Protein 1VHC (pdb70)

Foldseek 3Di:
DDAQVVVLVVLLVQQEEAEDEAQDLVLLVLQQVLCVVLPHQEYAYEVVHVSRLVNLLVCCVVPVPGAYEHEQDDDPVSVVSCVVSPHQAYEHQADDPVVVVVCVVVSHHYAYEDAPVSVVVCVCVHQEHEHPPAVVSPHPVCVVVCVVSVQRQYYEHPDDLVCSQVQVVDPSDRHYYDHPLVDHVCSVVVVSVSSSVSSNVSVVSNVD/DDAQVRVLVVLLVVQEEAEDEDQDLVLLVLVCVLCVVLPALEYEYEVVHVNRLVNLLVVCVVPVPRAYEDEQDDDPVSVVSCVVSPHQAYEHQADDPVNVVVCVVVSHHYAYEDQPVSCVVCVCPHQEHEHPAAVVSPHLVVVVVCPVSVRHQYYEHPDDLVPSQVQSVDPSYRHYYDHPLVDDVCSVVVVSPSSSVVSNVSVVSNVD/DDAQVVVLVVLLVQQEEEEDAAADLVLLVLQQVLCVVLPHQEYAYEVVHVSRLVNLLVCCVVPVVGAYEYEQDDDPVSLVSCVVSPHQAYEHQADDPVSVVVCVVVSHHYAYEDQPVSVVVCVCVHQEHEYPPAVVSPHPVCVVVCVVSVRHQYYEHPDDLVCSQVQSVDVSDRHYYDHPLVDHVCSVVVVSVSSSVSSNVSVVSNVD/DDAQVVVLVVLLVVQEEAEDEAADLVLLVLLCVLCVVLRHLEYEYEVVYVSRLVNLLVCCVVPVVGAYEYEQDDDPVSVVSCVVSRHQAYEHQADDPVSVVVCVVVSHHYAYEDLPVSCVVCVVPHQEHEHPPAVVSPHPVVVVVCVVSVRHQYYHHPDDLVCSLVQVVDPSYRHYYDHPLPPHVCSVVVVSVSSSVSSNVSVVSNVD/DDAQVRVLVVLLVLQEEAEDAEADLVLLVVVCVLCVVLPHLEYEYEVVHVCSLVNLLVVCVVDVPRAYEHEQDDDPVSVVSCVVSDHQAYEHQADDPVSVVVCVVVSHHYAYEDAPVSVVVCVCPHQEHEHPPAVVSPHPVCVVVCVVSVQRQYYEHPDDLVCSLVQVVDPSYRHYYDHPLPDHVCSVVVVSVSSSVSSNVSVVSNVD/DADAQVRVLVVLLVQQEEAEDAEADLVLLVLLQVLCVVLPHQEYEYEVVHVSRLVNLQVCCVVPVPGAYEHEQDDDPVSLVSCVVSRHRAYEHQADDPVSVVVCVVVSHHYAYEDAPVSCVVCVCVHQEHEYPPAPVSPHPVCVVVCVVSVRHQYYEHPDDLVCSLVQSVDVSDRHYYDHPLVDHVCSVVVVSVSSSVSSNVSVVSNVD

InterPro domains:
  IPR000887 KDPG/KHG aldolase [PF01081] (8-203)
  IPR000887 KDPG/KHG aldolase [PTHR30246] (4-209)
  IPR000887 KDPG/KHG aldolase [TIGR01182] (9-210)
  IPR000887 KDPG/KHG aldolase [cd00452] (12-203)
  IPR013785 Aldolase-type TIM barrel [G3DSA:3.20.20.70] (1-212)
  IPR031337 KDPG/KHG aldolase, active site 1 [PS00159] (40-49)
  IPR031338 KDPG/KHG aldolase, active site 2 [PS00160] (128-141)

Nearest PDB structures (foldseek):
  1vhc-assembly2_D  TM=1.003E+00  e=2.563E-37  Haemophilus influenzae
  4e38-assembly1_C  TM=9.796E-01  e=2.744E-27  Vibrionales bacterium SWAT-3
  4e38-assembly1_B  TM=9.756E-01  e=7.702E-26  Vibrionales bacterium SWAT-3
  5im5-assembly1_U  TM=9.813E-01  e=3.390E-25  Vibrionales bacterium SWAT-3
  6ovi-assembly1_B  TM=9.715E-01  e=1.164E-17  Legionella pneumophila

Solvent-accessible surface area: 47991 Å² total

B-factor: mean 35.64, std 10.65, range [17.31, 95.93]

Sequence (1249 aa):
SYTTQQIIEKLRELKIVPVIALDNADDILPLADTLAKNGLSVAEITFRSEAAADAIRLLRANRPDFLIAAGTVLTAEQVVLAKSSGADFVVTPGLNPKIVKLCQDLNFPITPGVNNPAIEIALEGISAVKFFPAEASGGVKIKALLGPYAQLQIPTGGIGLHNIRDYLAIPNIVACGGSWFVEKKLIQSNNWDEIGRLVREVIDIIKESYTTQQIIEKLRELKIVPVIALDNADDILPLADTLAKNGLSVAEITFRSEAAADAIRLLRANRPDFLIAAGTVLTAEQVVLAKSSGADFVVTPGLNPKIVKLCQDLNFPITPGVNNPAIEIALEGISAVKFFPAEASGGVKIKALLGPYAQLQIPTGGIGLHNIRDYLAIPNIVACGGSWFVEKKLIQSNNWDEIGRLVREVIDIIKESYTTQQIIEKLRELKIVPVIALDNADDILPLADTLAKNGLSVAEITFRSEAAADAIRLLRANRPDFLIAAGTVLTAEQVVLAKSSGADFVVTPGLNPKIVKLCQDLNFPITPGVNNPAIEIALEGISAVKFFPAEASGGVKIKALLGPYAQLQIPTGGIGLHNIRDYLAIPNIVACGGSWFVEKKLIQSNNWDEIGRLVREVIDIIKESYTTQQIIEKLRELKIVPVIALDNADDILPLADTLAKNGLSVAEITFRSEAAADAIRLLRANRPDFLIAAGTVLTAEQVVLAKSSGADFVVTPGLNPKIVKLCQDLNFPITPGVNNPAIEIALEGISAVKFFPAEASGGVKIKALLGPYAQLQIPTGGIGLHNIRDYLAIPNIVACGGSWFVEKKLIQSNNWDEIGRLVREVIDIIKESYTTQQIIEKLRELKIVPVIALDNADDILPLADTLAKNGLSVAEITFRSEAAADAIRLLRANRPDFLIAAGTVLTAEQVVLAKSSGADFVVTPGLNPKIVKLCQDLNFPITPGVNNPAIEIALEGISAVKFFPAEASGGVKIKALLGPYAQLQIPTGGIGLHNIRDYLAIPNIVACGGSWFVEKKLIQSNNWDEIGRLVREVIDIIKELSYTTQQIIEKLRELKIVPVIALDNADDILPLADTLAKNGLSVAEITFRSEAAADAIRLLRANRPDFLIAAGTVLTAEQVVLAKSSGADFVVTPGLNPKIVKLCQDLNFPITPGVNNPAIEIALEGISAVKFFPAEASGGVKIKALLGPYAQLQIPTGGIGLHNIRDYLAIPNIVACGGSWFVEKKLIQSNNWDEIGRLVREVIDIIKE

Radius of gyration: 34.11 Å; Cα contacts (8 Å, |Δi|>4): 2328; chains: 6; bounding box: 78×72×86 Å

Secondary structure (DSSP, 8-state):
---HHHHHHHHHHH-EEEEE--SSGGGHHHHHHHHHHTT--EEEEETTSTTHHHHHHHHHHH-TT-EEEEES--SHHHHHHHHHHT-SEEE-SS--HHHHHHHHHTT--EE-EE----HHHHH----B-EETTTTTTTTT--HHHHTTTTT-B--BSS--TTTHHHHHTSTT---EEE-GGG-HHHHHTT-HHHHHHHHHHHHHHHT-/---HHHHHHHHHHH-EEEEE--SSGGGHHHHHHHHHHTT--EEEEETTSTTHHHHHHHHHHH-TT-EEEEES--SHHHHHHHHHHT-SEEE-SS--HHHHHHHHHTT--EE-EE----HHHHH----B-EETTTTTTTTT--TTTTTT-TT-B--BSS--TTTHHHHHTSTT---EEE-GGG-HHHHHTT-HHHHHHHHHHHHHHHT-/---HHHHHHHHHHH-EEEEE--S-GGGHHHHHHHHHHTT--EEEEETTSTTHHHHHHHHHHH-TT-EEEEES--SHHHHHHHHHHT-SEEE-SS--HHHHHHHHHTT--EE-EE----HHHHH----B-EE-STTTTTTT--HHHHTT-TT-B--BSS--TTTHHHHHTSTT---EEE-GGG-HHHHHTT-HHHHHHHHHHHHHHHH-/---HHHHHHHHHHH-EEEEE--SSGGGHHHHHHHHHHTT--EEEEETTSTTHHHHHHHHHHH-TTSEEEEES--SHHHHHHHHHHT-SEEEESS--HHHHHHHHHTT--EEEEE----HHHHH----B-EETTTTTTTTT--TTTTTT-TT-B--BSS--TTTHHHHHHSTT---EEE-GGG-HHHHHTT-HHHHHHHHHHHHHHHH-/---HHHHHHHHHHH-EEEEE--S-GGGHHHHHHHHHHTT--EEEEETTSTTHHHHHHHHHHH-TT-EEEEES--SHHHHHHHHHHT-SEEE-SS--HHHHHHHHHTT--EE-EE----HHHHH----B-EE-STTTTTTT--TTTTTT-TT-B--BSS--TTTHHHHHTSTT---EEE-GGG-HHHHHHT-HHHHHHHHHHHHHHHH-/----HHHHHHHHHHH-EEEEE--S-GGGHHHHHHHHHHTT--EEEEETTSTTHHHHHHHHHHH-TT-EEEEES--SHHHHHHHHHHT-SEEE-SS--HHHHHHHHHTT--EE-EE----HHHHH----B-EETTTTTTTTT--TTTTTT-TT-B---SS--TTTHHHHHTSTT---EEE-GGG-HHHHHTT-HHHHHHHHHHHHHHHH-

CATH classification: 3.20.20.70

Structure (mmCIF, N/CA/C/O backbone):
data_1VHC
#
_entry.id   1VHC
#
_cell.length_a   77.271
_cell.length_b   133.227
_cell.length_c   89.733
_cell.angle_alpha   90.00
_cell.angle_beta   105.82
_cell.angle_gamma   90.00
#
_symmetry.space_group_name_H-M   'P 1 21 1'
#
loop_
_entity.id
_entity.type
_entity.pdbx_description
1 polymer 'Putative KHG/KDPG aldolase'
2 water water
#
loop_
_atom_site.group_PDB
_atom_site.id
_atom_site.type_symbol
_atom_site.label_atom_id
_atom_site.label_alt_id
_atom_site.label_comp_id
_atom_site.label_asym_id
_atom_site.label_entity_id
_atom_site.label_seq_id
_atom_site.pdbx_PDB_ins_code
_atom_site.Cartn_x
_atom_site.Cartn_y
_atom_site.Cartn_z
_atom_site.occupancy
_atom_site.B_iso_or_equiv
_atom_site.auth_seq_id
_atom_site.auth_comp_id
_atom_site.auth_asym_id
_atom_site.auth_atom_id
_atom_site.pdbx_PDB_model_num
ATOM 1 N N . SER A 1 4 ? 31.833 52.959 44.841 1.00 55.95 2 SER A N 1
ATOM 2 C CA . SER A 1 4 ? 32.572 51.684 45.103 1.00 55.47 2 SER A CA 1
ATOM 3 C C . SER A 1 4 ? 31.693 50.478 44.778 1.00 53.87 2 SER A C 1
ATOM 4 O O . SER A 1 4 ? 31.039 49.914 45.675 1.00 56.55 2 SER A O 1
ATOM 7 N N . TYR A 1 5 ? 31.721 50.101 43.516 1.00 50.19 3 TYR A N 1
ATOM 8 C CA . TYR A 1 5 ? 30.939 48.994 43.014 1.00 48.13 3 TYR A CA 1
ATOM 9 C C . TYR A 1 5 ? 31.430 47.655 43.526 1.00 45.94 3 TYR A C 1
ATOM 10 O O . TYR A 1 5 ? 32.618 47.525 43.838 1.00 45.43 3 TYR A O 1
ATOM 19 N N . THR A 1 6 ? 30.519 46.703 43.691 1.00 43.04 4 THR A N 1
ATOM 20 C CA . THR A 1 6 ? 30.935 45.360 44.126 1.00 40.75 4 THR A CA 1
ATOM 21 C C . THR A 1 6 ? 31.409 44.665 42.842 1.00 38.73 4 THR A C 1
ATOM 22 O O . THR A 1 6 ? 31.115 45.200 41.757 1.00 36.97 4 THR A O 1
ATOM 26 N N . THR A 1 7 ? 32.075 43.521 42.988 1.00 38.11 5 THR A N 1
ATOM 27 C CA . THR A 1 7 ? 32.508 42.781 41.804 1.00 37.43 5 THR A CA 1
ATOM 28 C C . THR A 1 7 ? 31.370 42.459 40.843 1.00 36.80 5 THR A C 1
ATOM 29 O O . THR A 1 7 ? 31.509 42.652 39.622 1.00 36.25 5 THR A O 1
ATOM 33 N N . GLN A 1 8 ? 30.213 42.013 41.328 1.00 37.02 6 GLN A N 1
ATOM 34 C CA . GLN A 1 8 ? 29.106 41.661 40.433 1.00 36.94 6 GLN A CA 1
ATOM 35 C C . GLN A 1 8 ? 28.494 42.876 39.778 1.00 36.01 6 GLN A C 1
ATOM 36 O O . GLN A 1 8 ? 28.156 42.850 38.571 1.00 38.82 6 GLN A O 1
ATOM 42 N N . GLN A 1 9 ? 28.433 44.015 40.436 1.00 36.21 7 GLN A N 1
ATOM 43 C CA . GLN A 1 9 ? 27.919 45.227 39.729 1.00 35.70 7 GLN A CA 1
ATOM 44 C C . GLN A 1 9 ? 28.846 45.597 38.578 1.00 35.58 7 GLN A C 1
ATOM 45 O O . GLN A 1 9 ? 28.486 46.078 37.488 1.00 36.72 7 GLN A O 1
ATOM 51 N N . ILE A 1 10 ? 30.169 45.440 38.782 1.00 32.91 8 ILE A N 1
ATOM 52 C CA . ILE A 1 10 ? 31.154 45.744 37.731 1.00 31.63 8 ILE A CA 1
ATOM 53 C C . ILE A 1 10 ? 30.897 44.792 36.591 1.00 30.42 8 ILE A C 1
ATOM 54 O O . ILE A 1 10 ? 30.789 45.184 35.417 1.00 31.85 8 ILE A O 1
ATOM 59 N N . ILE A 1 11 ? 30.769 43.498 36.885 1.00 32.09 9 ILE A N 1
ATOM 60 C CA . ILE A 1 11 ? 30.504 42.501 35.861 1.00 32.44 9 ILE A CA 1
ATOM 61 C C . ILE A 1 11 ? 29.265 42.886 35.072 1.00 32.52 9 ILE A C 1
ATOM 62 O O . ILE A 1 11 ? 29.289 42.926 33.823 1.00 33.84 9 ILE A O 1
ATOM 67 N N . GLU A 1 12 ? 28.183 43.309 35.721 1.00 32.81 10 GLU A N 1
ATOM 68 C CA . GLU A 1 12 ? 26.999 43.704 34.931 1.00 36.42 10 GLU A CA 1
ATOM 69 C C . GLU A 1 12 ? 27.226 44.957 34.119 1.00 36.35 10 GLU A C 1
ATOM 70 O O . GLU A 1 12 ? 26.644 45.108 33.026 1.00 36.45 10 GLU A O 1
ATOM 76 N N . LYS A 1 13 ? 27.961 45.928 34.659 1.00 36.43 11 LYS A N 1
ATOM 77 C CA . LYS A 1 13 ? 28.277 47.125 33.845 1.00 35.93 11 LYS A CA 1
ATOM 78 C C . LYS A 1 13 ? 29.093 46.731 32.638 1.00 35.75 11 LYS A C 1
ATOM 79 O O . LYS A 1 13 ? 28.832 47.158 31.503 1.00 35.20 11 LYS A O 1
ATOM 85 N N . LEU A 1 14 ? 30.021 45.769 32.776 1.00 35.84 12 LEU A N 1
ATOM 86 C CA . LEU A 1 14 ? 30.804 45.340 31.612 1.00 34.73 12 LEU A CA 1
ATOM 87 C C . LEU A 1 14 ? 29.919 44.665 30.578 1.00 34.82 12 LEU A C 1
ATOM 88 O O . LEU A 1 14 ? 30.160 44.738 29.357 1.00 33.99 12 LEU A O 1
ATOM 93 N N . ARG A 1 15 ? 28.930 43.922 31.072 1.00 36.62 13 ARG A N 1
ATOM 94 C CA . ARG A 1 15 ? 27.982 43.247 30.162 1.00 38.37 13 ARG A CA 1
ATOM 95 C C . ARG A 1 15 ? 27.241 44.193 29.230 1.00 36.47 13 ARG A C 1
ATOM 96 O O . ARG A 1 15 ? 26.912 43.795 28.107 1.00 37.61 13 ARG A O 1
ATOM 104 N N . GLU A 1 16 ? 26.959 45.424 29.579 1.00 38.28 14 GLU A N 1
ATOM 105 C CA . GLU A 1 16 ? 26.362 46.400 28.691 1.00 38.74 14 GLU A CA 1
ATOM 106 C C . GLU A 1 16 ? 27.373 46.946 27.680 1.00 41.05 14 GLU A C 1
ATOM 107 O O . GLU A 1 16 ? 27.065 47.143 26.505 1.00 40.40 14 GLU A O 1
ATOM 113 N N . LEU A 1 17 ? 28.627 47.093 28.142 1.00 38.74 15 LEU A N 1
ATOM 114 C CA . LEU A 1 17 ? 29.682 47.654 27.303 1.00 36.89 15 LEU A CA 1
ATOM 115 C C . LEU A 1 17 ? 30.204 46.692 26.286 1.00 34.87 15 LEU A C 1
ATOM 116 O O . LEU A 1 17 ? 30.479 47.039 25.130 1.00 35.72 15 LEU A O 1
ATOM 121 N N . LYS A 1 18 ? 30.468 45.433 26.632 1.00 33.10 16 LYS A N 1
ATOM 122 C CA . LYS A 1 18 ? 30.930 44.425 25.715 1.00 33.33 16 LYS A CA 1
ATOM 123 C C . LYS A 1 18 ? 32.325 44.555 25.156 1.00 31.80 16 LYS A C 1
ATOM 124 O O . LYS A 1 18 ? 32.888 43.543 24.704 1.00 32.41 16 LYS A O 1
ATOM 130 N N . ILE A 1 19 ? 32.928 45.727 25.096 1.00 32.32 17 ILE A N 1
ATOM 131 C CA . ILE A 1 19 ? 34.316 45.846 24.575 1.00 32.78 17 ILE A CA 1
ATOM 132 C C . ILE A 1 19 ? 35.094 46.783 25.492 1.00 33.65 17 ILE A C 1
ATOM 133 O O . ILE A 1 19 ? 34.613 47.869 25.882 1.00 34.03 17 ILE A O 1
ATOM 138 N N . VAL A 1 20 ? 36.298 46.340 25.903 1.00 32.43 18 VAL A N 1
ATOM 139 C CA . VAL A 1 20 ? 37.088 47.211 26.815 1.00 31.37 18 VAL A CA 1
ATOM 140 C C . VAL A 1 20 ? 38.398 47.630 26.172 1.00 28.11 18 VAL A C 1
ATOM 141 O O . VAL A 1 20 ? 39.173 46.783 25.737 1.00 27.34 18 VAL A O 1
ATOM 145 N N . PRO A 1 21 ? 38.668 48.927 26.013 1.00 25.54 19 PRO A N 1
ATOM 146 C CA . PRO A 1 21 ? 39.922 49.385 25.488 1.00 25.72 19 PRO A CA 1
ATOM 147 C C . PRO A 1 21 ? 41.066 49.082 26.488 1.00 24.09 19 PRO A C 1
ATOM 148 O O . PRO A 1 21 ? 40.869 49.363 27.695 1.00 25.34 19 PRO A O 1
ATOM 152 N N . VAL A 1 22 ? 42.146 48.549 26.001 1.00 26.54 20 VAL A N 1
ATOM 153 C CA . VAL A 1 22 ? 43.340 48.236 26.835 1.00 26.42 20 VAL A CA 1
ATOM 154 C C . VAL A 1 22 ? 44.408 49.263 26.427 1.00 29.40 20 VAL A C 1
ATOM 155 O O . VAL A 1 22 ? 44.903 49.266 25.289 1.00 28.13 20 VAL A O 1
ATOM 159 N N . ILE A 1 23 ? 44.660 50.210 27.330 1.00 27.34 21 ILE A N 1
ATOM 160 C CA . ILE A 1 23 ? 45.471 51.371 27.038 1.00 26.28 21 ILE A CA 1
ATOM 161 C C . ILE A 1 23 ? 46.865 51.399 27.636 1.00 27.87 21 ILE A C 1
ATOM 162 O O . ILE A 1 23 ? 47.023 51.295 28.874 1.00 27.91 21 ILE A O 1
ATOM 167 N N . ALA A 1 24 ? 47.883 51.516 26.799 1.00 27.42 22 ALA A N 1
ATOM 168 C CA . ALA A 1 24 ? 49.271 51.680 27.237 1.00 29.14 22 ALA A CA 1
ATOM 169 C C . ALA A 1 24 ? 49.663 53.138 26.956 1.00 30.48 22 ALA A C 1
ATOM 170 O O . ALA A 1 24 ? 49.469 53.524 25.762 1.00 32.15 22 ALA A O 1
ATOM 172 N N . LEU A 1 25 ? 50.091 53.880 27.947 1.00 29.86 23 LEU A N 1
ATOM 173 C CA . LEU A 1 25 ? 50.463 55.289 27.751 1.00 32.53 23 LEU A CA 1
ATOM 174 C C . LEU A 1 25 ? 51.922 55.613 28.109 1.00 32.10 23 LEU A C 1
ATOM 175 O O . LEU A 1 25 ? 52.367 55.342 29.210 1.00 32.88 23 LEU A O 1
ATOM 180 N N . ASP A 1 26 ? 52.589 56.433 27.316 1.00 32.73 24 ASP A N 1
ATOM 181 C CA . ASP A 1 26 ? 53.934 56.924 27.644 1.00 34.31 24 ASP A CA 1
ATOM 182 C C . ASP A 1 26 ? 53.816 58.230 28.431 1.00 34.27 24 ASP A C 1
ATOM 183 O O . ASP A 1 26 ? 54.666 58.567 29.238 1.00 33.54 24 ASP A O 1
ATOM 188 N N . ASN A 1 27 ? 52.679 58.925 28.202 1.00 30.61 25 ASN A N 1
ATOM 189 C CA . ASN A 1 27 ? 52.456 60.233 28.802 1.00 27.03 25 ASN A CA 1
ATOM 190 C C . ASN A 1 27 ? 51.082 60.204 29.471 1.00 27.83 25 ASN A C 1
ATOM 191 O O . ASN A 1 27 ? 50.081 60.099 28.771 1.00 25.82 25 ASN A O 1
ATOM 196 N N . ALA A 1 28 ? 51.027 60.228 30.783 1.00 25.94 26 ALA A N 1
ATOM 197 C CA . ALA A 1 28 ? 49.805 60.204 31.549 1.00 27.80 26 ALA A CA 1
ATOM 198 C C . ALA A 1 28 ? 48.790 61.293 31.185 1.00 29.19 26 ALA A C 1
ATOM 199 O O . ALA A 1 28 ? 47.596 60.949 31.162 1.00 26.64 26 ALA A O 1
ATOM 201 N N . ASP A 1 29 ? 49.199 62.523 30.835 1.00 25.22 27 ASP A N 1
ATOM 202 C CA . ASP A 1 29 ? 48.292 63.561 30.441 1.00 26.70 27 ASP A CA 1
ATOM 203 C C . ASP A 1 29 ? 47.448 63.208 29.197 1.00 27.38 27 ASP A C 1
ATOM 204 O O . ASP A 1 29 ? 46.440 63.867 29.006 1.00 28.31 27 ASP A O 1
ATOM 209 N N . ASP A 1 30 ? 47.867 62.300 28.335 1.00 26.56 28 ASP A N 1
ATOM 210 C CA . ASP A 1 30 ? 47.063 61.871 27.200 1.00 25.87 28 ASP A CA 1
ATOM 211 C C . ASP A 1 30 ? 45.756 61.201 27.629 1.00 27.88 28 ASP A C 1
ATOM 212 O O . ASP A 1 30 ? 44.822 61.121 26.790 1.00 28.39 28 ASP A O 1
ATOM 217 N N . ILE A 1 31 ? 45.596 60.760 28.888 1.00 25.66 29 ILE A N 1
ATOM 218 C CA . ILE A 1 31 ? 44.355 60.109 29.298 1.00 27.50 29 ILE A CA 1
ATOM 219 C C . ILE A 1 31 ? 43.140 61.036 29.247 1.00 27.27 29 ILE A C 1
ATOM 220 O O . ILE A 1 31 ? 42.022 60.541 29.054 1.00 25.05 29 ILE A O 1
ATOM 225 N N . LEU A 1 32 ? 43.302 62.368 29.409 1.00 26.45 30 LEU A N 1
ATOM 226 C CA . LEU A 1 32 ? 42.132 63.237 29.377 1.00 27.27 30 LEU A CA 1
ATOM 227 C C . LEU A 1 32 ? 41.498 63.359 28.008 1.00 26.92 30 LEU A C 1
ATOM 228 O O . LEU A 1 32 ? 40.299 63.046 27.884 1.00 30.60 30 LEU A O 1
ATOM 233 N N . PRO A 1 33 ? 42.212 63.707 26.946 1.00 26.21 31 PRO A N 1
ATOM 234 C CA . PRO A 1 33 ? 41.578 63.780 25.625 1.00 25.75 31 PRO A CA 1
ATOM 235 C C . PRO A 1 33 ? 41.205 62.390 25.133 1.00 27.81 31 PRO A C 1
ATOM 236 O O . PRO A 1 33 ? 40.297 62.166 24.319 1.00 27.35 31 PRO A O 1
ATOM 240 N N . LEU A 1 34 ? 42.002 61.366 25.510 1.00 26.92 32 LEU A N 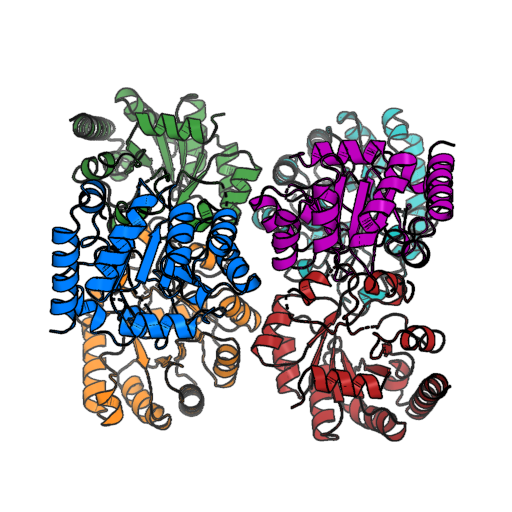1
ATOM 241 C CA . LEU A 1 34 ? 41.619 60.014 25.137 1.00 25.74 32 LEU A CA 1
ATOM 242 C C . LEU A 1 34 ? 40.258 59.656 25.753 1.00 27.23 32 LEU A C 1
ATOM 243 O O . LEU A 1 34 ? 39.380 59.141 25.058 1.00 28.49 32 LEU A O 1
ATOM 248 N N . ALA A 1 35 ? 40.100 59.789 27.072 1.00 27.68 33 ALA A N 1
ATOM 249 C CA . ALA A 1 35 ? 38.812 59.459 27.695 1.00 27.53 33 ALA A CA 1
ATOM 250 C C . ALA A 1 35 ? 37.677 60.348 27.169 1.00 29.33 33 ALA A C 1
ATOM 251 O O . ALA A 1 35 ? 36.517 59.889 27.202 1.00 30.74 33 ALA A O 1
ATOM 253 N N . ASP A 1 36 ? 37.877 61.617 26.868 1.00 28.08 34 ASP A N 1
ATOM 254 C CA . ASP A 1 36 ? 36.814 62.399 26.263 1.00 31.30 34 ASP A CA 1
ATOM 255 C C . ASP A 1 36 ? 36.371 61.785 24.912 1.00 33.77 34 ASP A C 1
ATOM 256 O O . ASP A 1 36 ? 35.135 61.771 24.628 1.00 33.78 34 ASP A O 1
ATOM 261 N N . THR A 1 37 ? 37.296 61.324 24.101 1.00 31.32 35 THR A N 1
ATOM 262 C CA . THR A 1 37 ? 37.010 60.685 22.821 1.00 34.82 35 THR A CA 1
ATOM 263 C C . THR A 1 37 ? 36.256 59.360 22.977 1.00 37.10 35 THR A C 1
ATOM 264 O O . THR A 1 37 ? 35.359 59.026 22.175 1.00 34.74 35 THR A O 1
ATOM 268 N N . LEU A 1 38 ? 36.614 58.560 23.999 1.00 34.26 36 LEU A N 1
ATOM 269 C CA . LEU A 1 38 ? 35.921 57.315 24.261 1.00 35.01 36 LEU A CA 1
ATOM 270 C C . LEU A 1 38 ? 34.466 57.540 24.725 1.00 35.28 36 LEU A C 1
ATOM 271 O O . LEU A 1 38 ? 33.559 56.835 24.230 1.00 34.35 36 LEU A O 1
ATOM 276 N N . ALA A 1 39 ? 34.274 58.465 25.635 1.00 34.36 37 ALA A N 1
ATOM 277 C CA . ALA A 1 39 ? 32.973 58.794 26.195 1.00 37.02 37 ALA A CA 1
ATOM 278 C C . ALA A 1 39 ? 32.070 59.416 25.120 1.00 38.28 37 ALA A C 1
ATOM 279 O O . ALA A 1 39 ? 30.890 59.081 24.997 1.00 39.64 37 ALA A O 1
ATOM 281 N N . LYS A 1 40 ? 32.634 60.296 24.313 1.00 39.38 38 LYS A N 1
ATOM 282 C CA . LYS A 1 40 ? 31.865 60.954 23.256 1.00 41.21 38 LYS A CA 1
ATOM 283 C C . LYS A 1 40 ? 31.283 59.901 22.321 1.00 42.37 38 LYS A C 1
ATOM 284 O O . LYS A 1 40 ? 30.223 60.122 21.720 1.00 41.29 38 LYS A O 1
ATOM 290 N N . ASN A 1 41 ? 32.066 58.869 22.014 1.00 41.06 39 ASN A N 1
ATOM 291 C CA . ASN A 1 41 ? 31.631 57.791 21.169 1.00 39.62 39 ASN A CA 1
ATOM 292 C C . ASN A 1 41 ? 30.991 56.626 21.881 1.00 39.45 39 ASN A C 1
ATOM 293 O O . ASN A 1 41 ? 30.888 55.571 21.237 1.00 41.60 39 ASN A O 1
ATOM 298 N N . GLY A 1 42 ? 30.496 56.743 23.091 1.00 41.20 40 GLY A N 1
ATOM 299 C CA . GLY A 1 42 ? 29.828 55.732 23.835 1.00 42.58 40 GLY A CA 1
ATOM 300 C C . GLY A 1 42 ? 30.524 54.658 24.620 1.00 43.31 40 GLY A C 1
ATOM 301 O O . GLY A 1 42 ? 29.867 53.657 24.986 1.00 41.65 40 GLY A O 1
ATOM 302 N N . LEU A 1 43 ? 31.828 54.764 24.926 1.00 41.36 41 LEU A N 1
ATOM 303 C CA . LEU A 1 43 ? 32.515 53.740 25.706 1.00 39.73 41 LEU A CA 1
ATOM 304 C C . LEU A 1 43 ? 33.135 54.400 26.945 1.00 37.64 41 LEU A C 1
ATOM 305 O O . LEU A 1 43 ? 34.317 54.786 26.790 1.00 38.55 41 LEU A O 1
ATOM 310 N N . SER A 1 44 ? 32.443 54.521 28.057 1.00 34.79 42 SER A N 1
ATOM 311 C CA . SER A 1 44 ? 33.055 55.170 29.213 1.00 33.29 42 SER A CA 1
ATOM 312 C C . SER A 1 44 ? 33.712 54.155 30.149 1.00 33.44 42 SER A C 1
ATOM 313 O O . SER A 1 44 ? 33.369 54.029 31.330 1.00 30.76 42 SER A O 1
ATOM 316 N N . VAL A 1 45 ? 34.714 53.455 29.614 1.00 30.39 43 VAL A N 1
ATOM 317 C CA . VAL A 1 45 ? 35.439 52.445 30.370 1.00 30.36 43 VAL A CA 1
ATOM 318 C C . VAL A 1 45 ? 36.867 52.326 29.828 1.00 29.98 43 VAL A C 1
ATOM 319 O O . VAL A 1 45 ? 37.106 52.678 28.678 1.00 30.18 43 VAL A O 1
ATOM 323 N N . ALA A 1 46 ? 37.831 52.015 30.722 1.00 29.08 44 ALA A N 1
ATOM 324 C CA . ALA A 1 46 ? 39.204 51.839 30.244 1.00 29.60 44 ALA A CA 1
ATOM 325 C C . ALA A 1 46 ? 40.041 50.985 31.195 1.00 27.36 44 ALA A C 1
ATOM 326 O O . ALA A 1 46 ? 39.872 51.139 32.425 1.00 27.06 44 ALA A O 1
ATOM 328 N N . GLU A 1 47 ? 40.804 50.071 30.645 1.00 26.83 45 GLU A N 1
ATOM 329 C CA . GLU A 1 47 ? 41.721 49.227 31.428 1.00 26.01 45 GLU A CA 1
ATOM 330 C C . GLU A 1 47 ? 43.110 49.853 31.169 1.00 25.93 45 GLU A C 1
ATOM 331 O O . GLU A 1 47 ? 43.553 49.892 29.998 1.00 26.19 45 GLU A O 1
ATOM 337 N N . ILE A 1 48 ? 43.693 50.454 32.181 1.00 25.72 46 ILE A N 1
ATOM 338 C CA . ILE A 1 48 ? 45.015 51.087 31.998 1.00 28.19 46 ILE A CA 1
ATOM 339 C C . ILE A 1 48 ? 46.126 50.124 32.444 1.00 24.87 46 ILE A C 1
ATOM 340 O O . ILE A 1 48 ? 46.185 49.787 33.610 1.00 25.50 46 ILE A O 1
ATOM 345 N N . THR A 1 49 ? 46.994 49.771 31.537 1.00 27.12 47 THR A N 1
ATOM 346 C CA . THR A 1 49 ? 48.008 48.735 31.836 1.00 30.17 47 THR A CA 1
ATOM 347 C C . THR A 1 49 ? 49.170 49.234 32.658 1.00 29.77 47 THR A C 1
ATOM 348 O O . THR A 1 49 ? 49.770 50.288 32.355 1.00 28.60 47 THR A O 1
ATOM 352 N N . PHE A 1 50 ? 49.517 48.487 33.709 1.00 30.68 48 PHE A N 1
ATOM 353 C CA . PHE A 1 50 ? 50.739 48.783 34.497 1.00 35.94 48 PHE A CA 1
ATOM 354 C C . PHE A 1 50 ? 51.999 48.415 33.739 1.00 37.37 48 PHE A C 1
ATOM 355 O O . PHE A 1 50 ? 53.126 48.666 34.180 1.00 38.99 48 PHE A O 1
ATOM 363 N N . ARG A 1 51 ? 51.909 47.897 32.508 1.00 39.59 49 ARG A N 1
ATOM 364 C CA . ARG A 1 51 ? 53.101 47.671 31.678 1.00 41.34 49 ARG A CA 1
ATOM 365 C C . ARG A 1 51 ? 53.774 49.022 31.360 1.00 42.01 49 ARG A C 1
ATOM 366 O O . ARG A 1 51 ? 54.977 49.057 31.048 1.00 40.27 49 ARG A O 1
ATOM 374 N N . SER A 1 52 ? 53.036 50.126 31.431 1.00 39.19 50 SER A N 1
ATOM 375 C CA . SER A 1 52 ? 53.599 51.448 31.291 1.00 40.96 50 SER A CA 1
ATOM 376 C C . SER A 1 52 ? 53.768 52.093 32.671 1.00 41.14 50 SER A C 1
ATOM 377 O O . SER A 1 52 ? 52.861 52.026 33.495 1.00 39.74 50 SER A O 1
ATOM 380 N N . GLU A 1 53 ? 54.900 52.796 32.850 1.00 40.45 51 GLU A N 1
ATOM 381 C CA . GLU A 1 53 ? 55.175 53.474 34.126 1.00 39.55 51 GLU A CA 1
ATOM 382 C C . GLU A 1 53 ? 54.199 54.580 34.430 1.00 38.23 51 GLU A C 1
ATOM 383 O O . GLU A 1 53 ? 53.990 54.946 35.602 1.00 39.57 51 GLU A O 1
ATOM 389 N N . ALA A 1 54 ? 53.560 55.162 33.407 1.00 35.82 52 ALA A N 1
ATOM 390 C CA . ALA A 1 54 ? 52.605 56.259 33.645 1.00 33.58 52 ALA A CA 1
ATOM 391 C C . ALA A 1 54 ? 51.231 55.810 34.132 1.00 32.31 52 ALA A C 1
ATOM 392 O O . ALA A 1 54 ? 50.350 56.665 34.387 1.00 31.89 52 ALA A O 1
ATOM 394 N N . ALA A 1 55 ? 50.997 54.526 34.317 1.00 30.71 53 ALA A N 1
ATOM 395 C CA . ALA A 1 55 ? 49.672 54.020 34.683 1.00 30.96 53 ALA A CA 1
ATOM 396 C C . ALA A 1 55 ? 49.030 54.647 35.872 1.00 31.52 53 ALA A C 1
ATOM 397 O O . ALA A 1 55 ? 47.884 55.140 35.840 1.00 30.88 53 ALA A O 1
ATOM 399 N N . ALA A 1 56 ? 49.719 54.647 37.040 1.00 29.76 54 ALA A N 1
ATOM 400 C CA . ALA A 1 56 ? 49.144 55.197 38.248 1.00 28.44 54 ALA A CA 1
ATOM 401 C C . ALA A 1 56 ? 48.770 56.655 38.160 1.00 29.78 54 ALA A C 1
ATOM 402 O O . ALA A 1 56 ? 47.685 57.121 38.609 1.00 29.80 54 ALA A O 1
ATOM 404 N N . ASP A 1 57 ? 49.638 57.501 37.603 1.00 29.02 55 ASP A N 1
ATOM 405 C CA . ASP A 1 57 ? 49.266 58.920 37.461 1.00 27.71 55 ASP A CA 1
ATOM 406 C C . ASP A 1 57 ? 48.047 59.036 36.524 1.00 28.05 55 ASP A C 1
ATOM 407 O O . ASP A 1 57 ? 47.252 59.952 36.703 1.00 28.60 55 ASP A O 1
ATOM 412 N N . ALA A 1 58 ? 47.969 58.235 35.457 1.00 26.73 56 ALA A N 1
ATOM 413 C CA . ALA A 1 58 ? 46.790 58.374 34.558 1.00 30.41 56 ALA A CA 1
ATOM 414 C C . ALA A 1 58 ? 45.485 58.038 35.254 1.00 29.85 56 ALA A C 1
ATOM 415 O O . ALA A 1 58 ? 44.455 58.690 35.062 1.00 30.36 56 ALA A O 1
ATOM 417 N N . ILE A 1 59 ? 45.446 56.951 36.037 1.00 31.20 57 ILE A N 1
ATOM 418 C CA . ILE A 1 59 ? 44.262 56.586 36.797 1.00 32.99 57 ILE A CA 1
ATOM 419 C C . ILE A 1 59 ? 43.785 57.710 37.700 1.00 32.42 57 ILE A C 1
ATOM 420 O O . ILE A 1 59 ? 42.580 58.047 37.759 1.00 30.76 57 ILE A O 1
ATOM 425 N N . ARG A 1 60 ? 44.701 58.334 38.417 1.00 32.82 58 ARG A N 1
ATOM 426 C CA . ARG A 1 60 ? 44.401 59.433 39.318 1.00 35.47 58 ARG A CA 1
ATOM 427 C C . ARG A 1 60 ? 43.846 60.659 38.607 1.00 34.94 58 ARG A C 1
ATOM 428 O O . ARG A 1 60 ? 42.861 61.241 39.067 1.00 33.51 58 ARG A O 1
ATOM 436 N N . LEU A 1 61 ? 44.462 61.090 37.492 1.00 34.70 59 LEU A N 1
ATOM 437 C CA . LEU A 1 61 ? 43.956 62.246 36.748 1.00 33.33 59 LEU A CA 1
ATOM 438 C C . LEU A 1 61 ? 42.581 61.970 36.181 1.00 32.59 59 LEU A C 1
ATOM 439 O O . LEU A 1 61 ? 41.679 62.832 36.111 1.00 33.67 59 LEU A O 1
ATOM 444 N N . LEU A 1 62 ? 42.355 60.724 35.713 1.00 30.76 60 LEU A N 1
ATOM 445 C CA . LEU A 1 62 ? 41.062 60.396 35.094 1.00 32.68 60 LEU A CA 1
ATOM 446 C C . LEU A 1 62 ? 39.946 60.374 36.125 1.00 32.96 60 LEU A C 1
ATOM 447 O O . LEU A 1 62 ? 38.813 60.875 35.902 1.00 35.22 60 LEU A O 1
ATOM 452 N N . ARG A 1 63 ? 40.226 59.800 37.297 1.00 33.66 61 ARG A N 1
ATOM 453 C CA . ARG A 1 63 ? 39.245 59.731 38.403 1.00 35.34 61 ARG A CA 1
ATOM 454 C C . ARG A 1 63 ? 38.825 61.144 38.769 1.00 36.16 61 ARG A C 1
ATOM 455 O O . ARG A 1 63 ? 37.631 61.463 38.921 1.00 35.85 61 ARG A O 1
ATOM 463 N N . ALA A 1 64 ? 39.779 62.058 38.977 1.00 36.32 62 ALA A N 1
ATOM 464 C CA . ALA A 1 64 ? 39.417 63.451 39.241 1.00 38.95 62 ALA A CA 1
ATOM 465 C C . ALA A 1 64 ? 38.592 64.120 38.137 1.00 40.18 62 ALA A C 1
ATOM 466 O O . ALA A 1 64 ? 37.565 64.769 38.462 1.00 40.64 62 ALA A O 1
ATOM 468 N N . ASN A 1 65 ? 38.936 64.039 36.868 1.00 40.71 63 ASN A N 1
ATOM 469 C CA . ASN A 1 65 ? 38.220 64.687 35.763 1.00 41.40 63 ASN A CA 1
ATOM 470 C C . ASN A 1 65 ? 36.889 64.058 35.438 1.00 42.54 63 ASN A C 1
ATOM 471 O O . ASN A 1 65 ? 35.949 64.731 34.965 1.00 42.15 63 ASN A O 1
ATOM 476 N N . ARG A 1 66 ? 36.800 62.728 35.507 1.00 41.23 64 ARG A N 1
ATOM 477 C CA . ARG A 1 66 ? 35.532 62.049 35.240 1.00 41.84 64 ARG A CA 1
ATOM 478 C C . ARG A 1 66 ? 35.224 61.100 36.372 1.00 41.42 64 ARG A C 1
ATOM 479 O O . ARG A 1 66 ? 35.443 59.887 36.257 1.00 43.51 64 ARG A O 1
ATOM 487 N N . PRO A 1 67 ? 34.600 61.582 37.445 1.00 41.22 65 PRO A N 1
ATOM 488 C CA . PRO A 1 67 ? 34.316 60.770 38.613 1.00 39.82 65 PRO A CA 1
ATOM 489 C C . PRO A 1 67 ? 33.497 59.530 38.336 1.00 39.52 65 PRO A C 1
ATOM 490 O O . PRO A 1 67 ? 33.566 58.564 39.086 1.00 39.84 65 PRO A O 1
ATOM 494 N N . ASP A 1 68 ? 32.709 59.470 37.278 1.00 38.45 66 ASP A N 1
ATOM 495 C CA . ASP A 1 68 ? 31.899 58.326 36.978 1.00 39.40 66 ASP A CA 1
ATOM 496 C C . ASP A 1 68 ? 32.504 57.308 36.044 1.00 36.89 66 ASP A C 1
ATOM 497 O O . ASP A 1 68 ? 31.875 56.267 35.823 1.00 37.69 66 ASP A O 1
ATOM 502 N N . PHE A 1 69 ? 33.736 57.512 35.573 1.00 34.86 67 PHE A N 1
ATOM 503 C CA . PHE A 1 69 ? 34.315 56.609 34.578 1.00 32.38 67 PHE A CA 1
ATOM 504 C C . PHE A 1 69 ? 34.640 55.240 35.117 1.00 31.06 67 PHE A C 1
ATOM 505 O O . PHE A 1 69 ? 35.062 55.145 36.274 1.00 30.36 67 PHE A O 1
ATOM 513 N N . LEU A 1 70 ? 34.372 54.161 34.332 1.00 28.98 68 LEU A N 1
ATOM 514 C CA . LEU A 1 70 ? 34.755 52.837 34.883 1.00 30.32 68 LEU A CA 1
ATOM 515 C C . LEU A 1 70 ? 36.236 52.602 34.604 1.00 30.89 68 LEU A C 1
ATOM 516 O O . LEU A 1 70 ? 36.639 52.558 33.447 1.00 30.60 68 LEU A O 1
ATOM 521 N N . ILE A 1 71 ? 37.046 52.420 35.672 1.00 30.07 69 ILE A N 1
ATOM 522 C CA . ILE A 1 71 ? 38.480 52.313 35.439 1.00 30.00 69 ILE A CA 1
ATOM 523 C C . ILE A 1 71 ? 39.053 51.034 36.056 1.00 29.83 69 ILE A C 1
ATOM 524 O O . ILE A 1 71 ? 38.857 50.823 37.256 1.00 30.04 69 ILE A O 1
ATOM 529 N N . ALA A 1 72 ? 39.810 50.328 35.230 1.00 28.72 70 ALA A N 1
ATOM 530 C CA . ALA A 1 72 ? 40.508 49.141 35.632 1.00 28.50 70 ALA A CA 1
ATOM 531 C C . ALA A 1 72 ? 42.039 49.326 35.600 1.00 27.77 70 ALA A C 1
ATOM 532 O O . ALA A 1 72 ? 42.548 49.847 34.566 1.00 30.31 70 ALA A O 1
ATOM 534 N N . ALA A 1 73 ? 42.714 48.795 36.594 1.00 25.94 71 ALA A N 1
ATOM 535 C CA . ALA A 1 73 ? 44.221 48.753 36.518 1.00 26.05 71 ALA A CA 1
ATOM 536 C C . ALA A 1 73 ? 44.580 47.411 35.917 1.00 25.77 71 ALA A C 1
ATOM 537 O O . ALA A 1 73 ? 44.189 46.365 36.511 1.00 27.39 71 ALA A O 1
ATOM 539 N N . GLY A 1 74 ? 45.283 47.323 34.772 1.00 25.51 72 GLY A N 1
ATOM 540 C CA . GLY A 1 74 ? 45.566 45.984 34.238 1.00 25.29 72 GLY A CA 1
ATOM 541 C C . GLY A 1 74 ? 47.013 45.563 34.363 1.00 24.09 72 GLY A C 1
ATOM 542 O O . GLY A 1 74 ? 47.909 46.362 34.651 1.00 23.23 72 GLY A O 1
ATOM 543 N N . THR A 1 75 ? 47.342 44.303 34.130 1.00 26.29 73 THR A N 1
ATOM 544 C CA . THR A 1 75 ? 48.634 43.675 34.202 1.00 25.35 73 THR A CA 1
ATOM 545 C C . THR A 1 75 ? 49.284 43.911 35.589 1.00 26.21 73 THR A C 1
ATOM 546 O O . THR A 1 75 ? 50.453 44.285 35.702 1.00 27.44 73 THR A O 1
ATOM 550 N N . VAL A 1 76 ? 48.512 43.776 36.638 1.00 26.27 74 VAL A N 1
ATOM 551 C CA . VAL A 1 76 ? 48.937 43.916 38.023 1.00 27.17 74 VAL A CA 1
ATOM 552 C C . VAL A 1 76 ? 49.627 42.610 38.438 1.00 28.53 74 VAL A C 1
ATOM 553 O O . VAL A 1 76 ? 49.049 41.507 38.407 1.00 29.24 74 VAL A O 1
ATOM 557 N N . LEU A 1 77 ? 50.934 42.703 38.744 1.00 26.87 75 LEU A N 1
ATOM 558 C CA . LEU A 1 77 ? 51.657 41.488 39.127 1.00 26.70 75 LEU A CA 1
ATOM 559 C C . LEU A 1 77 ? 52.210 41.526 40.567 1.00 25.23 75 LEU A C 1
ATOM 560 O O . LEU A 1 77 ? 52.582 40.454 41.067 1.00 25.39 75 LEU A O 1
ATOM 565 N N . THR A 1 78 ? 52.312 42.672 41.191 1.00 24.57 76 THR A N 1
ATOM 566 C CA . THR A 1 78 ? 52.910 42.795 42.536 1.00 25.61 76 THR A CA 1
ATOM 567 C C . THR A 1 78 ? 52.001 43.420 43.556 1.00 26.22 76 THR A C 1
ATOM 568 O O . THR A 1 78 ? 50.965 44.048 43.256 1.00 26.48 76 THR A O 1
ATOM 572 N N . ALA A 1 79 ? 52.362 43.217 44.861 1.00 27.17 77 ALA A N 1
ATOM 573 C CA . ALA A 1 79 ? 51.581 43.791 45.940 1.00 26.02 77 ALA A CA 1
ATOM 574 C C . ALA A 1 79 ? 51.659 45.340 45.934 1.00 27.65 77 ALA A C 1
ATOM 575 O O . ALA A 1 79 ? 50.652 45.946 46.271 1.00 25.61 77 ALA A O 1
ATOM 577 N N . GLU A 1 80 ? 52.809 45.925 45.613 1.00 26.02 78 GLU A N 1
ATOM 578 C CA . GLU A 1 80 ? 52.919 47.374 45.495 1.00 26.92 78 GLU A CA 1
ATOM 579 C C . GLU A 1 80 ? 51.929 47.933 44.439 1.00 25.05 78 GLU A C 1
ATOM 580 O O . GLU A 1 80 ? 51.372 49.016 44.641 1.00 26.02 78 GLU A O 1
ATOM 586 N N . GLN A 1 81 ? 51.765 47.291 43.308 1.00 26.75 79 GLN A N 1
ATOM 587 C CA . GLN A 1 81 ? 50.855 47.766 42.231 1.00 26.91 79 GLN A CA 1
ATOM 588 C C . GLN A 1 81 ? 49.402 47.704 42.703 1.00 27.46 79 GLN A C 1
ATOM 589 O O . GLN A 1 81 ? 48.587 48.607 42.518 1.00 26.02 79 GLN A O 1
ATOM 595 N N . VAL A 1 82 ? 49.089 46.594 43.406 1.00 26.56 80 VAL A N 1
ATOM 596 C CA . VAL A 1 82 ? 47.709 46.535 43.988 1.00 25.11 80 VAL A CA 1
ATOM 597 C C . VAL A 1 82 ? 47.446 47.758 44.849 1.00 23.62 80 VAL A C 1
ATOM 598 O O . VAL A 1 82 ? 46.397 48.420 44.727 1.00 24.20 80 VAL A O 1
ATOM 602 N N . VAL A 1 83 ? 48.346 48.002 45.820 1.00 25.53 81 VAL A N 1
ATOM 603 C CA . VAL A 1 83 ? 48.205 49.098 46.765 1.00 26.37 81 VAL A CA 1
ATOM 604 C C . VAL A 1 83 ? 48.086 50.444 46.081 1.00 26.94 81 VAL A C 1
ATOM 605 O O . VAL A 1 83 ? 47.208 51.247 46.448 1.00 30.61 81 VAL A O 1
ATOM 609 N N . LEU A 1 84 ? 48.911 50.669 45.078 1.00 29.78 82 LEU A N 1
ATOM 610 C CA . LEU A 1 84 ? 48.909 51.947 44.345 1.00 31.18 82 LEU A CA 1
ATOM 611 C C . LEU A 1 84 ? 47.699 52.040 43.414 1.00 27.61 82 LEU A C 1
ATOM 612 O O . LEU A 1 84 ? 47.118 53.103 43.280 1.00 29.37 82 LEU A O 1
ATOM 617 N N . ALA A 1 85 ? 47.280 50.927 42.822 1.00 28.08 83 ALA A N 1
ATOM 618 C CA . ALA A 1 85 ? 46.051 50.923 42.020 1.00 27.97 83 ALA A CA 1
ATOM 619 C C . ALA A 1 85 ? 44.850 51.364 42.842 1.00 30.43 83 ALA A C 1
ATOM 620 O O . ALA A 1 85 ? 43.967 52.135 42.418 1.00 28.61 83 ALA A O 1
ATOM 622 N N . LYS A 1 86 ? 44.729 50.827 44.079 1.00 30.99 84 LYS A N 1
ATOM 623 C CA . LYS A 1 86 ? 43.636 51.237 44.949 1.00 29.46 84 LYS A CA 1
ATOM 624 C C . LYS A 1 86 ? 43.700 52.713 45.355 1.00 29.36 84 LYS A C 1
ATOM 625 O O . LYS A 1 86 ? 42.650 53.369 45.307 1.00 29.04 84 LYS A O 1
ATOM 631 N N . SER A 1 87 ? 44.851 53.235 45.801 1.00 31.54 85 SER A N 1
ATOM 632 C CA . SER A 1 87 ? 44.912 54.656 46.184 1.00 32.82 85 SER A CA 1
ATOM 633 C C . SER A 1 87 ? 44.792 55.617 45.000 1.00 34.70 85 SER A C 1
ATOM 634 O O . SER A 1 87 ? 44.266 56.741 45.096 1.00 34.84 85 SER A O 1
ATOM 637 N N . SER A 1 88 ? 45.130 55.181 43.778 1.00 35.95 86 SER A N 1
ATOM 638 C CA . SER A 1 88 ? 44.994 56.047 42.611 1.00 34.83 86 SER A CA 1
ATOM 639 C C . SER A 1 88 ? 43.517 56.190 42.231 1.00 35.82 86 SER A C 1
ATOM 640 O O . SER A 1 88 ? 43.184 57.159 41.545 1.00 34.22 86 SER A O 1
ATOM 643 N N . GLY A 1 89 ? 42.663 55.221 42.591 1.00 33.75 87 GLY A N 1
ATOM 644 C CA . GLY A 1 89 ? 41.256 55.347 42.282 1.00 31.10 87 GLY A CA 1
ATOM 645 C C . GLY A 1 89 ? 40.680 54.331 41.337 1.00 30.54 87 GLY A C 1
ATOM 646 O O . GLY A 1 89 ? 39.504 54.491 40.977 1.00 29.14 87 GLY A O 1
ATOM 647 N N . ALA A 1 90 ? 41.376 53.230 41.018 1.00 30.20 88 ALA A N 1
ATOM 648 C CA . ALA A 1 90 ? 40.808 52.265 40.054 1.00 30.24 88 ALA A CA 1
ATOM 649 C C . ALA A 1 90 ? 39.553 51.599 40.634 1.00 30.21 88 ALA A C 1
ATOM 650 O O . ALA A 1 90 ? 39.536 51.455 41.869 1.00 26.39 88 ALA A O 1
ATOM 652 N N . ASP A 1 91 ? 38.647 51.102 39.780 1.00 29.05 89 ASP A N 1
ATOM 653 C CA . ASP A 1 91 ? 37.482 50.375 40.354 1.00 29.49 89 ASP A CA 1
ATOM 654 C C . ASP A 1 91 ? 37.768 48.896 40.591 1.00 27.41 89 ASP A C 1
ATOM 655 O O . ASP A 1 91 ? 37.219 48.287 41.521 1.00 28.09 89 ASP A O 1
ATOM 660 N N . PHE A 1 92 ? 38.628 48.281 39.814 1.00 23.94 90 PHE A N 1
ATOM 661 C CA . PHE A 1 92 ? 38.938 46.852 39.947 1.00 26.25 90 PHE A CA 1
ATOM 662 C C . PHE A 1 92 ? 40.293 46.539 39.328 1.00 26.85 90 PHE A C 1
ATOM 663 O O . PHE A 1 92 ? 40.859 47.339 38.591 1.00 27.06 90 PHE A O 1
ATOM 671 N N . VAL A 1 93 ? 40.745 45.303 39.522 1.00 29.32 91 VAL A N 1
ATOM 672 C CA . VAL A 1 93 ? 42.050 44.881 39.041 1.00 26.13 91 VAL A CA 1
ATOM 673 C C . VAL A 1 93 ? 41.937 43.730 38.065 1.00 27.77 91 VAL A C 1
ATOM 674 O O . VAL A 1 93 ? 41.120 42.817 38.288 1.00 26.75 91 VAL A O 1
ATOM 678 N N . VAL A 1 94 ? 42.765 43.747 37.020 1.00 25.51 92 VAL A N 1
ATOM 679 C CA . VAL A 1 94 ? 42.808 42.665 36.054 1.00 26.65 92 VAL A CA 1
ATOM 680 C C . VAL A 1 94 ? 44.219 42.088 35.991 1.00 26.46 92 VAL A C 1
ATOM 681 O O . VAL A 1 94 ? 45.218 42.829 35.935 1.00 27.15 92 VAL A O 1
ATOM 685 N N . THR A 1 95 ? 44.373 40.763 35.899 1.00 25.52 93 THR A N 1
ATOM 686 C CA . THR A 1 95 ? 45.730 40.159 35.877 1.00 26.48 93 THR A CA 1
ATOM 687 C C . THR A 1 95 ? 45.789 39.106 34.794 1.00 25.28 93 THR A C 1
ATOM 688 O O . THR A 1 95 ? 44.756 38.467 34.478 1.00 27.77 93 THR A O 1
ATOM 692 N N . PRO A 1 96 ? 46.974 38.807 34.226 1.00 25.96 94 PRO A N 1
ATOM 693 C CA . PRO A 1 96 ? 47.027 37.919 33.081 1.00 25.06 94 PRO A CA 1
ATOM 694 C C . PRO A 1 96 ? 46.925 36.465 33.520 1.00 27.61 94 PRO A C 1
ATOM 695 O O . PRO A 1 96 ? 46.442 35.578 32.796 1.00 27.32 94 PRO A O 1
ATOM 699 N N . GLY A 1 97 ? 47.464 36.197 34.722 1.00 25.11 95 GLY A N 1
ATOM 700 C CA . GLY A 1 97 ? 47.415 34.846 35.285 1.00 26.98 95 GLY A CA 1
ATOM 701 C C . GLY A 1 97 ? 46.764 34.975 36.711 1.00 24.88 95 GLY A C 1
ATOM 702 O O . GLY A 1 97 ? 46.130 35.991 36.984 1.00 28.98 95 GLY A O 1
ATOM 703 N N . LEU A 1 98 ? 46.818 33.924 37.487 1.00 23.93 96 LEU A N 1
ATOM 704 C CA . LEU A 1 98 ? 46.244 33.882 38.827 1.00 22.49 96 LEU A CA 1
ATOM 705 C C . LEU A 1 98 ? 47.353 33.575 39.834 1.00 24.00 96 LEU A C 1
ATOM 706 O O . LEU A 1 98 ? 47.906 32.474 39.867 1.00 24.99 96 LEU A O 1
ATOM 711 N N . ASN A 1 99 ? 47.755 34.600 40.580 1.00 24.04 97 ASN A N 1
ATOM 712 C CA . ASN A 1 99 ? 48.751 34.430 41.639 1.00 25.95 97 ASN A CA 1
ATOM 713 C C . ASN A 1 99 ? 47.915 34.566 42.930 1.00 25.27 97 ASN A C 1
ATOM 714 O O . ASN A 1 99 ? 47.354 35.635 43.144 1.00 27.82 97 ASN A O 1
ATOM 719 N N . PRO A 1 100 ? 47.808 33.505 43.704 1.00 26.53 98 PRO A N 1
ATOM 720 C CA . PRO A 1 100 ? 46.901 33.488 44.860 1.00 27.46 98 PRO A CA 1
ATOM 721 C C . PRO A 1 100 ? 47.227 34.533 45.894 1.00 24.93 98 PRO A C 1
ATOM 722 O O . PRO A 1 100 ? 46.279 35.046 46.493 1.00 25.69 98 PRO A O 1
ATOM 726 N N . LYS A 1 101 ? 48.496 34.962 46.094 1.00 26.03 99 LYS A N 1
ATOM 727 C CA . LYS A 1 101 ? 48.735 35.999 47.101 1.00 26.37 99 LYS A CA 1
ATOM 728 C C . LYS A 1 101 ? 48.120 37.326 46.646 1.00 25.68 99 LYS A C 1
ATOM 729 O O . LYS A 1 101 ? 47.674 38.116 47.477 1.00 24.62 99 LYS A O 1
ATOM 735 N N . ILE A 1 102 ? 48.173 37.604 45.302 1.00 26.51 100 ILE A N 1
ATOM 736 C CA . ILE A 1 102 ? 47.604 38.841 44.776 1.00 24.40 100 ILE A CA 1
ATOM 737 C C . ILE A 1 102 ? 46.090 38.818 44.858 1.00 26.05 100 ILE A C 1
ATOM 738 O O . ILE A 1 102 ? 45.415 39.835 45.165 1.00 23.50 100 ILE A O 1
ATOM 743 N N . VAL A 1 103 ? 45.471 37.653 44.547 1.00 24.71 101 VAL A N 1
ATOM 744 C CA . VAL A 1 103 ? 43.991 37.591 44.665 1.00 26.82 101 VAL A CA 1
ATOM 745 C C . VAL A 1 103 ? 43.563 37.752 46.100 1.00 26.21 101 VAL A C 1
ATOM 746 O O . VAL A 1 103 ? 42.641 38.517 46.400 1.00 27.68 101 VAL A O 1
ATOM 750 N N . LYS A 1 104 ? 44.236 37.057 47.025 1.00 28.07 102 LYS A N 1
ATOM 751 C CA . LYS A 1 104 ? 43.876 37.169 48.464 1.00 28.12 102 LYS A CA 1
ATOM 752 C C . LYS A 1 104 ? 44.019 38.583 48.977 1.00 27.93 102 LYS A C 1
ATOM 753 O O . LYS A 1 104 ? 43.177 39.117 49.749 1.00 27.52 102 LYS A O 1
ATOM 759 N N . LEU A 1 105 ? 45.069 39.309 48.592 1.00 26.53 103 LEU A N 1
ATOM 760 C CA . LEU A 1 105 ? 45.256 40.701 48.972 1.00 26.22 103 LEU A CA 1
ATOM 761 C C . LEU A 1 105 ? 44.129 41.594 48.493 1.00 27.74 103 LEU A C 1
ATOM 762 O O . LEU A 1 105 ? 43.636 42.404 49.293 1.00 27.28 103 LEU A O 1
ATOM 767 N N . CYS A 1 106 ? 43.716 41.485 47.198 1.00 27.77 104 CYS A N 1
ATOM 768 C CA . CYS A 1 106 ? 42.565 42.327 46.790 1.00 26.56 104 CYS A CA 1
ATOM 769 C C . CYS A 1 106 ? 41.319 41.982 47.618 1.00 25.64 104 CYS A C 1
ATOM 770 O O . CYS A 1 106 ? 40.498 42.850 47.991 1.00 24.12 104 CYS A O 1
ATOM 773 N N . GLN A 1 107 ? 41.054 40.706 47.871 1.00 25.86 105 GLN A N 1
ATOM 774 C CA . GLN A 1 107 ? 39.915 40.293 48.687 1.00 26.39 105 GLN A CA 1
ATOM 775 C C . GLN A 1 107 ? 40.035 40.863 50.099 1.00 28.63 105 GLN A C 1
ATOM 776 O O . GLN A 1 107 ? 39.046 41.433 50.618 1.00 30.71 105 GLN A O 1
ATOM 782 N N . ASP A 1 108 ? 41.201 40.840 50.723 1.00 29.69 106 ASP A N 1
ATOM 783 C CA . ASP A 1 108 ? 41.388 41.385 52.095 1.00 30.21 106 ASP A CA 1
ATOM 784 C C . ASP A 1 108 ? 41.283 42.905 52.102 1.00 31.52 106 ASP A C 1
ATOM 785 O O . ASP A 1 108 ? 41.047 43.531 53.151 1.00 30.34 106 ASP A O 1
ATOM 790 N N . LEU A 1 109 ? 41.392 43.555 50.926 1.00 30.22 107 LEU A N 1
ATOM 791 C CA . LEU A 1 109 ? 41.250 45.002 50.881 1.00 29.49 107 LEU A CA 1
ATOM 792 C C . LEU A 1 109 ? 39.886 45.372 50.264 1.00 29.94 107 LEU A C 1
ATOM 793 O O . LEU A 1 109 ? 39.657 46.524 49.893 1.00 30.34 107 LEU A O 1
ATOM 798 N N . ASN A 1 110 ? 38.998 44.402 50.144 1.00 31.54 108 ASN A N 1
ATOM 799 C CA . ASN A 1 110 ? 37.673 44.659 49.508 1.00 33.76 108 ASN A CA 1
ATOM 800 C C . ASN A 1 110 ? 37.829 45.387 48.191 1.00 31.84 108 ASN A C 1
ATOM 801 O O . ASN A 1 110 ? 37.120 46.361 47.895 1.00 33.67 108 ASN A O 1
ATOM 806 N N . PHE A 1 111 ? 38.703 44.892 47.326 1.00 32.71 109 PHE A N 1
ATOM 807 C CA . PHE A 1 111 ? 39.052 45.487 46.017 1.00 29.47 109 PHE A CA 1
ATOM 808 C C . PHE A 1 111 ? 38.786 44.440 44.951 1.00 28.74 109 PHE A C 1
ATOM 809 O O . PHE A 1 111 ? 39.481 43.403 44.886 1.00 29.24 109 PHE A O 1
ATOM 817 N N . PRO A 1 112 ? 37.756 44.609 44.131 1.00 28.75 110 PRO A N 1
ATOM 818 C CA . PRO A 1 112 ? 37.331 43.628 43.153 1.00 28.14 110 PRO A CA 1
ATOM 819 C C . PRO A 1 112 ? 38.445 43.236 42.197 1.00 29.18 110 PRO A C 1
ATOM 820 O O . PRO A 1 112 ? 39.201 44.130 41.763 1.00 29.67 110 PRO A O 1
ATOM 824 N N . ILE A 1 113 ? 38.522 41.944 41.853 1.00 27.61 111 ILE A N 1
ATOM 825 C CA . ILE A 1 113 ? 39.599 41.505 40.938 1.00 26.18 111 ILE A CA 1
ATOM 826 C C . ILE A 1 113 ? 39.104 40.449 39.982 1.00 27.60 111 ILE A C 1
ATOM 827 O O . ILE A 1 113 ? 38.178 39.648 40.315 1.00 29.20 111 ILE A O 1
ATOM 832 N N . THR A 1 114 ? 39.452 40.572 38.685 1.00 27.17 112 THR A N 1
ATOM 833 C CA . THR A 1 114 ? 39.137 39.546 37.707 1.00 29.54 112 THR A CA 1
ATOM 834 C C . THR A 1 114 ? 40.457 38.920 37.254 1.00 28.07 112 THR A C 1
ATOM 835 O O . THR A 1 114 ? 41.086 39.427 36.345 1.00 28.77 112 THR A O 1
ATOM 839 N N . PRO A 1 115 ? 40.817 37.747 37.785 1.00 30.04 113 PRO A N 1
ATOM 840 C CA . PRO A 1 115 ? 42.096 37.139 37.451 1.00 26.48 113 PRO A CA 1
ATOM 841 C C . PRO A 1 115 ? 42.088 36.327 36.194 1.00 27.58 113 PRO A C 1
ATOM 842 O O . PRO A 1 115 ? 41.000 35.905 35.744 1.00 25.36 113 PRO A O 1
ATOM 846 N N . GLY A 1 116 ? 43.257 36.172 35.519 1.00 27.38 114 GLY A N 1
ATOM 847 C CA . GLY A 1 116 ? 43.346 35.411 34.295 1.00 26.21 114 GLY A CA 1
ATOM 848 C C . GLY A 1 116 ? 43.584 33.921 34.469 1.00 28.01 114 GLY A C 1
ATOM 849 O O . GLY A 1 116 ? 44.314 33.435 35.347 1.00 28.47 114 GLY A O 1
ATOM 850 N N . VAL A 1 117 ? 42.845 33.095 33.690 1.00 25.89 115 VAL A N 1
ATOM 851 C CA . VAL A 1 117 ? 42.986 31.642 33.667 1.00 25.59 115 VAL A CA 1
ATOM 852 C C . VAL A 1 117 ? 43.048 31.125 32.237 1.00 27.59 115 VAL A C 1
ATOM 853 O O . VAL A 1 117 ? 42.524 31.865 31.354 1.00 29.37 115 VAL A O 1
ATOM 857 N N . ASN A 1 118 ? 43.620 29.934 31.934 1.00 25.39 116 ASN A N 1
ATOM 858 C CA . ASN A 1 118 ? 43.526 29.476 30.549 1.00 24.83 116 ASN A CA 1
ATOM 859 C C . ASN A 1 118 ? 43.409 27.955 30.517 1.00 25.97 116 ASN A C 1
ATOM 860 O O . ASN A 1 118 ? 43.464 27.367 29.414 1.00 28.07 116 ASN A O 1
ATOM 865 N N . ASN A 1 119 ? 43.218 27.313 31.632 1.00 23.54 117 ASN A N 1
ATOM 866 C CA . ASN A 1 119 ? 43.085 25.829 31.662 1.00 24.87 117 ASN A CA 1
ATOM 867 C C . ASN A 1 119 ? 42.247 25.455 32.890 1.00 27.08 117 ASN A C 1
ATOM 868 O O . ASN A 1 119 ? 41.993 26.334 33.698 1.00 26.71 117 ASN A O 1
ATOM 873 N N . PRO A 1 120 ? 41.893 24.185 33.040 1.00 26.54 118 PRO A N 1
ATOM 874 C CA . PRO A 1 120 ? 41.098 23.701 34.143 1.00 26.91 118 PRO A CA 1
ATOM 875 C C . PRO A 1 120 ? 41.718 23.853 35.517 1.00 27.82 118 PRO A C 1
ATOM 876 O O . PRO A 1 120 ? 41.063 24.096 36.538 1.00 24.47 118 PRO A O 1
ATOM 892 N N . ALA A 1 122 ? 43.741 26.186 36.637 1.00 24.74 120 ALA A N 1
ATOM 893 C CA . ALA A 1 122 ? 43.578 27.596 36.998 1.00 24.91 120 ALA A CA 1
ATOM 894 C C . ALA A 1 122 ? 42.118 27.935 37.332 1.00 25.46 120 ALA A C 1
ATOM 895 O O . ALA A 1 122 ? 41.889 28.652 38.312 1.00 24.41 120 ALA A O 1
ATOM 897 N N . ILE A 1 123 ? 41.154 27.469 36.513 1.00 25.00 121 ILE A N 1
ATOM 898 C CA . ILE A 1 123 ? 39.739 27.729 36.869 1.00 26.45 121 ILE A CA 1
ATOM 899 C C . ILE A 1 123 ? 39.388 27.190 38.225 1.00 23.97 121 ILE A C 1
ATOM 900 O O . ILE A 1 123 ? 38.686 27.805 39.033 1.00 27.44 121 ILE A O 1
ATOM 905 N N . GLU A 1 124 ? 39.844 25.966 38.565 1.00 26.93 122 GLU A N 1
ATOM 906 C CA . GLU A 1 124 ? 39.505 25.359 39.851 1.00 27.80 122 GLU A CA 1
ATOM 907 C C . GLU A 1 124 ? 40.122 26.035 41.037 1.00 29.27 122 GLU A C 1
ATOM 908 O O . GLU A 1 124 ? 39.477 26.040 42.096 1.00 27.06 122 GLU A O 1
ATOM 914 N N . ILE A 1 125 ? 41.263 26.698 40.842 1.00 27.10 123 ILE A N 1
ATOM 915 C CA . ILE A 1 125 ? 41.840 27.491 41.946 1.00 26.41 123 ILE A CA 1
ATOM 916 C C . ILE A 1 125 ? 40.956 28.719 42.165 1.00 27.31 123 ILE A C 1
ATOM 917 O O . ILE A 1 125 ? 40.630 29.058 43.322 1.00 25.07 123 ILE A O 1
ATOM 922 N N . ALA A 1 126 ? 40.523 29.376 41.077 1.00 26.62 124 ALA A N 1
ATOM 923 C CA . ALA A 1 126 ? 39.634 30.524 41.159 1.00 26.19 124 ALA A CA 1
ATOM 924 C C . ALA A 1 126 ? 38.293 30.232 41.878 1.00 28.53 124 ALA A C 1
ATOM 925 O O . ALA A 1 126 ? 37.822 31.006 42.754 1.00 28.07 124 ALA A O 1
ATOM 927 N N . LEU A 1 127 ? 37.692 29.112 41.538 1.00 27.21 125 LEU A N 1
ATOM 928 C CA . LEU A 1 127 ? 36.385 28.668 42.084 1.00 28.46 125 LEU A CA 1
ATOM 929 C C . LEU A 1 127 ? 36.597 28.325 43.552 1.00 28.40 125 LEU A C 1
ATOM 930 O O . LEU A 1 127 ? 35.776 28.713 44.399 1.00 30.16 125 LEU A O 1
ATOM 935 N N . GLU A 1 128 ? 37.743 27.781 43.901 1.00 27.82 126 GLU A N 1
ATOM 936 C CA . GLU A 1 128 ? 38.115 27.475 45.265 1.00 28.18 126 GLU A CA 1
ATOM 937 C C . GLU A 1 128 ? 38.273 28.786 46.043 1.00 29.57 126 GLU A C 1
ATOM 938 O O . GLU A 1 128 ? 37.921 28.809 47.220 1.00 31.74 126 GLU A O 1
ATOM 952 N N . GLY A 1 130 ? 36.378 31.495 45.662 1.00 29.58 128 GLY A N 1
ATOM 953 C CA . GLY A 1 130 ? 35.160 32.282 45.568 1.00 29.46 128 GLY A CA 1
ATOM 954 C C . GLY A 1 130 ? 35.025 33.121 44.330 1.00 31.36 128 GLY A C 1
ATOM 955 O O . GLY A 1 130 ? 34.180 34.024 44.223 1.00 31.28 128 GLY A O 1
ATOM 956 N N . ILE A 1 131 ? 35.776 32.815 43.254 1.00 29.91 129 ILE A N 1
ATOM 957 C CA . ILE A 1 131 ? 35.716 33.673 42.076 1.00 31.35 129 ILE A CA 1
ATOM 958 C C . ILE A 1 131 ? 35.047 32.993 40.902 1.00 29.96 129 ILE A C 1
ATOM 959 O O . ILE A 1 131 ? 35.469 31.906 40.508 1.00 33.77 129 ILE A O 1
ATOM 964 N N . SER A 1 132 ? 34.042 33.630 40.329 1.00 31.30 130 SER A N 1
ATOM 965 C CA . SER A 1 132 ? 33.343 33.036 39.168 1.00 32.39 130 SER A CA 1
ATOM 966 C C . SER A 1 132 ? 33.492 33.892 37.921 1.00 31.71 130 SER A C 1
ATOM 967 O O . SER A 1 132 ? 33.137 33.426 36.817 1.00 34.09 130 SER A O 1
ATOM 970 N N . ALA A 1 133 ? 34.065 35.089 38.025 1.00 30.16 131 ALA A N 1
ATOM 971 C CA . ALA A 1 133 ? 34.262 35.945 36.848 1.00 28.87 131 ALA A CA 1
ATOM 972 C C . ALA A 1 133 ? 35.770 36.064 36.525 1.00 28.39 131 ALA A C 1
ATOM 973 O O . ALA A 1 133 ? 36.507 36.595 37.360 1.00 27.34 131 ALA A O 1
ATOM 975 N N . VAL A 1 134 ? 36.197 35.539 35.382 1.00 26.39 132 VAL A N 1
ATOM 976 C CA . VAL A 1 134 ? 37.655 35.566 35.102 1.00 28.13 132 VAL A CA 1
ATOM 977 C C . VAL A 1 134 ? 37.981 36.018 33.699 1.00 29.41 132 VAL A C 1
ATOM 978 O O . VAL A 1 134 ? 37.183 35.900 32.736 1.00 28.83 132 VAL A O 1
ATOM 982 N N . LYS A 1 135 ? 39.248 36.473 33.570 1.00 31.05 133 LYS A N 1
ATOM 983 C CA . LYS A 1 135 ? 39.803 36.794 32.276 1.00 31.11 133 LYS A CA 1
ATOM 984 C C . LYS A 1 135 ? 40.315 35.521 31.602 1.00 30.24 133 LYS A C 1
ATOM 985 O O . LYS A 1 135 ? 40.820 34.640 32.298 1.00 30.18 133 LYS A O 1
ATOM 991 N N . PHE A 1 136 ? 40.088 35.377 30.279 1.00 27.12 134 PHE A N 1
ATOM 992 C CA . PHE A 1 136 ? 40.613 34.235 29.553 1.00 29.11 134 PHE A CA 1
ATOM 993 C C . PHE A 1 136 ? 41.774 34.774 28.678 1.00 30.35 134 PHE A C 1
ATOM 994 O O . PHE A 1 136 ? 41.556 35.568 27.785 1.00 28.67 134 PHE A O 1
ATOM 1002 N N . PHE A 1 137 ? 43.002 34.419 29.006 1.00 30.62 135 PHE A N 1
ATOM 1003 C CA . PHE A 1 137 ? 44.206 34.973 28.332 1.00 29.40 135 PHE A CA 1
ATOM 1004 C C . PHE A 1 137 ? 45.328 33.978 28.332 1.00 28.68 135 PHE A C 1
ATOM 1005 O O . PHE A 1 137 ? 45.478 33.165 29.264 1.00 28.94 135 PHE A O 1
ATOM 1013 N N . PRO A 1 138 ? 46.050 33.823 27.203 1.00 30.66 136 PRO A N 1
ATOM 1014 C CA . PRO A 1 138 ? 45.767 34.537 25.949 1.00 28.77 136 PRO A CA 1
ATOM 1015 C C . PRO A 1 138 ? 44.720 33.797 25.087 1.00 28.11 136 PRO A C 1
ATOM 1016 O O . PRO A 1 138 ? 44.923 32.626 24.728 1.00 26.07 136 PRO A O 1
ATOM 1020 N N . ALA A 1 139 ? 43.625 34.497 24.795 1.00 28.70 137 ALA A N 1
ATOM 1021 C CA . ALA A 1 139 ? 42.468 33.852 24.139 1.00 29.35 137 ALA A CA 1
ATOM 1022 C C . ALA A 1 139 ? 42.725 33.059 22.900 1.00 29.10 137 ALA A C 1
ATOM 1023 O O . ALA A 1 139 ? 42.584 31.796 22.952 1.00 30.01 137 ALA A O 1
ATOM 1025 N N . GLU A 1 140 ? 43.169 33.675 21.807 1.00 30.55 138 GLU A N 1
ATOM 1026 C CA . GLU A 1 140 ? 43.439 32.964 20.553 1.00 32.39 138 GLU A CA 1
ATOM 1027 C C . GLU A 1 140 ? 44.524 31.908 20.663 1.00 30.98 138 GLU A C 1
ATOM 1028 O O . GLU A 1 140 ? 44.346 30.728 20.263 1.00 31.06 138 GLU A O 1
ATOM 1034 N N . ALA A 1 141 ? 45.715 32.226 21.194 1.00 30.90 139 ALA A N 1
ATOM 1035 C CA . ALA A 1 141 ? 46.741 31.175 21.287 1.00 30.06 139 ALA A CA 1
ATOM 1036 C C . ALA A 1 141 ? 46.382 30.023 22.177 1.00 30.86 139 ALA A C 1
ATOM 1037 O O . ALA A 1 141 ? 46.955 28.916 22.059 1.00 34.00 139 ALA A O 1
ATOM 1039 N N . SER A 1 142 ? 45.507 30.141 23.191 1.00 30.66 140 SER A N 1
ATOM 1040 C CA . SER A 1 142 ? 45.101 29.041 24.025 1.00 31.34 140 SER A CA 1
ATOM 1041 C C . SER A 1 142 ? 43.987 28.169 23.419 1.00 32.90 140 SER A C 1
ATOM 1042 O O . SER A 1 142 ? 43.593 27.166 24.030 1.00 32.09 140 SER A O 1
ATOM 1045 N N . GLY A 1 143 ? 43.527 28.439 22.201 1.00 32.52 141 GLY A N 1
ATOM 1046 C CA . GLY A 1 143 ? 42.495 27.641 21.581 1.00 31.76 141 GLY A CA 1
ATOM 1047 C C . GLY A 1 143 ? 41.276 28.423 21.179 1.00 32.28 141 GLY A C 1
ATOM 1048 O O . GLY A 1 143 ? 40.344 27.806 20.605 1.00 35.10 141 GLY A O 1
ATOM 1049 N N . GLY A 1 144 ? 41.164 29.706 21.479 1.00 33.28 142 GLY A N 1
ATOM 1050 C CA . GLY A 1 144 ? 40.058 30.545 21.091 1.00 32.87 142 GLY A CA 1
ATOM 1051 C C . GLY A 1 144 ? 38.672 30.077 21.515 1.00 33.98 142 GLY A C 1
ATOM 1052 O O . GLY A 1 144 ? 38.487 29.466 22.560 1.00 32.23 142 GLY A O 1
ATOM 1053 N N . VAL A 1 145 ? 37.682 30.307 20.640 1.00 31.49 143 VAL A N 1
ATOM 1054 C CA . VAL A 1 145 ? 36.267 29.983 20.911 1.00 32.17 143 VAL A CA 1
ATOM 1055 C C . VAL A 1 145 ? 36.106 28.508 21.152 1.00 30.97 143 VAL A C 1
ATOM 1056 O O . VAL A 1 145 ? 35.360 28.087 22.044 1.00 33.96 143 VAL A O 1
ATOM 1060 N N . LYS A 1 146 ? 36.883 27.672 20.461 1.00 29.43 144 LYS A N 1
ATOM 1061 C CA . LYS A 1 146 ? 36.826 26.216 20.677 1.00 31.74 144 LYS A CA 1
ATOM 1062 C C . LYS A 1 146 ? 37.196 25.812 22.109 1.00 31.22 144 LYS A C 1
ATOM 1063 O O . LYS A 1 146 ? 36.550 24.936 22.686 1.00 31.45 144 LYS A O 1
ATOM 1077 N N . ILE A 1 148 ? 37.055 27.747 24.871 1.00 30.71 146 ILE A N 1
ATOM 1078 C CA . ILE A 1 148 ? 36.046 28.301 25.722 1.00 30.89 146 ILE A CA 1
ATOM 1079 C C . ILE A 1 148 ? 34.790 27.420 25.791 1.00 33.36 146 ILE A C 1
ATOM 1080 O O . ILE A 1 148 ? 34.256 27.178 26.865 1.00 30.98 146 ILE A O 1
ATOM 1085 N N . LYS A 1 149 ? 34.262 27.009 24.622 1.00 33.06 147 LYS A N 1
ATOM 1086 C CA . LYS A 1 149 ? 33.100 26.152 24.581 1.00 34.56 147 LYS A CA 1
ATOM 1087 C C . LYS A 1 149 ? 33.393 24.850 25.292 1.00 34.38 147 LYS A C 1
ATOM 1088 O O . LYS A 1 149 ? 32.534 24.364 26.073 1.00 33.05 147 LYS A O 1
ATOM 1094 N N . ALA A 1 150 ? 34.597 24.312 25.071 1.00 31.75 148 ALA A N 1
ATOM 1095 C CA . ALA A 1 150 ? 34.943 23.062 25.779 1.00 31.51 148 ALA A CA 1
ATOM 1096 C C . ALA A 1 150 ? 34.987 23.243 27.287 1.00 30.61 148 ALA A C 1
ATOM 1097 O O . ALA A 1 150 ? 34.574 22.322 28.013 1.00 30.62 148 ALA A O 1
ATOM 1099 N N . LEU A 1 151 ? 35.553 24.325 27.837 1.00 28.74 149 LEU A N 1
ATOM 1100 C CA . LEU A 1 151 ? 35.592 24.556 29.289 1.00 27.37 149 LEU A CA 1
ATOM 1101 C C . LEU A 1 151 ? 34.196 24.821 29.868 1.00 30.72 149 LEU A C 1
ATOM 1102 O O . LEU A 1 151 ? 33.837 24.525 31.025 1.00 29.46 149 LEU A O 1
ATOM 1107 N N . LEU A 1 152 ? 33.247 25.339 29.049 1.00 30.64 150 LEU A N 1
ATOM 1108 C CA . LEU A 1 152 ? 31.893 25.634 29.463 1.00 31.78 150 LEU A CA 1
ATOM 1109 C C . LEU A 1 152 ? 31.009 24.414 29.656 1.00 32.38 150 LEU A C 1
ATOM 1110 O O . LEU A 1 152 ? 29.905 24.535 30.264 1.00 34.92 150 LEU A O 1
ATOM 1115 N N . GLY A 1 153 ? 31.408 23.223 29.278 1.00 31.06 151 GLY A N 1
ATOM 1116 C CA . GLY A 1 153 ? 30.691 21.978 29.564 1.00 29.32 151 GLY A CA 1
ATOM 1117 C C . GLY A 1 153 ? 30.669 21.723 31.070 1.00 32.88 151 GLY A C 1
ATOM 1118 O O . GLY A 1 153 ? 29.606 21.804 31.714 1.00 30.20 151 GLY A O 1
ATOM 1119 N N . PRO A 1 154 ? 31.845 21.512 31.707 1.00 29.28 152 PRO A N 1
ATOM 1120 C CA . PRO A 1 154 ? 31.870 21.306 33.151 1.00 29.55 152 PRO A CA 1
ATOM 1121 C C . PRO A 1 154 ? 31.768 22.585 33.976 1.00 29.28 152 PRO A C 1
ATOM 1122 O O . PRO A 1 154 ? 31.170 22.548 35.062 1.00 31.08 152 PRO A O 1
ATOM 1126 N N . TYR A 1 155 ? 32.254 23.707 33.471 1.00 28.78 153 TYR A N 1
ATOM 1127 C CA . TYR A 1 155 ? 32.204 24.972 34.206 1.00 31.63 153 TYR A CA 1
ATOM 1128 C C . TYR A 1 155 ? 31.141 25.875 33.583 1.00 32.81 153 TYR A C 1
ATOM 1129 O O . TYR A 1 155 ? 31.379 27.015 33.238 1.00 33.16 153 TYR A O 1
ATOM 1138 N N . ALA A 1 156 ? 29.893 25.422 33.660 1.00 34.05 154 ALA A N 1
ATOM 1139 C CA . ALA A 1 156 ? 28.742 26.024 33.033 1.00 35.15 154 ALA A CA 1
ATOM 1140 C C . ALA A 1 156 ? 28.336 27.389 33.532 1.00 36.72 154 ALA A C 1
ATOM 1141 O O . ALA A 1 156 ? 27.638 28.106 32.786 1.00 38.34 154 ALA A O 1
ATOM 1143 N N . GLN A 1 157 ? 28.685 27.764 34.764 1.00 35.42 155 GLN A N 1
ATOM 1144 C CA . GLN A 1 157 ? 28.312 29.072 35.251 1.00 38.52 155 GLN A CA 1
ATOM 1145 C C . GLN A 1 157 ? 29.492 30.036 35.366 1.00 37.26 155 GLN A C 1
ATOM 1146 O O . GLN A 1 157 ? 29.401 31.094 36.025 1.00 38.65 155 GLN A O 1
ATOM 1152 N N . LEU A 1 158 ? 30.626 29.764 34.701 1.00 36.35 156 LEU A N 1
ATOM 1153 C CA . LEU A 1 158 ? 31.722 30.742 34.705 1.00 31.71 156 LEU A CA 1
ATOM 1154 C C . LEU A 1 158 ? 31.378 31.995 33.907 1.00 29.40 156 LEU A C 1
ATOM 1155 O O . LEU A 1 158 ? 30.735 31.838 32.856 1.00 30.67 156 LEU A O 1
ATOM 1160 N N . GLN A 1 159 ? 31.755 33.198 34.323 1.00 28.19 157 GLN A N 1
ATOM 1161 C CA . GLN A 1 159 ? 31.524 34.432 33.537 1.00 28.53 157 GLN A CA 1
ATOM 1162 C C . GLN A 1 159 ? 32.883 34.796 32.927 1.00 29.76 157 GLN A C 1
ATOM 1163 O O . GLN A 1 159 ? 33.877 34.897 33.695 1.00 32.02 157 GLN A O 1
ATOM 1169 N N . ILE A 1 160 ? 33.023 34.862 31.617 1.00 29.24 158 ILE A N 1
ATOM 1170 C CA . ILE A 1 160 ? 34.365 34.988 30.990 1.00 28.77 158 ILE A CA 1
ATOM 1171 C C . ILE A 1 160 ? 34.629 36.275 30.279 1.00 30.03 158 ILE A C 1
ATOM 1172 O O . ILE A 1 160 ? 33.795 36.791 29.517 1.00 31.97 158 ILE A O 1
ATOM 1189 N N . PRO A 1 162 ? 37.471 37.503 27.665 1.00 29.32 160 PRO A N 1
ATOM 1190 C CA . PRO A 1 162 ? 38.609 37.156 26.853 1.00 29.44 160 PRO A CA 1
ATOM 1191 C C . PRO A 1 162 ? 39.466 38.312 26.387 1.00 29.51 160 PRO A C 1
ATOM 1192 O O . PRO A 1 162 ? 38.961 39.378 26.042 1.00 29.13 160 PRO A O 1
ATOM 1196 N N . THR A 1 163 ? 40.796 38.074 26.429 1.00 30.63 161 THR A N 1
ATOM 1197 C CA . THR A 1 163 ? 41.729 39.039 25.886 1.00 32.53 161 THR A CA 1
ATOM 1198 C C . THR A 1 163 ? 42.847 38.273 25.184 1.00 32.25 161 THR A C 1
ATOM 1199 O O . THR A 1 163 ? 43.279 37.187 25.632 1.00 33.32 161 THR A O 1
ATOM 1203 N N . GLY A 1 164 ? 43.295 38.819 24.065 1.00 33.20 162 GLY A N 1
ATOM 1204 C CA . GLY A 1 164 ? 44.355 38.269 23.270 1.00 32.87 162 GLY A CA 1
ATOM 1205 C C . GLY A 1 164 ? 43.944 37.747 21.897 1.00 36.13 162 GLY A C 1
ATOM 1206 O O . GLY A 1 164 ? 43.359 36.654 21.765 1.00 33.39 162 GLY A O 1
ATOM 1207 N N . GLY A 1 165 ? 44.433 38.432 20.859 1.00 36.36 163 GLY A N 1
ATOM 1208 C CA . GLY A 1 165 ? 44.191 38.067 19.462 1.00 35.82 163 GLY A CA 1
ATOM 1209 C C . GLY A 1 165 ? 42.766 38.384 19.055 1.00 37.86 163 GLY A C 1
ATOM 1210 O O . GLY A 1 165 ? 42.205 37.749 18.152 1.00 41.03 163 GLY A O 1
ATOM 1211 N N . ILE A 1 166 ? 42.101 39.302 19.728 1.00 38.15 164 ILE A N 1
ATOM 1212 C CA . ILE A 1 166 ? 40.707 39.639 19.372 1.00 38.55 164 ILE A CA 1
ATOM 1213 C C . ILE A 1 166 ? 40.692 40.857 18.468 1.00 38.63 164 ILE A C 1
ATOM 1214 O O . ILE A 1 166 ? 41.391 41.828 18.737 1.00 37.59 164 ILE A O 1
ATOM 1219 N N . GLY A 1 167 ? 39.991 40.747 17.341 1.00 38.43 165 GLY A N 1
ATOM 1220 C CA . GLY A 1 167 ? 39.861 41.891 16.435 1.00 38.52 165 GLY A CA 1
ATOM 1221 C C . GLY A 1 167 ? 38.446 41.950 15.856 1.00 39.91 165 GLY A C 1
ATOM 1222 O O . GLY A 1 167 ? 37.558 41.191 16.225 1.00 37.55 165 GLY A O 1
ATOM 1223 N N . LEU A 1 168 ? 38.274 42.804 14.851 1.00 42.31 166 LEU A N 1
ATOM 1224 C CA . LEU A 1 168 ? 36.989 42.981 14.172 1.00 42.61 166 LEU A CA 1
ATOM 1225 C C . LEU A 1 168 ? 36.521 41.692 13.523 1.00 41.92 166 LEU A C 1
ATOM 1226 O O . LEU A 1 168 ? 35.330 41.375 13.581 1.00 43.77 166 LEU A O 1
ATOM 1231 N N . HIS A 1 169 ? 37.423 40.936 12.945 1.00 41.99 167 HIS A N 1
ATOM 1232 C CA . HIS A 1 169 ? 37.142 39.672 12.323 1.00 40.94 167 HIS A CA 1
ATOM 1233 C C . HIS A 1 169 ? 36.617 38.577 13.220 1.00 41.80 167 HIS A C 1
ATOM 1234 O O . HIS A 1 169 ? 36.154 37.564 12.663 1.00 41.99 167 HIS A O 1
ATOM 1241 N N . ASN A 1 170 ? 36.780 38.615 14.562 1.00 40.34 168 ASN A N 1
ATOM 1242 C CA . ASN A 1 170 ? 36.328 37.522 15.397 1.00 38.32 168 ASN A CA 1
ATOM 1243 C C . ASN A 1 170 ? 35.613 37.985 16.645 1.00 38.08 168 ASN A C 1
ATOM 1244 O O . ASN A 1 170 ? 35.175 37.148 17.448 1.00 38.36 168 ASN A O 1
ATOM 1249 N N . ILE A 1 171 ? 35.430 39.293 16.829 1.00 35.48 169 ILE A N 1
ATOM 1250 C CA . ILE A 1 171 ? 34.767 39.678 18.083 1.00 35.74 169 ILE A CA 1
ATOM 1251 C C . ILE A 1 171 ? 33.351 39.141 18.203 1.00 36.84 169 ILE A C 1
ATOM 1252 O O . ILE A 1 171 ? 32.869 38.818 19.291 1.00 34.48 169 ILE A O 1
ATOM 1257 N N . ARG A 1 172 ? 32.590 39.046 17.098 1.00 37.10 170 ARG A N 1
ATOM 1258 C CA . ARG A 1 172 ? 31.225 38.550 17.129 1.00 37.92 170 ARG A CA 1
ATOM 1259 C C . ARG A 1 172 ? 31.161 37.076 17.503 1.00 35.31 170 ARG A C 1
ATOM 1260 O O . ARG A 1 172 ? 30.245 36.619 18.202 1.00 35.48 170 ARG A O 1
ATOM 1268 N N . ASP A 1 173 ? 32.167 36.323 17.085 1.00 35.95 171 ASP A N 1
ATOM 1269 C CA . ASP A 1 173 ? 32.198 34.894 17.426 1.00 36.30 171 ASP A CA 1
ATOM 1270 C C . ASP A 1 173 ? 32.291 34.689 18.921 1.00 37.14 171 ASP A C 1
ATOM 1271 O O . ASP A 1 173 ? 31.759 33.735 19.458 1.00 36.47 171 ASP A O 1
ATOM 1276 N N . TYR A 1 174 ? 33.040 35.575 19.615 1.00 37.20 172 TYR A N 1
ATOM 1277 C CA . TYR A 1 174 ? 33.183 35.468 21.061 1.00 35.99 172 TYR A CA 1
ATOM 1278 C C . TYR A 1 174 ? 31.937 35.964 21.753 1.00 35.39 172 TYR A C 1
ATOM 1279 O O . TYR A 1 174 ? 31.405 35.344 22.678 1.00 34.34 172 TYR A O 1
ATOM 1288 N N . LEU A 1 175 ? 31.405 37.119 21.266 1.00 33.78 173 LEU A N 1
ATOM 1289 C CA . LEU A 1 175 ? 30.216 37.668 21.915 1.00 33.69 173 LEU A CA 1
ATOM 1290 C C . LEU A 1 175 ? 28.975 36.814 21.680 1.00 34.30 173 LEU A C 1
ATOM 1291 O O . LEU A 1 175 ? 27.986 37.006 22.418 1.00 35.18 173 LEU A O 1
ATOM 1296 N N . ALA A 1 176 ? 28.982 35.843 20.787 1.00 34.67 174 ALA A N 1
ATOM 1297 C CA . ALA A 1 176 ? 27.794 34.994 20.577 1.00 37.56 174 ALA A CA 1
ATOM 1298 C C . ALA A 1 176 ? 27.575 34.063 21.759 1.00 39.61 174 ALA A C 1
ATOM 1299 O O . ALA A 1 176 ? 26.428 33.660 22.064 1.00 39.15 174 ALA A O 1
ATOM 1301 N N . ILE A 1 177 ? 28.611 33.807 22.552 1.00 37.61 175 ILE A N 1
ATOM 1302 C CA . ILE A 1 177 ? 28.556 32.938 23.710 1.00 37.05 175 ILE A CA 1
ATOM 1303 C C . ILE A 1 177 ? 28.033 33.668 24.904 1.00 38.33 175 ILE A C 1
ATOM 1304 O O . ILE A 1 177 ? 28.615 34.645 25.398 1.00 38.45 175 ILE A O 1
ATOM 1309 N N . PRO A 1 178 ? 26.906 33.179 25.474 1.00 38.48 176 PRO A N 1
ATOM 1310 C CA . PRO A 1 178 ? 26.227 33.824 26.564 1.00 37.75 176 PRO A CA 1
ATOM 1311 C C . PRO A 1 178 ? 27.036 34.061 27.812 1.00 38.52 176 PRO A C 1
ATOM 1312 O O . PRO A 1 178 ? 26.887 35.098 28.489 1.00 37.86 176 PRO A O 1
ATOM 1316 N N . ASN A 1 179 ? 27.953 33.130 28.150 1.00 36.59 177 ASN A N 1
ATOM 1317 C CA . ASN A 1 179 ? 28.738 33.340 29.378 1.00 35.80 177 ASN A CA 1
ATOM 1318 C C . ASN A 1 179 ? 29.804 34.425 29.126 1.00 35.50 177 ASN A C 1
ATOM 1319 O O . ASN A 1 179 ? 30.370 34.924 30.104 1.00 34.51 177 ASN A O 1
ATOM 1324 N N . ILE A 1 180 ? 30.154 34.716 27.871 1.00 33.25 178 ILE A N 1
ATOM 1325 C CA . ILE A 1 180 ? 31.157 35.769 27.652 1.00 34.63 178 ILE A CA 1
ATOM 1326 C C . ILE A 1 180 ? 30.587 37.131 27.931 1.00 34.79 178 ILE A C 1
ATOM 1327 O O . ILE A 1 180 ? 29.552 37.573 27.401 1.00 35.22 178 ILE A O 1
ATOM 1332 N N . VAL A 1 181 ? 31.130 37.818 28.931 1.00 35.27 179 VAL A N 1
ATOM 1333 C CA . VAL A 1 181 ? 30.687 39.145 29.336 1.00 33.40 179 VAL A CA 1
ATOM 1334 C C . VAL A 1 181 ? 31.144 40.285 28.467 1.00 34.62 179 VAL A C 1
ATOM 1335 O O . VAL A 1 181 ? 30.362 41.152 28.017 1.00 36.32 179 VAL A O 1
ATOM 1339 N N . ALA A 1 182 ? 32.409 40.343 28.099 1.00 31.94 180 ALA A N 1
ATOM 1340 C CA . ALA A 1 182 ? 32.983 41.464 27.375 1.00 30.52 180 ALA A CA 1
ATOM 1341 C C . ALA A 1 182 ? 34.413 41.069 26.979 1.00 30.17 180 ALA A C 1
ATOM 1342 O O . ALA A 1 182 ? 34.989 40.220 27.670 1.00 30.88 180 ALA A O 1
ATOM 1344 N N . CYS A 1 183 ? 34.882 41.606 25.868 1.00 31.82 181 CYS A N 1
ATOM 1345 C CA . CYS A 1 183 ? 36.206 41.262 25.347 1.00 31.01 181 CYS A CA 1
ATOM 1346 C C . CYS A 1 183 ? 37.143 42.478 25.515 1.00 32.24 181 CYS A C 1
ATOM 1347 O O . CYS A 1 183 ? 36.623 43.592 25.630 1.00 31.33 181 CYS A O 1
ATOM 1350 N N . GLY A 1 184 ? 38.456 42.239 25.588 1.00 33.25 182 GLY A N 1
ATOM 1351 C CA . GLY A 1 184 ? 39.367 43.406 25.680 1.00 31.35 182 GLY A CA 1
ATOM 1352 C C . GLY A 1 184 ? 40.192 43.454 24.398 1.00 32.00 182 GLY A C 1
ATOM 1353 O O . GLY A 1 184 ? 40.516 42.434 23.804 1.00 34.05 182 GLY A O 1
ATOM 1354 N N . GLY A 1 185 ? 40.580 44.662 23.976 1.00 33.82 183 GLY A N 1
ATOM 1355 C CA . GLY A 1 185 ? 41.442 44.819 22.805 1.00 32.33 183 GLY A CA 1
ATOM 1356 C C . GLY A 1 185 ? 42.066 46.208 22.749 1.00 29.85 183 GLY A C 1
ATOM 1357 O O . GLY A 1 185 ? 41.624 47.131 23.430 1.00 30.90 183 GLY A O 1
ATOM 1358 N N . SER A 1 186 ? 43.068 46.382 21.884 1.00 31.05 184 SER A N 1
ATOM 1359 C CA . SER A 1 186 ? 43.689 47.713 21.816 1.00 33.22 184 SER A CA 1
ATOM 1360 C C . SER A 1 186 ? 43.847 48.228 20.400 1.00 34.22 184 SER A C 1
ATOM 1361 O O . SER A 1 186 ? 44.316 49.367 20.242 1.00 35.12 184 SER A O 1
ATOM 1364 N N . TRP A 1 187 ? 43.271 47.571 19.387 1.00 32.99 185 TRP A N 1
ATOM 1365 C CA . TRP A 1 187 ? 43.510 48.010 17.999 1.00 34.95 185 TRP A CA 1
ATOM 1366 C C . TRP A 1 187 ? 42.893 49.379 17.739 1.00 33.49 185 TRP A C 1
ATOM 1367 O O . TRP A 1 187 ? 43.464 50.204 17.058 1.00 34.80 185 TRP A O 1
ATOM 1378 N N . PHE A 1 188 ? 41.774 49.677 18.390 1.00 33.35 186 PHE A N 1
ATOM 1379 C CA . PHE A 1 188 ? 41.103 50.956 18.248 1.00 31.40 186 PHE A CA 1
ATOM 1380 C C . PHE A 1 188 ? 41.717 52.020 19.131 1.00 31.87 186 PHE A C 1
ATOM 1381 O O . PHE A 1 188 ? 41.337 53.183 18.977 1.00 32.79 186 PHE A O 1
ATOM 1389 N N . VAL A 1 189 ? 42.636 51.697 20.058 1.00 31.00 187 VAL A N 1
ATOM 1390 C CA . VAL A 1 189 ? 43.257 52.757 20.888 1.00 32.24 187 VAL A CA 1
ATOM 1391 C C . VAL A 1 189 ? 44.765 52.549 20.769 1.00 32.58 187 VAL A C 1
ATOM 1392 O O . VAL A 1 189 ? 45.493 52.507 21.756 1.00 31.16 187 VAL A O 1
ATOM 1396 N N . GLU A 1 190 ? 45.210 52.203 19.563 1.00 34.08 188 GLU A N 1
ATOM 1397 C CA . GLU A 1 190 ? 46.625 51.890 19.346 1.00 37.31 188 GLU A CA 1
ATOM 1398 C C . GLU A 1 190 ? 47.577 52.980 19.830 1.00 38.00 188 GLU A C 1
ATOM 1399 O O . GLU A 1 190 ? 47.392 54.182 19.637 1.00 33.80 188 GLU A O 1
ATOM 1405 N N . LYS A 1 191 ? 48.693 52.532 20.418 1.00 37.64 189 LYS A N 1
ATOM 1406 C CA . LYS A 1 191 ? 49.701 53.420 20.989 1.00 38.69 189 LYS A CA 1
ATOM 1407 C C . LYS A 1 191 ? 50.215 54.516 20.074 1.00 36.63 189 LYS A C 1
ATOM 1408 O O . LYS A 1 191 ? 50.396 55.680 20.492 1.00 35.38 189 LYS A O 1
ATOM 1414 N N . LYS A 1 192 ? 50.487 54.212 18.807 1.00 36.21 190 LYS A N 1
ATOM 1415 C CA . LYS A 1 192 ? 50.954 55.211 17.863 1.00 33.79 190 LYS A CA 1
ATOM 1416 C C . LYS A 1 192 ? 49.905 56.283 17.600 1.00 35.02 190 LYS A C 1
ATOM 1417 O O . LYS A 1 192 ? 50.270 57.450 17.378 1.00 34.08 190 LYS A O 1
ATOM 1419 N N . LEU A 1 193 ? 48.603 55.946 17.584 1.00 32.51 191 LEU A N 1
ATOM 1420 C CA . LEU A 1 193 ? 47.549 56.931 17.413 1.00 33.46 191 LEU A CA 1
ATOM 1421 C C . LEU A 1 193 ? 47.437 57.827 18.662 1.00 32.38 191 LEU A C 1
ATOM 1422 O O . LEU A 1 193 ? 47.219 59.050 18.592 1.00 32.17 191 LEU A O 1
ATOM 1427 N N . ILE A 1 194 ? 47.654 57.239 19.835 1.00 30.05 192 ILE A N 1
ATOM 1428 C CA . ILE A 1 194 ? 47.594 58.064 21.071 1.00 29.71 192 ILE A CA 1
ATOM 1429 C C . ILE A 1 194 ? 48.744 59.055 21.094 1.00 31.09 192 ILE A C 1
ATOM 1430 O O . ILE A 1 194 ? 48.570 60.246 21.407 1.00 29.79 192 ILE A O 1
ATOM 1435 N N . GLN A 1 195 ? 49.929 58.570 20.752 1.00 31.25 193 GLN A N 1
ATOM 1436 C CA . GLN A 1 195 ? 51.159 59.366 20.706 1.00 34.20 193 GLN A CA 1
ATOM 1437 C C . GLN A 1 195 ? 51.106 60.510 19.716 1.00 32.67 193 GLN A C 1
ATOM 1438 O O . GLN A 1 195 ? 51.673 61.592 19.927 1.00 32.05 193 GLN A O 1
ATOM 1444 N N . SER A 1 196 ? 50.447 60.293 18.582 1.00 33.01 194 SER A N 1
ATOM 1445 C CA . SER A 1 196 ? 50.268 61.330 17.567 1.00 33.70 194 SER A CA 1
ATOM 1446 C C . SER A 1 196 ? 49.070 62.209 17.873 1.00 32.26 194 SER A C 1
ATOM 1447 O O . SER A 1 196 ? 48.796 63.207 17.195 1.00 31.45 194 SER A O 1
ATOM 1450 N N . ASN A 1 197 ? 48.323 61.921 18.942 1.00 30.50 195 ASN A N 1
ATOM 1451 C CA . ASN A 1 197 ? 47.150 62.665 19.360 1.00 30.20 195 ASN A CA 1
ATOM 1452 C C . ASN A 1 197 ? 46.121 62.700 18.222 1.00 33.40 195 ASN A C 1
ATOM 1453 O O . ASN A 1 197 ? 45.372 63.674 18.048 1.00 32.56 195 ASN A O 1
ATOM 1458 N N . ASN A 1 198 ? 45.962 61.569 17.528 1.00 32.93 196 ASN A N 1
ATOM 1459 C CA . ASN A 1 198 ? 44.970 61.503 16.426 1.00 33.43 196 ASN A CA 1
ATOM 1460 C C . ASN A 1 198 ? 43.618 61.053 16.974 1.00 31.09 196 ASN A C 1
ATOM 1461 O O . ASN A 1 198 ? 43.210 59.901 16.761 1.00 33.11 196 ASN A O 1
ATOM 1466 N N . TRP A 1 199 ? 42.916 61.920 17.632 1.00 32.48 197 TRP A N 1
ATOM 1467 C CA . TRP A 1 199 ? 41.653 61.658 18.309 1.00 34.53 197 TRP A CA 1
ATOM 1468 C C . TRP A 1 199 ? 40.517 61.320 17.333 1.00 36.52 197 TRP A C 1
ATOM 1469 O O . TRP A 1 199 ? 39.602 60.540 17.665 1.00 36.97 197 TRP A O 1
ATOM 1480 N N . ASP A 1 200 ? 40.571 61.810 16.091 1.00 38.13 198 ASP A N 1
ATOM 1481 C CA . ASP A 1 200 ? 39.537 61.522 15.101 1.00 36.12 198 ASP A CA 1
ATOM 1482 C C . ASP A 1 200 ? 39.645 60.081 14.615 1.00 34.45 198 ASP A C 1
ATOM 1483 O O . ASP A 1 200 ? 38.618 59.390 14.457 1.00 34.50 198 ASP A O 1
ATOM 1488 N N . GLU A 1 201 ? 40.842 59.642 14.274 1.00 33.33 199 GLU A N 1
ATOM 1489 C CA . GLU A 1 201 ? 41.038 58.253 13.880 1.00 34.64 199 GLU A CA 1
ATOM 1490 C C . GLU A 1 201 ? 40.603 57.319 14.999 1.00 34.84 199 GLU A C 1
ATOM 1491 O O . GLU A 1 201 ? 39.775 56.432 14.770 1.00 35.69 199 GLU A O 1
ATOM 1497 N N . ILE A 1 202 ? 40.984 57.621 16.258 1.00 35.13 200 ILE A N 1
ATOM 1498 C CA . ILE A 1 202 ? 40.557 56.796 17.393 1.00 33.42 200 ILE A CA 1
ATOM 1499 C C . ILE A 1 202 ? 39.043 56.736 17.490 1.00 34.96 200 ILE A C 1
ATOM 1500 O O . ILE A 1 202 ? 38.469 55.621 17.587 1.00 33.81 200 ILE A O 1
ATOM 1505 N N . GLY A 1 203 ? 38.365 57.869 17.525 1.00 32.99 201 GLY A N 1
ATOM 1506 C CA . GLY A 1 203 ? 36.910 57.903 17.593 1.00 36.32 201 GLY A CA 1
ATOM 1507 C C . GLY A 1 203 ? 36.279 57.151 16.396 1.00 36.38 201 GLY A C 1
ATOM 1508 O O . GLY A 1 203 ? 35.242 56.491 16.580 1.00 37.75 201 GLY A O 1
ATOM 1509 N N . ARG A 1 204 ? 36.929 57.125 15.248 1.00 37.00 202 ARG A N 1
ATOM 1510 C CA . ARG A 1 204 ? 36.388 56.424 14.099 1.00 38.26 202 ARG A CA 1
ATOM 1511 C C . ARG A 1 204 ? 36.366 54.920 14.365 1.00 38.85 202 ARG A C 1
ATOM 1512 O O . ARG A 1 204 ? 35.288 54.306 14.294 1.00 38.44 202 ARG A O 1
ATOM 1520 N N . LEU A 1 205 ? 37.518 54.385 14.737 1.00 38.36 203 LEU A N 1
ATOM 1521 C CA . LEU A 1 205 ? 37.680 52.969 15.064 1.00 38.25 203 LEU A CA 1
ATOM 1522 C C . LEU A 1 205 ? 36.774 52.520 16.200 1.00 37.70 203 LEU A C 1
ATOM 1523 O O . LEU A 1 205 ? 36.328 51.357 16.199 1.00 38.50 203 LEU A O 1
ATOM 1528 N N . VAL A 1 206 ? 36.488 53.412 17.135 1.00 35.25 204 VAL A N 1
ATOM 1529 C CA . VAL A 1 206 ? 35.615 53.080 18.265 1.00 36.35 204 VAL A CA 1
ATOM 1530 C C . VAL A 1 206 ? 34.212 52.835 17.713 1.00 38.22 204 VAL A C 1
ATOM 1531 O O . VAL A 1 206 ? 33.603 51.785 17.952 1.00 36.80 204 VAL A O 1
ATOM 1535 N N . ARG A 1 207 ? 33.726 53.850 16.974 1.00 38.17 205 ARG A N 1
ATOM 1536 C CA . ARG A 1 207 ? 32.396 53.720 16.362 1.00 40.27 205 ARG A CA 1
ATOM 1537 C C . ARG A 1 207 ? 32.340 52.473 15.480 1.00 38.38 205 ARG A C 1
ATOM 1538 O O . ARG A 1 207 ? 31.329 51.770 15.450 1.00 41.43 205 ARG A O 1
ATOM 1546 N N . GLU A 1 208 ? 33.374 52.142 14.729 1.00 39.21 206 GLU A N 1
ATOM 1547 C CA . GLU A 1 208 ? 33.377 50.977 13.879 1.00 40.40 206 GLU A CA 1
ATOM 1548 C C . GLU A 1 208 ? 33.235 49.670 14.632 1.00 42.94 206 GLU A C 1
ATOM 1549 O O . GLU A 1 208 ? 32.485 48.738 14.223 1.00 41.43 206 GLU A O 1
ATOM 1555 N N . VAL A 1 209 ? 33.804 49.562 15.850 1.00 41.17 207 VAL A N 1
ATOM 1556 C CA . VAL A 1 209 ? 33.739 48.262 16.552 1.00 39.20 207 VAL A CA 1
ATOM 1557 C C . VAL A 1 209 ? 32.387 48.167 17.203 1.00 39.12 207 VAL A C 1
ATOM 1558 O O . VAL A 1 209 ? 31.712 47.123 17.285 1.00 38.32 207 VAL A O 1
ATOM 1562 N N . ILE A 1 210 ? 31.889 49.327 17.642 1.00 38.54 208 ILE A N 1
ATOM 1563 C CA . ILE A 1 210 ? 30.579 49.384 18.269 1.00 40.47 208 ILE A CA 1
ATOM 1564 C C . ILE A 1 210 ? 29.489 48.983 17.254 1.00 43.18 208 ILE A C 1
ATOM 1565 O O . ILE A 1 210 ? 28.598 48.172 17.547 1.00 42.23 208 ILE A O 1
ATOM 1570 N N . ASP A 1 211 ? 29.645 49.428 16.003 1.00 43.19 209 ASP A N 1
ATOM 1571 C CA . ASP A 1 211 ? 28.700 49.097 14.951 1.00 45.81 209 ASP A CA 1
ATOM 1572 C C . ASP A 1 211 ? 28.700 47.614 14.618 1.00 47.36 209 ASP A C 1
ATOM 1573 O O . ASP A 1 211 ? 27.620 47.006 14.528 1.00 48.24 209 ASP A O 1
ATOM 1578 N N . ILE A 1 212 ? 29.885 47.030 14.457 1.00 48.21 210 ILE A N 1
ATOM 1579 C CA . ILE A 1 212 ? 29.982 45.620 14.100 1.00 49.06 210 ILE A CA 1
ATOM 1580 C C . ILE A 1 212 ? 29.400 44.731 15.186 1.00 49.87 210 ILE A C 1
ATOM 1581 O O . ILE A 1 212 ? 28.723 43.733 14.893 1.00 49.28 210 ILE A O 1
ATOM 1583 N N . ILE A 1 213 ? 29.545 45.108 16.451 1.00 50.94 211 ILE A N 1
ATOM 1584 C CA . ILE A 1 213 ? 28.981 44.322 17.549 1.00 51.82 211 ILE A CA 1
ATOM 1585 C C . ILE A 1 213 ? 27.465 44.386 17.547 1.00 54.38 211 ILE A C 1
ATOM 1586 O O . ILE A 1 213 ? 26.805 43.355 17.734 1.00 54.99 211 ILE A O 1
ATOM 1591 N N . LYS A 1 214 ? 26.886 45.559 17.332 1.00 55.01 212 LYS A N 1
ATOM 1592 C CA . LYS A 1 214 ? 25.427 45.680 17.287 1.00 57.15 212 LYS A CA 1
ATOM 1593 C C . LYS A 1 214 ? 24.843 45.290 15.936 1.00 59.42 212 LYS A C 1
ATOM 1594 O O . LYS A 1 214 ? 23.699 45.646 15.624 1.00 60.60 212 LYS A O 1
ATOM 1596 N N . GLU A 1 215 ? 25.562 44.554 15.091 1.00 60.23 213 GLU A N 1
ATOM 1597 C CA . GLU A 1 215 ? 25.103 44.146 13.786 1.00 60.17 213 GLU A CA 1
ATOM 1598 C C . GLU A 1 215 ? 24.057 43.045 13.859 1.00 60.99 213 GLU A C 1
ATOM 1599 O O . GLU A 1 215 ? 24.274 41.951 14.428 1.00 60.17 213 GLU A O 1
ATOM 1601 N N . SER B 1 4 ? 34.768 -4.035 46.395 1.00 59.72 2 SER B N 1
ATOM 1602 C CA . SER B 1 4 ? 35.322 -2.732 45.928 1.00 58.57 2 SER B CA 1
ATOM 1603 C C . SER B 1 4 ? 36.662 -2.876 45.212 1.00 56.82 2 SER B C 1
ATOM 1604 O O . SER B 1 4 ? 37.634 -3.396 45.765 1.00 57.11 2 SER B O 1
ATOM 1607 N N . TYR B 1 5 ? 36.735 -2.318 44.003 1.00 54.45 3 TYR B N 1
ATOM 1608 C CA . TYR B 1 5 ? 37.962 -2.368 43.211 1.00 52.26 3 TYR B CA 1
ATOM 1609 C C . TYR B 1 5 ? 38.959 -1.277 43.571 1.00 50.32 3 TYR B C 1
ATOM 1610 O O . TYR B 1 5 ? 38.548 -0.167 43.921 1.00 49.28 3 TYR B O 1
ATOM 1619 N N . THR B 1 6 ? 40.251 -1.580 43.460 1.00 47.48 4 THR B N 1
ATOM 1620 C CA . THR B 1 6 ? 41.277 -0.556 43.739 1.00 44.84 4 THR B CA 1
ATOM 1621 C C . THR B 1 6 ? 41.446 0.320 42.508 1.00 42.37 4 THR B C 1
ATOM 1622 O O . THR B 1 6 ? 41.002 -0.050 41.410 1.00 41.49 4 THR B O 1
ATOM 1626 N N . THR B 1 7 ? 42.211 1.417 42.646 1.00 40.95 5 THR B N 1
ATOM 1627 C CA . THR B 1 7 ? 42.372 2.286 41.472 1.00 37.99 5 THR B CA 1
ATOM 1628 C C . THR B 1 7 ? 43.017 1.525 40.312 1.00 36.98 5 THR B C 1
ATOM 1629 O O . THR B 1 7 ? 42.561 1.597 39.187 1.00 37.79 5 THR B O 1
ATOM 1633 N N . GLN B 1 8 ? 44.093 0.777 40.572 1.00 37.58 6 GLN B N 1
ATOM 1634 C CA . GLN B 1 8 ? 44.743 0.036 39.503 1.00 41.46 6 GLN B CA 1
ATOM 1635 C C . GLN B 1 8 ? 43.832 -0.998 38.839 1.00 41.80 6 GLN B C 1
ATOM 1636 O O . GLN B 1 8 ? 43.833 -1.100 37.602 1.00 43.48 6 GLN B O 1
ATOM 1642 N N . GLN B 1 9 ? 42.998 -1.686 39.602 1.00 42.08 7 GLN B N 1
ATOM 1643 C CA . GLN B 1 9 ? 42.063 -2.675 39.075 1.00 40.54 7 GLN B CA 1
ATOM 1644 C C . GLN B 1 9 ? 41.047 -2.011 38.158 1.00 38.94 7 GLN B C 1
ATOM 1645 O O . GLN B 1 9 ? 40.808 -2.504 37.063 1.00 40.75 7 GLN B O 1
ATOM 1651 N N . ILE B 1 10 ? 40.614 -0.779 38.519 1.00 36.59 8 ILE B N 1
ATOM 1652 C CA . ILE B 1 10 ? 39.700 -0.051 37.640 1.00 35.01 8 ILE B CA 1
ATOM 1653 C C . ILE B 1 10 ? 40.358 0.314 36.323 1.00 35.09 8 ILE B C 1
ATOM 1654 O O . ILE B 1 10 ? 39.744 0.260 35.240 1.00 35.35 8 ILE B O 1
ATOM 1659 N N . ILE B 1 11 ? 41.666 0.635 36.402 1.00 34.74 9 ILE B N 1
ATOM 1660 C CA . ILE B 1 11 ? 42.356 1.065 35.176 1.00 34.67 9 ILE B CA 1
ATOM 1661 C C . ILE B 1 11 ? 42.430 -0.108 34.204 1.00 33.90 9 ILE B C 1
ATOM 1662 O O . ILE B 1 11 ? 42.183 0.001 33.000 1.00 35.02 9 ILE B O 1
ATOM 1667 N N . GLU B 1 12 ? 42.789 -1.283 34.722 1.00 36.20 10 GLU B N 1
ATOM 1668 C CA . GLU B 1 12 ? 42.821 -2.484 33.854 1.00 37.49 10 GLU B CA 1
ATOM 1669 C C . GLU B 1 12 ? 41.430 -2.809 33.349 1.00 38.61 10 GLU B C 1
ATOM 1670 O O . GLU B 1 12 ? 41.242 -3.168 32.187 1.00 39.97 10 GLU B O 1
ATOM 1676 N N . LYS B 1 13 ? 40.392 -2.556 34.171 1.00 39.67 11 LYS B N 1
ATOM 1677 C CA . LYS B 1 13 ? 39.028 -2.775 33.694 1.00 38.40 11 LYS B CA 1
ATOM 1678 C C . LYS B 1 13 ? 38.704 -1.813 32.571 1.00 37.15 11 LYS B C 1
ATOM 1679 O O . LYS B 1 13 ? 38.112 -2.264 31.597 1.00 38.77 11 LYS B O 1
ATOM 1685 N N . LEU B 1 14 ? 39.179 -0.552 32.590 1.00 36.49 12 LEU B N 1
ATOM 1686 C CA . LEU B 1 14 ? 38.910 0.374 31.506 1.00 33.70 12 LEU B CA 1
ATOM 1687 C C . LEU B 1 14 ? 39.774 0.090 30.264 1.00 35.37 12 LEU B C 1
ATOM 1688 O O . LEU B 1 14 ? 39.397 0.405 29.123 1.00 31.99 12 LEU B O 1
ATOM 1693 N N . ARG B 1 15 ? 40.928 -0.517 30.508 1.00 35.33 13 ARG B N 1
ATOM 1694 C CA . ARG B 1 15 ? 41.826 -0.861 29.406 1.00 38.99 13 ARG B CA 1
ATOM 1695 C C . ARG B 1 15 ? 41.158 -1.901 28.505 1.00 40.73 13 ARG B C 1
ATOM 1696 O O . ARG B 1 15 ? 41.346 -1.855 27.277 1.00 40.45 13 ARG B O 1
ATOM 1704 N N . GLU B 1 16 ? 40.268 -2.741 29.020 1.00 42.60 14 GLU B N 1
ATOM 1705 C CA . GLU B 1 16 ? 39.485 -3.669 28.220 1.00 44.54 14 GLU B CA 1
ATOM 1706 C C . GLU B 1 16 ? 38.314 -2.986 27.501 1.00 44.29 14 GLU B C 1
ATOM 1707 O O . GLU B 1 16 ? 38.086 -3.349 26.357 1.00 46.11 14 GLU B O 1
ATOM 1713 N N . LEU B 1 17 ? 37.560 -2.080 28.114 1.00 43.69 15 LEU B N 1
ATOM 1714 C CA . LEU B 1 17 ? 36.435 -1.431 27.446 1.00 42.65 15 LEU B CA 1
ATOM 1715 C C . LEU B 1 17 ? 36.811 -0.470 26.356 1.00 41.86 15 LEU B C 1
ATOM 1716 O O . LEU B 1 17 ? 36.080 -0.261 25.370 1.00 41.72 15 LEU B O 1
ATOM 1721 N N . LYS B 1 18 ? 37.843 0.358 26.592 1.00 41.25 16 LYS B N 1
ATOM 1722 C CA . LYS B 1 18 ? 38.359 1.297 25.640 1.00 39.22 16 LYS B CA 1
ATOM 1723 C C . LYS B 1 18 ? 37.552 2.529 25.387 1.00 38.36 16 LYS B C 1
ATOM 1724 O O . LYS B 1 18 ? 38.133 3.528 24.925 1.00 35.75 16 LYS B O 1
ATOM 1730 N N . ILE B 1 19 ? 36.228 2.512 25.622 1.00 37.09 17 ILE B N 1
ATOM 1731 C CA . ILE B 1 19 ? 35.370 3.654 25.371 1.00 36.73 17 ILE B CA 1
ATOM 1732 C C . ILE B 1 19 ? 34.374 3.826 26.514 1.00 37.35 17 ILE B C 1
ATOM 1733 O O . ILE B 1 19 ? 33.776 2.847 26.983 1.00 36.95 17 ILE B O 1
ATOM 1738 N N . VAL B 1 20 ? 34.237 5.062 27.037 1.00 34.99 18 VAL B N 1
ATOM 1739 C CA . VAL B 1 20 ? 33.351 5.319 28.177 1.00 34.08 18 VAL B CA 1
ATOM 1740 C C . VAL B 1 20 ? 32.287 6.336 27.881 1.00 32.41 18 VAL B C 1
ATOM 1741 O O . VAL B 1 20 ? 32.478 7.498 27.500 1.00 32.57 18 VAL B O 1
ATOM 1745 N N . PRO B 1 21 ? 31.020 5.916 28.050 1.00 33.23 19 PRO B N 1
ATOM 1746 C CA . PRO B 1 21 ? 29.882 6.789 27.820 1.00 32.48 19 PRO B CA 1
ATOM 1747 C C . PRO B 1 21 ? 29.798 7.852 28.904 1.00 31.68 19 PRO B C 1
ATOM 1748 O O . PRO B 1 21 ? 29.861 7.524 30.073 1.00 31.96 19 PRO B O 1
ATOM 1752 N N . VAL B 1 22 ? 29.730 9.101 28.522 1.00 34.62 20 VAL B N 1
ATOM 1753 C CA . VAL B 1 22 ? 29.630 10.226 29.448 1.00 37.02 20 VAL B CA 1
ATOM 1754 C C . VAL B 1 22 ? 28.155 10.682 29.346 1.00 38.72 20 VAL B C 1
ATOM 1755 O O . VAL B 1 22 ? 27.795 11.281 28.333 1.00 39.02 20 VAL B O 1
ATOM 1759 N N . ILE B 1 23 ? 27.411 10.373 30.392 1.00 39.22 21 ILE B N 1
ATOM 1760 C CA . ILE B 1 23 ? 25.994 10.624 30.464 1.00 41.82 21 ILE B CA 1
ATOM 1761 C C . ILE B 1 23 ? 25.530 11.770 31.335 1.00 42.91 21 ILE B C 1
ATOM 1762 O O . ILE B 1 23 ? 25.810 11.836 32.538 1.00 42.58 21 ILE B O 1
ATOM 1767 N N . ALA B 1 24 ? 24.661 12.598 30.776 1.00 44.16 22 ALA B N 1
ATOM 1768 C CA . ALA B 1 24 ? 24.021 13.696 31.493 1.00 48.48 22 ALA B CA 1
ATOM 1769 C C . ALA B 1 24 ? 22.503 13.433 31.494 1.00 51.48 22 ALA B C 1
ATOM 1770 O O . ALA B 1 24 ? 21.892 13.601 30.424 1.00 53.33 22 ALA B O 1
ATOM 1772 N N . LEU B 1 25 ? 21.927 13.020 32.617 1.00 53.18 23 LEU B N 1
ATOM 1773 C CA . LEU B 1 25 ? 20.499 12.697 32.669 1.00 54.40 23 LEU B CA 1
ATOM 1774 C C . LEU B 1 25 ? 19.626 13.786 33.279 1.00 55.16 23 LEU B C 1
ATOM 1775 O O . LEU B 1 25 ? 19.982 14.396 34.280 1.00 55.35 23 LEU B O 1
ATOM 1780 N N . ASP B 1 26 ? 18.435 14.010 32.750 1.00 57.03 24 ASP B N 1
ATOM 1781 C CA . ASP B 1 26 ? 17.494 14.989 33.303 1.00 58.81 24 ASP B CA 1
ATOM 1782 C C . ASP B 1 26 ? 16.491 14.242 34.197 1.00 57.90 24 ASP B C 1
ATOM 1783 O O . ASP B 1 26 ? 16.002 14.765 35.186 1.00 58.68 24 ASP B O 1
ATOM 1788 N N . ASN B 1 27 ? 16.256 12.988 33.823 1.00 56.54 25 ASN B N 1
ATOM 1789 C CA . ASN B 1 27 ? 15.328 12.150 34.571 1.00 55.30 25 ASN B CA 1
ATOM 1790 C C . ASN B 1 27 ? 16.030 10.883 35.027 1.00 53.64 25 ASN B C 1
ATOM 1791 O O . ASN B 1 27 ? 16.348 10.002 34.224 1.00 53.60 25 ASN B O 1
ATOM 1796 N N . ALA B 1 28 ? 16.191 10.732 36.337 1.00 50.87 26 ALA B N 1
ATOM 1797 C CA . ALA B 1 28 ? 16.895 9.629 36.937 1.00 49.46 26 ALA B CA 1
ATOM 1798 C C . ALA B 1 28 ? 16.459 8.256 36.511 1.00 49.60 26 ALA B C 1
ATOM 1799 O O . ALA B 1 28 ? 17.296 7.359 36.302 1.00 48.96 26 ALA B O 1
ATOM 1801 N N . ASP B 1 29 ? 15.162 7.996 36.367 1.00 49.70 27 ASP B N 1
ATOM 1802 C CA . ASP B 1 29 ? 14.644 6.704 35.958 1.00 49.63 27 ASP B CA 1
ATOM 1803 C C . ASP B 1 29 ? 15.152 6.223 34.599 1.00 48.32 27 ASP B C 1
ATOM 1804 O O . ASP B 1 29 ? 15.204 5.001 34.380 1.00 48.40 27 ASP B O 1
ATOM 1809 N N . ASP B 1 30 ? 15.546 7.098 33.692 1.00 47.13 28 ASP B N 1
ATOM 1810 C CA . ASP B 1 30 ? 16.063 6.711 32.390 1.00 46.64 28 ASP B CA 1
ATOM 1811 C C . ASP B 1 30 ? 17.335 5.875 32.436 1.00 46.38 28 ASP B C 1
ATOM 1812 O O . ASP B 1 30 ? 17.690 5.310 31.381 1.00 46.50 28 ASP B O 1
ATOM 1817 N N . ILE B 1 31 ? 18.036 5.769 33.541 1.00 43.41 29 ILE B N 1
ATOM 1818 C CA . ILE B 1 31 ? 19.278 5.033 33.658 1.00 45.41 29 ILE B CA 1
ATOM 1819 C C . ILE B 1 31 ? 19.075 3.537 33.483 1.00 43.97 29 ILE B C 1
ATOM 1820 O O . ILE B 1 31 ? 19.995 2.838 33.072 1.00 43.48 29 ILE B O 1
ATOM 1825 N N . LEU B 1 32 ? 17.867 3.032 33.782 1.00 45.85 30 LEU B N 1
ATOM 1826 C CA . LEU B 1 32 ? 17.710 1.555 33.671 1.00 47.37 30 LEU B CA 1
ATOM 1827 C C . LEU B 1 32 ? 17.629 1.083 32.241 1.00 48.28 30 LEU B C 1
ATOM 1828 O O . LEU B 1 32 ? 18.422 0.236 31.771 1.00 49.53 30 LEU B O 1
ATOM 1831 N N . PRO B 1 33 ? 16.861 1.796 31.408 1.00 48.91 31 PRO B N 1
ATOM 1832 C CA . PRO B 1 33 ? 16.716 1.379 30.001 1.00 49.01 31 PRO B CA 1
ATOM 1833 C C . PRO B 1 33 ? 18.016 1.652 29.261 1.00 48.30 31 PRO B C 1
ATOM 1834 O O . PRO B 1 33 ? 18.386 0.941 28.334 1.00 48.47 31 PRO B O 1
ATOM 1838 N N . LEU B 1 34 ? 18.682 2.726 29.675 1.00 48.37 32 LEU B N 1
ATOM 1839 C CA . LEU B 1 34 ? 20.007 3.084 29.123 1.00 46.08 32 LEU B CA 1
ATOM 1840 C C . LEU B 1 34 ? 21.039 2.058 29.501 1.00 44.64 32 LEU B C 1
ATOM 1841 O O . LEU B 1 34 ? 21.626 1.361 28.648 1.00 46.01 32 LEU B O 1
ATOM 1846 N N . ALA B 1 35 ? 21.202 1.709 30.753 1.00 44.46 33 ALA B N 1
ATOM 1847 C CA . ALA B 1 35 ? 22.172 0.709 31.196 1.00 45.14 33 ALA B CA 1
ATOM 1848 C C . ALA B 1 35 ? 21.924 -0.625 30.502 1.00 45.62 33 ALA B C 1
ATOM 1849 O O . ALA B 1 35 ? 22.838 -1.450 30.351 1.00 44.59 33 ALA B O 1
ATOM 1851 N N . ASP B 1 36 ? 20.640 -0.911 30.266 1.00 46.91 34 ASP B N 1
ATOM 1852 C CA . ASP B 1 36 ? 20.212 -2.091 29.527 1.00 46.05 34 ASP B CA 1
ATOM 1853 C C . ASP B 1 36 ? 20.752 -2.085 28.105 1.00 43.07 34 ASP B C 1
ATOM 1854 O O . ASP B 1 36 ? 21.436 -3.036 27.726 1.00 42.96 34 ASP B O 1
ATOM 1859 N N . THR B 1 37 ? 20.456 -1.061 27.332 1.00 43.35 35 THR B N 1
ATOM 1860 C CA . THR B 1 37 ? 20.945 -0.943 25.961 1.00 45.33 35 THR B CA 1
ATOM 1861 C C . THR B 1 37 ? 22.468 -1.056 25.913 1.00 47.53 35 THR B C 1
ATOM 1862 O O . THR B 1 37 ? 23.034 -1.888 25.185 1.00 48.16 35 THR B O 1
ATOM 1866 N N . LEU B 1 38 ? 23.166 -0.282 26.776 1.00 46.02 36 LEU B N 1
ATOM 1867 C CA . LEU B 1 38 ? 24.622 -0.348 26.809 1.00 45.72 36 LEU B CA 1
ATOM 1868 C C . LEU B 1 38 ? 25.113 -1.732 27.190 1.00 45.52 36 LEU B C 1
ATOM 1869 O O . LEU B 1 38 ? 26.064 -2.247 26.580 1.00 47.76 36 LEU B O 1
ATOM 1874 N N . ALA B 1 39 ? 24.536 -2.367 28.194 1.00 46.49 37 ALA B N 1
ATOM 1875 C CA . ALA B 1 39 ? 25.005 -3.680 28.617 1.00 48.72 37 ALA B CA 1
ATOM 1876 C C . ALA B 1 39 ? 24.717 -4.753 27.573 1.00 51.54 37 ALA B C 1
ATOM 1877 O O . ALA B 1 39 ? 25.512 -5.707 27.501 1.00 53.84 37 ALA B O 1
ATOM 1879 N N . LYS B 1 40 ? 23.697 -4.630 26.736 1.00 51.70 38 LYS B N 1
ATOM 1880 C CA . LYS B 1 40 ? 23.412 -5.641 25.730 1.00 52.43 38 LYS B CA 1
ATOM 1881 C C . LYS B 1 40 ? 24.411 -5.548 24.587 1.00 53.71 38 LYS B C 1
ATOM 1882 O O . LYS B 1 40 ? 24.749 -6.581 23.991 1.00 55.11 38 LYS B O 1
ATOM 1884 N N . ASN B 1 41 ? 24.892 -4.340 24.300 1.00 52.47 39 ASN B N 1
ATOM 1885 C CA . ASN B 1 41 ? 25.795 -4.077 23.209 1.00 50.43 39 ASN B CA 1
ATOM 1886 C C . ASN B 1 41 ? 27.266 -4.098 23.562 1.00 50.33 39 ASN B C 1
ATOM 1887 O O . ASN B 1 41 ? 28.085 -3.612 22.748 1.00 49.41 39 ASN B O 1
ATOM 1892 N N . GLY B 1 42 ? 27.648 -4.586 24.740 1.00 48.53 40 GLY B N 1
ATOM 1893 C CA . GLY B 1 42 ? 29.036 -4.714 25.088 1.00 50.13 40 GLY B CA 1
ATOM 1894 C C . GLY B 1 42 ? 29.733 -3.747 26.008 1.00 48.02 40 GLY B C 1
ATOM 1895 O O . GLY B 1 42 ? 30.900 -4.024 26.389 1.00 48.01 40 GLY B O 1
ATOM 1896 N N . LEU B 1 43 ? 29.087 -2.681 26.449 1.00 46.30 41 LEU B N 1
ATOM 1897 C CA . LEU B 1 43 ? 29.748 -1.729 27.350 1.00 43.13 41 LEU B CA 1
ATOM 1898 C C . LEU B 1 43 ? 29.105 -1.639 28.723 1.00 40.68 41 LEU B C 1
ATOM 1899 O O . LEU B 1 43 ? 28.211 -0.784 28.919 1.00 43.25 41 LEU B O 1
ATOM 1904 N N . SER B 1 44 ? 29.482 -2.453 29.702 1.00 39.01 42 SER B N 1
ATOM 1905 C CA . SER B 1 44 ? 28.911 -2.310 31.050 1.00 38.16 42 SER B CA 1
ATOM 1906 C C . SER B 1 44 ? 29.695 -1.286 31.896 1.00 35.73 42 SER B C 1
ATOM 1907 O O . SER B 1 44 ? 30.183 -1.611 32.981 1.00 35.02 42 SER B O 1
ATOM 1910 N N . VAL B 1 45 ? 29.526 -0.008 31.540 1.00 34.17 43 VAL B N 1
ATOM 1911 C CA . VAL B 1 45 ? 30.273 1.044 32.263 1.00 35.28 43 VAL B CA 1
ATOM 1912 C C . VAL B 1 45 ? 29.665 2.384 31.890 1.00 34.75 43 VAL B C 1
ATOM 1913 O O . VAL B 1 45 ? 29.062 2.501 30.819 1.00 35.28 43 VAL B O 1
ATOM 1917 N N . ALA B 1 46 ? 29.622 3.297 32.879 1.00 35.52 44 ALA B N 1
ATOM 1918 C CA . ALA B 1 46 ? 29.139 4.649 32.524 1.00 33.59 44 ALA B CA 1
ATOM 1919 C C . ALA B 1 46 ? 29.769 5.710 33.434 1.00 33.20 44 ALA B C 1
ATOM 1920 O O . ALA B 1 46 ? 30.161 5.391 34.549 1.00 34.91 44 ALA B O 1
ATOM 1922 N N . GLU B 1 47 ? 29.850 6.925 32.971 1.00 33.30 45 GLU B N 1
ATOM 1923 C CA . GLU B 1 47 ? 30.289 8.066 33.758 1.00 33.37 45 GLU B CA 1
ATOM 1924 C C . GLU B 1 47 ? 29.092 9.034 33.862 1.00 33.42 45 GLU B C 1
ATOM 1925 O O . GLU B 1 47 ? 28.690 9.615 32.857 1.00 35.30 45 GLU B O 1
ATOM 1931 N N . ILE B 1 48 ? 28.481 9.064 35.030 1.00 34.22 46 ILE B N 1
ATOM 1932 C CA . ILE B 1 48 ? 27.295 9.893 35.251 1.00 34.83 46 ILE B CA 1
ATOM 1933 C C . ILE B 1 48 ? 27.670 11.267 35.778 1.00 34.55 46 ILE B C 1
ATOM 1934 O O . ILE B 1 48 ? 28.221 11.389 36.888 1.00 33.55 46 ILE B O 1
ATOM 1939 N N . THR B 1 49 ? 27.335 12.297 35.012 1.00 34.55 47 THR B N 1
ATOM 1940 C CA . THR B 1 49 ? 27.721 13.643 35.417 1.00 41.17 47 THR B CA 1
ATOM 1941 C C . THR B 1 49 ? 26.888 14.241 36.528 1.00 42.94 47 THR B C 1
ATOM 1942 O O . THR B 1 49 ? 25.657 14.150 36.586 1.00 41.27 47 THR B O 1
ATOM 1946 N N . PHE B 1 50 ? 27.596 14.896 37.498 1.00 44.19 48 PHE B N 1
ATOM 1947 C CA . PHE B 1 50 ? 26.876 15.629 38.547 1.00 49.70 48 PHE B CA 1
ATOM 1948 C C . PHE B 1 50 ? 26.421 16.993 38.017 1.00 53.30 48 PHE B C 1
ATOM 1949 O O . PHE B 1 50 ? 25.894 17.820 38.757 1.00 54.16 48 PHE B O 1
ATOM 1957 N N . ARG B 1 51 ? 26.561 17.218 36.724 1.00 56.75 49 ARG B N 1
ATOM 1958 C CA . ARG B 1 51 ? 26.136 18.398 36.002 1.00 60.44 49 ARG B CA 1
ATOM 1959 C C . ARG B 1 51 ? 24.599 18.419 35.956 1.00 61.78 49 ARG B C 1
ATOM 1960 O O . ARG B 1 51 ? 23.969 19.454 35.806 1.00 61.07 49 ARG B O 1
ATOM 1968 N N . SER B 1 52 ? 24.032 17.231 36.094 1.00 63.20 50 SER B N 1
ATOM 1969 C CA . SER B 1 52 ? 22.595 16.998 36.141 1.00 64.50 50 SER B CA 1
ATOM 1970 C C . SER B 1 52 ? 22.189 16.732 37.594 1.00 64.89 50 SER B C 1
ATOM 1971 O O . SER B 1 52 ? 22.868 15.931 38.254 1.00 65.51 50 SER B O 1
ATOM 1973 N N . GLU B 1 53 ? 21.116 17.341 38.061 1.00 64.12 51 GLU B N 1
ATOM 1974 C CA . GLU B 1 53 ? 20.636 17.205 39.421 1.00 63.60 51 GLU B CA 1
ATOM 1975 C C . GLU B 1 53 ? 20.290 15.795 39.847 1.00 61.77 51 GLU B C 1
ATOM 1976 O O . GLU B 1 53 ? 20.501 15.472 41.037 1.00 63.44 51 GLU B O 1
ATOM 1982 N N . ALA B 1 54 ? 19.861 14.905 38.956 1.00 58.79 52 ALA B N 1
ATOM 1983 C CA . ALA B 1 54 ? 19.449 13.554 39.323 1.00 54.86 52 ALA B CA 1
ATOM 1984 C C . ALA B 1 54 ? 20.550 12.509 39.201 1.00 51.93 52 ALA B C 1
ATOM 1985 O O . ALA B 1 54 ? 20.261 11.305 39.158 1.00 51.18 52 ALA B O 1
ATOM 1987 N N . ALA B 1 55 ? 21.802 12.955 39.248 1.00 50.52 53 ALA B N 1
ATOM 1988 C CA . ALA B 1 55 ? 22.944 12.047 39.131 1.00 46.40 53 ALA B CA 1
ATOM 1989 C C . ALA B 1 55 ? 23.049 11.083 40.287 1.00 44.67 53 ALA B C 1
ATOM 1990 O O . ALA B 1 55 ? 23.187 9.859 40.023 1.00 44.19 53 ALA B O 1
ATOM 1992 N N . ALA B 1 56 ? 22.863 11.574 41.527 1.00 40.61 54 ALA B N 1
ATOM 1993 C CA . ALA B 1 56 ? 23.000 10.642 42.652 1.00 40.02 54 ALA B CA 1
ATOM 1994 C C . ALA B 1 56 ? 21.970 9.530 42.660 1.00 40.61 54 ALA B C 1
ATOM 1995 O O . ALA B 1 56 ? 22.281 8.357 42.915 1.00 40.48 54 ALA B O 1
ATOM 1997 N N . ASP B 1 57 ? 20.697 9.859 42.466 1.00 39.91 55 ASP B N 1
ATOM 1998 C CA . ASP B 1 57 ? 19.626 8.854 42.416 1.00 42.25 55 ASP B CA 1
ATOM 1999 C C . ASP B 1 57 ? 19.886 7.869 41.267 1.00 41.08 55 ASP B C 1
ATOM 2000 O O . ASP B 1 57 ? 19.755 6.653 41.470 1.00 41.78 55 ASP B O 1
ATOM 2005 N N . ALA B 1 58 ? 20.364 8.405 40.125 1.00 40.60 56 ALA B N 1
ATOM 2006 C CA . ALA B 1 58 ? 20.652 7.479 38.997 1.00 40.70 56 ALA B CA 1
ATOM 2007 C C . ALA B 1 58 ? 21.683 6.431 39.345 1.00 40.86 56 ALA B C 1
ATOM 2008 O O . ALA B 1 58 ? 21.501 5.234 39.049 1.00 41.01 56 ALA B O 1
ATOM 2010 N N . ILE B 1 59 ? 22.742 6.823 40.085 1.00 40.67 57 ILE B N 1
ATOM 2011 C CA . ILE B 1 59 ? 23.807 5.878 40.441 1.00 39.39 57 ILE B CA 1
ATOM 2012 C C . ILE B 1 59 ? 23.270 4.856 41.421 1.00 39.63 57 ILE B C 1
ATOM 2013 O O . ILE B 1 59 ? 23.544 3.657 41.350 1.00 41.16 57 ILE B O 1
ATOM 2018 N N . ARG B 1 60 ? 22.558 5.346 42.437 1.00 41.18 58 ARG B N 1
ATOM 2019 C CA . ARG B 1 60 ? 21.951 4.480 43.451 1.00 39.91 58 ARG B CA 1
ATOM 2020 C C . ARG B 1 60 ? 20.983 3.473 42.807 1.00 40.52 58 ARG B C 1
ATOM 2021 O O . ARG B 1 60 ? 21.053 2.263 43.079 1.00 39.70 58 ARG B O 1
ATOM 2029 N N . LEU B 1 61 ? 20.086 3.946 41.960 1.00 40.92 59 LEU B N 1
ATOM 2030 C CA . LEU B 1 61 ? 19.163 3.046 41.241 1.00 43.84 59 LEU B CA 1
ATOM 2031 C C . LEU B 1 61 ? 19.925 2.005 40.424 1.00 45.15 59 LEU B C 1
ATOM 2032 O O . LEU B 1 61 ? 19.663 0.800 40.509 1.00 45.78 59 LEU B O 1
ATOM 2034 N N . LEU B 1 62 ? 20.898 2.506 39.630 1.00 44.57 60 LEU B N 1
ATOM 2035 C CA . LEU B 1 62 ? 21.714 1.617 38.793 1.00 43.59 60 LEU B CA 1
ATOM 2036 C C . LEU B 1 62 ? 22.515 0.637 39.611 1.00 44.24 60 LEU B C 1
ATOM 2037 O O . LEU B 1 62 ? 22.538 -0.557 39.246 1.00 44.56 60 LEU B O 1
ATOM 2042 N N . ARG B 1 63 ? 23.094 1.029 40.761 1.00 43.00 61 ARG B N 1
ATOM 2043 C CA . ARG B 1 63 ? 23.853 0.074 41.560 1.00 44.40 61 ARG B CA 1
ATOM 2044 C C . ARG B 1 63 ? 23.016 -1.096 42.061 1.00 46.84 61 ARG B C 1
ATOM 2045 O O . ARG B 1 63 ? 23.464 -2.246 42.175 1.00 47.85 61 ARG B O 1
ATOM 2053 N N . ALA B 1 64 ? 21.801 -0.801 42.492 1.00 49.16 62 ALA B N 1
ATOM 2054 C CA . ALA B 1 64 ? 20.845 -1.781 42.992 1.00 51.79 62 ALA B CA 1
ATOM 2055 C C . ALA B 1 64 ? 20.456 -2.793 41.919 1.00 52.94 62 ALA B C 1
ATOM 2056 O O . ALA B 1 64 ? 20.546 -4.002 42.149 1.00 55.19 62 ALA B O 1
ATOM 2058 N N . ASN B 1 65 ? 20.087 -2.320 40.737 1.00 53.98 63 ASN B N 1
ATOM 2059 C CA . ASN B 1 65 ? 19.668 -3.160 39.639 1.00 55.22 63 ASN B CA 1
ATOM 2060 C C . ASN B 1 65 ? 20.777 -4.008 39.024 1.00 55.55 63 ASN B C 1
ATOM 2061 O O . ASN B 1 65 ? 20.488 -5.130 38.573 1.00 54.88 63 ASN B O 1
ATOM 2066 N N . ARG B 1 66 ? 21.962 -3.414 38.824 1.00 53.52 64 ARG B N 1
ATOM 2067 C CA . ARG B 1 66 ? 23.082 -4.168 38.259 1.00 52.72 64 ARG B CA 1
ATOM 2068 C C . ARG B 1 66 ? 24.332 -3.910 39.098 1.00 52.57 64 ARG B C 1
ATOM 2069 O O . ARG B 1 66 ? 25.176 -3.077 38.749 1.00 52.02 64 ARG B O 1
ATOM 2077 N N . PRO B 1 67 ? 24.509 -4.693 40.161 1.00 52.11 65 PRO B N 1
ATOM 2078 C CA . PRO B 1 67 ? 25.593 -4.568 41.104 1.00 51.77 65 PRO B CA 1
ATOM 2079 C C . PRO B 1 67 ? 27.011 -4.731 40.582 1.00 51.26 65 PRO B C 1
ATOM 2080 O O . PRO B 1 67 ? 27.988 -4.460 41.302 1.00 53.07 65 PRO B O 1
ATOM 2084 N N . ASP B 1 68 ? 27.170 -5.195 39.369 1.00 50.50 66 ASP B N 1
ATOM 2085 C CA . ASP B 1 68 ? 28.470 -5.438 38.762 1.00 49.89 66 ASP B CA 1
ATOM 2086 C C . ASP B 1 68 ? 28.813 -4.400 37.707 1.00 46.35 66 ASP B C 1
ATOM 2087 O O . ASP B 1 68 ? 29.860 -4.486 37.073 1.00 47.16 66 ASP B O 1
ATOM 2092 N N . PHE B 1 69 ? 27.931 -3.451 37.479 1.00 44.10 67 PHE B N 1
ATOM 2093 C CA . PHE B 1 69 ? 28.203 -2.395 36.495 1.00 43.43 67 PHE B CA 1
ATOM 2094 C C . PHE B 1 69 ? 29.363 -1.523 36.993 1.00 41.51 67 PHE B C 1
ATOM 2095 O O . PHE B 1 69 ? 29.539 -1.404 38.222 1.00 41.86 67 PHE B O 1
ATOM 2103 N N . LEU B 1 70 ? 30.147 -0.987 36.058 1.00 39.68 68 LEU B N 1
ATOM 2104 C CA . LEU B 1 70 ? 31.275 -0.099 36.489 1.00 34.74 68 LEU B CA 1
ATOM 2105 C C . LEU B 1 70 ? 30.746 1.325 36.425 1.00 33.08 68 LEU B C 1
ATOM 2106 O O . LEU B 1 70 ? 30.346 1.773 35.348 1.00 35.44 68 LEU B O 1
ATOM 2111 N N . ILE B 1 71 ? 30.665 2.023 37.568 1.00 32.04 69 ILE B N 1
ATOM 2112 C CA . ILE B 1 71 ? 30.117 3.361 37.577 1.00 32.11 69 ILE B CA 1
ATOM 2113 C C . ILE B 1 71 ? 31.095 4.451 38.051 1.00 33.52 69 ILE B C 1
ATOM 2114 O O . ILE B 1 71 ? 31.602 4.373 39.176 1.00 34.92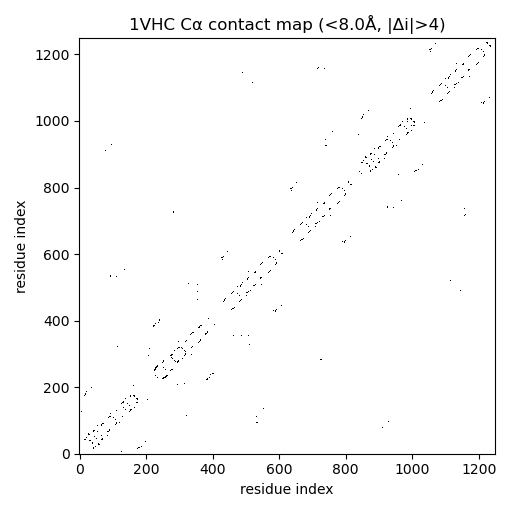 69 ILE B O 1
ATOM 2119 N N . ALA B 1 72 ? 31.182 5.551 37.312 1.00 34.17 70 ALA B N 1
ATOM 2120 C CA . ALA B 1 72 ? 31.984 6.691 37.703 1.00 34.18 70 ALA B CA 1
ATOM 2121 C C . ALA B 1 72 ? 31.119 7.927 37.992 1.00 33.59 70 ALA B C 1
ATOM 2122 O O . ALA B 1 72 ? 30.140 8.208 37.294 1.00 35.14 70 ALA B O 1
ATOM 2124 N N . ALA B 1 73 ? 31.435 8.637 39.066 1.00 30.41 71 ALA B N 1
ATOM 2125 C CA . ALA B 1 73 ? 30.709 9.926 39.294 1.00 29.82 71 ALA B CA 1
ATOM 2126 C C . ALA B 1 73 ? 31.572 10.957 38.592 1.00 28.97 71 ALA B C 1
ATOM 2127 O O . ALA B 1 73 ? 32.757 11.111 39.004 1.00 30.74 71 ALA B O 1
ATOM 2129 N N . GLY B 1 74 ? 31.070 11.707 37.622 1.00 29.37 72 GLY B N 1
ATOM 2130 C CA . GLY B 1 74 ? 31.956 12.645 36.922 1.00 29.80 72 GLY B CA 1
ATOM 2131 C C . GLY B 1 74 ? 31.571 14.094 37.204 1.00 29.44 72 GLY B C 1
ATOM 2132 O O . GLY B 1 74 ? 30.514 14.372 37.784 1.00 29.49 72 GLY B O 1
ATOM 2133 N N . THR B 1 75 ? 32.410 15.018 36.786 1.00 27.91 73 THR B N 1
ATOM 2134 C CA . THR B 1 75 ? 32.294 16.457 37.019 1.00 27.22 73 THR B CA 1
ATOM 2135 C C . THR B 1 75 ? 32.111 16.773 38.510 1.00 28.22 73 THR B C 1
ATOM 2136 O O . THR B 1 75 ? 31.339 17.618 38.948 1.00 28.46 73 THR B O 1
ATOM 2140 N N . VAL B 1 76 ? 32.873 16.101 39.378 1.00 30.01 74 VAL B N 1
ATOM 2141 C CA . VAL B 1 76 ? 32.774 16.310 40.838 1.00 29.80 74 VAL B CA 1
ATOM 2142 C C . VAL B 1 76 ? 33.735 17.451 41.217 1.00 29.72 74 VAL B C 1
ATOM 2143 O O . VAL B 1 76 ? 34.942 17.346 40.941 1.00 27.19 74 VAL B O 1
ATOM 2147 N N . LEU B 1 77 ? 33.154 18.535 41.717 1.00 28.20 75 LEU B N 1
ATOM 2148 C CA . LEU B 1 77 ? 33.894 19.712 42.127 1.00 28.73 75 LEU B CA 1
ATOM 2149 C C . LEU B 1 77 ? 33.914 20.030 43.628 1.00 30.42 75 LEU B C 1
ATOM 2150 O O . LEU B 1 77 ? 34.741 20.859 44.054 1.00 31.46 75 LEU B O 1
ATOM 2155 N N . THR B 1 78 ? 33.012 19.515 44.445 1.00 30.21 76 THR B N 1
ATOM 2156 C CA . THR B 1 78 ? 32.949 19.873 45.887 1.00 28.64 76 THR B CA 1
ATOM 2157 C C . THR B 1 78 ? 33.045 18.684 46.800 1.00 27.16 76 THR B C 1
ATOM 2158 O O . THR B 1 78 ? 32.795 17.558 46.380 1.00 26.21 76 THR B O 1
ATOM 2162 N N . ALA B 1 79 ? 33.398 18.898 48.102 1.00 25.96 77 ALA B N 1
ATOM 2163 C CA . ALA B 1 79 ? 33.457 17.818 49.042 1.00 24.82 77 ALA B CA 1
ATOM 2164 C C . ALA B 1 79 ? 32.086 17.142 49.232 1.00 24.46 77 ALA B C 1
ATOM 2165 O O . ALA B 1 79 ? 32.057 15.932 49.447 1.00 24.32 77 ALA B O 1
ATOM 2167 N N . GLU B 1 80 ? 31.011 17.888 49.361 1.00 24.85 78 GLU B N 1
ATOM 2168 C CA . GLU B 1 80 ? 29.661 17.291 49.433 1.00 25.51 78 GLU B CA 1
ATOM 2169 C C . GLU B 1 80 ? 29.407 16.294 48.323 1.00 25.30 78 GLU B C 1
ATOM 2170 O O . GLU B 1 80 ? 28.883 15.206 48.597 1.00 25.52 78 GLU B O 1
ATOM 2176 N N . GLN B 1 81 ? 29.801 16.625 47.074 1.00 27.76 79 GLN B N 1
ATOM 2177 C CA . GLN B 1 81 ? 29.672 15.705 45.964 1.00 27.64 79 GLN B CA 1
ATOM 2178 C C . GLN B 1 81 ? 30.480 14.435 46.143 1.00 27.66 79 GLN B C 1
ATOM 2179 O O . GLN B 1 81 ? 30.001 13.364 45.721 1.00 26.62 79 GLN B O 1
ATOM 2185 N N . VAL B 1 82 ? 31.722 14.546 46.651 1.00 26.63 80 VAL B N 1
ATOM 2186 C CA . VAL B 1 82 ? 32.552 13.374 46.912 1.00 25.32 80 VAL B CA 1
ATOM 2187 C C . VAL B 1 82 ? 31.848 12.454 47.901 1.00 28.77 80 VAL B C 1
ATOM 2188 O O . VAL B 1 82 ? 31.791 11.239 47.721 1.00 29.67 80 VAL B O 1
ATOM 2192 N N . VAL B 1 83 ? 31.359 12.999 49.039 1.00 28.44 81 VAL B N 1
ATOM 2193 C CA . VAL B 1 83 ? 30.699 12.197 50.066 1.00 27.01 81 VAL B CA 1
ATOM 2194 C C . VAL B 1 83 ? 29.427 11.535 49.537 1.00 28.78 81 VAL B C 1
ATOM 2195 O O . VAL B 1 83 ? 29.272 10.315 49.713 1.00 29.33 81 VAL B O 1
ATOM 2199 N N . LEU B 1 84 ? 28.633 12.264 48.778 1.00 27.30 82 LEU B N 1
ATOM 2200 C CA . LEU B 1 84 ? 27.394 11.707 48.198 1.00 30.29 82 LEU B CA 1
ATOM 2201 C C . LEU B 1 84 ? 27.625 10.682 47.099 1.00 32.45 82 LEU B C 1
ATOM 2202 O O . LEU B 1 84 ? 26.993 9.601 47.040 1.00 31.32 82 LEU B O 1
ATOM 2207 N N . ALA B 1 85 ? 28.652 10.906 46.236 1.00 31.57 83 ALA B N 1
ATOM 2208 C CA . ALA B 1 85 ? 29.023 9.956 45.211 1.00 30.36 83 ALA B CA 1
ATOM 2209 C C . ALA B 1 85 ? 29.447 8.652 45.859 1.00 31.01 83 ALA B C 1
ATOM 2210 O O . ALA B 1 85 ? 29.011 7.615 45.369 1.00 32.42 83 ALA B O 1
ATOM 2212 N N . LYS B 1 86 ? 30.175 8.697 47.002 1.00 29.71 84 LYS B N 1
ATOM 2213 C CA . LYS B 1 86 ? 30.519 7.429 47.618 1.00 31.66 84 LYS B CA 1
ATOM 2214 C C . LYS B 1 86 ? 29.344 6.687 48.264 1.00 33.36 84 LYS B C 1
ATOM 2215 O O . LYS B 1 86 ? 29.248 5.463 48.192 1.00 34.24 84 LYS B O 1
ATOM 2221 N N . SER B 1 87 ? 28.493 7.379 49.004 1.00 33.43 85 SER B N 1
ATOM 2222 C CA . SER B 1 87 ? 27.360 6.705 49.678 1.00 32.95 85 SER B CA 1
ATOM 2223 C C . SER B 1 87 ? 26.343 6.239 48.657 1.00 34.78 85 SER B C 1
ATOM 2224 O O . SER B 1 87 ? 25.711 5.197 48.827 1.00 34.86 85 SER B O 1
ATOM 2227 N N . SER B 1 88 ? 26.257 6.839 47.458 1.00 35.20 86 SER B N 1
ATOM 2228 C CA . SER B 1 88 ? 25.360 6.389 46.407 1.00 35.85 86 SER B CA 1
ATOM 2229 C C . SER B 1 88 ? 25.822 5.090 45.759 1.00 37.19 86 SER B C 1
ATOM 2230 O O . SER B 1 88 ? 25.004 4.435 45.069 1.00 39.42 86 SER B O 1
ATOM 2233 N N . GLY B 1 89 ? 27.087 4.711 45.790 1.00 36.89 87 GLY B N 1
ATOM 2234 C CA . GLY B 1 89 ? 27.566 3.487 45.219 1.00 36.46 87 GLY B CA 1
ATOM 2235 C C . GLY B 1 89 ? 28.505 3.629 44.021 1.00 37.83 87 GLY B C 1
ATOM 2236 O O . GLY B 1 89 ? 28.746 2.611 43.356 1.00 38.79 87 GLY B O 1
ATOM 2237 N N . ALA B 1 90 ? 29.071 4.818 43.731 1.00 35.93 88 ALA B N 1
ATOM 2238 C CA . ALA B 1 90 ? 29.970 4.911 42.571 1.00 33.20 88 ALA B CA 1
ATOM 2239 C C . ALA B 1 90 ? 31.283 4.167 42.840 1.00 31.58 88 ALA B C 1
ATOM 2240 O O . ALA B 1 90 ? 31.697 4.067 43.990 1.00 31.90 88 ALA B O 1
ATOM 2242 N N . ASP B 1 91 ? 31.947 3.705 41.771 1.00 32.03 89 ASP B N 1
ATOM 2243 C CA . ASP B 1 91 ? 33.194 2.951 41.944 1.00 32.12 89 ASP B CA 1
ATOM 2244 C C . ASP B 1 91 ? 34.386 3.926 41.989 1.00 30.33 89 ASP B C 1
ATOM 2245 O O . ASP B 1 91 ? 35.379 3.573 42.622 1.00 32.46 89 ASP B O 1
ATOM 2250 N N . PHE B 1 92 ? 34.272 5.020 41.260 1.00 29.68 90 PHE B N 1
ATOM 2251 C CA . PHE B 1 92 ? 35.343 6.002 41.210 1.00 29.13 90 PHE B CA 1
ATOM 2252 C C . PHE B 1 92 ? 34.858 7.369 40.774 1.00 27.75 90 PHE B C 1
ATOM 2253 O O . PHE B 1 92 ? 33.649 7.548 40.488 1.00 28.54 90 PHE B O 1
ATOM 2261 N N . VAL B 1 93 ? 35.700 8.358 41.000 1.00 26.09 91 VAL B N 1
ATOM 2262 C CA . VAL B 1 93 ? 35.467 9.780 40.717 1.00 26.23 91 VAL B CA 1
ATOM 2263 C C . VAL B 1 93 ? 36.301 10.278 39.545 1.00 26.75 91 VAL B C 1
ATOM 2264 O O . VAL B 1 93 ? 37.514 9.983 39.461 1.00 28.94 91 VAL B O 1
ATOM 2268 N N . VAL B 1 94 ? 35.704 11.094 38.684 1.00 25.84 92 VAL B N 1
ATOM 2269 C CA . VAL B 1 94 ? 36.422 11.676 37.549 1.00 26.55 92 VAL B CA 1
ATOM 2270 C C . VAL B 1 94 ? 36.199 13.203 37.694 1.00 27.40 92 VAL B C 1
ATOM 2271 O O . VAL B 1 94 ? 35.071 13.579 38.087 1.00 24.33 92 VAL B O 1
ATOM 2275 N N . THR B 1 95 ? 37.243 14.000 37.574 1.00 24.63 93 THR B N 1
ATOM 2276 C CA . THR B 1 95 ? 37.148 15.470 37.679 1.00 26.50 93 THR B CA 1
ATOM 2277 C C . THR B 1 95 ? 37.705 16.088 36.434 1.00 25.76 93 THR B C 1
ATOM 2278 O O . THR B 1 95 ? 38.592 15.553 35.756 1.00 30.29 93 THR B O 1
ATOM 2282 N N . PRO B 1 96 ? 37.240 17.272 36.005 1.00 27.00 94 PRO B N 1
ATOM 2283 C CA . PRO B 1 96 ? 37.719 17.913 34.802 1.00 24.33 94 PRO B CA 1
ATOM 2284 C C . PRO B 1 96 ? 39.103 18.557 35.004 1.00 26.49 94 PRO B C 1
ATOM 2285 O O . PRO B 1 96 ? 39.802 18.649 34.027 1.00 25.55 94 PRO B O 1
ATOM 2289 N N . GLY B 1 97 ? 39.442 19.001 36.180 1.00 25.22 95 GLY B N 1
ATOM 2290 C CA . GLY B 1 97 ? 40.733 19.645 36.485 1.00 26.51 95 GLY B CA 1
ATOM 2291 C C . GLY B 1 97 ? 41.228 18.959 37.765 1.00 26.57 95 GLY B C 1
ATOM 2292 O O . GLY B 1 97 ? 40.718 17.870 38.082 1.00 30.76 95 GLY B O 1
ATOM 2293 N N . LEU B 1 98 ? 42.266 19.491 38.388 1.00 27.04 96 LEU B N 1
ATOM 2294 C CA . LEU B 1 98 ? 42.832 18.887 39.563 1.00 23.36 96 LEU B CA 1
ATOM 2295 C C . LEU B 1 98 ? 42.811 19.859 40.728 1.00 26.61 96 LEU B C 1
ATOM 2296 O O . LEU B 1 98 ? 43.468 20.913 40.639 1.00 25.39 96 LEU B O 1
ATOM 2301 N N . ASN B 1 99 ? 41.881 19.601 41.667 1.00 26.97 97 ASN B N 1
ATOM 2302 C CA . ASN B 1 99 ? 41.786 20.385 42.924 1.00 26.24 97 ASN B CA 1
ATOM 2303 C C . ASN B 1 99 ? 42.364 19.548 44.027 1.00 25.04 97 ASN B C 1
ATOM 2304 O O . ASN B 1 99 ? 41.821 18.518 44.419 1.00 26.58 97 ASN B O 1
ATOM 2309 N N . PRO B 1 100 ? 43.596 19.857 44.513 1.00 26.51 98 PRO B N 1
ATOM 2310 C CA . PRO B 1 100 ? 44.295 19.085 45.514 1.00 26.29 98 PRO B CA 1
ATOM 2311 C C . PRO B 1 100 ? 43.467 18.700 46.713 1.00 25.15 98 PRO B C 1
ATOM 2312 O O . PRO B 1 100 ? 43.596 17.563 47.209 1.00 25.54 98 PRO B O 1
ATOM 2316 N N . LYS B 1 101 ? 42.551 19.551 47.160 1.00 24.73 99 LYS B N 1
ATOM 2317 C CA . LYS B 1 101 ? 41.686 19.271 48.324 1.00 24.92 99 LYS B CA 1
ATOM 2318 C C . LYS B 1 101 ? 40.715 18.138 48.020 1.00 26.42 99 LYS B C 1
ATOM 2319 O O . LYS B 1 101 ? 40.545 17.238 48.846 1.00 25.44 99 LYS B O 1
ATOM 2325 N N . ILE B 1 102 ? 40.269 18.055 46.737 1.00 24.34 100 ILE B N 1
ATOM 2326 C CA . ILE B 1 102 ? 39.332 17.010 46.353 1.00 23.95 100 ILE B CA 1
ATOM 2327 C C . ILE B 1 102 ? 40.027 15.702 46.233 1.00 24.48 100 ILE B C 1
ATOM 2328 O O . ILE B 1 102 ? 39.543 14.652 46.720 1.00 23.85 100 ILE B O 1
ATOM 2333 N N . VAL B 1 103 ? 41.221 15.682 45.580 1.00 25.45 101 VAL B N 1
ATOM 2334 C CA . VAL B 1 103 ? 41.986 14.454 45.453 1.00 23.86 101 VAL B CA 1
ATOM 2335 C C . VAL B 1 103 ? 42.382 13.938 46.810 1.00 25.36 101 VAL B C 1
ATOM 2336 O O . VAL B 1 103 ? 42.340 12.704 47.035 1.00 27.36 101 VAL B O 1
ATOM 2340 N N . LYS B 1 104 ? 42.965 14.805 47.653 1.00 22.56 102 LYS B N 1
ATOM 2341 C CA . LYS B 1 104 ? 43.332 14.317 49.024 1.00 25.38 102 LYS B CA 1
ATOM 2342 C C . LYS B 1 104 ? 42.143 13.747 49.756 1.00 24.15 102 LYS B C 1
ATOM 2343 O O . LYS B 1 104 ? 42.236 12.703 50.460 1.00 27.37 102 LYS B O 1
ATOM 2349 N N . LEU B 1 105 ? 40.964 14.329 49.670 1.00 26.11 103 LEU B N 1
ATOM 2350 C CA . LEU B 1 105 ? 39.772 13.743 50.364 1.00 27.82 103 LEU B CA 1
ATOM 2351 C C . LEU B 1 105 ? 39.418 12.380 49.798 1.00 29.00 103 LEU B C 1
ATOM 2352 O O . LEU B 1 105 ? 39.148 11.434 50.569 1.00 29.09 103 LEU B O 1
ATOM 2357 N N . CYS B 1 106 ? 39.462 12.205 48.449 1.00 27.83 104 CYS B N 1
ATOM 2358 C CA . CYS B 1 106 ? 39.220 10.870 47.923 1.00 27.32 104 CYS B CA 1
ATOM 2359 C C . CYS B 1 106 ? 40.233 9.870 48.436 1.00 27.71 104 CYS B C 1
ATOM 2360 O O . CYS B 1 106 ? 39.859 8.734 48.851 1.00 26.91 104 CYS B O 1
ATOM 2363 N N . GLN B 1 107 ? 41.550 10.225 48.479 1.00 27.56 105 GLN B N 1
ATOM 2364 C CA . GLN B 1 107 ? 42.571 9.317 48.995 1.00 26.39 105 GLN B CA 1
ATOM 2365 C C . GLN B 1 107 ? 42.347 8.981 50.454 1.00 25.72 105 GLN B C 1
ATOM 2366 O O . GLN B 1 107 ? 42.500 7.830 50.922 1.00 24.36 105 GLN B O 1
ATOM 2372 N N . ASP B 1 108 ? 41.914 9.993 51.230 1.00 26.15 106 ASP B N 1
ATOM 2373 C CA . ASP B 1 108 ? 41.630 9.767 52.668 1.00 26.61 106 ASP B CA 1
ATOM 2374 C C . ASP B 1 108 ? 40.407 8.911 52.920 1.00 29.86 106 ASP B C 1
ATOM 2375 O O . ASP B 1 108 ? 40.236 8.400 54.054 1.00 30.60 106 ASP B O 1
ATOM 2380 N N . LEU B 1 109 ? 39.502 8.767 51.957 1.00 29.49 107 LEU B N 1
ATOM 2381 C CA . LEU B 1 109 ? 38.345 7.859 52.126 1.00 29.14 107 LEU B CA 1
ATOM 2382 C C . LEU B 1 109 ? 38.530 6.552 51.364 1.00 29.51 107 LEU B C 1
ATOM 2383 O O . LEU B 1 109 ? 37.557 5.796 51.127 1.00 30.09 107 LEU B O 1
ATOM 2388 N N . ASN B 1 110 ? 39.771 6.267 50.932 1.00 28.70 108 ASN B N 1
ATOM 2389 C CA . ASN B 1 110 ? 40.035 5.090 50.122 1.00 30.48 108 ASN B CA 1
ATOM 2390 C C . ASN B 1 110 ? 39.084 4.994 48.919 1.00 30.27 108 ASN B C 1
ATOM 2391 O O . ASN B 1 110 ? 38.702 3.890 48.525 1.00 31.37 108 ASN B O 1
ATOM 2396 N N . PHE B 1 111 ? 38.881 6.061 48.201 1.00 29.14 109 PHE B N 1
ATOM 2397 C CA . PHE B 1 111 ? 37.974 6.193 47.067 1.00 30.20 109 PHE B CA 1
ATOM 2398 C C . PHE B 1 111 ? 38.733 6.589 45.806 1.00 29.33 109 PHE B C 1
ATOM 2399 O O . PHE B 1 111 ? 39.142 7.753 45.665 1.00 30.39 109 PHE B O 1
ATOM 2407 N N . PRO B 1 112 ? 38.842 5.679 44.843 1.00 29.66 110 PRO B N 1
ATOM 2408 C CA . PRO B 1 112 ? 39.582 5.893 43.611 1.00 29.68 110 PRO B CA 1
ATOM 2409 C C . PRO B 1 112 ? 39.180 7.130 42.864 1.00 28.55 110 PRO B C 1
ATOM 2410 O O . PRO B 1 112 ? 37.993 7.469 42.745 1.00 28.13 110 PRO B O 1
ATOM 2414 N N . ILE B 1 113 ? 40.222 7.852 42.379 1.00 26.32 111 ILE B N 1
ATOM 2415 C CA . ILE B 1 113 ? 39.931 9.069 41.617 1.00 26.11 111 ILE B CA 1
ATOM 2416 C C . ILE B 1 113 ? 40.822 9.199 40.392 1.00 24.85 111 ILE B C 1
ATOM 2417 O O . ILE B 1 113 ? 41.982 8.804 40.487 1.00 25.51 111 ILE B O 1
ATOM 2422 N N . THR B 1 114 ? 40.277 9.582 39.230 1.00 24.21 112 THR B N 1
ATOM 2423 C CA . THR B 1 114 ? 41.156 9.897 38.083 1.00 25.31 112 THR B CA 1
ATOM 2424 C C . THR B 1 114 ? 41.020 11.400 37.767 1.00 23.04 112 THR B C 1
ATOM 2425 O O . THR B 1 114 ? 40.020 11.814 37.201 1.00 25.05 112 THR B O 1
ATOM 2429 N N . PRO B 1 115 ? 41.878 12.275 38.270 1.00 22.80 113 PRO B N 1
ATOM 2430 C CA . PRO B 1 115 ? 41.767 13.721 38.029 1.00 24.31 113 PRO B CA 1
ATOM 2431 C C . PRO B 1 115 ? 42.176 14.174 36.657 1.00 25.86 113 PRO B C 1
ATOM 2432 O O . PRO B 1 115 ? 43.020 13.532 36.017 1.00 26.45 113 PRO B O 1
ATOM 2436 N N . GLY B 1 116 ? 41.653 15.280 36.130 1.00 26.48 114 GLY B N 1
ATOM 2437 C CA . GLY B 1 116 ? 41.980 15.818 34.830 1.00 26.02 114 GLY B CA 1
ATOM 2438 C C . GLY B 1 116 ? 43.189 16.791 34.839 1.00 25.88 114 GLY B C 1
ATOM 2439 O O . GLY B 1 116 ? 43.303 17.619 35.744 1.00 24.16 114 GLY B O 1
ATOM 2440 N N . VAL B 1 117 ? 44.057 16.679 33.824 1.00 24.61 115 VAL B N 1
ATOM 2441 C CA . VAL B 1 117 ? 45.214 17.514 33.560 1.00 24.14 115 VAL B CA 1
ATOM 2442 C C . VAL B 1 117 ? 45.334 17.853 32.075 1.00 26.89 115 VAL B C 1
ATOM 2443 O O . VAL B 1 117 ? 44.632 17.232 31.237 1.00 24.56 115 VAL B O 1
ATOM 2447 N N . ASN B 1 118 ? 46.003 18.979 31.727 1.00 25.14 116 ASN B N 1
ATOM 2448 C CA . ASN B 1 118 ? 46.267 19.283 30.322 1.00 25.12 116 ASN B CA 1
ATOM 2449 C C . ASN B 1 118 ? 47.609 19.991 30.067 1.00 26.16 116 ASN B C 1
ATOM 2450 O O . ASN B 1 118 ? 47.840 20.451 28.912 1.00 25.34 116 ASN B O 1
ATOM 2455 N N . ASN B 1 119 ? 48.537 19.988 31.010 1.00 25.86 117 ASN B N 1
ATOM 2456 C CA . ASN B 1 119 ? 49.835 20.712 30.861 1.00 26.24 117 ASN B CA 1
ATOM 2457 C C . ASN B 1 119 ? 50.794 20.128 31.877 1.00 26.80 117 ASN B C 1
ATOM 2458 O O . ASN B 1 119 ? 50.342 19.468 32.830 1.00 26.17 117 ASN B O 1
ATOM 2463 N N . PRO B 1 120 ? 52.115 20.308 31.742 1.00 24.60 118 PRO B N 1
ATOM 2464 C CA . PRO B 1 120 ? 53.062 19.687 32.630 1.00 24.05 118 PRO B CA 1
ATOM 2465 C C . PRO B 1 120 ? 52.869 20.053 34.117 1.00 22.66 118 PRO B C 1
ATOM 2466 O O . PRO B 1 120 ? 53.175 19.221 34.973 1.00 24.09 118 PRO B O 1
ATOM 2482 N N . ALA B 1 122 ? 50.202 20.569 35.910 1.00 24.02 120 ALA B N 1
ATOM 2483 C CA . ALA B 1 122 ? 49.152 19.757 36.530 1.00 23.77 120 ALA B CA 1
ATOM 2484 C C . ALA B 1 122 ? 49.572 18.302 36.618 1.00 23.94 120 ALA B C 1
ATOM 2485 O O . ALA B 1 122 ? 49.373 17.551 37.598 1.00 23.53 120 ALA B O 1
ATOM 2487 N N . ILE B 1 123 ? 50.330 17.841 35.622 1.00 23.72 121 ILE B N 1
ATOM 2488 C CA . ILE B 1 123 ? 50.815 16.446 35.675 1.00 22.99 121 ILE B CA 1
ATOM 2489 C C . ILE B 1 123 ? 51.715 16.270 36.899 1.00 23.24 121 ILE B C 1
ATOM 2490 O O . ILE B 1 123 ? 51.746 15.217 37.516 1.00 23.44 121 ILE B O 1
ATOM 2495 N N . GLU B 1 124 ? 52.690 17.178 37.094 1.00 25.38 122 GLU B N 1
ATOM 2496 C CA . GLU B 1 124 ? 53.630 17.076 38.231 1.00 23.73 122 GLU B CA 1
ATOM 2497 C C . GLU B 1 124 ? 52.927 17.152 39.573 1.00 22.93 122 GLU B C 1
ATOM 2498 O O . GLU B 1 124 ? 53.399 16.550 40.510 1.00 23.43 122 GLU B O 1
ATOM 2504 N N . ILE B 1 125 ? 51.885 17.965 39.733 1.00 22.14 123 ILE B N 1
ATOM 2505 C CA . ILE B 1 125 ? 51.094 17.908 41.009 1.00 22.38 123 ILE B CA 1
ATOM 2506 C C . ILE B 1 125 ? 50.523 16.508 41.122 1.00 23.78 123 ILE B C 1
ATOM 2507 O O . ILE B 1 125 ? 50.627 15.844 42.159 1.00 25.69 123 ILE B O 1
ATOM 2512 N N . ALA B 1 126 ? 49.868 15.983 40.085 1.00 22.82 124 ALA B N 1
ATOM 2513 C CA . ALA B 1 126 ? 49.386 14.584 40.198 1.00 24.47 124 ALA B CA 1
ATOM 2514 C C . ALA B 1 126 ? 50.409 13.610 40.673 1.00 23.50 124 ALA B C 1
ATOM 2515 O O . ALA B 1 126 ? 50.147 12.785 41.558 1.00 24.31 124 ALA B O 1
ATOM 2517 N N . LEU B 1 127 ? 51.608 13.533 40.035 1.00 25.55 125 LEU B N 1
ATOM 2518 C CA . LEU B 1 127 ? 52.680 12.635 40.340 1.00 26.76 125 LEU B CA 1
ATOM 2519 C C . LEU B 1 127 ? 53.170 12.808 41.774 1.00 26.24 125 LEU B C 1
ATOM 2520 O O . LEU B 1 127 ? 53.420 11.848 42.483 1.00 25.90 125 LEU B O 1
ATOM 2525 N N . GLU B 1 128 ? 53.229 14.071 42.215 1.00 26.18 126 GLU B N 1
ATOM 2526 C CA . GLU B 1 128 ? 53.652 14.351 43.600 1.00 27.92 126 GLU B CA 1
ATOM 2527 C C . GLU B 1 128 ? 52.644 13.774 44.592 1.00 28.88 126 GLU B C 1
ATOM 2528 O O . GLU B 1 128 ? 53.066 13.369 45.680 1.00 28.11 126 GLU B O 1
ATOM 2542 N N . GLY B 1 130 ? 51.098 10.965 44.096 1.00 28.06 128 GLY B N 1
ATOM 2543 C CA . GLY B 1 130 ? 51.085 9.494 43.962 1.00 28.65 128 GLY B CA 1
ATOM 2544 C C . GLY B 1 130 ? 50.092 9.028 42.910 1.00 31.00 128 GLY B C 1
ATOM 2545 O O . GLY B 1 130 ? 49.647 7.866 42.840 1.00 30.35 128 GLY B O 1
ATOM 2546 N N . ILE B 1 131 ? 49.700 9.929 42.012 1.00 31.98 129 ILE B N 1
ATOM 2547 C CA . ILE B 1 131 ? 48.767 9.562 40.945 1.00 30.87 129 ILE B CA 1
ATOM 2548 C C . ILE B 1 131 ? 49.472 9.443 39.594 1.00 32.72 129 ILE B C 1
ATOM 2549 O O . ILE B 1 131 ? 50.207 10.358 39.197 1.00 34.29 129 ILE B O 1
ATOM 2554 N N . SER B 1 132 ? 49.220 8.351 38.864 1.00 32.22 130 SER B N 1
ATOM 2555 C CA . SER B 1 132 ? 49.791 8.148 37.536 1.00 33.47 130 SER B CA 1
ATOM 2556 C C . SER B 1 132 ? 48.732 7.921 36.466 1.00 33.52 130 SER B C 1
ATOM 2557 O O . SER B 1 132 ? 49.061 7.850 35.268 1.00 35.61 130 SER B O 1
ATOM 2560 N N . ALA B 1 133 ? 47.450 7.768 36.850 1.00 31.40 131 ALA B N 1
ATOM 2561 C CA . ALA B 1 133 ? 46.399 7.609 35.843 1.00 27.13 131 ALA B CA 1
ATOM 2562 C C . ALA B 1 133 ? 45.486 8.825 35.931 1.00 26.42 131 ALA B C 1
ATOM 2563 O O . ALA B 1 133 ? 44.867 9.151 36.942 1.00 26.27 131 ALA B O 1
ATOM 2565 N N . VAL B 1 134 ? 45.483 9.612 34.868 1.00 26.60 132 VAL B N 1
ATOM 2566 C CA . VAL B 1 134 ? 44.779 10.857 34.769 1.00 27.47 132 VAL B CA 1
ATOM 2567 C C . VAL B 1 134 ? 43.904 10.994 33.560 1.00 28.72 132 VAL B C 1
ATOM 2568 O O . VAL B 1 134 ? 44.159 10.446 32.488 1.00 29.10 132 VAL B O 1
ATOM 2572 N N . LYS B 1 135 ? 42.863 11.848 33.764 1.00 31.08 133 LYS B N 1
ATOM 2573 C CA . LYS B 1 135 ? 42.017 12.231 32.617 1.00 28.16 133 LYS B CA 1
ATOM 2574 C C . LYS B 1 135 ? 42.724 13.342 31.848 1.00 30.61 133 LYS B C 1
ATOM 2575 O O . LYS B 1 135 ? 43.439 14.156 32.499 1.00 31.21 133 LYS B O 1
ATOM 2581 N N . PHE B 1 136 ? 42.771 13.311 30.523 1.00 27.93 134 PHE B N 1
ATOM 2582 C CA . PHE B 1 136 ? 43.338 14.407 29.733 1.00 28.11 134 PHE B CA 1
ATOM 2583 C C . PHE B 1 136 ? 42.193 15.195 29.160 1.00 30.42 134 PHE B C 1
ATOM 2584 O O . PHE B 1 136 ? 41.509 14.725 28.238 1.00 31.19 134 PHE B O 1
ATOM 2592 N N . PHE B 1 137 ? 41.943 16.433 29.591 1.00 32.08 135 PHE B N 1
ATOM 2593 C CA . PHE B 1 137 ? 40.782 17.211 29.184 1.00 28.94 135 PHE B CA 1
ATOM 2594 C C . PHE B 1 137 ? 41.117 18.694 29.211 1.00 29.92 135 PHE B C 1
ATOM 2595 O O . PHE B 1 137 ? 41.772 19.121 30.195 1.00 28.71 135 PHE B O 1
ATOM 2603 N N . PRO B 1 138 ? 40.627 19.448 28.252 1.00 29.80 136 PRO B N 1
ATOM 2604 C CA . PRO B 1 138 ? 39.806 18.907 27.140 1.00 30.77 136 PRO B CA 1
ATOM 2605 C C . PRO B 1 138 ? 40.762 18.480 26.013 1.00 31.53 136 PRO B C 1
ATOM 2606 O O . PRO B 1 138 ? 41.524 19.301 25.521 1.00 30.08 136 PRO B O 1
ATOM 2610 N N . ALA B 1 139 ? 40.706 17.210 25.603 1.00 31.18 137 ALA B N 1
ATOM 2611 C CA . ALA B 1 139 ? 41.685 16.657 24.674 1.00 30.35 137 ALA B CA 1
ATOM 2612 C C . ALA B 1 139 ? 41.906 17.360 23.374 1.00 31.58 137 ALA B C 1
ATOM 2613 O O . ALA B 1 139 ? 43.043 17.834 23.098 1.00 32.16 137 ALA B O 1
ATOM 2615 N N . GLU B 1 140 ? 40.927 17.514 22.483 1.00 30.54 138 GLU B N 1
ATOM 2616 C CA . GLU B 1 140 ? 41.169 18.171 21.212 1.00 31.43 138 GLU B CA 1
ATOM 2617 C C . GLU B 1 140 ? 41.597 19.605 21.369 1.00 32.09 138 GLU B C 1
ATOM 2618 O O . GLU B 1 140 ? 42.616 20.051 20.806 1.00 33.15 138 GLU B O 1
ATOM 2624 N N . ALA B 1 141 ? 40.844 20.417 22.115 1.00 31.22 139 ALA B N 1
ATOM 2625 C CA . ALA B 1 141 ? 41.180 21.818 22.276 1.00 30.10 139 ALA B CA 1
ATOM 2626 C C . ALA B 1 141 ? 42.527 22.025 22.964 1.00 33.27 139 ALA B C 1
ATOM 2627 O O . ALA B 1 141 ? 43.102 23.098 22.745 1.00 33.44 139 ALA B O 1
ATOM 2629 N N . SER B 1 142 ? 43.142 21.013 23.617 1.00 33.06 140 SER B N 1
ATOM 2630 C CA . SER B 1 142 ? 44.429 21.232 24.237 1.00 31.67 140 SER B CA 1
ATOM 2631 C C . SER B 1 142 ? 45.570 20.828 23.304 1.00 32.77 140 SER B C 1
ATOM 2632 O O . SER B 1 142 ? 46.741 20.942 23.701 1.00 32.09 140 SER B O 1
ATOM 2635 N N . GLY B 1 143 ? 45.246 20.415 22.060 1.00 32.61 141 GLY B N 1
ATOM 2636 C CA . GLY B 1 143 ? 46.335 20.071 21.122 1.00 31.14 141 GLY B CA 1
ATOM 2637 C C . GLY B 1 143 ? 46.240 18.606 20.707 1.00 32.60 141 GLY B C 1
ATOM 2638 O O . GLY B 1 143 ? 47.123 18.102 20.008 1.00 34.26 141 GLY B O 1
ATOM 2639 N N . GLY B 1 144 ? 45.248 17.895 21.225 1.00 33.30 142 GLY B N 1
ATOM 2640 C CA . GLY B 1 144 ? 45.002 16.510 20.825 1.00 32.81 142 GLY B CA 1
ATOM 2641 C C . GLY B 1 144 ? 46.136 15.557 20.914 1.00 33.93 142 GLY B C 1
ATOM 2642 O O . GLY B 1 144 ? 46.983 15.593 21.836 1.00 33.67 142 GLY B O 1
ATOM 2643 N N . VAL B 1 145 ? 46.220 14.654 19.930 1.00 33.46 143 VAL B N 1
ATOM 2644 C CA . VAL B 1 145 ? 47.231 13.624 19.801 1.00 32.38 143 VAL B CA 1
ATOM 2645 C C . VAL B 1 145 ? 48.652 14.151 19.816 1.00 30.41 143 VAL B C 1
ATOM 2646 O O . VAL B 1 145 ? 49.532 13.526 20.418 1.00 32.16 143 VAL B O 1
ATOM 2650 N N . LYS B 1 146 ? 48.903 15.297 19.232 1.00 29.98 144 LYS B N 1
ATOM 2651 C CA . LYS B 1 146 ? 50.231 15.904 19.202 1.00 32.67 144 LYS B CA 1
ATOM 2652 C C . LYS B 1 146 ? 50.675 16.333 20.615 1.00 28.44 144 LYS B C 1
ATOM 2653 O O . LYS B 1 146 ? 51.810 16.055 21.011 1.00 27.73 144 LYS B O 1
ATOM 2663 N N . ILE B 1 148 ? 49.575 14.968 23.427 1.00 31.29 146 ILE B N 1
ATOM 2664 C CA . ILE B 1 148 ? 49.760 13.743 24.218 1.00 33.12 146 ILE B CA 1
ATOM 2665 C C . ILE B 1 148 ? 51.109 13.128 23.962 1.00 31.19 146 ILE B C 1
ATOM 2666 O O . ILE B 1 148 ? 51.878 12.769 24.882 1.00 31.26 146 ILE B O 1
ATOM 2671 N N . LYS B 1 149 ? 51.470 12.970 22.681 1.00 31.38 147 LYS B N 1
ATOM 2672 C CA . LYS B 1 149 ? 52.774 12.378 22.355 1.00 28.83 147 LYS B CA 1
ATOM 2673 C C . LYS B 1 149 ? 53.908 13.266 22.838 1.00 26.17 147 LYS B C 1
ATOM 2674 O O . LYS B 1 149 ? 54.952 12.771 23.260 1.00 27.16 147 LYS B O 1
ATOM 2680 N N . ALA B 1 150 ? 53.780 14.591 22.761 1.00 25.86 148 ALA B N 1
ATOM 2681 C CA . ALA B 1 150 ? 54.929 15.387 23.304 1.00 27.06 148 ALA B CA 1
ATOM 2682 C C . ALA B 1 150 ? 55.020 15.211 24.822 1.00 28.44 148 ALA B C 1
ATOM 2683 O O . ALA B 1 150 ? 56.128 15.064 25.347 1.00 26.32 148 ALA B O 1
ATOM 2685 N N . LEU B 1 151 ? 53.863 15.114 25.532 1.00 28.43 149 LEU B N 1
ATOM 2686 C CA . LEU B 1 151 ? 53.967 14.931 27.000 1.00 25.63 149 LEU B CA 1
ATOM 2687 C C . LEU B 1 151 ? 54.512 13.578 27.394 1.00 26.79 149 LEU B C 1
ATOM 2688 O O . LEU B 1 151 ? 55.085 13.451 28.473 1.00 25.38 149 LEU B O 1
ATOM 2693 N N . LEU B 1 152 ? 54.249 12.505 26.661 1.00 24.75 150 LEU B N 1
ATOM 2694 C CA . LEU B 1 152 ? 54.753 11.163 26.937 1.00 27.40 150 LEU B CA 1
ATOM 2695 C C . LEU B 1 152 ? 56.256 11.014 26.770 1.00 28.65 150 LEU B C 1
ATOM 2696 O O . LEU B 1 152 ? 56.859 9.981 27.160 1.00 30.97 150 LEU B O 1
ATOM 2701 N N . GLY B 1 153 ? 56.948 11.996 26.212 1.00 28.37 151 GLY B N 1
ATOM 2702 C CA . GLY B 1 153 ? 58.425 11.958 26.211 1.00 29.46 151 GLY B CA 1
ATOM 2703 C C . GLY B 1 153 ? 58.974 11.955 27.630 1.00 28.30 151 GLY B C 1
ATOM 2704 O O . GLY B 1 153 ? 59.563 10.959 28.104 1.00 29.80 151 GLY B O 1
ATOM 2705 N N . PRO B 1 154 ? 58.816 13.015 28.420 1.00 28.62 152 PRO B N 1
ATOM 2706 C CA . PRO B 1 154 ? 59.330 13.015 29.789 1.00 29.44 152 PRO B CA 1
ATOM 2707 C C . PRO B 1 154 ? 58.484 12.218 30.769 1.00 30.76 152 PRO B C 1
ATOM 2708 O O . PRO B 1 154 ? 59.020 11.659 31.751 1.00 32.89 152 PRO B O 1
ATOM 2712 N N . TYR B 1 155 ? 57.175 12.096 30.570 1.00 30.64 153 TYR B N 1
ATOM 2713 C CA . TYR B 1 155 ? 56.285 11.399 31.493 1.00 29.37 153 TYR B CA 1
ATOM 2714 C C . TYR B 1 155 ? 55.810 10.103 30.832 1.00 32.60 153 TYR B C 1
ATOM 2715 O O . TYR B 1 155 ? 54.616 9.876 30.606 1.00 31.29 153 TYR B O 1
ATOM 2724 N N . ALA B 1 156 ? 56.763 9.227 30.563 1.00 34.88 154 ALA B N 1
ATOM 2725 C CA . ALA B 1 156 ? 56.558 8.004 29.829 1.00 36.71 154 ALA B CA 1
ATOM 2726 C C . ALA B 1 156 ? 55.787 6.931 30.553 1.00 39.63 154 ALA B C 1
ATOM 2727 O O . ALA B 1 156 ? 55.449 5.906 29.941 1.00 41.51 154 ALA B O 1
ATOM 2729 N N . GLN B 1 157 ? 55.554 7.038 31.851 1.00 40.04 155 GLN B N 1
ATOM 2730 C CA . GLN B 1 157 ? 54.755 6.044 32.541 1.00 41.36 155 GLN B CA 1
ATOM 2731 C C . GLN B 1 157 ? 53.313 6.515 32.737 1.00 41.37 155 GLN B C 1
ATOM 2732 O O . GLN B 1 157 ? 52.547 5.683 33.264 1.00 44.56 155 GLN B O 1
ATOM 2738 N N . LEU B 1 158 ? 52.909 7.732 32.402 1.00 36.33 156 LEU B N 1
ATOM 2739 C CA . LEU B 1 158 ? 51.556 8.166 32.595 1.00 35.79 156 LEU B CA 1
ATOM 2740 C C . LEU B 1 158 ? 50.530 7.231 31.917 1.00 35.85 156 LEU B C 1
ATOM 2741 O O . LEU B 1 158 ? 50.822 6.856 30.782 1.00 38.11 156 LEU B O 1
ATOM 2746 N N . GLN B 1 159 ? 49.396 6.989 32.524 1.00 33.10 157 GLN B N 1
ATOM 2747 C CA . GLN B 1 159 ? 48.296 6.202 31.981 1.00 32.32 157 GLN B CA 1
ATOM 2748 C C . GLN B 1 159 ? 47.172 7.211 31.685 1.00 33.13 157 GLN B C 1
ATOM 2749 O O . GLN B 1 159 ? 46.755 7.966 32.569 1.00 34.52 157 GLN B O 1
ATOM 2755 N N . ILE B 1 160 ? 46.772 7.397 30.442 1.00 31.76 158 ILE B N 1
ATOM 2756 C CA . ILE B 1 160 ? 45.870 8.508 30.104 1.00 32.90 158 ILE B CA 1
ATOM 2757 C C . ILE B 1 160 ? 44.517 8.103 29.542 1.00 34.53 158 ILE B C 1
ATOM 2758 O O . ILE B 1 160 ? 44.386 7.127 28.828 1.00 33.22 158 ILE B O 1
ATOM 2775 N N . PRO B 1 162 ? 41.693 10.286 27.618 1.00 31.40 160 PRO B N 1
ATOM 2776 C CA . PRO B 1 162 ? 41.270 11.507 26.974 1.00 29.54 160 PRO B CA 1
ATOM 2777 C C . PRO B 1 162 ? 39.788 11.742 26.887 1.00 30.01 160 PRO B C 1
ATOM 2778 O O . PRO B 1 162 ? 39.031 10.777 26.661 1.00 32.81 160 PRO B O 1
ATOM 2782 N N . THR B 1 163 ? 39.302 12.971 26.988 1.00 28.43 161 THR B N 1
ATOM 2783 C CA . THR B 1 163 ? 37.877 13.243 26.809 1.00 31.00 161 THR B CA 1
ATOM 2784 C C . THR B 1 163 ? 37.856 14.649 26.228 1.00 31.65 161 THR B C 1
ATOM 2785 O O . THR B 1 163 ? 38.682 15.422 26.683 1.00 30.10 161 THR B O 1
ATOM 2789 N N . GLY B 1 164 ? 36.970 14.948 25.300 1.00 32.46 162 GLY B N 1
ATOM 2790 C CA . GLY B 1 164 ? 36.881 16.294 24.738 1.00 30.32 162 GLY B CA 1
ATOM 2791 C C . GLY B 1 164 ? 37.107 16.247 23.238 1.00 33.24 162 GLY B C 1
ATOM 2792 O O . GLY B 1 164 ? 38.261 16.099 22.795 1.00 34.22 162 GLY B O 1
ATOM 2793 N N . GLY B 1 165 ? 36.038 16.385 22.442 1.00 32.88 163 GLY B N 1
ATOM 2794 C CA . GLY B 1 165 ? 36.154 16.336 21.001 1.00 31.77 163 GLY B CA 1
ATOM 2795 C C . GLY B 1 165 ? 36.486 14.967 20.438 1.00 32.26 163 GLY B C 1
ATOM 2796 O O . GLY B 1 165 ? 36.983 14.882 19.302 1.00 34.02 163 GLY B O 1
ATOM 2797 N N . ILE B 1 166 ? 36.331 13.881 21.140 1.00 34.09 164 ILE B N 1
ATOM 2798 C CA . ILE B 1 166 ? 36.624 12.524 20.681 1.00 35.30 164 ILE B CA 1
ATOM 2799 C C . ILE B 1 166 ? 35.393 11.988 19.904 1.00 37.98 164 ILE B C 1
ATOM 2800 O O . ILE B 1 166 ? 34.273 12.016 20.420 1.00 37.48 164 ILE B O 1
ATOM 2805 N N . GLY B 1 167 ? 35.596 11.672 18.635 1.00 38.99 165 GLY B N 1
ATOM 2806 C CA . GLY B 1 167 ? 34.500 11.164 17.798 1.00 40.56 165 GLY B CA 1
ATOM 2807 C C . GLY B 1 167 ? 34.960 9.915 17.037 1.00 42.93 165 GLY B C 1
ATOM 2808 O O . GLY B 1 167 ? 36.088 9.373 17.181 1.00 40.03 165 GLY B O 1
ATOM 2809 N N . LEU B 1 168 ? 34.060 9.499 16.125 1.00 43.27 166 LEU B N 1
ATOM 2810 C CA . LEU B 1 168 ? 34.329 8.317 15.295 1.00 44.04 166 LEU B CA 1
ATOM 2811 C C . LEU B 1 168 ? 35.523 8.541 14.376 1.00 41.58 166 LEU B C 1
ATOM 2812 O O . LEU B 1 168 ? 36.387 7.681 14.165 1.00 40.75 166 LEU B O 1
ATOM 2817 N N . HIS B 1 169 ? 35.594 9.734 13.819 1.00 40.88 167 HIS B N 1
ATOM 2818 C CA . HIS B 1 169 ? 36.710 10.140 12.984 1.00 42.37 167 HIS B CA 1
ATOM 2819 C C . HIS B 1 169 ? 38.062 10.159 13.671 1.00 44.02 167 HIS B C 1
ATOM 2820 O O . HIS B 1 169 ? 39.084 10.161 12.933 1.00 43.91 167 HIS B O 1
ATOM 2827 N N . ASN B 1 170 ? 38.194 10.194 15.024 1.00 42.98 168 ASN B N 1
ATOM 2828 C CA . ASN B 1 170 ? 39.546 10.203 15.594 1.00 41.58 168 ASN B CA 1
ATOM 2829 C C . ASN B 1 170 ? 39.803 9.268 16.734 1.00 42.95 168 ASN B C 1
ATOM 2830 O O . ASN B 1 170 ? 40.969 9.135 17.196 1.00 42.85 168 ASN B O 1
ATOM 2835 N N . ILE B 1 171 ? 38.833 8.468 17.189 1.00 42.12 169 ILE B N 1
ATOM 2836 C CA . ILE B 1 171 ? 39.104 7.568 18.312 1.00 40.50 169 ILE B CA 1
ATOM 2837 C C . ILE B 1 171 ? 40.250 6.638 18.005 1.00 41.20 169 ILE B C 1
ATOM 2838 O O . ILE B 1 171 ? 41.108 6.331 18.879 1.00 41.39 169 ILE B O 1
ATOM 2843 N N . ARG B 1 172 ? 40.422 6.218 16.744 1.00 37.98 170 ARG B N 1
ATOM 2844 C CA . ARG B 1 172 ? 41.553 5.298 16.490 1.00 38.29 170 ARG B CA 1
ATOM 2845 C C . ARG B 1 172 ? 42.908 5.988 16.635 1.00 34.94 170 ARG B C 1
ATOM 2846 O O . ARG B 1 172 ? 43.869 5.322 17.049 1.00 35.13 170 ARG B O 1
ATOM 2848 N N . ASP B 1 173 ? 43.035 7.256 16.310 1.00 34.97 171 ASP B N 1
ATOM 2849 C CA . ASP B 1 173 ? 44.317 7.975 16.506 1.00 34.80 171 ASP B CA 1
ATOM 2850 C C . ASP B 1 173 ? 44.719 8.003 17.973 1.00 34.71 171 ASP B C 1
ATOM 2851 O O . ASP B 1 173 ? 45.914 8.000 18.292 1.00 32.77 171 ASP B O 1
ATOM 2856 N N . TYR B 1 174 ? 43.744 8.100 18.919 1.00 33.47 172 TYR B N 1
ATOM 2857 C CA . TYR B 1 174 ? 44.180 8.106 20.339 1.00 31.41 172 TYR B CA 1
ATOM 2858 C C . TYR B 1 174 ? 44.489 6.733 20.840 1.00 32.77 172 TYR B C 1
ATOM 2859 O O . TYR B 1 174 ? 45.471 6.497 21.578 1.00 33.05 172 TYR B O 1
ATOM 2868 N N . LEU B 1 175 ? 43.732 5.706 20.385 1.00 34.41 173 LEU B N 1
ATOM 2869 C CA . LEU B 1 175 ? 43.912 4.351 20.923 1.00 34.22 173 LEU B CA 1
ATOM 2870 C C . LEU B 1 175 ? 45.164 3.694 20.383 1.00 34.58 173 LEU B C 1
ATOM 2871 O O . LEU B 1 175 ? 45.687 2.723 20.957 1.00 36.06 173 LEU B O 1
ATOM 2876 N N . ALA B 1 176 ? 45.697 4.223 19.293 1.00 36.87 174 ALA B N 1
ATOM 2877 C CA . ALA B 1 176 ? 46.994 3.673 18.802 1.00 37.96 174 ALA B CA 1
ATOM 2878 C C . ALA B 1 176 ? 48.143 3.974 19.755 1.00 40.03 174 ALA B C 1
ATOM 2879 O O . ALA B 1 176 ? 49.246 3.371 19.614 1.00 41.03 174 ALA B O 1
ATOM 2881 N N . ILE B 1 177 ? 48.020 4.919 20.682 1.00 38.75 175 ILE B N 1
ATOM 2882 C CA . ILE B 1 177 ? 49.062 5.207 21.686 1.00 37.60 175 ILE B CA 1
ATOM 2883 C C . ILE B 1 177 ? 48.893 4.267 22.854 1.00 36.90 175 ILE B C 1
ATOM 2884 O O . ILE B 1 177 ? 47.903 4.325 23.597 1.00 39.52 175 ILE B O 1
ATOM 2889 N N . PRO B 1 178 ? 49.902 3.470 23.144 1.00 38.62 176 PRO B N 1
ATOM 2890 C CA . PRO B 1 178 ? 49.897 2.477 24.188 1.00 36.72 176 PRO B CA 1
ATOM 2891 C C . PRO B 1 178 ? 49.561 2.987 25.561 1.00 37.64 176 PRO B C 1
ATOM 2892 O O . PRO B 1 178 ? 48.824 2.262 26.243 1.00 38.23 176 PRO B O 1
ATOM 2896 N N . ASN B 1 179 ? 50.032 4.157 25.977 1.00 36.89 177 ASN B N 1
ATOM 2897 C CA . ASN B 1 179 ? 49.713 4.694 27.307 1.00 34.14 177 ASN B CA 1
ATOM 2898 C C . ASN B 1 179 ? 48.251 5.105 27.451 1.00 34.22 177 ASN B C 1
ATOM 2899 O O . ASN B 1 179 ? 47.795 5.335 28.587 1.00 33.69 177 ASN B O 1
ATOM 2904 N N . ILE B 1 180 ? 47.519 5.282 26.357 1.00 35.12 178 ILE B N 1
ATOM 2905 C CA . ILE B 1 180 ? 46.093 5.602 26.385 1.00 35.61 178 ILE B CA 1
ATOM 2906 C C . ILE B 1 180 ? 45.264 4.379 26.765 1.00 35.63 178 ILE B C 1
ATOM 2907 O O . ILE B 1 180 ? 45.356 3.296 26.174 1.00 34.59 178 ILE B O 1
ATOM 2912 N N . VAL B 1 181 ? 44.539 4.509 27.889 1.00 33.59 179 VAL B N 1
ATOM 2913 C CA . VAL B 1 181 ? 43.737 3.416 28.435 1.00 32.61 179 VAL B CA 1
ATOM 2914 C C . VAL B 1 181 ? 42.369 3.315 27.779 1.00 33.48 179 VAL B C 1
ATOM 2915 O O . VAL B 1 181 ? 41.919 2.232 27.373 1.00 34.11 179 VAL B O 1
ATOM 2919 N N . ALA B 1 182 ? 41.672 4.436 27.664 1.00 32.72 180 ALA B N 1
ATOM 2920 C CA . ALA B 1 182 ? 40.295 4.430 27.141 1.00 32.26 180 ALA B CA 1
ATOM 2921 C C . ALA B 1 182 ? 39.849 5.865 26.961 1.00 32.33 180 ALA B C 1
ATOM 2922 O O . ALA B 1 182 ? 40.415 6.720 27.683 1.00 33.57 180 ALA B O 1
ATOM 2924 N N . CYS B 1 183 ? 38.944 6.181 26.054 1.00 29.17 181 CYS B N 1
ATOM 2925 C CA . CYS B 1 183 ? 38.491 7.517 25.809 1.00 30.13 181 CYS B CA 1
ATOM 2926 C C . CYS B 1 183 ? 37.056 7.729 26.280 1.00 32.20 181 CYS B C 1
ATOM 2927 O O . CYS B 1 183 ? 36.242 6.780 26.312 1.00 36.62 181 CYS B O 1
ATOM 2930 N N . GLY B 1 184 ? 36.663 8.961 26.543 1.00 31.92 182 GLY B N 1
ATOM 2931 C CA . GLY B 1 184 ? 35.326 9.299 26.964 1.00 32.25 182 GLY B CA 1
ATOM 2932 C C . GLY B 1 184 ? 34.626 10.068 25.849 1.00 36.30 182 GLY B C 1
ATOM 2933 O O . GLY B 1 184 ? 35.194 10.899 25.137 1.00 36.34 182 GLY B O 1
ATOM 2934 N N . GLY B 1 185 ? 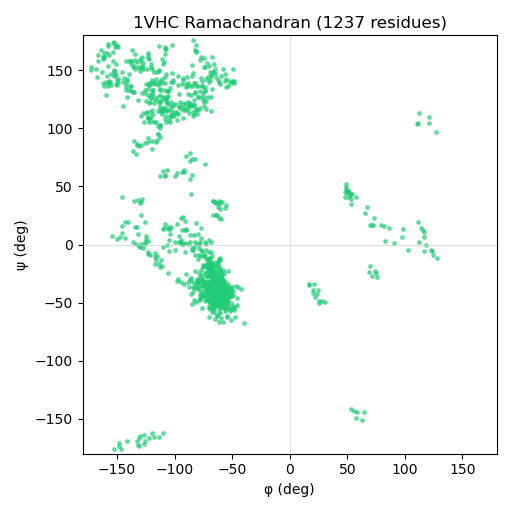33.312 9.793 25.683 1.00 37.29 183 GLY B N 1
ATOM 2935 C CA . GLY B 1 185 ? 32.540 10.447 24.633 1.00 37.76 183 GLY B CA 1
ATOM 2936 C C . GLY B 1 185 ? 31.037 10.317 24.943 1.00 39.05 183 GLY B C 1
ATOM 2937 O O . GLY B 1 185 ? 30.619 9.488 25.762 1.00 39.34 183 GLY B O 1
ATOM 2938 N N . SER B 1 186 ? 30.267 11.199 24.324 1.00 39.09 184 SER B N 1
ATOM 2939 C CA . SER B 1 186 ? 28.822 11.162 24.534 1.00 39.71 184 SER B CA 1
ATOM 2940 C C . SER B 1 186 ? 28.025 11.164 23.228 1.00 40.85 184 SER B C 1
ATOM 2941 O O . SER B 1 186 ? 26.795 11.016 23.254 1.00 40.97 184 SER B O 1
ATOM 2944 N N . TRP B 1 187 ? 28.675 11.191 22.057 1.00 40.18 185 TRP B N 1
ATOM 2945 C CA . TRP B 1 187 ? 27.886 11.196 20.806 1.00 41.35 185 TRP B CA 1
ATOM 2946 C C . TRP B 1 187 ? 26.976 9.997 20.704 1.00 41.56 185 TRP B C 1
ATOM 2947 O O . TRP B 1 187 ? 25.854 10.121 20.188 1.00 44.50 185 TRP B O 1
ATOM 2958 N N . PHE B 1 188 ? 27.340 8.802 21.125 1.00 41.30 186 PHE B N 1
ATOM 2959 C CA . PHE B 1 188 ? 26.476 7.641 21.054 1.00 43.21 186 PHE B CA 1
ATOM 2960 C C . PHE B 1 188 ? 25.476 7.502 22.186 1.00 46.18 186 PHE B C 1
ATOM 2961 O O . PHE B 1 188 ? 24.891 6.403 22.329 1.00 47.22 186 PHE B O 1
ATOM 2969 N N . VAL B 1 189 ? 25.295 8.460 23.065 1.00 47.61 187 VAL B N 1
ATOM 2970 C CA . VAL B 1 189 ? 24.318 8.412 24.157 1.00 48.92 187 VAL B CA 1
ATOM 2971 C C . VAL B 1 189 ? 23.848 9.874 24.324 1.00 51.08 187 VAL B C 1
ATOM 2972 O O . VAL B 1 189 ? 23.709 10.374 25.436 1.00 51.03 187 VAL B O 1
ATOM 2976 N N . GLU B 1 190 ? 23.656 10.528 23.181 1.00 53.24 188 GLU B N 1
ATOM 2977 C CA . GLU B 1 190 ? 23.305 11.948 23.172 1.00 56.57 188 GLU B CA 1
ATOM 2978 C C . GLU B 1 190 ? 21.959 12.306 23.774 1.00 58.14 188 GLU B C 1
ATOM 2979 O O . GLU B 1 190 ? 21.017 11.507 23.792 1.00 58.16 188 GLU B O 1
ATOM 2985 N N . LYS B 1 191 ? 21.862 13.525 24.323 1.00 57.42 189 LYS B N 1
ATOM 2986 C CA . LYS B 1 191 ? 20.683 14.042 24.979 1.00 58.70 189 LYS B CA 1
ATOM 2987 C C . LYS B 1 191 ? 19.352 13.696 24.306 1.00 58.08 189 LYS B C 1
ATOM 2988 O O . LYS B 1 191 ? 18.519 12.951 24.819 1.00 58.02 189 LYS B O 1
ATOM 2990 N N . LYS B 1 192 ? 19.134 14.248 23.114 1.00 57.54 190 LYS B N 1
ATOM 2991 C CA . LYS B 1 192 ? 17.940 14.032 22.334 1.00 56.73 190 LYS B CA 1
ATOM 2992 C C . LYS B 1 192 ? 17.526 12.572 22.250 1.00 56.12 190 LYS B C 1
ATOM 2993 O O . LYS B 1 192 ? 16.346 12.241 22.408 1.00 55.39 190 LYS B O 1
ATOM 2996 N N . LEU B 1 193 ? 18.475 11.679 21.989 1.00 55.26 191 LEU B N 1
ATOM 2997 C CA . LEU B 1 193 ? 18.207 10.257 21.876 1.00 53.67 191 LEU B CA 1
ATOM 2998 C C . LEU B 1 193 ? 17.702 9.662 23.190 1.00 53.84 191 LEU B C 1
ATOM 2999 O O . LEU B 1 193 ? 16.932 8.687 23.151 1.00 53.71 191 LEU B O 1
ATOM 3004 N N . ILE B 1 194 ? 18.198 10.155 24.326 1.00 51.92 192 ILE B N 1
ATOM 3005 C CA . ILE B 1 194 ? 17.777 9.656 25.630 1.00 52.02 192 ILE B CA 1
ATOM 3006 C C . ILE B 1 194 ? 16.332 10.076 25.921 1.00 53.13 192 ILE B C 1
ATOM 3007 O O . ILE B 1 194 ? 15.460 9.266 26.244 1.00 53.65 192 ILE B O 1
ATOM 3012 N N . GLN B 1 195 ? 16.074 11.377 25.845 1.00 52.95 193 GLN B N 1
ATOM 3013 C CA . GLN B 1 195 ? 14.754 11.930 26.103 1.00 55.44 193 GLN B CA 1
ATOM 3014 C C . GLN B 1 195 ? 13.674 11.334 25.219 1.00 55.87 193 GLN B C 1
ATOM 3015 O O . GLN B 1 195 ? 12.537 11.116 25.657 1.00 56.18 193 GLN B O 1
ATOM 3021 N N . SER B 1 196 ? 13.990 11.035 23.949 1.00 55.09 194 SER B N 1
ATOM 3022 C CA . SER B 1 196 ? 12.960 10.410 23.100 1.00 55.18 194 SER B CA 1
ATOM 3023 C C . SER B 1 196 ? 13.047 8.898 23.221 1.00 55.48 194 SER B C 1
ATOM 3024 O O . SER B 1 196 ? 12.505 8.139 22.410 1.00 55.91 194 SER B O 1
ATOM 3026 N N . ASN B 1 197 ? 13.784 8.412 24.211 1.00 55.01 195 ASN B N 1
ATOM 3027 C CA . ASN B 1 197 ? 13.912 6.996 24.504 1.00 55.37 195 ASN B CA 1
ATOM 3028 C C . ASN B 1 197 ? 14.247 6.186 23.271 1.00 54.50 195 ASN B C 1
ATOM 3029 O O . ASN B 1 197 ? 13.758 5.065 23.059 1.00 55.95 195 ASN B O 1
ATOM 3034 N N . ASN B 1 198 ? 15.184 6.685 22.471 1.00 53.81 196 ASN B N 1
ATOM 3035 C CA . ASN B 1 198 ? 15.585 5.982 21.248 1.00 52.26 196 ASN B CA 1
ATOM 3036 C C . ASN B 1 198 ? 16.645 4.944 21.587 1.00 52.53 196 ASN B C 1
ATOM 3037 O O . ASN B 1 198 ? 17.824 5.036 21.222 1.00 51.82 196 ASN B O 1
ATOM 3042 N N . TRP B 1 199 ? 16.207 3.852 22.229 1.00 52.22 197 TRP B N 1
ATOM 3043 C CA . TRP B 1 199 ? 17.127 2.796 22.638 1.00 53.28 197 TRP B CA 1
ATOM 3044 C C . TRP B 1 199 ? 17.762 2.054 21.483 1.00 53.90 197 TRP B C 1
ATOM 3045 O O . TRP B 1 199 ? 18.848 1.449 21.613 1.00 54.50 197 TRP B O 1
ATOM 3056 N N . ASP B 1 200 ? 17.154 2.089 20.296 1.00 53.71 198 ASP B N 1
ATOM 3057 C CA . ASP B 1 200 ? 17.706 1.410 19.141 1.00 52.08 198 ASP B CA 1
ATOM 3058 C C . ASP B 1 200 ? 18.747 2.262 18.444 1.00 51.77 198 ASP B C 1
ATOM 3059 O O . ASP B 1 200 ? 19.775 1.741 18.004 1.00 51.30 198 ASP B O 1
ATOM 3064 N N . GLU B 1 201 ? 18.498 3.571 18.307 1.00 50.87 199 GLU B N 1
ATOM 3065 C CA . GLU B 1 201 ? 19.481 4.425 17.649 1.00 49.88 199 GLU B CA 1
ATOM 3066 C C . GLU B 1 201 ? 20.777 4.448 18.471 1.00 51.13 199 GLU B C 1
ATOM 3067 O O . GLU B 1 201 ? 21.877 4.482 17.936 1.00 51.78 199 GLU B O 1
ATOM 3073 N N . ILE B 1 202 ? 20.628 4.406 19.795 1.00 50.44 200 ILE B N 1
ATOM 3074 C CA . ILE B 1 202 ? 21.753 4.406 20.719 1.00 50.16 200 ILE B CA 1
ATOM 3075 C C . ILE B 1 202 ? 22.507 3.108 20.561 1.00 51.28 200 ILE B C 1
ATOM 3076 O O . ILE B 1 202 ? 23.724 3.154 20.314 1.00 52.31 200 ILE B O 1
ATOM 3081 N N . GLY B 1 203 ? 21.799 1.980 20.564 1.00 50.49 201 GLY B N 1
ATOM 3082 C CA . GLY B 1 203 ? 22.424 0.667 20.422 1.00 49.16 201 GLY B CA 1
ATOM 3083 C C . GLY B 1 203 ? 23.175 0.523 19.094 1.00 48.70 201 GLY B C 1
ATOM 3084 O O . GLY B 1 203 ? 24.157 -0.227 19.036 1.00 47.03 201 GLY B O 1
ATOM 3085 N N . ARG B 1 204 ? 22.717 1.229 18.059 1.00 47.70 202 ARG B N 1
ATOM 3086 C CA . ARG B 1 204 ? 23.385 1.171 16.750 1.00 48.80 202 ARG B CA 1
ATOM 3087 C C . ARG B 1 204 ? 24.734 1.898 16.815 1.00 48.51 202 ARG B C 1
ATOM 3088 O O . ARG B 1 204 ? 25.756 1.366 16.357 1.00 48.72 202 ARG B O 1
ATOM 3096 N N . LEU B 1 205 ? 24.729 3.089 17.400 1.00 47.97 203 LEU B N 1
ATOM 3097 C CA . LEU B 1 205 ? 25.954 3.885 17.590 1.00 46.91 203 LEU B CA 1
ATOM 3098 C C . LEU B 1 205 ? 26.974 3.216 18.492 1.00 44.82 203 LEU B C 1
ATOM 3099 O O . LEU B 1 205 ? 28.204 3.289 18.267 1.00 45.21 203 LEU B O 1
ATOM 3104 N N . VAL B 1 206 ? 26.528 2.460 19.478 1.00 44.94 204 VAL B N 1
ATOM 3105 C CA . VAL B 1 206 ? 27.469 1.755 20.374 1.00 44.58 204 VAL B CA 1
ATOM 3106 C C . VAL B 1 206 ? 28.193 0.674 19.587 1.00 46.25 204 VAL B C 1
ATOM 3107 O O . VAL B 1 206 ? 29.390 0.461 19.703 1.00 44.51 204 VAL B O 1
ATOM 3111 N N . ARG B 1 207 ? 27.429 -0.071 18.756 1.00 46.87 205 ARG B N 1
ATOM 3112 C CA . ARG B 1 207 ? 28.079 -1.152 17.980 1.00 45.25 205 ARG B CA 1
ATOM 3113 C C . ARG B 1 207 ? 29.011 -0.557 16.950 1.00 42.68 205 ARG B C 1
ATOM 3114 O O . ARG B 1 207 ? 30.105 -1.071 16.741 1.00 43.89 205 ARG B O 1
ATOM 3122 N N . GLU B 1 208 ? 28.657 0.536 16.308 1.00 42.79 206 GLU B N 1
ATOM 3123 C CA . GLU B 1 208 ? 29.382 1.291 15.346 1.00 42.37 206 GLU B CA 1
ATOM 3124 C C . GLU B 1 208 ? 30.747 1.747 15.890 1.00 45.90 206 GLU B C 1
ATOM 3125 O O . GLU B 1 208 ? 31.746 1.672 15.159 1.00 44.59 206 GLU B O 1
ATOM 3131 N N . VAL B 1 209 ? 30.818 2.157 17.181 1.00 44.64 207 VAL B N 1
ATOM 3132 C CA . VAL B 1 209 ? 32.109 2.631 17.700 1.00 45.38 207 VAL B CA 1
ATOM 3133 C C . VAL B 1 209 ? 32.954 1.461 18.151 1.00 45.83 207 VAL B C 1
ATOM 3134 O O . VAL B 1 209 ? 34.172 1.352 17.908 1.00 45.05 207 VAL B O 1
ATOM 3138 N N . ILE B 1 210 ? 32.301 0.437 18.729 1.00 46.91 208 ILE B N 1
ATOM 3139 C CA . ILE B 1 210 ? 33.074 -0.737 19.168 1.00 47.69 208 ILE B CA 1
ATOM 3140 C C . ILE B 1 210 ? 33.710 -1.433 17.967 1.00 50.36 208 ILE B C 1
ATOM 3141 O O . ILE B 1 210 ? 34.810 -2.011 18.037 1.00 49.47 208 ILE B O 1
ATOM 3146 N N . ASP B 1 211 ? 32.974 -1.452 16.845 1.00 52.18 209 ASP B N 1
ATOM 3147 C CA . ASP B 1 211 ? 33.513 -2.069 15.624 1.00 53.58 209 ASP B CA 1
ATOM 3148 C C . ASP B 1 211 ? 34.658 -1.258 15.031 1.00 53.07 209 ASP B C 1
ATOM 3149 O O . ASP B 1 211 ? 35.702 -1.867 14.754 1.00 53.89 209 ASP B O 1
ATOM 3154 N N . ILE B 1 212 ? 34.508 0.069 14.881 1.00 51.43 210 ILE B N 1
ATOM 3155 C CA . ILE B 1 212 ? 35.601 0.879 14.353 1.00 50.56 210 ILE B CA 1
ATOM 3156 C C . ILE B 1 212 ? 36.865 0.748 15.193 1.00 50.36 210 ILE B C 1
ATOM 3157 O O . ILE B 1 212 ? 37.966 0.825 14.632 1.00 49.93 210 ILE B O 1
ATOM 3159 N N . ILE B 1 213 ? 36.748 0.613 16.504 1.00 50.05 211 ILE B N 1
ATOM 3160 C CA . ILE B 1 213 ? 37.889 0.420 17.388 1.00 49.85 211 ILE B CA 1
ATOM 3161 C C . ILE B 1 213 ? 38.562 -0.910 17.093 1.00 52.65 211 ILE B C 1
ATOM 3162 O O . ILE B 1 213 ? 39.785 -0.971 16.886 1.00 52.48 211 ILE B O 1
ATOM 3167 N N . LYS B 1 214 ? 37.774 -1.988 17.022 1.00 54.05 212 LYS B N 1
ATOM 3168 C CA . LYS B 1 214 ? 38.354 -3.302 16.760 1.00 57.65 212 LYS B CA 1
ATOM 3169 C C . LYS B 1 214 ? 38.527 -3.609 15.283 1.00 59.33 212 LYS B C 1
ATOM 3170 O O . LYS B 1 214 ? 38.268 -4.738 14.849 1.00 61.99 212 LYS B O 1
ATOM 3172 N N . GLU B 1 215 ? 39.013 -2.678 14.475 1.00 60.24 213 GLU B N 1
ATOM 3173 C CA . GLU B 1 215 ? 39.257 -2.766 13.075 1.00 61.06 213 GLU B CA 1
ATOM 3174 C C . GLU B 1 215 ? 40.655 -2.269 12.682 1.00 62.88 213 GLU B C 1
ATOM 3175 O O . GLU B 1 215 ? 41.551 -2.261 13.574 1.00 63.35 213 GLU B O 1
ATOM 3177 N N . SER C 1 4 ? 82.083 27.351 40.319 1.00 54.21 2 SER C N 1
ATOM 3178 C CA . SER C 1 4 ? 80.727 27.017 39.777 1.00 53.08 2 SER C CA 1
ATOM 3179 C C . SER C 1 4 ? 79.951 28.238 39.326 1.00 51.46 2 SER C C 1
ATOM 3180 O O . SER C 1 4 ? 79.710 29.198 40.078 1.00 52.18 2 SER C O 1
ATOM 3183 N N . TYR C 1 5 ? 79.440 28.154 38.088 1.00 48.36 3 TYR C N 1
ATOM 3184 C CA . TYR C 1 5 ? 78.703 29.240 37.470 1.00 44.17 3 TYR C CA 1
ATOM 3185 C C . TYR C 1 5 ? 77.413 29.574 38.178 1.00 41.49 3 TYR C C 1
ATOM 3186 O O . TYR C 1 5 ? 76.761 28.688 38.748 1.00 43.82 3 TYR C O 1
ATOM 3195 N N . THR C 1 6 ? 77.048 30.863 38.233 1.00 38.31 4 THR C N 1
ATOM 3196 C CA . THR C 1 6 ? 75.748 31.190 38.815 1.00 35.48 4 THR C CA 1
ATOM 3197 C C . THR C 1 6 ? 74.691 31.023 37.685 1.00 33.92 4 THR C C 1
ATOM 3198 O O . THR C 1 6 ? 75.044 30.937 36.490 1.00 32.07 4 THR C O 1
ATOM 3202 N N . THR C 1 7 ? 73.426 31.188 38.036 1.00 32.72 5 THR C N 1
ATOM 3203 C CA . THR C 1 7 ? 72.367 30.975 37.030 1.00 31.96 5 THR C CA 1
ATOM 3204 C C . THR C 1 7 ? 72.498 31.950 35.872 1.00 31.35 5 THR C C 1
ATOM 3205 O O . THR C 1 7 ? 72.433 31.549 34.726 1.00 32.60 5 THR C O 1
ATOM 3209 N N . GLN C 1 8 ? 72.752 33.224 36.193 1.00 31.93 6 GLN C N 1
ATOM 3210 C CA . GLN C 1 8 ? 72.795 34.279 35.186 1.00 34.03 6 GLN C CA 1
ATOM 3211 C C . GLN C 1 8 ? 73.980 34.118 34.274 1.00 32.45 6 GLN C C 1
ATOM 3212 O O . GLN C 1 8 ? 73.818 34.250 33.054 1.00 36.75 6 GLN C O 1
ATOM 3218 N N . GLN C 1 9 ? 75.135 33.681 34.777 1.00 32.82 7 GLN C N 1
ATOM 3219 C CA . GLN C 1 9 ? 76.273 33.412 33.910 1.00 33.80 7 GLN C CA 1
ATOM 3220 C C . GLN C 1 9 ? 75.934 32.267 32.952 1.00 31.07 7 GLN C C 1
ATOM 3221 O O . GLN C 1 9 ? 76.446 32.246 31.821 1.00 31.21 7 GLN C O 1
ATOM 3227 N N . ILE C 1 10 ? 75.294 31.217 33.434 1.00 30.12 8 ILE C N 1
ATOM 3228 C CA . ILE C 1 10 ? 74.893 30.114 32.540 1.00 29.40 8 ILE C CA 1
ATOM 3229 C C . ILE C 1 10 ? 73.924 30.615 31.450 1.00 28.13 8 ILE C C 1
ATOM 3230 O O . ILE C 1 10 ? 74.066 30.255 30.268 1.00 27.69 8 ILE C O 1
ATOM 3235 N N . ILE C 1 11 ? 72.953 31.452 31.804 1.00 29.54 9 ILE C N 1
ATOM 3236 C CA . ILE C 1 11 ? 72.037 31.978 30.791 1.00 30.55 9 ILE C CA 1
ATOM 3237 C C . ILE C 1 11 ? 72.842 32.726 29.721 1.00 31.82 9 ILE C C 1
ATOM 3238 O O . ILE C 1 11 ? 72.511 32.681 28.538 1.00 32.11 9 ILE C O 1
ATOM 3243 N N . GLU C 1 12 ? 73.815 33.554 30.127 1.00 33.63 10 GLU C N 1
ATOM 3244 C CA . GLU C 1 12 ? 74.643 34.281 29.137 1.00 34.13 10 GLU C CA 1
ATOM 3245 C C . GLU C 1 12 ? 75.465 33.379 28.248 1.00 33.66 10 GLU C C 1
ATOM 3246 O O . GLU C 1 12 ? 75.625 33.657 27.035 1.00 31.88 10 GLU C O 1
ATOM 3252 N N . LYS C 1 13 ? 76.011 32.268 28.772 1.00 32.51 11 LYS C N 1
ATOM 3253 C CA . LYS C 1 13 ? 76.691 31.313 27.886 1.00 31.06 11 LYS C CA 1
ATOM 3254 C C . LYS C 1 13 ? 75.734 30.660 26.891 1.00 30.91 11 LYS C C 1
ATOM 3255 O O . LYS C 1 13 ? 76.040 30.418 25.691 1.00 30.25 11 LYS C O 1
ATOM 3261 N N . LEU C 1 14 ? 74.528 30.315 27.371 1.00 30.47 12 LEU C N 1
ATOM 3262 C CA . LEU C 1 14 ? 73.556 29.671 26.451 1.00 30.63 12 LEU C CA 1
ATOM 3263 C C . LEU C 1 14 ? 73.142 30.644 25.365 1.00 31.14 12 LEU C C 1
ATOM 3264 O O . LEU C 1 14 ? 72.886 30.301 24.208 1.00 30.88 12 LEU C O 1
ATOM 3269 N N . ARG C 1 15 ? 73.136 31.942 25.719 1.00 30.60 13 ARG C N 1
ATOM 3270 C CA . ARG C 1 15 ? 72.788 32.953 24.720 1.00 33.79 13 ARG C CA 1
ATOM 3271 C C . ARG C 1 15 ? 73.809 33.046 23.592 1.00 34.87 13 ARG C C 1
ATOM 3272 O O . ARG C 1 15 ? 73.400 33.356 22.424 1.00 34.25 13 ARG C O 1
ATOM 3280 N N . GLU C 1 16 ? 75.068 32.702 23.814 1.00 34.83 14 GLU C N 1
ATOM 3281 C CA . GLU C 1 16 ? 76.080 32.657 22.770 1.00 34.19 14 GLU C CA 1
ATOM 3282 C C . GLU C 1 16 ? 75.928 31.352 21.967 1.00 34.54 14 GLU C C 1
ATOM 3283 O O . GLU C 1 16 ? 76.243 31.316 20.769 1.00 33.15 14 GLU C O 1
ATOM 3289 N N . LEU C 1 17 ? 75.505 30.272 22.647 1.00 32.53 15 LEU C N 1
ATOM 3290 C CA . LEU C 1 17 ? 75.396 28.974 21.966 1.00 31.19 15 LEU C CA 1
ATOM 3291 C C . LEU C 1 17 ? 74.154 28.893 21.113 1.00 32.26 15 LEU C C 1
ATOM 3292 O O . LEU C 1 17 ? 74.179 28.399 19.953 1.00 32.96 15 LEU C O 1
ATOM 3297 N N . LYS C 1 18 ? 72.994 29.296 21.642 1.00 31.68 16 LYS C N 1
ATOM 3298 C CA . LYS C 1 18 ? 71.757 29.329 20.879 1.00 30.52 16 LYS C CA 1
ATOM 3299 C C . LYS C 1 18 ? 71.110 28.002 20.590 1.00 28.95 16 LYS C C 1
ATOM 3300 O O . LYS C 1 18 ? 69.896 27.968 20.304 1.00 29.76 16 LYS C O 1
ATOM 3306 N N . ILE C 1 19 ? 71.851 26.922 20.607 1.00 27.93 17 ILE C N 1
ATOM 3307 C CA . ILE C 1 19 ? 71.235 25.620 20.306 1.00 29.89 17 ILE C CA 1
ATOM 3308 C C . ILE C 1 19 ? 71.848 24.607 21.234 1.00 30.65 17 ILE C C 1
ATOM 3309 O O . ILE C 1 19 ? 73.093 24.572 21.398 1.00 32.50 17 ILE C O 1
ATOM 3314 N N . VAL C 1 20 ? 71.035 23.863 21.961 1.00 28.84 18 VAL C N 1
ATOM 3315 C CA . VAL C 1 20 ? 71.516 22.886 22.925 1.00 27.54 18 VAL C CA 1
ATOM 3316 C C . VAL C 1 20 ? 71.109 21.481 22.520 1.00 28.62 18 VAL C C 1
ATOM 3317 O O . VAL C 1 20 ? 69.924 21.192 22.367 1.00 28.57 18 VAL C O 1
ATOM 3321 N N . PRO C 1 21 ? 72.046 20.555 22.390 1.00 28.73 19 PRO C N 1
ATOM 3322 C CA . PRO C 1 21 ? 71.711 19.170 22.105 1.00 27.91 19 PRO C CA 1
ATOM 3323 C C . PRO C 1 21 ? 71.147 18.431 23.322 1.00 30.25 19 PRO C C 1
ATOM 3324 O O . PRO C 1 21 ? 71.710 18.548 24.430 1.00 26.20 19 PRO C O 1
ATOM 3328 N N . VAL C 1 22 ? 69.975 17.812 23.173 1.00 29.86 20 VAL C N 1
ATOM 3329 C CA . VAL C 1 22 ? 69.304 17.002 24.193 1.00 28.01 20 VAL C CA 1
ATOM 3330 C C . VAL C 1 22 ? 69.585 15.550 23.830 1.00 27.32 20 VAL C C 1
ATOM 3331 O O . VAL C 1 22 ? 69.144 15.090 22.738 1.00 30.39 20 VAL C O 1
ATOM 3335 N N . ILE C 1 23 ? 70.375 14.898 24.622 1.00 27.44 21 ILE C N 1
ATOM 3336 C CA . ILE C 1 23 ? 70.965 13.612 24.397 1.00 29.10 21 ILE C CA 1
ATOM 3337 C C . ILE C 1 23 ? 70.454 12.523 25.309 1.00 31.05 21 ILE C C 1
ATOM 3338 O O . ILE C 1 23 ? 70.605 12.558 26.557 1.00 31.30 21 ILE C O 1
ATOM 3343 N N . ALA C 1 24 ? 69.951 11.490 24.650 1.00 31.97 22 ALA C N 1
ATOM 3344 C CA . ALA C 1 24 ? 69.570 10.268 25.377 1.00 36.47 22 ALA C CA 1
ATOM 3345 C C . ALA C 1 24 ? 70.502 9.151 24.870 1.00 37.05 22 ALA C C 1
ATOM 3346 O O . ALA C 1 24 ? 70.676 8.973 23.659 1.00 38.21 22 ALA C O 1
ATOM 3348 N N . LEU C 1 25 ? 71.180 8.447 25.771 1.00 36.50 23 LEU C N 1
ATOM 3349 C CA . LEU C 1 25 ? 72.051 7.393 25.253 1.00 39.82 23 LEU C CA 1
ATOM 3350 C C . LEU C 1 25 ? 71.919 6.119 26.064 1.00 37.93 23 LEU C C 1
ATOM 3351 O O . LEU C 1 25 ? 71.595 6.153 27.228 1.00 39.02 23 LEU C O 1
ATOM 3356 N N . ASP C 1 26 ? 72.184 5.018 25.389 1.00 39.69 24 ASP C N 1
ATOM 3357 C CA . ASP C 1 26 ? 72.183 3.688 26.001 1.00 39.97 24 ASP C CA 1
ATOM 3358 C C . ASP C 1 26 ? 73.513 3.346 26.647 1.00 37.96 24 ASP C C 1
ATOM 3359 O O . ASP C 1 26 ? 73.529 2.822 27.751 1.00 41.14 24 ASP C O 1
ATOM 3364 N N . ASN C 1 27 ? 74.608 3.658 26.000 1.00 39.28 25 ASN C N 1
ATOM 3365 C CA . ASN C 1 27 ? 75.948 3.384 26.497 1.00 39.46 25 ASN C CA 1
ATOM 3366 C C . ASN C 1 27 ? 76.614 4.709 26.913 1.00 39.14 25 ASN C C 1
ATOM 3367 O O . ASN C 1 27 ? 76.886 5.577 26.091 1.00 37.51 25 ASN C O 1
ATOM 3372 N N . ALA C 1 28 ? 76.898 4.821 28.211 1.00 38.13 26 ALA C N 1
ATOM 3373 C CA . ALA C 1 28 ? 77.477 6.027 28.762 1.00 37.95 26 ALA C CA 1
ATOM 3374 C C . ALA C 1 28 ? 78.817 6.348 28.145 1.00 38.01 26 ALA C C 1
ATOM 3375 O O . ALA C 1 28 ? 79.120 7.525 27.975 1.00 39.14 26 ALA C O 1
ATOM 3377 N N . ASP C 1 29 ? 79.662 5.351 27.864 1.00 37.89 27 ASP C N 1
ATOM 3378 C CA . ASP C 1 29 ? 80.938 5.578 27.211 1.00 39.44 27 ASP C CA 1
ATOM 3379 C C . ASP C 1 29 ? 80.858 6.344 25.918 1.00 36.62 27 ASP C C 1
ATOM 3380 O O . ASP C 1 29 ? 81.860 6.947 25.527 1.00 36.10 27 ASP C O 1
ATOM 3385 N N . ASP C 1 30 ? 79.754 6.391 25.194 1.00 37.17 28 ASP C N 1
ATOM 3386 C CA . ASP C 1 30 ? 79.615 7.151 23.965 1.00 36.58 28 ASP C CA 1
ATOM 3387 C C . ASP C 1 30 ? 79.656 8.656 24.176 1.00 34.82 28 ASP C C 1
ATOM 3388 O O . ASP C 1 30 ? 79.776 9.415 23.217 1.00 33.88 28 ASP C O 1
ATOM 3393 N N . ILE C 1 31 ? 79.455 9.145 25.408 1.00 34.52 29 ILE C N 1
ATOM 3394 C CA . ILE C 1 31 ? 79.500 10.594 25.627 1.00 33.00 29 ILE C CA 1
ATOM 3395 C C . ILE C 1 31 ? 80.833 11.197 25.233 1.00 33.01 29 ILE C C 1
ATOM 3396 O O . ILE C 1 31 ? 80.880 12.371 24.798 1.00 33.97 29 ILE C O 1
ATOM 3401 N N . LEU C 1 32 ? 81.942 10.471 25.248 1.00 34.16 30 LEU C N 1
ATOM 3402 C CA . LEU C 1 32 ? 83.279 10.969 24.888 1.00 34.44 30 LEU C CA 1
ATOM 3403 C C . LEU C 1 32 ? 83.480 11.293 23.435 1.00 32.84 30 LEU C C 1
ATOM 3404 O O . LEU C 1 32 ? 83.695 12.463 23.015 1.00 33.87 30 LEU C O 1
ATOM 3409 N N . PRO C 1 33 ? 83.230 10.345 22.536 1.00 32.64 31 PRO C N 1
ATOM 3410 C CA . PRO C 1 33 ? 83.309 10.615 21.105 1.00 32.84 31 PRO C CA 1
ATOM 3411 C C . PRO C 1 33 ? 82.220 11.583 20.674 1.00 32.70 31 PRO C C 1
ATOM 3412 O O . PRO C 1 33 ? 82.406 12.417 19.775 1.00 32.77 31 PRO C O 1
ATOM 3416 N N . LEU C 1 34 ? 81.044 11.505 21.347 1.00 31.94 32 LEU C N 1
ATOM 3417 C CA . LEU C 1 34 ? 79.970 12.436 21.021 1.00 29.20 32 LEU C CA 1
ATOM 3418 C C . LEU C 1 34 ? 80.371 13.856 21.422 1.00 29.09 32 LEU C C 1
ATOM 3419 O O . LEU C 1 34 ? 80.177 14.752 20.615 1.00 30.08 32 LEU C O 1
ATOM 3424 N N . ALA C 1 35 ? 80.833 14.114 22.637 1.00 28.72 33 ALA C N 1
ATOM 3425 C CA . ALA C 1 35 ? 81.289 15.460 23.013 1.00 30.93 33 ALA C CA 1
ATOM 3426 C C . ALA C 1 35 ? 82.489 15.920 22.162 1.00 32.85 33 ALA C C 1
ATOM 3427 O O . ALA C 1 35 ? 82.583 17.109 21.826 1.00 31.62 33 ALA C O 1
ATOM 3429 N N . ASP C 1 36 ? 83.422 15.025 21.839 1.00 33.32 34 ASP C N 1
ATOM 3430 C CA . ASP C 1 36 ? 84.513 15.408 20.914 1.00 35.02 34 ASP C CA 1
ATOM 3431 C C . ASP C 1 36 ? 83.947 15.913 19.594 1.00 34.10 34 ASP C C 1
ATOM 3432 O O . ASP C 1 36 ? 84.374 16.963 19.056 1.00 32.93 34 ASP C O 1
ATOM 3437 N N . THR C 1 37 ? 83.006 15.148 19.025 1.00 33.79 35 THR C N 1
ATOM 3438 C CA . THR C 1 37 ? 82.358 15.617 17.786 1.00 33.15 35 THR C CA 1
ATOM 3439 C C . THR C 1 37 ? 81.659 16.944 17.960 1.00 34.15 35 THR C C 1
ATOM 3440 O O . THR C 1 37 ? 81.631 17.738 16.998 1.00 31.68 35 THR C O 1
ATOM 3444 N N . LEU C 1 38 ? 80.935 17.200 19.083 1.00 34.58 36 LEU C N 1
ATOM 3445 C CA . LEU C 1 38 ? 80.293 18.502 19.301 1.00 32.69 36 LEU C CA 1
ATOM 3446 C C . LEU C 1 38 ? 81.315 19.633 19.474 1.00 34.19 36 LEU C C 1
ATOM 3447 O O . LEU C 1 38 ? 81.119 20.752 18.989 1.00 35.82 36 LEU C O 1
ATOM 3452 N N . ALA C 1 39 ? 82.321 19.476 20.307 1.00 32.63 37 ALA C N 1
ATOM 3453 C CA . ALA C 1 39 ? 83.358 20.446 20.575 1.00 38.69 37 ALA C CA 1
ATOM 3454 C C . ALA C 1 39 ? 84.140 20.840 19.297 1.00 40.04 37 ALA C C 1
ATOM 3455 O O . ALA C 1 39 ? 84.281 22.029 18.988 1.00 39.50 37 ALA C O 1
ATOM 3457 N N . LYS C 1 40 ? 84.525 19.836 18.525 1.00 42.02 38 LYS C N 1
ATOM 3458 C CA . LYS C 1 40 ? 85.241 20.030 17.260 1.00 43.81 38 LYS C CA 1
ATOM 3459 C C . LYS C 1 40 ? 84.433 20.932 16.330 1.00 45.30 38 LYS C C 1
ATOM 3460 O O . LYS C 1 40 ? 84.974 21.796 15.636 1.00 43.66 38 LYS C O 1
ATOM 3466 N N . ASN C 1 41 ? 83.104 20.705 16.288 1.00 42.77 39 ASN C N 1
ATOM 3467 C CA . ASN C 1 41 ? 82.294 21.514 15.378 1.00 43.27 39 ASN C CA 1
ATOM 3468 C C . ASN C 1 41 ? 81.736 22.780 15.968 1.00 42.91 39 ASN C C 1
ATOM 3469 O O . ASN C 1 41 ? 80.772 23.322 15.397 1.00 44.64 39 ASN C O 1
ATOM 3474 N N . GLY C 1 42 ? 82.178 23.224 17.146 1.00 42.48 40 GLY C N 1
ATOM 3475 C CA . GLY C 1 42 ? 81.717 24.480 17.697 1.00 42.14 40 GLY C CA 1
ATOM 3476 C C . GLY C 1 42 ? 80.623 24.478 18.740 1.00 41.62 40 GLY C C 1
ATOM 3477 O O . GLY C 1 42 ? 80.138 25.592 19.105 1.00 40.21 40 GLY C O 1
ATOM 3478 N N . LEU C 1 43 ? 80.302 23.321 19.326 1.00 39.02 41 LEU C N 1
ATOM 3479 C CA . LEU C 1 43 ? 79.185 23.308 20.308 1.00 37.60 41 LEU C CA 1
ATOM 3480 C C . LEU C 1 43 ? 79.570 22.553 21.575 1.00 33.96 41 LEU C C 1
ATOM 3481 O O . LEU C 1 43 ? 79.237 21.361 21.700 1.00 34.82 41 LEU C O 1
ATOM 3486 N N . SER C 1 44 ? 80.206 23.209 22.515 1.00 32.38 42 SER C N 1
ATOM 3487 C CA . SER C 1 44 ? 80.627 22.590 23.763 1.00 30.82 42 SER C CA 1
ATOM 3488 C C . SER C 1 44 ? 79.584 22.725 24.876 1.00 31.44 42 SER C C 1
ATOM 3489 O O . SER C 1 44 ? 79.835 23.278 25.941 1.00 28.96 42 SER C O 1
ATOM 3492 N N . VAL C 1 45 ? 78.413 22.117 24.616 1.00 29.07 43 VAL C N 1
ATOM 3493 C CA . VAL C 1 45 ? 77.321 22.085 25.593 1.00 27.07 43 VAL C CA 1
ATOM 3494 C C . VAL C 1 45 ? 76.474 20.819 25.401 1.00 28.39 43 VAL C C 1
ATOM 3495 O O . VAL C 1 45 ? 76.421 20.257 24.288 1.00 29.37 43 VAL C O 1
ATOM 3499 N N . ALA C 1 46 ? 75.930 20.224 26.476 1.00 26.87 44 ALA C N 1
ATOM 3500 C CA . ALA C 1 46 ? 75.013 19.111 26.330 1.00 26.50 44 ALA C CA 1
ATOM 3501 C C . ALA C 1 46 ? 74.014 19.013 27.503 1.00 27.39 44 ALA C C 1
ATOM 3502 O O . ALA C 1 46 ? 74.414 19.162 28.658 1.00 28.44 44 ALA C O 1
ATOM 3504 N N . GLU C 1 47 ? 72.818 18.599 27.172 1.00 26.49 45 GLU C N 1
ATOM 3505 C CA . GLU C 1 47 ? 71.746 18.365 28.152 1.00 27.76 45 GLU C CA 1
ATOM 3506 C C . GLU C 1 47 ? 71.512 16.856 28.140 1.00 25.86 45 GLU C C 1
ATOM 3507 O O . GLU C 1 47 ? 71.189 16.265 27.086 1.00 27.79 45 GLU C O 1
ATOM 3513 N N . ILE C 1 48 ? 72.003 16.159 29.137 1.00 26.28 46 ILE C N 1
ATOM 3514 C CA . ILE C 1 48 ? 71.897 14.692 29.201 1.00 26.50 46 ILE C CA 1
ATOM 3515 C C . ILE C 1 48 ? 70.614 14.348 29.965 1.00 27.19 46 ILE C C 1
ATOM 3516 O O . ILE C 1 48 ? 70.495 14.613 31.188 1.00 25.94 46 ILE C O 1
ATOM 3521 N N . THR C 1 49 ? 69.684 13.706 29.259 1.00 27.76 47 THR C N 1
ATOM 3522 C CA . THR C 1 49 ? 68.386 13.398 29.934 1.00 30.66 47 THR C CA 1
ATOM 3523 C C . THR C 1 49 ? 68.419 12.218 30.830 1.00 32.65 47 THR C C 1
ATOM 3524 O O . THR C 1 49 ? 68.971 11.131 30.566 1.00 32.30 47 THR C O 1
ATOM 3528 N N . PHE C 1 50 ? 67.802 12.349 32.043 1.00 32.54 48 PHE C N 1
ATOM 3529 C CA . PHE C 1 50 ? 67.622 11.231 32.941 1.00 36.12 48 PHE C CA 1
ATOM 3530 C C . PHE C 1 50 ? 66.593 10.219 32.421 1.00 39.83 48 PHE C C 1
ATOM 3531 O O . PHE C 1 50 ? 66.273 9.228 33.081 1.00 39.96 48 PHE C O 1
ATOM 3539 N N . ARG C 1 51 ? 66.048 10.404 31.214 1.00 42.35 49 ARG C N 1
ATOM 3540 C CA . ARG C 1 51 ? 65.209 9.415 30.563 1.00 45.02 49 ARG C CA 1
ATOM 3541 C C . ARG C 1 51 ? 66.094 8.182 30.258 1.00 44.54 49 ARG C C 1
ATOM 3542 O O . ARG C 1 51 ? 65.542 7.105 30.084 1.00 44.30 49 ARG C O 1
ATOM 3550 N N . SER C 1 52 ? 67.404 8.388 30.132 1.00 44.56 50 SER C N 1
ATOM 3551 C CA . SER C 1 52 ? 68.350 7.302 29.951 1.00 45.54 50 SER C CA 1
ATOM 3552 C C . SER C 1 52 ? 68.882 6.914 31.337 1.00 46.86 50 SER C C 1
ATOM 3553 O O . SER C 1 52 ? 69.224 7.826 32.081 1.00 47.09 50 SER C O 1
ATOM 3556 N N . GLU C 1 53 ? 69.025 5.634 31.635 1.00 47.39 51 GLU C N 1
ATOM 3557 C CA . GLU C 1 53 ? 69.580 5.145 32.893 1.00 46.97 51 GLU C CA 1
ATOM 3558 C C . GLU C 1 53 ? 71.083 5.389 32.926 1.00 45.58 51 GLU C C 1
ATOM 3559 O O . GLU C 1 53 ? 71.718 5.349 33.986 1.00 47.69 51 GLU C O 1
ATOM 3565 N N . ALA C 1 54 ? 71.694 5.635 31.777 1.00 43.88 52 ALA C N 1
ATOM 3566 C CA . ALA C 1 54 ? 73.119 5.884 31.655 1.00 42.36 52 ALA C CA 1
ATOM 3567 C C . ALA C 1 54 ? 73.523 7.332 31.937 1.00 42.23 52 ALA C C 1
ATOM 3568 O O . ALA C 1 54 ? 74.714 7.632 32.054 1.00 40.36 52 ALA C O 1
ATOM 3570 N N . ALA C 1 55 ? 72.549 8.179 32.217 1.00 42.38 53 ALA C N 1
ATOM 3571 C CA . ALA C 1 55 ? 72.689 9.580 32.473 1.00 40.27 53 ALA C CA 1
ATOM 3572 C C . ALA C 1 55 ? 73.752 10.019 33.461 1.00 37.90 53 ALA C C 1
ATOM 3573 O O . ALA C 1 55 ? 74.607 10.837 33.118 1.00 35.95 53 ALA C O 1
ATOM 3575 N N . ALA C 1 56 ? 73.707 9.507 34.685 1.00 37.72 54 ALA C N 1
ATOM 3576 C CA . ALA C 1 56 ? 74.638 9.948 35.720 1.00 35.55 54 ALA C CA 1
ATOM 3577 C C . ALA C 1 56 ? 76.067 9.522 35.436 1.00 36.28 54 ALA C C 1
ATOM 3578 O O . ALA C 1 56 ? 77.014 10.250 35.720 1.00 31.57 54 ALA C O 1
ATOM 3580 N N . ASP C 1 57 ? 76.292 8.279 34.976 1.00 36.59 55 ASP C N 1
ATOM 3581 C CA . ASP C 1 57 ? 77.636 7.844 34.624 1.00 36.80 55 ASP C CA 1
ATOM 3582 C C . ASP C 1 57 ? 78.154 8.710 33.460 1.00 34.53 55 ASP C C 1
ATOM 3583 O O . ASP C 1 57 ? 79.314 9.072 33.465 1.00 34.22 55 ASP C O 1
ATOM 3588 N N . ALA C 1 58 ? 77.322 9.000 32.476 1.00 34.75 56 ALA C N 1
ATOM 3589 C CA . ALA C 1 58 ? 77.733 9.826 31.342 1.00 34.48 56 ALA C CA 1
ATOM 3590 C C . ALA C 1 58 ? 78.135 11.246 31.761 1.00 35.60 56 ALA C C 1
ATOM 3591 O O . ALA C 1 58 ? 79.082 11.797 31.153 1.00 35.83 56 ALA C O 1
ATOM 3593 N N . ILE C 1 59 ? 77.447 11.839 32.721 1.00 34.19 57 ILE C N 1
ATOM 3594 C CA . ILE C 1 59 ? 77.764 13.215 33.173 1.00 32.99 57 ILE C CA 1
ATOM 3595 C C . ILE C 1 59 ? 79.105 13.156 33.900 1.00 34.42 57 ILE C C 1
ATOM 3596 O O . ILE C 1 59 ? 79.975 13.994 33.738 1.00 31.48 57 ILE C O 1
ATOM 3601 N N . ARG C 1 60 ? 79.297 12.124 34.718 1.00 34.78 58 ARG C N 1
ATOM 3602 C CA . ARG C 1 60 ? 80.547 11.975 35.466 1.00 37.39 58 ARG C CA 1
ATOM 3603 C C . ARG C 1 60 ? 81.733 11.791 34.536 1.00 38.21 58 ARG C C 1
ATOM 3604 O O . ARG C 1 60 ? 82.784 12.442 34.697 1.00 38.13 58 ARG C O 1
ATOM 3612 N N . LEU C 1 61 ? 81.609 10.863 33.597 1.00 37.52 59 LEU C N 1
ATOM 3613 C CA . LEU C 1 61 ? 82.656 10.601 32.621 1.00 36.61 59 LEU C CA 1
ATOM 3614 C C . LEU C 1 61 ? 83.005 11.863 31.853 1.00 36.94 59 LEU C C 1
ATOM 3615 O O . LEU C 1 61 ? 84.198 12.155 31.670 1.00 34.85 59 LEU C O 1
ATOM 3620 N N . LEU C 1 62 ? 82.012 12.569 31.304 1.00 34.41 60 LEU C N 1
ATOM 3621 C CA . LEU C 1 62 ? 82.242 13.810 30.579 1.00 34.89 60 LEU C CA 1
ATOM 3622 C C . LEU C 1 62 ? 82.898 14.884 31.420 1.00 35.83 60 LEU C C 1
ATOM 3623 O O . LEU C 1 62 ? 83.802 15.572 30.909 1.00 38.14 60 LEU C O 1
ATOM 3628 N N . ARG C 1 63 ? 82.503 15.085 32.666 1.00 35.48 61 ARG C N 1
ATOM 3629 C CA . ARG C 1 63 ? 83.136 16.105 33.504 1.00 35.94 61 ARG C CA 1
ATOM 3630 C C . ARG C 1 63 ? 84.624 15.770 33.721 1.00 37.32 61 ARG C C 1
ATOM 3631 O O . ARG C 1 63 ? 85.435 16.685 33.819 1.00 36.72 61 ARG C O 1
ATOM 3639 N N . ALA C 1 64 ? 84.977 14.503 33.874 1.00 37.88 62 ALA C N 1
ATOM 3640 C CA . ALA C 1 64 ? 86.373 14.114 34.019 1.00 40.92 62 ALA C CA 1
ATOM 3641 C C . ALA C 1 64 ? 87.166 14.324 32.727 1.00 41.88 62 ALA C C 1
ATOM 3642 O O . ALA C 1 64 ? 88.280 14.888 32.791 1.00 44.10 62 ALA C O 1
ATOM 3644 N N . ASN C 1 65 ? 86.696 13.867 31.590 1.00 41.62 63 ASN C N 1
ATOM 3645 C CA . ASN C 1 65 ? 87.450 14.033 30.326 1.00 40.33 63 ASN C CA 1
ATOM 3646 C C . ASN C 1 65 ? 87.518 15.451 29.834 1.00 40.83 63 ASN C C 1
ATOM 3647 O O . ASN C 1 65 ? 88.484 15.829 29.114 1.00 40.58 63 ASN C O 1
ATOM 3652 N N . ARG C 1 66 ? 86.483 16.278 30.000 1.00 40.23 64 ARG C N 1
ATOM 3653 C CA . ARG C 1 66 ? 86.437 17.674 29.532 1.00 38.92 64 ARG C CA 1
ATOM 3654 C C . ARG C 1 66 ? 85.868 18.548 30.633 1.00 37.90 64 ARG C C 1
ATOM 3655 O O . ARG C 1 66 ? 84.687 18.899 30.737 1.00 36.30 64 ARG C O 1
ATOM 3663 N N . PRO C 1 67 ? 86.777 19.036 31.492 1.00 39.25 65 PRO C N 1
ATOM 3664 C CA . PRO C 1 67 ? 86.424 19.802 32.663 1.00 36.92 65 PRO C CA 1
ATOM 3665 C C . PRO C 1 67 ? 85.782 21.126 32.407 1.00 36.45 65 PRO C C 1
ATOM 3666 O O . PRO C 1 67 ? 85.074 21.575 33.322 1.00 36.03 65 PRO C O 1
ATOM 3670 N N . ASP C 1 68 ? 85.824 21.694 31.205 1.00 34.88 66 ASP C N 1
ATOM 3671 C CA . ASP C 1 68 ? 85.210 22.989 30.975 1.00 34.26 66 ASP C CA 1
ATOM 3672 C C . ASP C 1 68 ? 83.888 22.865 30.204 1.00 32.78 66 ASP C C 1
ATOM 3673 O O . ASP C 1 68 ? 83.433 23.942 29.784 1.00 30.64 66 ASP C O 1
ATOM 3678 N N . PHE C 1 69 ? 83.448 21.631 29.931 1.00 29.43 67 PHE C N 1
ATOM 3679 C CA . PHE C 1 69 ? 82.221 21.511 29.092 1.00 28.51 67 PHE C CA 1
ATOM 3680 C C . PHE C 1 69 ? 80.997 21.959 29.857 1.00 27.50 67 PHE C C 1
ATOM 3681 O O . PHE C 1 69 ? 80.970 21.690 31.078 1.00 27.67 67 PHE C O 1
ATOM 3689 N N . LEU C 1 70 ? 80.019 22.604 29.239 1.00 28.15 68 LEU C N 1
ATOM 3690 C CA . LEU C 1 70 ? 78.803 22.999 29.979 1.00 27.94 68 LEU C CA 1
ATOM 3691 C C . LEU C 1 70 ? 77.814 21.813 29.943 1.00 28.33 68 LEU C C 1
ATOM 3692 O O . LEU C 1 70 ? 77.324 21.460 28.865 1.00 27.23 68 LEU C O 1
ATOM 3697 N N . ILE C 1 71 ? 77.464 21.311 31.139 1.00 28.14 69 ILE C N 1
ATOM 3698 C CA . ILE C 1 71 ? 76.592 20.141 31.257 1.00 25.47 69 ILE C CA 1
ATOM 3699 C C . ILE C 1 71 ? 75.306 20.390 32.053 1.00 26.87 69 ILE C C 1
ATOM 3700 O O . ILE C 1 71 ? 75.348 20.861 33.203 1.00 25.38 69 ILE C O 1
ATOM 3705 N N . ALA C 1 72 ? 74.171 20.048 31.431 1.00 25.09 70 ALA C N 1
ATOM 3706 C CA . ALA C 1 72 ? 72.865 20.179 32.099 1.00 25.91 70 ALA C CA 1
ATOM 3707 C C . ALA C 1 72 ? 72.289 18.772 32.326 1.00 25.39 70 ALA C C 1
ATOM 3708 O O . ALA C 1 72 ? 72.543 17.887 31.503 1.00 27.77 70 ALA C O 1
ATOM 3710 N N . ALA C 1 73 ? 71.653 18.583 33.491 1.00 27.30 71 ALA C N 1
ATOM 3711 C CA . ALA C 1 73 ? 70.944 17.322 33.744 1.00 27.95 71 ALA C CA 1
ATOM 3712 C C . ALA C 1 73 ? 69.453 17.575 33.382 1.00 26.23 71 ALA C C 1
ATOM 3713 O O . ALA C 1 73 ? 68.828 18.480 33.943 1.00 28.07 71 ALA C O 1
ATOM 3715 N N . GLY C 1 74 ? 68.908 16.851 32.410 1.00 26.58 72 GLY C N 1
ATOM 3716 C CA . GLY C 1 74 ? 67.524 17.114 31.990 1.00 24.69 72 GLY C CA 1
ATOM 3717 C C . GLY C 1 74 ? 66.510 16.105 32.525 1.00 24.55 72 GLY C C 1
ATOM 3718 O O . GLY C 1 74 ? 66.870 15.033 32.995 1.00 22.68 72 GLY C O 1
ATOM 3719 N N . THR C 1 75 ? 65.210 16.417 32.307 1.00 23.19 73 THR C N 1
ATOM 3720 C CA . THR C 1 75 ? 64.121 15.592 32.811 1.00 23.55 73 THR C CA 1
ATOM 3721 C C . THR C 1 75 ? 64.261 15.195 34.286 1.00 24.63 73 THR C C 1
ATOM 3722 O O . THR C 1 75 ? 64.050 14.043 34.680 1.00 26.00 73 THR C O 1
ATOM 3726 N N . VAL C 1 76 ? 64.680 16.066 35.169 1.00 23.22 74 VAL C N 1
ATOM 3727 C CA . VAL C 1 76 ? 64.903 15.816 36.599 1.00 23.87 74 VAL C CA 1
ATOM 3728 C C . VAL C 1 76 ? 63.542 15.982 37.294 1.00 24.75 74 VAL C C 1
ATOM 3729 O O . VAL C 1 76 ? 62.897 17.030 37.261 1.00 24.72 74 VAL C O 1
ATOM 3733 N N . LEU C 1 77 ? 62.992 14.849 37.765 1.00 25.22 75 LEU C N 1
ATOM 3734 C CA . LEU C 1 77 ? 61.680 14.864 38.425 1.00 25.40 75 LEU C CA 1
ATOM 3735 C C . LEU C 1 77 ? 61.729 14.567 39.920 1.00 25.12 75 LEU C C 1
ATOM 3736 O O . LEU C 1 77 ? 60.735 14.884 40.622 1.00 27.39 75 LEU C O 1
ATOM 3741 N N . THR C 1 78 ? 62.776 13.970 40.490 1.00 23.92 76 THR C N 1
ATOM 3742 C CA . THR C 1 78 ? 62.827 13.622 41.903 1.00 24.60 76 THR C CA 1
ATOM 3743 C C . THR C 1 78 ? 63.985 14.215 42.690 1.00 22.80 76 THR C C 1
ATOM 3744 O O . THR C 1 78 ? 65.015 14.638 42.121 1.00 24.06 76 THR C O 1
ATOM 3748 N N . ALA C 1 79 ? 63.841 14.271 44.030 1.00 20.68 77 ALA C N 1
ATOM 3749 C CA . ALA C 1 79 ? 64.936 14.747 44.896 1.00 21.07 77 ALA C CA 1
ATOM 3750 C C . ALA C 1 79 ? 66.140 13.894 44.769 1.00 22.78 77 ALA C C 1
ATOM 3751 O O . ALA C 1 79 ? 67.306 14.378 44.793 1.00 25.68 77 ALA C O 1
ATOM 3753 N N . GLU C 1 80 ? 65.998 12.563 44.658 1.00 23.28 78 GLU C N 1
ATOM 3754 C CA . GLU C 1 80 ? 67.155 11.708 44.456 1.00 25.75 78 GLU C CA 1
ATOM 3755 C C . GLU C 1 80 ? 67.908 12.085 43.165 1.00 25.49 78 GLU C C 1
ATOM 3756 O O . GLU C 1 80 ? 69.145 12.003 43.124 1.00 26.24 78 GLU C O 1
ATOM 3762 N N . GLN C 1 81 ? 67.200 12.428 42.101 1.00 24.58 79 GLN C N 1
ATOM 3763 C CA . GLN C 1 81 ? 67.912 12.794 40.859 1.00 24.32 79 GLN C CA 1
ATOM 3764 C C . GLN C 1 81 ? 68.626 14.128 41.029 1.00 23.76 79 GLN C C 1
ATOM 3765 O O . GLN C 1 81 ? 69.704 14.288 40.457 1.00 26.48 79 GLN C O 1
ATOM 3771 N N . VAL C 1 82 ? 68.039 15.080 41.733 1.00 23.55 80 VAL C N 1
ATOM 3772 C CA . VAL C 1 82 ? 68.677 16.368 42.002 1.00 24.22 80 VAL C CA 1
ATOM 3773 C C . VAL C 1 82 ? 70.020 16.086 42.682 1.00 24.66 80 VAL C C 1
ATOM 3774 O O . VAL C 1 82 ? 71.049 16.572 42.178 1.00 24.34 80 VAL C O 1
ATOM 3778 N N . VAL C 1 83 ? 70.007 15.365 43.831 1.00 26.02 81 VAL C N 1
ATOM 3779 C CA . VAL C 1 83 ? 71.228 15.063 44.577 1.00 26.70 81 VAL C CA 1
ATOM 3780 C C . VAL C 1 83 ? 72.269 14.355 43.725 1.00 29.09 81 VAL C C 1
ATOM 3781 O O . VAL C 1 83 ? 73.479 14.679 43.767 1.00 29.50 81 VAL C O 1
ATOM 3785 N N . LEU C 1 84 ? 71.844 13.345 42.925 1.00 27.39 82 LEU C N 1
ATOM 3786 C CA . LEU C 1 84 ? 72.792 12.617 42.088 1.00 29.90 82 LEU C CA 1
ATOM 3787 C C . LEU C 1 84 ? 73.365 13.464 40.950 1.00 30.03 82 LEU C C 1
ATOM 3788 O O . LEU C 1 84 ? 74.537 13.348 40.560 1.00 29.82 82 LEU C O 1
ATOM 3793 N N . ALA C 1 85 ? 72.554 14.371 40.386 1.00 28.64 83 ALA C N 1
ATOM 3794 C CA . ALA C 1 85 ? 72.985 15.229 39.295 1.00 29.14 83 ALA C CA 1
ATOM 3795 C C . ALA C 1 85 ? 74.075 16.183 39.807 1.00 29.22 83 ALA C C 1
ATOM 3796 O O . ALA C 1 85 ? 75.049 16.445 39.083 1.00 28.08 83 ALA C O 1
ATOM 3798 N N . LYS C 1 86 ? 73.921 16.642 41.042 1.00 28.42 84 LYS C N 1
ATOM 3799 C CA . LYS C 1 86 ? 74.863 17.527 41.668 1.00 29.88 84 LYS C CA 1
ATOM 3800 C C . LYS C 1 86 ? 76.206 16.852 41.920 1.00 32.59 84 LYS C C 1
ATOM 3801 O O . LYS C 1 86 ? 77.236 17.368 41.453 1.00 32.01 84 LYS C O 1
ATOM 3807 N N . SER C 1 87 ? 76.189 15.679 42.558 1.00 32.46 85 SER C N 1
ATOM 3808 C CA . SER C 1 87 ? 77.460 14.963 42.817 1.00 32.23 85 SER C CA 1
ATOM 3809 C C . SER C 1 87 ? 78.089 14.411 41.563 1.00 33.91 85 SER C C 1
ATOM 3810 O O . SER C 1 87 ? 79.321 14.205 41.502 1.00 32.92 85 SER C O 1
ATOM 3813 N N . SER C 1 88 ? 77.349 14.206 40.476 1.00 32.15 86 SER C N 1
ATOM 3814 C CA . SER C 1 88 ? 77.856 13.703 39.219 1.00 32.72 86 SER C CA 1
ATOM 3815 C C . SER C 1 88 ? 78.674 14.774 38.508 1.00 32.56 86 SER C C 1
ATOM 3816 O O . SER C 1 88 ? 79.505 14.448 37.650 1.00 32.51 86 SER C O 1
ATOM 3819 N N . GLY C 1 89 ? 78.359 16.048 38.777 1.00 30.58 87 GLY C N 1
ATOM 3820 C CA . GLY C 1 89 ? 79.081 17.152 38.226 1.00 28.71 87 GLY C CA 1
ATOM 3821 C C . GLY C 1 89 ? 78.357 18.011 37.226 1.00 30.13 87 GLY C C 1
ATOM 3822 O O . GLY C 1 89 ? 79.063 18.718 36.480 1.00 29.54 87 GLY C O 1
ATOM 3823 N N . ALA C 1 90 ? 77.026 17.998 37.154 1.00 26.72 88 ALA C N 1
ATOM 3824 C CA . ALA C 1 90 ? 76.324 18.799 36.147 1.00 24.80 88 ALA C CA 1
ATOM 3825 C C . ALA C 1 90 ? 76.391 20.277 36.574 1.00 24.01 88 ALA C C 1
ATOM 3826 O O . ALA C 1 90 ? 76.413 20.548 37.812 1.00 25.99 88 ALA C O 1
ATOM 3828 N N . ASP C 1 91 ? 76.342 21.201 35.650 1.00 23.98 89 ASP C N 1
ATOM 3829 C CA . ASP C 1 91 ? 76.331 22.627 35.979 1.00 24.17 89 ASP C CA 1
ATOM 3830 C C . ASP C 1 91 ? 74.942 23.132 36.325 1.00 26.86 89 ASP C C 1
ATOM 3831 O O . ASP C 1 91 ? 74.821 24.166 37.028 1.00 28.47 89 ASP C O 1
ATOM 3836 N N . PHE C 1 92 ? 73.860 22.603 35.712 1.00 23.54 90 PHE C N 1
ATOM 3837 C CA . PHE C 1 92 ? 72.521 23.100 36.105 1.00 24.28 90 PHE C CA 1
ATOM 3838 C C . PHE C 1 92 ? 71.463 22.009 35.871 1.00 20.89 90 PHE C C 1
ATOM 3839 O O . PHE C 1 92 ? 71.780 20.979 35.267 1.00 25.14 90 PHE C O 1
ATOM 3847 N N . VAL C 1 93 ? 70.238 22.224 36.271 1.00 23.53 91 VAL C N 1
ATOM 3848 C CA . VAL C 1 93 ? 69.154 21.256 36.111 1.00 23.38 91 VAL C CA 1
ATOM 3849 C C . VAL C 1 93 ? 68.098 21.830 35.185 1.00 24.13 91 VAL C C 1
ATOM 3850 O O . VAL C 1 93 ? 67.783 23.035 35.204 1.00 23.36 91 VAL C O 1
ATOM 3854 N N . VAL C 1 94 ? 67.527 20.973 34.353 1.00 22.91 92 VAL C N 1
ATOM 3855 C CA . VAL C 1 94 ? 66.443 21.336 33.464 1.00 23.75 92 VAL C CA 1
ATOM 3856 C C . VAL C 1 94 ? 65.234 20.453 33.741 1.00 22.25 92 VAL C C 1
ATOM 3857 O O . VAL C 1 94 ? 65.485 19.250 33.946 1.00 22.86 92 VAL C O 1
ATOM 3861 N N . THR C 1 95 ? 64.015 20.984 33.786 1.00 22.82 93 THR C N 1
ATOM 3862 C CA . THR C 1 95 ? 62.827 20.194 34.107 1.00 24.08 93 THR C CA 1
ATOM 3863 C C . THR C 1 95 ? 61.745 20.445 33.073 1.00 23.36 93 THR C C 1
ATOM 3864 O O . THR C 1 95 ? 61.599 21.594 32.623 1.00 27.42 93 THR C O 1
ATOM 3868 N N . PRO C 1 96 ? 60.834 19.482 32.815 1.00 22.86 94 PRO C N 1
ATOM 3869 C CA . PRO C 1 96 ? 59.803 19.690 31.807 1.00 23.42 94 PRO C CA 1
ATOM 3870 C C . PRO C 1 96 ? 58.702 20.595 32.313 1.00 23.47 94 PRO C C 1
ATOM 3871 O O . PRO C 1 96 ? 58.026 21.298 31.570 1.00 24.82 94 PRO C O 1
ATOM 3875 N N . GLY C 1 97 ? 58.393 20.489 33.619 1.00 21.96 95 GLY C N 1
ATOM 3876 C CA . GLY C 1 97 ? 57.385 21.338 34.227 1.00 24.57 95 GLY C CA 1
ATOM 3877 C C . GLY C 1 97 ? 58.028 21.941 35.506 1.00 24.84 95 GLY C C 1
ATOM 3878 O O . GLY C 1 97 ? 59.262 21.914 35.608 1.00 25.55 95 GLY C O 1
ATOM 3879 N N . LEU C 1 98 ? 57.166 22.492 36.374 1.00 23.53 96 LEU C N 1
ATOM 3880 C CA . LEU C 1 98 ? 57.662 23.165 37.548 1.00 25.63 96 LEU C CA 1
ATOM 3881 C C . LEU C 1 98 ? 57.060 22.548 38.796 1.00 26.61 96 LEU C C 1
ATOM 3882 O O . LEU C 1 98 ? 55.875 22.745 39.044 1.00 24.87 96 LEU C O 1
ATOM 3887 N N . ASN C 1 99 ? 57.928 21.841 39.553 1.00 26.58 97 ASN C N 1
ATOM 3888 C CA . ASN C 1 99 ? 57.465 21.263 40.839 1.00 25.60 97 ASN C CA 1
ATOM 3889 C C . ASN C 1 99 ? 58.133 22.161 41.882 1.00 26.25 97 ASN C C 1
ATOM 3890 O O . ASN C 1 99 ? 59.362 22.117 41.973 1.00 21.37 97 ASN C O 1
ATOM 3895 N N . PRO C 1 100 ? 57.368 22.827 42.739 1.00 25.31 98 PRO C N 1
ATOM 3896 C CA . PRO C 1 100 ? 57.919 23.828 43.666 1.00 24.49 98 PRO C CA 1
ATOM 3897 C C . PRO C 1 100 ? 58.873 23.200 44.636 1.00 24.92 98 PRO C C 1
ATOM 3898 O O . PRO C 1 100 ? 59.892 23.801 44.927 1.00 25.43 98 PRO C O 1
ATOM 3902 N N . LYS C 1 101 ? 58.697 21.911 44.953 1.00 24.26 99 LYS C N 1
ATOM 3903 C CA . LYS C 1 101 ? 59.605 21.240 45.879 1.00 25.70 99 LYS C CA 1
ATOM 3904 C C . LYS C 1 101 ? 60.961 20.984 45.237 1.00 25.67 99 LYS C C 1
ATOM 3905 O O . LYS C 1 101 ? 62.006 20.981 45.890 1.00 25.23 99 LYS C O 1
ATOM 3911 N N . ILE C 1 102 ? 60.972 20.750 43.931 1.00 24.08 100 ILE C N 1
ATOM 3912 C CA . ILE C 1 102 ? 62.273 20.484 43.243 1.00 23.31 100 ILE C CA 1
ATOM 3913 C C . ILE C 1 102 ? 63.016 21.781 43.036 1.00 23.76 100 ILE C C 1
ATOM 3914 O O . ILE C 1 102 ? 64.266 21.833 43.154 1.00 23.25 100 ILE C O 1
ATOM 3919 N N . VAL C 1 103 ? 62.296 22.836 42.671 1.00 22.20 101 VAL C N 1
ATOM 3920 C CA . VAL C 1 103 ? 62.946 24.134 42.486 1.00 23.79 101 VAL C CA 1
ATOM 3921 C C . VAL C 1 103 ? 63.551 24.603 43.815 1.00 24.13 101 VAL C C 1
ATOM 3922 O O . VAL C 1 103 ? 64.704 25.079 43.853 1.00 21.09 101 VAL C O 1
ATOM 3926 N N . LYS C 1 104 ? 62.740 24.545 44.904 1.00 22.42 102 LYS C N 1
ATOM 3927 C CA . LYS C 1 104 ? 63.304 24.959 46.207 1.00 22.94 102 LYS C CA 1
ATOM 3928 C C . LYS C 1 104 ? 64.504 24.175 46.579 1.00 24.30 102 LYS C C 1
ATOM 3929 O O . LYS C 1 104 ? 65.472 24.662 47.263 1.00 26.02 102 LYS C O 1
ATOM 3935 N N . LEU C 1 105 ? 64.529 22.830 46.466 1.00 22.76 103 LEU C N 1
ATOM 3936 C CA . LEU C 1 105 ? 65.737 22.103 46.772 1.00 21.75 103 LEU C CA 1
ATOM 3937 C C . LEU C 1 105 ? 66.963 22.544 46.000 1.00 23.21 103 LEU C C 1
ATOM 3938 O O . LEU C 1 105 ? 68.088 22.766 46.531 1.00 21.03 103 LEU C O 1
ATOM 3943 N N . CYS C 1 106 ? 66.799 22.790 44.649 1.00 22.33 104 CYS C N 1
ATOM 3944 C CA . CYS C 1 106 ? 67.943 23.269 43.862 1.00 22.44 104 CYS C CA 1
ATOM 3945 C C . CYS C 1 106 ? 68.437 24.606 44.396 1.00 23.87 104 CYS C C 1
ATOM 3946 O O . CYS C 1 106 ? 69.632 24.788 44.636 1.00 22.61 104 CYS C O 1
ATOM 3949 N N . GLN C 1 107 ? 67.544 25.555 44.724 1.00 24.57 105 GLN C N 1
ATOM 3950 C CA . GLN C 1 107 ? 67.935 26.839 45.267 1.00 26.10 105 GLN C CA 1
ATOM 3951 C C . GLN C 1 107 ? 68.580 26.688 46.663 1.00 26.80 105 GLN C C 1
ATOM 3952 O O . GLN C 1 107 ? 69.601 27.312 46.934 1.00 27.08 105 GLN C O 1
ATOM 3958 N N . ASP C 1 108 ? 68.177 25.672 47.456 1.00 24.58 106 ASP C N 1
ATOM 3959 C CA . ASP C 1 108 ? 68.751 25.490 48.806 1.00 26.32 106 ASP C CA 1
ATOM 3960 C C . ASP C 1 108 ? 70.107 24.821 48.738 1.00 26.42 106 ASP C C 1
ATOM 3961 O O . ASP C 1 108 ? 70.902 24.839 49.694 1.00 25.83 106 ASP C O 1
ATOM 3966 N N . LEU C 1 109 ? 70.444 24.278 47.548 1.00 24.78 107 LEU C N 1
ATOM 3967 C CA . LEU C 1 109 ? 71.712 23.609 47.315 1.00 24.72 107 LEU C CA 1
ATOM 3968 C C . LEU C 1 109 ? 72.583 24.470 46.390 1.00 26.30 107 LEU C C 1
ATOM 3969 O O . LEU C 1 109 ? 73.584 23.997 45.870 1.00 28.98 107 LEU C O 1
ATOM 3974 N N . ASN C 1 110 ? 72.216 25.761 46.201 1.00 27.08 108 ASN C N 1
ATOM 3975 C CA . ASN C 1 110 ? 73.011 26.636 45.311 1.00 29.06 108 ASN C CA 1
ATOM 3976 C C . ASN C 1 110 ? 73.274 25.952 43.973 1.00 29.41 108 ASN C C 1
ATOM 3977 O O . ASN C 1 110 ? 74.424 25.981 43.453 1.00 29.04 108 ASN C O 1
ATOM 3982 N N . PHE C 1 111 ? 72.203 25.400 43.388 1.00 27.17 109 PHE C N 1
ATOM 3983 C CA . PHE C 1 111 ? 72.343 24.650 42.127 1.00 25.25 109 PHE C CA 1
ATOM 3984 C C . PHE C 1 111 ? 71.395 25.247 41.107 1.00 25.32 109 PHE C C 1
ATOM 3985 O O . PHE C 1 111 ? 70.145 25.114 41.297 1.00 26.55 109 PHE C O 1
ATOM 3993 N N . PRO C 1 112 ? 71.909 25.873 40.056 1.00 24.32 110 PRO C N 1
ATOM 3994 C CA . PRO C 1 112 ? 71.106 26.520 39.045 1.00 22.39 110 PRO C CA 1
ATOM 3995 C C . PRO C 1 112 ? 70.066 25.620 38.404 1.00 22.00 110 PRO C C 1
ATOM 3996 O O . PRO C 1 112 ? 70.332 24.395 38.200 1.00 23.85 110 PRO C O 1
ATOM 4000 N N . ILE C 1 113 ? 68.854 26.123 38.237 1.00 21.15 111 ILE C N 1
ATOM 4001 C CA . ILE C 1 113 ? 67.761 25.333 37.610 1.00 22.16 111 ILE C CA 1
ATOM 4002 C C . ILE C 1 113 ? 66.916 26.156 36.667 1.00 20.94 111 ILE C C 1
ATOM 4003 O O . ILE C 1 113 ? 66.767 27.374 36.929 1.00 22.09 111 ILE C O 1
ATOM 4008 N N . THR C 1 114 ? 66.604 25.679 35.418 1.00 22.12 112 THR C N 1
ATOM 4009 C CA . THR C 1 114 ? 65.723 26.371 34.513 1.00 22.69 112 THR C CA 1
ATOM 4010 C C . THR C 1 114 ? 64.451 25.473 34.382 1.00 23.13 112 THR C C 1
ATOM 4011 O O . THR C 1 114 ? 64.493 24.449 33.708 1.00 26.71 112 THR C O 1
ATOM 4015 N N . PRO C 1 115 ? 63.413 25.690 35.187 1.00 26.16 113 PRO C N 1
ATOM 4016 C CA . PRO C 1 115 ? 62.225 24.850 35.131 1.00 26.31 113 PRO C CA 1
ATOM 4017 C C . PRO C 1 115 ? 61.344 25.176 33.947 1.00 25.72 113 PRO C C 1
ATOM 4018 O O . PRO C 1 115 ? 61.325 26.296 33.440 1.00 26.58 113 PRO C O 1
ATOM 4022 N N . GLY C 1 116 ? 60.448 24.258 33.569 1.00 25.30 114 GLY C N 1
ATOM 4023 C CA . GLY C 1 116 ? 59.565 24.488 32.462 1.00 25.12 114 GLY C CA 1
ATOM 4024 C C . GLY C 1 116 ? 58.181 24.976 32.769 1.00 25.41 114 GLY C C 1
ATOM 4025 O O . GLY C 1 116 ? 57.570 24.656 33.820 1.00 26.34 114 GLY C O 1
ATOM 4026 N N . VAL C 1 117 ? 57.647 25.832 31.887 1.00 25.38 115 VAL C N 1
ATOM 4027 C CA . VAL C 1 117 ? 56.290 26.354 31.981 1.00 24.34 115 VAL C CA 1
ATOM 4028 C C . VAL C 1 117 ? 55.652 26.334 30.555 1.00 27.43 115 VAL C C 1
ATOM 4029 O O . VAL C 1 117 ? 56.386 26.330 29.546 1.00 24.84 115 VAL C O 1
ATOM 4033 N N . ASN C 1 118 ? 54.337 26.521 30.466 1.00 23.70 116 ASN C N 1
ATOM 4034 C CA . ASN C 1 118 ? 53.638 26.681 29.188 1.00 25.13 116 ASN C CA 1
ATOM 4035 C C . ASN C 1 118 ? 52.403 27.540 29.300 1.00 27.12 116 ASN C C 1
ATOM 4036 O O . ASN C 1 118 ? 51.662 27.734 28.291 1.00 28.98 116 ASN C O 1
ATOM 4041 N N . ASN C 1 119 ? 52.096 28.143 30.446 1.00 25.05 117 ASN C N 1
ATOM 4042 C CA . ASN C 1 119 ? 50.885 28.987 30.576 1.00 26.88 117 ASN C CA 1
ATOM 4043 C C . ASN C 1 119 ? 51.111 30.085 31.586 1.00 27.23 117 ASN C C 1
ATOM 4044 O O . ASN C 1 119 ? 52.110 30.048 32.341 1.00 26.87 117 ASN C O 1
ATOM 4049 N N . PRO C 1 120 ? 50.244 31.084 31.727 1.00 26.25 118 PRO C N 1
ATOM 4050 C CA . PRO C 1 120 ? 50.445 32.137 32.682 1.00 25.35 118 PRO C CA 1
ATOM 4051 C C . PRO C 1 120 ? 50.498 31.694 34.151 1.00 26.26 118 PRO C C 1
ATOM 4052 O O . PRO C 1 120 ? 51.308 32.263 34.916 1.00 24.84 118 PRO C O 1
ATOM 4068 N N . ALA C 1 122 ? 51.793 28.992 35.491 1.00 27.43 120 ALA C N 1
ATOM 4069 C CA . ALA C 1 122 ? 53.147 28.461 35.746 1.00 26.35 120 ALA C CA 1
ATOM 4070 C C . ALA C 1 122 ? 54.205 29.562 35.733 1.00 26.68 120 ALA C C 1
ATOM 4071 O O . ALA C 1 122 ? 55.148 29.569 36.541 1.00 24.64 120 ALA C O 1
ATOM 4073 N N . ILE C 1 123 ? 54.080 30.516 34.836 1.00 27.09 121 ILE C N 1
ATOM 4074 C CA . ILE C 1 123 ? 55.014 31.665 34.865 1.00 26.82 121 ILE C CA 1
ATOM 4075 C C . ILE C 1 123 ? 54.891 32.437 36.176 1.00 28.45 121 ILE C C 1
ATOM 4076 O O . ILE C 1 123 ? 55.914 32.848 36.768 1.00 26.33 121 ILE C O 1
ATOM 4081 N N . GLU C 1 124 ? 53.672 32.701 36.675 1.00 27.47 122 GLU C N 1
ATOM 4082 C CA . GLU C 1 124 ? 53.506 33.408 37.937 1.00 28.57 122 GLU C CA 1
ATOM 4083 C C . GLU C 1 124 ? 54.175 32.737 39.114 1.00 25.25 122 GLU C C 1
ATOM 4084 O O . GLU C 1 124 ? 54.632 33.439 40.023 1.00 24.16 122 GLU C O 1
ATOM 4090 N N . ILE C 1 125 ? 54.052 31.400 39.213 1.00 21.28 123 ILE C N 1
ATOM 4091 C CA . ILE C 1 125 ? 54.770 30.690 40.268 1.00 23.21 123 ILE C CA 1
ATOM 4092 C C . ILE C 1 125 ? 56.289 30.817 40.134 1.00 23.99 123 ILE C C 1
ATOM 4093 O O . ILE C 1 125 ? 56.991 31.012 41.145 1.00 22.38 123 ILE C O 1
ATOM 4098 N N . ALA C 1 126 ? 56.819 30.688 38.931 1.00 21.81 124 ALA C N 1
ATOM 4099 C CA . ALA C 1 126 ? 58.269 30.853 38.708 1.00 24.67 124 ALA C CA 1
ATOM 4100 C C . ALA C 1 126 ? 58.713 32.240 39.160 1.00 22.14 124 ALA C C 1
ATOM 4101 O O . ALA C 1 126 ? 59.701 32.354 39.908 1.00 21.02 124 ALA C O 1
ATOM 4103 N N . LEU C 1 127 ? 57.956 33.293 38.807 1.00 21.90 125 LEU C N 1
ATOM 4104 C CA . LEU C 1 127 ? 58.342 34.645 39.206 1.00 23.49 125 LEU C CA 1
ATOM 4105 C C . LEU C 1 127 ? 58.221 34.830 40.720 1.00 27.67 125 LEU C C 1
ATOM 4106 O O . LEU C 1 127 ? 59.003 35.552 41.343 1.00 24.81 125 LEU C O 1
ATOM 4111 N N . GLU C 1 128 ? 57.238 34.158 41.349 1.00 27.25 126 GLU C N 1
ATOM 4112 C CA . GLU C 1 128 ? 57.072 34.248 42.787 1.00 28.55 126 GLU C CA 1
ATOM 4113 C C . GLU C 1 128 ? 58.258 33.608 43.494 1.00 28.35 126 GLU C C 1
ATOM 4114 O O . GLU C 1 128 ? 58.662 33.996 44.590 1.00 30.73 126 GLU C O 1
ATOM 4128 N N . GLY C 1 130 ? 61.394 33.777 42.465 1.00 27.38 128 GLY C N 1
ATOM 4129 C CA . GLY C 1 130 ? 62.597 34.459 42.028 1.00 27.98 128 GLY C CA 1
ATOM 4130 C C . GLY C 1 130 ? 63.215 33.933 40.762 1.00 28.86 128 GLY C C 1
ATOM 4131 O O . GLY C 1 130 ? 64.417 34.100 40.514 1.00 28.58 128 GLY C O 1
ATOM 4132 N N . ILE C 1 131 ? 62.455 33.293 39.874 1.00 30.65 129 ILE C N 1
ATOM 4133 C CA . ILE C 1 131 ? 62.970 32.741 38.622 1.00 31.34 129 ILE C CA 1
ATOM 4134 C C . ILE C 1 131 ? 62.504 33.537 37.423 1.00 33.92 129 ILE C C 1
ATOM 4135 O O . ILE C 1 131 ? 61.281 33.784 37.229 1.00 33.32 129 ILE C O 1
ATOM 4140 N N . SER C 1 132 ? 63.474 33.959 36.581 1.00 32.91 130 SER C N 1
ATOM 4141 C CA . SER C 1 132 ? 63.080 34.700 35.371 1.00 33.31 130 SER C CA 1
ATOM 4142 C C . SER C 1 132 ? 63.590 34.040 34.100 1.00 30.39 130 SER C C 1
ATOM 4143 O O . SER C 1 132 ? 63.275 34.550 32.994 1.00 31.96 130 SER C O 1
ATOM 4146 N N . ALA C 1 133 ? 64.247 32.907 34.170 1.00 26.03 131 ALA C N 1
ATOM 4147 C CA . ALA C 1 133 ? 64.743 32.189 33.022 1.00 26.98 131 ALA C CA 1
ATOM 4148 C C . ALA C 1 133 ? 64.132 30.769 33.071 1.00 27.70 131 ALA C C 1
ATOM 4149 O O . ALA C 1 133 ? 64.378 29.992 33.990 1.00 25.42 131 ALA C O 1
ATOM 4151 N N . VAL C 1 134 ? 63.203 30.526 32.143 1.00 24.57 132 VAL C N 1
ATOM 4152 C CA . VAL C 1 134 ? 62.485 29.277 32.103 1.00 25.24 132 VAL C CA 1
ATOM 4153 C C . VAL C 1 134 ? 62.511 28.567 30.762 1.00 25.68 132 VAL C C 1
ATOM 4154 O O . VAL C 1 134 ? 62.612 29.153 29.679 1.00 26.83 132 VAL C O 1
ATOM 4158 N N . LYS C 1 135 ? 62.410 27.232 30.799 1.00 23.88 133 LYS C N 1
ATOM 4159 C CA . LYS C 1 135 ? 62.246 26.406 29.640 1.00 26.02 133 LYS C CA 1
ATOM 4160 C C . LYS C 1 135 ? 60.775 26.531 29.179 1.00 23.18 133 LYS C C 1
ATOM 4161 O O . LYS C 1 135 ? 59.872 26.643 30.033 1.00 26.35 133 LYS C O 1
ATOM 4167 N N . PHE C 1 136 ? 60.512 26.661 27.897 1.00 23.45 134 PHE C N 1
ATOM 4168 C CA . PHE C 1 136 ? 59.089 26.676 27.416 1.00 24.92 134 PHE C CA 1
ATOM 4169 C C . PHE C 1 136 ? 58.888 25.294 26.763 1.00 25.25 134 PHE C C 1
ATOM 4170 O O . PHE C 1 136 ? 59.487 24.957 25.739 1.00 24.69 134 PHE C O 1
ATOM 4178 N N . PHE C 1 137 ? 58.007 24.466 27.327 1.00 26.24 135 PHE C N 1
ATOM 4179 C CA . PHE C 1 137 ? 57.770 23.093 26.888 1.00 25.12 135 PHE C CA 1
ATOM 4180 C C . PHE C 1 137 ? 56.321 22.653 27.143 1.00 25.96 135 PHE C C 1
ATOM 4181 O O . PHE C 1 137 ? 55.783 22.877 28.275 1.00 25.47 135 PHE C O 1
ATOM 4189 N N . PRO C 1 138 ? 55.722 21.920 26.199 1.00 27.10 136 PRO C N 1
ATOM 4190 C CA . PRO C 1 138 ? 56.324 21.529 24.911 1.00 26.69 136 PRO C CA 1
ATOM 4191 C C . PRO C 1 138 ? 56.070 22.680 23.956 1.00 25.82 136 PRO C C 1
ATOM 4192 O O . PRO C 1 138 ? 54.917 23.117 23.842 1.00 27.49 136 PRO C O 1
ATOM 4196 N N . ALA C 1 139 ? 57.126 23.202 23.259 1.00 25.69 137 ALA C N 1
ATOM 4197 C CA . ALA C 1 139 ? 56.926 24.462 22.550 1.00 23.73 137 ALA C CA 1
ATOM 4198 C C . ALA C 1 139 ? 55.936 24.407 21.384 1.00 25.60 137 ALA C C 1
ATOM 4199 O O . ALA C 1 139 ? 54.964 25.218 21.402 1.00 28.21 137 ALA C O 1
ATOM 4201 N N . GLU C 1 140 ? 56.136 23.579 20.386 1.00 25.06 138 GLU C N 1
ATOM 4202 C CA . GLU C 1 140 ? 55.207 23.535 19.226 1.00 28.79 138 GLU C CA 1
ATOM 4203 C C . GLU C 1 140 ? 53.793 23.083 19.649 1.00 27.13 138 GLU C C 1
ATOM 4204 O O . GLU C 1 140 ? 52.877 23.795 19.290 1.00 30.33 138 GLU C O 1
ATOM 4210 N N . ALA C 1 141 ? 53.643 21.999 20.377 1.00 29.91 139 ALA C N 1
ATOM 4211 C CA . ALA C 1 141 ? 52.285 21.586 20.815 1.00 32.11 139 ALA C CA 1
ATOM 4212 C C . ALA C 1 141 ? 51.585 22.569 21.709 1.00 32.48 139 ALA C C 1
ATOM 4213 O O . ALA C 1 141 ? 50.340 22.539 21.793 1.00 34.62 139 ALA C O 1
ATOM 4215 N N . SER C 1 142 ? 52.235 23.503 22.411 1.00 33.11 140 SER C N 1
ATOM 4216 C CA . SER C 1 142 ? 51.552 24.478 23.243 1.00 31.44 140 SER C CA 1
ATOM 4217 C C . SER C 1 142 ? 51.178 25.703 22.457 1.00 30.85 140 SER C C 1
ATOM 4218 O O . SER C 1 142 ? 50.553 26.631 22.991 1.00 28.98 140 SER C O 1
ATOM 4221 N N . GLY C 1 143 ? 51.499 25.746 21.123 1.00 32.97 141 GLY C N 1
ATOM 4222 C CA . GLY C 1 143 ? 51.074 26.983 20.405 1.00 28.05 141 GLY C CA 1
ATOM 4223 C C . GLY C 1 143 ? 52.269 27.660 19.743 1.00 31.38 141 GLY C C 1
ATOM 4224 O O . GLY C 1 143 ? 52.111 28.724 19.154 1.00 30.14 141 GLY C O 1
ATOM 4225 N N . GLY C 1 144 ? 53.492 27.159 19.970 1.00 32.08 142 GLY C N 1
ATOM 4226 C CA . GLY C 1 144 ? 54.680 27.714 19.311 1.00 33.23 142 GLY C CA 1
ATOM 4227 C C . GLY C 1 144 ? 55.001 29.157 19.476 1.00 31.41 142 GLY C C 1
ATOM 4228 O O . GLY C 1 144 ? 54.793 29.812 20.505 1.00 30.17 142 GLY C O 1
ATOM 4229 N N . VAL C 1 145 ? 55.622 29.759 18.458 1.00 30.20 143 VAL C N 1
ATOM 4230 C CA . VAL C 1 145 ? 55.985 31.184 18.417 1.00 29.75 143 VAL C CA 1
ATOM 4231 C C . VAL C 1 145 ? 54.828 32.078 18.721 1.00 30.27 143 VAL C C 1
ATOM 4232 O O . VAL C 1 145 ? 54.974 33.135 19.361 1.00 32.49 143 VAL C O 1
ATOM 4236 N N . LYS C 1 146 ? 53.623 31.812 18.109 1.00 29.58 144 LYS C N 1
ATOM 4237 C CA . LYS C 1 146 ? 52.493 32.682 18.468 1.00 30.62 144 LYS C CA 1
ATOM 4238 C C . LYS C 1 146 ? 52.155 32.617 19.985 1.00 27.86 144 LYS C C 1
ATOM 4239 O O . LYS C 1 146 ? 51.852 33.656 20.552 1.00 28.40 144 LYS C O 1
ATOM 4253 N N . ILE C 1 148 ? 54.241 32.029 22.558 1.00 27.29 146 ILE C N 1
ATOM 4254 C CA . ILE C 1 148 ? 55.356 32.790 23.130 1.00 30.77 146 ILE C CA 1
ATOM 4255 C C . ILE C 1 148 ? 55.241 34.282 22.936 1.00 31.25 146 ILE C C 1
ATOM 4256 O O . ILE C 1 148 ? 55.462 35.064 23.890 1.00 32.75 146 ILE C O 1
ATOM 4261 N N . LYS C 1 149 ? 54.958 34.756 21.735 1.00 32.99 147 LYS C N 1
ATOM 4262 C CA . LYS C 1 149 ? 54.736 36.206 21.574 1.00 31.83 147 LYS C CA 1
ATOM 4263 C C . LYS C 1 149 ? 53.553 36.670 22.411 1.00 30.62 147 LYS C C 1
ATOM 4264 O O . LYS C 1 149 ? 53.518 37.831 22.853 1.00 30.63 147 LYS C O 1
ATOM 4270 N N . ALA C 1 150 ? 52.508 35.849 22.540 1.00 30.01 148 ALA C N 1
ATOM 4271 C CA . ALA C 1 150 ? 51.358 36.356 23.345 1.00 30.42 148 ALA C CA 1
ATOM 4272 C C . ALA C 1 150 ? 51.782 36.455 24.817 1.00 28.09 148 ALA C C 1
ATOM 4273 O O . ALA C 1 150 ? 51.513 37.495 25.438 1.00 29.54 148 ALA C O 1
ATOM 4275 N N . LEU C 1 151 ? 52.585 35.504 25.287 1.00 28.83 149 LEU C N 1
ATOM 4276 C CA . LEU C 1 151 ? 53.037 35.538 26.694 1.00 28.57 149 LEU C CA 1
ATOM 4277 C C . LEU C 1 151 ? 53.969 36.688 27.016 1.00 31.11 149 LEU C C 1
ATOM 4278 O O . LEU C 1 151 ? 53.909 37.204 28.145 1.00 29.17 149 LEU C O 1
ATOM 4283 N N . LEU C 1 152 ? 54.792 37.138 26.075 1.00 29.15 150 LEU C N 1
ATOM 4284 C CA . LEU C 1 152 ? 55.740 38.194 26.204 1.00 30.23 150 LEU C CA 1
ATOM 4285 C C . LEU C 1 152 ? 55.124 39.575 26.232 1.00 30.93 150 LEU C C 1
ATOM 4286 O O . LEU C 1 152 ? 55.797 40.515 26.673 1.00 33.97 150 LEU C O 1
ATOM 4291 N N . GLY C 1 153 ? 53.819 39.714 25.982 1.00 30.90 151 GLY C N 1
ATOM 4292 C CA . GLY C 1 153 ? 53.139 41.012 26.159 1.00 29.91 151 GLY C CA 1
ATOM 4293 C C . GLY C 1 153 ? 53.191 41.441 27.630 1.00 32.43 151 GLY C C 1
ATOM 4294 O O . GLY C 1 153 ? 53.825 42.445 27.987 1.00 33.07 151 GLY C O 1
ATOM 4295 N N . PRO C 1 154 ? 52.614 40.667 28.558 1.00 32.04 152 PRO C N 1
ATOM 4296 C CA . PRO C 1 154 ? 52.641 40.988 29.969 1.00 31.24 152 PRO C CA 1
ATOM 4297 C C . PRO C 1 154 ? 53.916 40.663 30.719 1.00 31.53 152 PRO C C 1
ATOM 4298 O O . PRO C 1 154 ? 54.304 41.304 31.700 1.00 32.42 152 PRO C O 1
ATOM 4302 N N . TYR C 1 155 ? 54.533 39.545 30.399 1.00 31.03 153 TYR C N 1
ATOM 4303 C CA . TYR C 1 155 ? 55.778 39.081 31.079 1.00 30.29 153 TYR C CA 1
ATOM 4304 C C . TYR C 1 155 ? 56.971 39.442 30.207 1.00 30.22 153 TYR C C 1
ATOM 4305 O O . TYR C 1 155 ? 57.741 38.631 29.739 1.00 29.56 153 TYR C O 1
ATOM 4314 N N . ALA C 1 156 ? 57.131 40.737 29.941 1.00 32.21 154 ALA C N 1
ATOM 4315 C CA . ALA C 1 156 ? 58.132 41.202 28.977 1.00 36.53 154 ALA C CA 1
ATOM 4316 C C . ALA C 1 156 ? 59.570 41.011 29.414 1.00 38.77 154 ALA C C 1
ATOM 4317 O O . ALA C 1 156 ? 60.465 41.343 28.627 1.00 39.69 154 ALA C O 1
ATOM 4319 N N . GLN C 1 157 ? 59.843 40.573 30.640 1.00 37.57 155 GLN C N 1
ATOM 4320 C CA . GLN C 1 157 ? 61.220 40.374 31.026 1.00 39.52 155 GLN C CA 1
ATOM 4321 C C . GLN C 1 157 ? 61.620 38.910 31.068 1.00 38.12 155 GLN C C 1
ATOM 4322 O O . GLN C 1 157 ? 62.843 38.631 31.173 1.00 36.73 155 GLN C O 1
ATOM 4328 N N . LEU C 1 158 ? 60.690 37.975 30.871 1.00 32.92 156 LEU C N 1
ATOM 4329 C CA . LEU C 1 158 ? 61.124 36.580 30.895 1.00 34.28 156 LEU C CA 1
ATOM 4330 C C . LEU C 1 158 ? 62.226 36.279 29.889 1.00 33.62 156 LEU C C 1
ATOM 4331 O O . LEU C 1 158 ? 62.193 36.808 28.775 1.00 36.64 156 LEU C O 1
ATOM 4336 N N . GLN C 1 159 ? 63.126 35.369 30.201 1.00 30.28 157 GLN C N 1
ATOM 4337 C CA . GLN C 1 159 ? 64.158 34.868 29.306 1.00 31.74 157 GLN C CA 1
ATOM 4338 C C . GLN C 1 159 ? 63.747 33.413 29.006 1.00 32.28 157 GLN C C 1
ATOM 4339 O O . GLN C 1 159 ? 63.554 32.649 29.959 1.00 34.26 157 GLN C O 1
ATOM 4345 N N . ILE C 1 160 ? 63.457 33.069 27.766 1.00 30.52 158 ILE C N 1
ATOM 4346 C CA . ILE C 1 160 ? 62.897 31.752 27.421 1.00 28.54 158 ILE C CA 1
ATOM 4347 C C . ILE C 1 160 ? 63.787 30.815 26.678 1.00 29.92 158 ILE C C 1
ATOM 4348 O O . ILE C 1 160 ? 64.605 31.218 25.815 1.00 30.18 158 ILE C O 1
ATOM 4365 N N . PRO C 1 162 ? 63.005 27.529 24.537 1.00 28.41 160 PRO C N 1
ATOM 4366 C CA . PRO C 1 162 ? 62.072 26.574 23.973 1.00 29.66 160 PRO C CA 1
ATOM 4367 C C . PRO C 1 162 ? 62.595 25.182 23.657 1.00 30.67 160 PRO C C 1
ATOM 4368 O O . PRO C 1 162 ? 63.752 24.978 23.201 1.00 29.59 160 PRO C O 1
ATOM 4372 N N . THR C 1 163 ? 61.814 24.145 23.930 1.00 28.45 161 THR C N 1
ATOM 4373 C CA . THR C 1 163 ? 62.182 22.744 23.613 1.00 30.59 161 THR C CA 1
ATOM 4374 C C . THR C 1 163 ? 60.875 22.027 23.207 1.00 31.86 161 THR C C 1
ATOM 4375 O O . THR C 1 163 ? 59.863 22.301 23.866 1.00 31.96 161 THR C O 1
ATOM 4379 N N . GLY C 1 164 ? 60.870 21.117 22.244 1.00 32.04 162 GLY C N 1
ATOM 4380 C CA . GLY C 1 164 ? 59.668 20.426 21.809 1.00 30.23 162 GLY C CA 1
ATOM 4381 C C . GLY C 1 164 ? 59.210 20.835 20.419 1.00 29.22 162 GLY C C 1
ATOM 4382 O O . GLY C 1 164 ? 58.716 21.952 20.150 1.00 28.81 162 GLY C O 1
ATOM 4383 N N . GLY C 1 165 ? 59.484 19.954 19.451 1.00 31.03 163 GLY C N 1
ATOM 4384 C CA . GLY C 1 165 ? 59.065 20.223 18.047 1.00 32.35 163 GLY C CA 1
ATOM 4385 C C . GLY C 1 165 ? 60.035 21.125 17.304 1.00 32.22 163 GLY C C 1
ATOM 4386 O O . GLY C 1 165 ? 59.732 21.673 16.240 1.00 33.17 163 GLY C O 1
ATOM 4387 N N . ILE C 1 166 ? 61.148 21.524 17.913 1.00 31.13 164 ILE C N 1
ATOM 4388 C CA . ILE C 1 166 ? 62.117 22.402 17.271 1.00 31.66 164 ILE C CA 1
ATOM 4389 C C . ILE C 1 166 ? 62.939 21.652 16.191 1.00 31.06 164 ILE C C 1
ATOM 4390 O O . ILE C 1 166 ? 63.423 20.531 16.410 1.00 30.56 164 ILE C O 1
ATOM 4395 N N . GLY C 1 167 ? 63.042 22.278 15.024 1.00 30.50 165 GLY C N 1
ATOM 4396 C CA . GLY C 1 167 ? 63.886 21.598 13.978 1.00 31.87 165 GLY C CA 1
ATOM 4397 C C . GLY C 1 167 ? 64.545 22.655 13.110 1.00 29.60 165 GLY C C 1
ATOM 4398 O O . GLY C 1 167 ? 64.377 23.881 13.249 1.00 28.91 165 GLY C O 1
ATOM 4399 N N . LEU C 1 168 ? 65.226 22.162 12.040 1.00 32.75 166 LEU C N 1
ATOM 4400 C CA . LEU C 1 168 ? 65.853 23.114 11.102 1.00 31.48 166 LEU C CA 1
ATOM 4401 C C . LEU C 1 168 ? 64.888 24.106 10.529 1.00 31.59 166 LEU C C 1
ATOM 4402 O O . LEU C 1 168 ? 65.173 25.316 10.361 1.00 32.17 166 LEU C O 1
ATOM 4407 N N . HIS C 1 169 ? 63.646 23.657 10.258 1.00 31.90 167 HIS C N 1
ATOM 4408 C CA . HIS C 1 169 ? 62.635 24.495 9.662 1.00 32.99 167 HIS C CA 1
ATOM 4409 C C . HIS C 1 169 ? 62.043 25.578 10.526 1.00 34.36 167 HIS C C 1
ATOM 4410 O O . HIS C 1 169 ? 61.402 26.472 9.985 1.00 35.31 167 HIS C O 1
ATOM 4417 N N . ASN C 1 170 ? 62.178 25.555 11.845 1.00 33.42 168 ASN C N 1
ATOM 4418 C CA . ASN C 1 170 ? 61.619 26.603 12.681 1.00 33.56 168 ASN C CA 1
ATOM 4419 C C . ASN C 1 170 ? 62.656 27.163 13.681 1.00 31.97 168 ASN C C 1
ATOM 4420 O O . ASN C 1 170 ? 62.351 28.202 14.261 1.00 31.05 168 ASN C O 1
ATOM 4425 N N . ILE C 1 171 ? 63.887 26.631 13.706 1.00 32.06 169 ILE C N 1
ATOM 4426 C CA . ILE C 1 171 ? 64.805 27.238 14.701 1.00 33.60 169 ILE C CA 1
ATOM 4427 C C . ILE C 1 171 ? 65.000 28.738 14.512 1.00 34.06 169 ILE C C 1
ATOM 4428 O O . ILE C 1 171 ? 65.173 29.467 15.498 1.00 32.07 169 ILE C O 1
ATOM 4433 N N . ARG C 1 172 ? 65.023 29.245 13.265 1.00 33.23 170 ARG C N 1
ATOM 4434 C CA . ARG C 1 172 ? 65.205 30.679 13.060 1.00 34.27 170 ARG C CA 1
ATOM 4435 C C . ARG C 1 172 ? 63.996 31.494 13.450 1.00 33.69 170 ARG C C 1
ATOM 4436 O O . ARG C 1 172 ? 64.063 32.686 13.771 1.00 33.96 170 ARG C O 1
ATOM 4444 N N . ASP C 1 173 ? 62.785 30.940 13.384 1.00 33.63 171 ASP C N 1
ATOM 4445 C CA . ASP C 1 173 ? 61.607 31.723 13.788 1.00 33.63 171 ASP C CA 1
ATOM 4446 C C . ASP C 1 173 ? 61.629 31.932 15.323 1.00 31.90 171 ASP C C 1
ATOM 4447 O O . ASP C 1 173 ? 61.311 33.038 15.784 1.00 31.22 171 ASP C O 1
ATOM 4452 N N . TYR C 1 174 ? 62.131 30.959 16.054 1.00 29.47 172 TYR C N 1
ATOM 4453 C CA . TYR C 1 174 ? 62.236 31.128 17.535 1.00 31.63 172 TYR C CA 1
ATOM 4454 C C . TYR C 1 174 ? 63.360 32.087 17.929 1.00 31.44 172 TYR C C 1
ATOM 4455 O O . TYR C 1 174 ? 63.121 33.053 18.676 1.00 29.36 172 TYR C O 1
ATOM 4464 N N . LEU C 1 175 ? 64.537 31.969 17.288 1.00 29.28 173 LEU C N 1
ATOM 4465 C CA . LEU C 1 175 ? 65.709 32.788 17.596 1.00 32.01 173 LEU C CA 1
ATOM 4466 C C . LEU C 1 175 ? 65.548 34.233 17.184 1.00 33.12 173 LEU C C 1
ATOM 4467 O O . LEU C 1 175 ? 66.254 35.140 17.641 1.00 35.18 173 LEU C O 1
ATOM 4472 N N . ALA C 1 176 ? 64.529 34.555 16.359 1.00 33.20 174 ALA C N 1
ATOM 4473 C CA . ALA C 1 176 ? 64.284 35.935 15.992 1.00 33.52 174 ALA C CA 1
ATOM 4474 C C . ALA C 1 176 ? 63.666 36.735 17.129 1.00 35.46 174 ALA C C 1
ATOM 4475 O O . ALA C 1 176 ? 63.626 37.978 17.023 1.00 34.67 174 ALA C O 1
ATOM 4477 N N . ILE C 1 177 ? 63.090 36.052 18.133 1.00 34.13 175 ILE C N 1
ATOM 4478 C CA . ILE C 1 177 ? 62.501 36.777 19.270 1.00 32.63 175 ILE C CA 1
ATOM 4479 C C . ILE C 1 177 ? 63.581 37.026 20.306 1.00 31.74 175 ILE C C 1
ATOM 4480 O O . ILE C 1 177 ? 64.193 36.072 20.828 1.00 30.30 175 ILE C O 1
ATOM 4485 N N . PRO C 1 178 ? 63.852 38.276 20.629 1.00 31.73 176 PRO C N 1
ATOM 4486 C CA . PRO C 1 178 ? 64.902 38.680 21.532 1.00 33.91 176 PRO C CA 1
ATOM 4487 C C . PRO C 1 178 ? 64.980 38.031 22.882 1.00 34.09 176 PRO C C 1
ATOM 4488 O O . PRO C 1 178 ? 66.091 37.707 23.372 1.00 34.72 176 PRO C O 1
ATOM 4492 N N . ASN C 1 179 ? 63.845 37.781 23.539 1.00 32.98 177 ASN C N 1
ATOM 4493 C CA . ASN C 1 179 ? 63.821 37.179 24.857 1.00 31.26 177 ASN C CA 1
ATOM 4494 C C . ASN C 1 179 ? 64.173 35.695 24.777 1.00 30.80 177 ASN C C 1
ATOM 4495 O O . ASN C 1 179 ? 64.319 35.085 25.823 1.00 31.97 177 ASN C O 1
ATOM 4500 N N . ILE C 1 180 ? 64.204 35.106 23.593 1.00 28.97 178 ILE C N 1
ATOM 4501 C CA . ILE C 1 180 ? 64.553 33.709 23.461 1.00 30.56 178 ILE C CA 1
ATOM 4502 C C . ILE C 1 180 ? 66.079 33.568 23.490 1.00 31.02 178 ILE C C 1
ATOM 4503 O O . ILE C 1 180 ? 66.774 34.119 22.668 1.00 30.77 178 ILE C O 1
ATOM 4508 N N . VAL C 1 181 ? 66.563 32.871 24.516 1.00 29.58 179 VAL C N 1
ATOM 4509 C CA . VAL C 1 181 ? 67.983 32.656 24.732 1.00 30.21 179 VAL C CA 1
ATOM 4510 C C . VAL C 1 181 ? 68.591 31.625 23.838 1.00 29.36 179 VAL C C 1
ATOM 4511 O O . VAL C 1 181 ? 69.595 31.866 23.135 1.00 31.08 179 VAL C O 1
ATOM 4515 N N . ALA C 1 182 ? 68.030 30.424 23.834 1.00 27.84 180 ALA C N 1
ATOM 4516 C CA . ALA C 1 182 ? 68.541 29.303 23.058 1.00 27.31 180 ALA C CA 1
ATOM 4517 C C . ALA C 1 182 ? 67.428 28.245 22.901 1.00 28.49 180 ALA C C 1
ATOM 4518 O O . ALA C 1 182 ? 66.564 28.280 23.789 1.00 30.98 180 ALA C O 1
ATOM 4520 N N . CYS C 1 183 ? 67.583 27.309 21.991 1.00 28.49 181 CYS C N 1
ATOM 4521 C CA . CYS C 1 183 ? 66.512 26.274 21.891 1.00 28.76 181 CYS C CA 1
ATOM 4522 C C . CYS C 1 183 ? 67.081 24.914 22.139 1.00 27.59 181 CYS C C 1
ATOM 4523 O O . CYS C 1 183 ? 68.313 24.787 21.936 1.00 32.28 181 CYS C O 1
ATOM 4526 N N . GLY C 1 184 ? 66.324 23.922 22.578 1.00 26.97 182 GLY C N 1
ATOM 4527 C CA . GLY C 1 184 ? 66.905 22.574 22.719 1.00 28.24 182 GLY C CA 1
ATOM 4528 C C . GLY C 1 184 ? 66.447 21.712 21.514 1.00 31.74 182 GLY C C 1
ATOM 4529 O O . GLY C 1 184 ? 65.266 21.893 21.131 1.00 30.32 182 GLY C O 1
ATOM 4530 N N . GLY C 1 185 ? 67.289 20.778 21.069 1.00 29.02 183 GLY C N 1
ATOM 4531 C CA . GLY C 1 185 ? 66.897 19.925 19.936 1.00 32.02 183 GLY C CA 1
ATOM 4532 C C . GLY C 1 185 ? 67.695 18.622 19.930 1.00 32.16 183 GLY C C 1
ATOM 4533 O O . GLY C 1 185 ? 68.691 18.515 20.645 1.00 29.24 183 GLY C O 1
ATOM 4534 N N . SER C 1 186 ? 67.096 17.565 19.344 1.00 29.67 184 SER C N 1
ATOM 4535 C CA . SER C 1 186 ? 67.780 16.286 19.281 1.00 31.66 184 SER C CA 1
ATOM 4536 C C . SER C 1 186 ? 68.006 15.710 17.879 1.00 29.77 184 SER C C 1
ATOM 4537 O O . SER C 1 186 ? 68.735 14.703 17.775 1.00 30.04 184 SER C O 1
ATOM 4540 N N . TRP C 1 187 ? 67.464 16.246 16.831 1.00 28.75 185 TRP C N 1
ATOM 4541 C CA . TRP C 1 187 ? 67.644 15.697 15.451 1.00 32.48 185 TRP C CA 1
ATOM 4542 C C . TRP C 1 187 ? 69.114 15.575 15.018 1.00 32.62 185 TRP C C 1
ATOM 4543 O O . TRP C 1 187 ? 69.455 14.577 14.345 1.00 33.11 185 TRP C O 1
ATOM 4554 N N . PHE C 1 188 ? 69.996 16.508 15.330 1.00 32.22 186 PHE C N 1
ATOM 4555 C CA . PHE C 1 188 ? 71.419 16.415 15.002 1.00 35.50 186 PHE C CA 1
ATOM 4556 C C . PHE C 1 188 ? 72.197 15.461 15.903 1.00 35.96 186 PHE C C 1
ATOM 4557 O O . PHE C 1 188 ? 73.379 15.225 15.636 1.00 35.02 186 PHE C O 1
ATOM 4565 N N . VAL C 1 189 ? 71.596 14.888 16.942 1.00 34.11 187 VAL C N 1
ATOM 4566 C CA . VAL C 1 189 ? 72.233 13.911 17.808 1.00 35.91 187 VAL C CA 1
ATOM 4567 C C . VAL C 1 189 ? 71.298 12.699 17.924 1.00 37.45 187 VAL C C 1
ATOM 4568 O O . VAL C 1 189 ? 71.114 12.134 18.986 1.00 36.57 187 VAL C O 1
ATOM 4572 N N . GLU C 1 190 ? 70.611 12.358 16.852 1.00 40.17 188 GLU C N 1
ATOM 4573 C CA . GLU C 1 190 ? 69.629 11.271 16.860 1.00 42.52 188 GLU C CA 1
ATOM 4574 C C . GLU C 1 190 ? 70.122 9.985 17.474 1.00 44.47 188 GLU C C 1
ATOM 4575 O O . GLU C 1 190 ? 71.234 9.505 17.192 1.00 45.22 188 GLU C O 1
ATOM 4581 N N . LYS C 1 191 ? 69.264 9.305 18.256 1.00 44.97 189 LYS C N 1
ATOM 4582 C CA . LYS C 1 191 ? 69.700 8.084 18.923 1.00 46.69 189 LYS C CA 1
ATOM 4583 C C . LYS C 1 191 ? 70.251 7.022 17.990 1.00 46.82 189 LYS C C 1
ATOM 4584 O O . LYS C 1 191 ? 71.212 6.307 18.357 1.00 45.89 189 LYS C O 1
ATOM 4590 N N . LYS C 1 192 ? 69.641 6.804 16.835 1.00 45.94 190 LYS C N 1
ATOM 4591 C CA . LYS C 1 192 ? 70.094 5.791 15.900 1.00 46.67 190 LYS C CA 1
ATOM 4592 C C . LYS C 1 192 ? 71.531 6.034 15.441 1.00 45.50 190 LYS C C 1
ATOM 4593 O O . LYS C 1 192 ? 72.239 5.057 15.178 1.00 45.95 190 LYS C O 1
ATOM 4595 N N . LEU C 1 193 ? 71.912 7.293 15.248 1.00 44.58 191 LEU C N 1
ATOM 4596 C CA . LEU C 1 193 ? 73.306 7.587 14.887 1.00 43.30 191 LEU C CA 1
ATOM 4597 C C . LEU C 1 193 ? 74.233 7.251 16.039 1.00 43.88 191 LEU C C 1
ATOM 4598 O O . LEU C 1 193 ? 75.360 6.749 15.837 1.00 45.62 191 LEU C O 1
ATOM 4603 N N . ILE C 1 194 ? 73.829 7.509 17.282 1.00 43.30 192 ILE C N 1
ATOM 4604 C CA . ILE C 1 194 ? 74.709 7.213 18.425 1.00 43.75 192 ILE C CA 1
ATOM 4605 C C . ILE C 1 194 ? 74.862 5.698 18.595 1.00 46.63 192 ILE C C 1
ATOM 4606 O O . ILE C 1 194 ? 75.984 5.196 18.751 1.00 45.19 192 ILE C O 1
ATOM 4611 N N . GLN C 1 195 ? 73.767 4.942 18.401 1.00 46.43 193 GLN C N 1
ATOM 4612 C CA . GLN C 1 195 ? 73.788 3.490 18.486 1.00 48.18 193 GLN C CA 1
ATOM 4613 C C . GLN C 1 195 ? 74.715 2.847 17.451 1.00 48.31 193 GLN C C 1
ATOM 4614 O O . GLN C 1 195 ? 75.244 1.729 17.644 1.00 49.47 193 GLN C O 1
ATOM 4620 N N . SER C 1 196 ? 74.914 3.505 16.330 1.00 47.13 194 SER C N 1
ATOM 4621 C CA . SER C 1 196 ? 75.802 2.971 15.306 1.00 48.55 194 SER C CA 1
ATOM 4622 C C . SER C 1 196 ? 77.134 3.711 15.307 1.00 48.74 194 SER C C 1
ATOM 4623 O O . SER C 1 196 ? 77.918 3.524 14.369 1.00 49.08 194 SER C O 1
ATOM 4626 N N . ASN C 1 197 ? 77.359 4.566 16.319 1.00 46.99 195 ASN C N 1
ATOM 4627 C CA . ASN C 1 197 ? 78.613 5.326 16.352 1.00 45.92 195 ASN C CA 1
ATOM 4628 C C . ASN C 1 197 ? 78.908 6.034 15.042 1.00 43.99 195 ASN C C 1
ATOM 4629 O O . ASN C 1 197 ? 80.066 6.078 14.608 1.00 44.38 195 ASN C O 1
ATOM 4634 N N . ASN C 1 198 ? 77.938 6.706 14.444 1.00 43.12 196 ASN C N 1
ATOM 4635 C CA . ASN C 1 198 ? 78.073 7.446 13.198 1.00 40.43 196 ASN C CA 1
ATOM 4636 C C . ASN C 1 198 ? 78.425 8.890 13.486 1.00 41.77 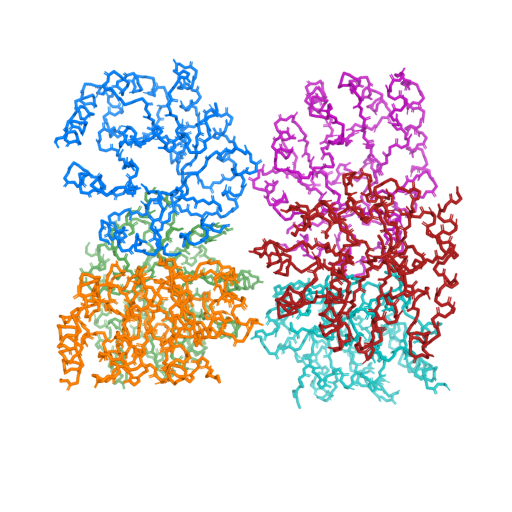196 ASN C C 1
ATOM 4637 O O . ASN C 1 198 ? 77.784 9.883 13.113 1.00 41.69 196 ASN C O 1
ATOM 4642 N N . TRP C 1 199 ? 79.620 9.086 14.089 1.00 41.92 197 TRP C N 1
ATOM 4643 C CA . TRP C 1 199 ? 80.072 10.421 14.464 1.00 40.74 197 TRP C CA 1
ATOM 4644 C C . TRP C 1 199 ? 80.204 11.368 13.303 1.00 41.68 197 TRP C C 1
ATOM 4645 O O . TRP C 1 199 ? 80.048 12.604 13.497 1.00 42.60 197 TRP C O 1
ATOM 4656 N N . ASP C 1 200 ? 80.548 10.941 12.102 1.00 42.09 198 ASP C N 1
ATOM 4657 C CA . ASP C 1 200 ? 80.627 11.838 10.939 1.00 42.11 198 ASP C CA 1
ATOM 4658 C C . ASP C 1 200 ? 79.291 12.467 10.562 1.00 41.32 198 ASP C C 1
ATOM 4659 O O . ASP C 1 200 ? 79.177 13.605 10.091 1.00 39.75 198 ASP C O 1
ATOM 4664 N N . GLU C 1 201 ? 78.219 11.689 10.537 1.00 41.44 199 GLU C N 1
ATOM 4665 C CA . GLU C 1 201 ? 76.889 12.257 10.215 1.00 42.95 199 GLU C CA 1
ATOM 4666 C C . GLU C 1 201 ? 76.461 13.265 11.295 1.00 41.21 199 GLU C C 1
ATOM 4667 O O . GLU C 1 201 ? 75.941 14.316 10.971 1.00 42.29 199 GLU C O 1
ATOM 4673 N N . ILE C 1 202 ? 76.774 13.010 12.560 1.00 39.93 200 ILE C N 1
ATOM 4674 C CA . ILE C 1 202 ? 76.480 13.940 13.661 1.00 36.89 200 ILE C CA 1
ATOM 4675 C C . ILE C 1 202 ? 77.220 15.230 13.491 1.00 35.45 200 ILE C C 1
ATOM 4676 O O . ILE C 1 202 ? 76.629 16.315 13.516 1.00 35.48 200 ILE C O 1
ATOM 4681 N N . GLY C 1 203 ? 78.508 15.150 13.074 1.00 36.03 201 GLY C N 1
ATOM 4682 C CA . GLY C 1 203 ? 79.302 16.362 12.863 1.00 34.58 201 GLY C CA 1
ATOM 4683 C C . GLY C 1 203 ? 78.715 17.236 11.766 1.00 34.92 201 GLY C C 1
ATOM 4684 O O . GLY C 1 203 ? 78.774 18.475 11.785 1.00 33.53 201 GLY C O 1
ATOM 4685 N N . ARG C 1 204 ? 78.263 16.603 10.698 1.00 35.51 202 ARG C N 1
ATOM 4686 C CA . ARG C 1 204 ? 77.650 17.338 9.570 1.00 37.27 202 ARG C CA 1
ATOM 4687 C C . ARG C 1 204 ? 76.343 17.995 10.017 1.00 36.44 202 ARG C C 1
ATOM 4688 O O . ARG C 1 204 ? 76.119 19.209 9.846 1.00 36.59 202 ARG C O 1
ATOM 4696 N N . LEU C 1 205 ? 75.495 17.196 10.688 1.00 35.46 203 LEU C N 1
ATOM 4697 C CA . LEU C 1 205 ? 74.191 17.824 11.131 1.00 34.85 203 LEU C CA 1
ATOM 4698 C C . LEU C 1 205 ? 74.418 19.006 12.030 1.00 33.05 203 LEU C C 1
ATOM 4699 O O . LEU C 1 205 ? 73.742 20.031 11.949 1.00 32.48 203 LEU C O 1
ATOM 4704 N N . VAL C 1 206 ? 75.453 18.919 12.916 1.00 34.55 204 VAL C N 1
ATOM 4705 C CA . VAL C 1 206 ? 75.745 20.071 13.786 1.00 32.54 204 VAL C CA 1
ATOM 4706 C C . VAL C 1 206 ? 76.187 21.262 12.991 1.00 33.52 204 VAL C C 1
ATOM 4707 O O . VAL C 1 206 ? 75.804 22.420 13.266 1.00 33.20 204 VAL C O 1
ATOM 4711 N N . ARG C 1 207 ? 77.087 21.046 11.992 1.00 34.85 205 ARG C N 1
ATOM 4712 C CA . ARG C 1 207 ? 77.529 22.167 11.149 1.00 35.38 205 ARG C CA 1
ATOM 4713 C C . ARG C 1 207 ? 76.379 22.790 10.360 1.00 34.46 205 ARG C C 1
ATOM 4714 O O . ARG C 1 207 ? 76.269 24.026 10.243 1.00 31.56 205 ARG C O 1
ATOM 4722 N N . GLU C 1 208 ? 75.482 21.963 9.846 1.00 34.12 206 GLU C N 1
ATOM 4723 C CA . GLU C 1 208 ? 74.288 22.468 9.145 1.00 35.60 206 GLU C CA 1
ATOM 4724 C C . GLU C 1 208 ? 73.417 23.377 9.989 1.00 38.28 206 GLU C C 1
ATOM 4725 O O . GLU C 1 208 ? 73.148 24.524 9.610 1.00 38.73 206 GLU C O 1
ATOM 4731 N N . VAL C 1 209 ? 73.101 23.006 11.267 1.00 38.32 207 VAL C N 1
ATOM 4732 C CA . VAL C 1 209 ? 72.260 23.884 12.070 1.00 38.16 207 VAL C CA 1
ATOM 4733 C C . VAL C 1 209 ? 72.996 25.149 12.437 1.00 37.39 207 VAL C C 1
ATOM 4734 O O . VAL C 1 209 ? 72.477 26.269 12.484 1.00 36.00 207 VAL C O 1
ATOM 4738 N N . ILE C 1 210 ? 74.294 25.003 12.734 1.00 39.94 208 ILE C N 1
ATOM 4739 C CA . ILE C 1 210 ? 75.091 26.183 13.090 1.00 39.53 208 ILE C CA 1
ATOM 4740 C C . ILE C 1 210 ? 75.078 27.185 11.938 1.00 40.74 208 ILE C C 1
ATOM 4741 O O . ILE C 1 210 ? 74.858 28.387 12.129 1.00 41.29 208 ILE C O 1
ATOM 4746 N N . ASP C 1 211 ? 75.306 26.704 10.714 1.00 40.76 209 ASP C N 1
ATOM 4747 C CA . ASP C 1 211 ? 75.251 27.616 9.564 1.00 42.16 209 ASP C CA 1
ATOM 4748 C C . ASP C 1 211 ? 73.865 28.207 9.365 1.00 42.08 209 ASP C C 1
ATOM 4749 O O . ASP C 1 211 ? 73.762 29.398 9.056 1.00 43.89 209 ASP C O 1
ATOM 4754 N N . ILE C 1 212 ? 72.804 27.391 9.518 1.00 40.23 210 ILE C N 1
ATOM 4755 C CA . ILE C 1 212 ? 71.459 27.945 9.304 1.00 39.23 210 ILE C CA 1
ATOM 4756 C C . ILE C 1 212 ? 71.177 29.136 10.210 1.00 39.38 210 ILE C C 1
ATOM 4757 O O . ILE C 1 212 ? 70.431 30.017 9.829 1.00 36.53 210 ILE C O 1
ATOM 4759 N N . ILE C 1 213 ? 71.598 29.008 11.481 1.00 39.51 211 ILE C N 1
ATOM 4760 C CA . ILE C 1 213 ? 71.426 29.992 12.507 1.00 41.54 211 ILE C CA 1
ATOM 4761 C C . ILE C 1 213 ? 72.221 31.265 12.212 1.00 45.17 211 ILE C C 1
ATOM 4762 O O . ILE C 1 213 ? 71.733 32.364 12.447 1.00 44.46 211 ILE C O 1
ATOM 4767 N N . LYS C 1 214 ? 73.432 31.121 11.698 1.00 48.99 212 LYS C N 1
ATOM 4768 C CA . LYS C 1 214 ? 74.283 32.261 11.367 1.00 53.10 212 LYS C CA 1
ATOM 4769 C C . LYS C 1 214 ? 73.693 33.066 10.213 1.00 55.03 212 LYS C C 1
ATOM 4770 O O . LYS C 1 214 ? 73.694 34.305 10.242 1.00 56.19 212 LYS C O 1
ATOM 4772 N N . GLU C 1 215 ? 72.990 32.403 9.305 1.00 56.59 213 GLU C N 1
ATOM 4773 C CA . GLU C 1 215 ? 72.376 33.040 8.157 1.00 59.19 213 GLU C CA 1
ATOM 4774 C C . GLU C 1 215 ? 71.526 34.226 8.395 1.00 60.13 213 GLU C C 1
ATOM 4775 O O . GLU C 1 215 ? 71.811 35.282 8.960 1.00 62.95 213 GLU C O 1
ATOM 4777 N N . SER D 1 4 ? 18.979 21.427 62.397 1.00 44.34 2 SER D N 1
ATOM 4778 C CA . SER D 1 4 ? 20.444 21.405 62.775 1.00 44.35 2 SER D CA 1
ATOM 4779 C C . SER D 1 4 ? 20.955 22.758 63.273 1.00 43.01 2 SER D C 1
ATOM 4780 O O . SER D 1 4 ? 20.928 23.717 62.466 1.00 44.45 2 SER D O 1
ATOM 4783 N N . TYR D 1 5 ? 21.652 22.767 64.410 1.00 39.02 3 TYR D N 1
ATOM 4784 C CA . TYR D 1 5 ? 22.190 24.006 64.973 1.00 37.62 3 TYR D CA 1
ATOM 4785 C C . TYR D 1 5 ? 23.452 24.519 64.275 1.00 33.06 3 TYR D C 1
ATOM 4786 O O . TYR D 1 5 ? 24.289 23.722 63.865 1.00 34.09 3 TYR D O 1
ATOM 4795 N N . THR D 1 6 ? 23.590 25.829 64.139 1.00 30.70 4 THR D N 1
ATOM 4796 C CA . THR D 1 6 ? 24.776 26.443 63.557 1.00 30.02 4 THR D CA 1
ATOM 4797 C C . THR D 1 6 ? 25.867 26.536 64.638 1.00 29.61 4 THR D C 1
ATOM 4798 O O . THR D 1 6 ? 25.604 26.389 65.853 1.00 28.30 4 THR D O 1
ATOM 4802 N N . THR D 1 7 ? 27.091 26.805 64.236 1.00 30.85 5 THR D N 1
ATOM 4803 C CA . THR D 1 7 ? 28.193 26.866 65.216 1.00 30.47 5 THR D CA 1
ATOM 4804 C C . THR D 1 7 ? 27.863 27.820 66.342 1.00 30.59 5 THR D C 1
ATOM 4805 O O . THR D 1 7 ? 27.999 27.508 67.513 1.00 32.25 5 THR D O 1
ATOM 4809 N N . GLN D 1 8 ? 27.485 29.060 66.000 1.00 32.07 6 GLN D N 1
ATOM 4810 C CA . GLN D 1 8 ? 27.160 30.033 67.034 1.00 33.24 6 GLN D CA 1
ATOM 4811 C C . GLN D 1 8 ? 26.006 29.659 67.904 1.00 33.24 6 GLN D C 1
ATOM 4812 O O . GLN D 1 8 ? 26.113 29.862 69.145 1.00 34.26 6 GLN D O 1
ATOM 4818 N N . GLN D 1 9 ? 24.906 29.025 67.418 1.00 32.69 7 GLN D N 1
ATOM 4819 C CA . GLN D 1 9 ? 23.847 28.620 68.376 1.00 30.93 7 GLN D CA 1
ATOM 4820 C C . GLN D 1 9 ? 24.460 27.599 69.333 1.00 29.23 7 GLN D C 1
ATOM 4821 O O . GLN D 1 9 ? 24.094 27.504 70.508 1.00 28.70 7 GLN D O 1
ATOM 4827 N N . ILE D 1 10 ? 25.343 26.733 68.851 1.00 26.81 8 ILE D N 1
ATOM 4828 C CA . ILE D 1 10 ? 25.959 25.725 69.712 1.00 27.31 8 ILE D CA 1
ATOM 4829 C C . ILE D 1 10 ? 26.878 26.406 70.757 1.00 26.26 8 ILE D C 1
ATOM 4830 O O . ILE D 1 10 ? 26.776 26.027 71.921 1.00 30.45 8 ILE D O 1
ATOM 4835 N N . ILE D 1 11 ? 27.522 27.502 70.416 1.00 29.18 9 ILE D N 1
ATOM 4836 C CA . ILE D 1 11 ? 28.330 28.256 71.390 1.00 30.33 9 ILE D CA 1
ATOM 4837 C C . ILE D 1 11 ? 27.407 28.798 72.496 1.00 31.21 9 ILE D C 1
ATOM 4838 O O . ILE D 1 11 ? 27.765 28.759 73.683 1.00 30.14 9 ILE D O 1
ATOM 4843 N N . GLU D 1 12 ? 26.252 29.389 72.121 1.00 31.33 10 GLU D N 1
ATOM 4844 C CA . GLU D 1 12 ? 25.339 29.925 73.117 1.00 31.46 10 GLU D CA 1
ATOM 4845 C C . GLU D 1 12 ? 24.732 28.860 74.007 1.00 31.93 10 GLU D C 1
ATOM 4846 O O . GLU D 1 12 ? 24.441 29.111 75.190 1.00 34.15 10 GLU D O 1
ATOM 4852 N N . LYS D 1 13 ? 24.562 27.640 73.483 1.00 32.74 11 LYS D N 1
ATOM 4853 C CA . LYS D 1 13 ? 24.029 26.559 74.316 1.00 30.65 11 LYS D CA 1
ATOM 4854 C C . LYS D 1 13 ? 25.067 26.116 75.321 1.00 31.22 11 LYS D C 1
ATOM 4855 O O . LYS D 1 13 ? 24.719 25.862 76.492 1.00 32.07 11 LYS D O 1
ATOM 4861 N N . LEU D 1 14 ? 26.345 26.073 74.937 1.00 29.17 12 LEU D N 1
ATOM 4862 C CA . LEU D 1 14 ? 27.395 25.640 75.894 1.00 29.61 12 LEU D CA 1
ATOM 4863 C C . LEU D 1 14 ? 27.587 26.742 76.945 1.00 27.66 12 LEU D C 1
ATOM 4864 O O . LEU D 1 14 ? 27.843 26.481 78.096 1.00 27.22 12 LEU D O 1
ATOM 4869 N N . ARG D 1 15 ? 27.516 28.000 76.569 1.00 30.34 13 ARG D N 1
ATOM 4870 C CA . ARG D 1 15 ? 27.618 29.141 77.485 1.00 33.62 13 ARG D CA 1
ATOM 4871 C C . ARG D 1 15 ? 26.605 29.022 78.626 1.00 37.63 13 ARG D C 1
ATOM 4872 O O . ARG D 1 15 ? 26.833 29.390 79.791 1.00 36.57 13 ARG D O 1
ATOM 4880 N N . GLU D 1 16 ? 25.432 28.464 78.340 1.00 35.64 14 GLU D N 1
ATOM 4881 C CA . GLU D 1 16 ? 24.413 28.200 79.356 1.00 38.40 14 GLU D CA 1
ATOM 4882 C C . GLU D 1 16 ? 24.765 26.925 80.096 1.00 35.11 14 GLU D C 1
ATOM 4883 O O . GLU D 1 16 ? 24.565 26.868 81.301 1.00 35.96 14 GLU D O 1
ATOM 4889 N N . LEU D 1 17 ? 25.433 25.937 79.497 1.00 32.98 15 LEU D N 1
ATOM 4890 C CA . LEU D 1 17 ? 25.726 24.714 80.278 1.00 31.59 15 LEU D CA 1
ATOM 4891 C C . LEU D 1 17 ? 26.950 24.882 81.184 1.00 33.28 15 LEU D C 1
ATOM 4892 O O . LEU D 1 17 ? 27.045 24.242 82.247 1.00 30.73 15 LEU D O 1
ATOM 4897 N N . LYS D 1 18 ? 27.965 25.598 80.687 1.00 32.99 16 LYS D N 1
ATOM 4898 C CA . LYS D 1 18 ? 29.200 25.921 81.390 1.00 32.24 16 LYS D CA 1
ATOM 4899 C C . LYS D 1 18 ? 30.141 24.784 81.638 1.00 31.76 16 LYS D C 1
ATOM 4900 O O . LYS D 1 18 ? 31.378 24.971 81.870 1.00 31.67 16 LYS D O 1
ATOM 4906 N N . ILE D 1 19 ? 29.691 23.540 81.571 1.00 30.98 17 ILE D N 1
ATOM 4907 C CA . ILE D 1 19 ? 30.473 22.380 81.857 1.00 31.65 17 ILE D CA 1
ATOM 4908 C C . ILE D 1 19 ? 30.154 21.193 80.998 1.00 36.58 17 ILE D C 1
ATOM 4909 O O . ILE D 1 19 ? 28.992 20.737 80.966 1.00 39.00 17 ILE D O 1
ATOM 4914 N N . VAL D 1 20 ? 31.162 20.722 80.230 1.00 33.69 18 VAL D N 1
ATOM 4915 C CA . VAL D 1 20 ? 30.955 19.604 79.336 1.00 32.37 18 VAL D CA 1
ATOM 4916 C C . VAL D 1 20 ? 31.641 18.333 79.742 1.00 33.35 18 VAL D C 1
ATOM 4917 O O . VAL D 1 20 ? 32.897 18.246 79.732 1.00 34.18 18 VAL D O 1
ATOM 4921 N N . PRO D 1 21 ? 30.898 17.232 79.866 1.00 30.84 19 PRO D N 1
ATOM 4922 C CA . PRO D 1 21 ? 31.464 15.940 80.159 1.00 28.73 19 PRO D CA 1
ATOM 4923 C C . PRO D 1 21 ? 32.218 15.348 78.970 1.00 32.16 19 PRO D C 1
ATOM 4924 O O . PRO D 1 21 ? 31.673 15.279 77.837 1.00 30.62 19 PRO D O 1
ATOM 4928 N N . VAL D 1 22 ? 33.495 15.020 79.169 1.00 31.68 20 VAL D N 1
ATOM 4929 C CA . VAL D 1 22 ? 34.276 14.352 78.101 1.00 32.99 20 VAL D CA 1
ATOM 4930 C C . VAL D 1 22 ? 34.270 12.860 78.386 1.00 33.35 20 VAL D C 1
ATOM 4931 O O . VAL D 1 22 ? 34.944 12.408 79.337 1.00 35.12 20 VAL D O 1
ATOM 4935 N N . ILE D 1 23 ? 33.648 12.033 77.577 1.00 34.29 21 ILE D N 1
ATOM 4936 C CA . ILE D 1 23 ? 33.462 10.614 77.855 1.00 35.47 21 ILE D CA 1
ATOM 4937 C C . ILE D 1 23 ? 34.209 9.650 76.962 1.00 39.57 21 ILE D C 1
ATOM 4938 O O . ILE D 1 23 ? 34.172 9.690 75.722 1.00 39.47 21 ILE D O 1
ATOM 4943 N N . ALA D 1 24 ? 34.844 8.662 77.600 1.00 40.59 22 ALA D N 1
ATOM 4944 C CA . ALA D 1 24 ? 35.522 7.573 76.896 1.00 43.05 22 ALA D CA 1
ATOM 4945 C C . ALA D 1 24 ? 34.843 6.268 77.324 1.00 43.44 22 ALA D C 1
ATOM 4946 O O . ALA D 1 24 ? 34.577 6.135 78.524 1.00 46.17 22 ALA D O 1
ATOM 4948 N N . LEU D 1 25 ? 34.435 5.407 76.420 1.00 44.66 23 LEU D N 1
ATOM 4949 C CA . LEU D 1 25 ? 33.716 4.194 76.724 1.00 46.41 23 LEU D CA 1
ATOM 4950 C C . LEU D 1 25 ? 34.303 2.970 76.019 1.00 47.89 23 LEU D C 1
ATOM 4951 O O . LEU D 1 25 ? 34.687 3.101 74.857 1.00 49.28 23 LEU D O 1
ATOM 4956 N N . ASP D 1 26 ? 34.103 1.816 76.641 1.00 48.85 24 ASP D N 1
ATOM 4957 C CA . ASP D 1 26 ? 34.538 0.560 76.020 1.00 49.50 24 ASP D CA 1
ATOM 4958 C C . ASP D 1 26 ? 33.307 -0.178 75.510 1.00 47.66 24 ASP D C 1
ATOM 4959 O O . ASP D 1 26 ? 33.361 -0.994 74.594 1.00 48.21 24 ASP D O 1
ATOM 4964 N N . ASN D 1 27 ? 32.147 0.110 76.110 1.00 46.41 25 ASN D N 1
ATOM 4965 C CA . ASN D 1 27 ? 30.899 -0.539 75.669 1.00 46.51 25 ASN D CA 1
ATOM 4966 C C . ASN D 1 27 ? 29.842 0.538 75.386 1.00 44.21 25 ASN D C 1
ATOM 4967 O O . ASN D 1 27 ? 29.395 1.237 76.285 1.00 43.34 25 ASN D O 1
ATOM 4972 N N . ALA D 1 28 ? 29.489 0.665 74.121 1.00 43.28 26 ALA D N 1
ATOM 4973 C CA . ALA D 1 28 ? 28.567 1.650 73.593 1.00 41.49 26 ALA D CA 1
ATOM 4974 C C . ALA D 1 28 ? 27.257 1.739 74.344 1.00 42.21 26 ALA D C 1
ATOM 4975 O O . ALA D 1 28 ? 26.768 2.837 74.668 1.00 43.37 26 ALA D O 1
ATOM 4977 N N . ASP D 1 29 ? 26.698 0.598 74.767 1.00 41.61 27 ASP D N 1
ATOM 4978 C CA . ASP D 1 29 ? 25.420 0.523 75.446 1.00 40.92 27 ASP D CA 1
ATOM 4979 C C . ASP D 1 29 ? 25.375 1.291 76.738 1.00 39.14 27 ASP D C 1
ATOM 4980 O O . ASP D 1 29 ? 24.335 1.803 77.181 1.00 40.56 27 ASP D O 1
ATOM 4985 N N . ASP D 1 30 ? 26.553 1.485 77.359 1.00 40.17 28 ASP D N 1
ATOM 4986 C CA . ASP D 1 30 ? 26.638 2.220 78.619 1.00 36.97 28 ASP D CA 1
ATOM 4987 C C . ASP D 1 30 ? 26.237 3.672 78.460 1.00 35.66 28 ASP D C 1
ATOM 4988 O O . ASP D 1 30 ? 25.909 4.339 79.434 1.00 36.61 28 ASP D O 1
ATOM 4993 N N . ILE D 1 31 ? 26.206 4.202 77.233 1.00 36.38 29 ILE D N 1
ATOM 4994 C CA . ILE D 1 31 ? 25.864 5.614 77.019 1.00 34.50 29 ILE D CA 1
ATOM 4995 C C . ILE D 1 31 ? 24.445 5.897 77.464 1.00 33.47 29 ILE D C 1
ATOM 4996 O O . ILE D 1 31 ? 24.143 6.997 77.968 1.00 34.50 29 ILE D O 1
ATOM 5001 N N . LEU D 1 32 ? 23.528 4.929 77.367 1.00 33.43 30 LEU D N 1
ATOM 5002 C CA . LEU D 1 32 ? 22.123 5.199 77.758 1.00 33.77 30 LEU D CA 1
ATOM 5003 C C . LEU D 1 32 ? 21.889 5.433 79.227 1.00 33.67 30 LEU D C 1
ATOM 5004 O O . LEU D 1 32 ? 21.386 6.505 79.636 1.00 30.58 30 LEU D O 1
ATOM 5009 N N . PRO D 1 33 ? 22.300 4.532 80.123 1.00 34.66 31 PRO D N 1
ATOM 5010 C CA . PRO D 1 33 ? 22.197 4.782 81.566 1.00 35.43 31 PRO D CA 1
ATOM 5011 C C . PRO D 1 33 ? 23.008 6.020 81.942 1.00 34.57 31 PRO D C 1
ATOM 5012 O O . PRO D 1 33 ? 22.564 6.868 82.736 1.00 34.36 31 PRO D O 1
ATOM 5016 N N . LEU D 1 34 ? 24.224 6.142 81.323 1.00 35.09 32 LEU D N 1
ATOM 5017 C CA . LEU D 1 34 ? 25.083 7.286 81.587 1.00 34.19 32 LEU D CA 1
ATOM 5018 C C . LEU D 1 34 ? 24.412 8.595 81.202 1.00 33.01 32 LEU D C 1
ATOM 5019 O O . LEU D 1 34 ? 24.403 9.572 81.970 1.00 33.58 32 LEU D O 1
ATOM 5024 N N . ALA D 1 35 ? 23.796 8.596 80.012 1.00 30.19 33 ALA D N 1
ATOM 5025 C CA . ALA D 1 35 ? 23.085 9.840 79.605 1.00 31.47 33 ALA D CA 1
ATOM 5026 C C . ALA D 1 35 ? 21.905 10.083 80.516 1.00 30.35 33 ALA D C 1
ATOM 5027 O O . ALA D 1 35 ? 21.583 11.231 80.842 1.00 30.15 33 ALA D O 1
ATOM 5029 N N . ASP D 1 36 ? 21.244 8.999 80.963 1.00 32.35 34 ASP D N 1
ATOM 5030 C CA . ASP D 1 36 ? 20.114 9.133 81.901 1.00 32.80 34 ASP D CA 1
ATOM 5031 C C . ASP D 1 36 ? 20.531 9.891 83.150 1.00 32.92 34 ASP D C 1
ATOM 5032 O O . ASP D 1 36 ? 19.827 10.832 83.571 1.00 33.33 34 ASP D O 1
ATOM 5037 N N . THR D 1 37 ? 21.705 9.497 83.682 1.00 33.25 35 THR D N 1
ATOM 5038 C CA . THR D 1 37 ? 22.258 10.116 84.890 1.00 32.91 35 THR D CA 1
ATOM 5039 C C . THR D 1 37 ? 22.628 11.573 84.676 1.00 34.15 35 THR D C 1
ATOM 5040 O O . THR D 1 37 ? 22.329 12.426 85.509 1.00 32.39 35 THR D O 1
ATOM 5044 N N . LEU D 1 38 ? 23.224 11.860 83.484 1.00 32.78 36 LEU D N 1
ATOM 5045 C CA . LEU D 1 38 ? 23.578 13.282 83.261 1.00 32.68 36 LEU D CA 1
ATOM 5046 C C . LEU D 1 38 ? 22.319 14.130 83.168 1.00 31.66 36 LEU D C 1
ATOM 5047 O O . LEU D 1 38 ? 22.311 15.298 83.568 1.00 32.92 36 LEU D O 1
ATOM 5052 N N . ALA D 1 39 ? 21.345 13.681 82.360 1.00 33.09 37 ALA D N 1
ATOM 5053 C CA . ALA D 1 39 ? 20.086 14.426 82.186 1.00 34.50 37 ALA D CA 1
ATOM 5054 C C . ALA D 1 39 ? 19.316 14.659 83.475 1.00 35.75 37 ALA D C 1
ATOM 5055 O O . ALA D 1 39 ? 18.992 15.806 83.842 1.00 36.56 37 ALA D O 1
ATOM 5057 N N . LYS D 1 40 ? 19.123 13.617 84.247 1.00 36.24 38 LYS D N 1
ATOM 5058 C CA . LYS D 1 40 ? 18.386 13.751 85.542 1.00 39.07 38 LYS D CA 1
ATOM 5059 C C . LYS D 1 40 ? 19.053 14.760 86.437 1.00 40.27 38 LYS D C 1
ATOM 5060 O O . LYS D 1 40 ? 18.439 15.484 87.230 1.00 39.23 38 LYS D O 1
ATOM 5066 N N . ASN D 1 41 ? 20.415 14.835 86.381 1.00 38.98 39 ASN D N 1
ATOM 5067 C CA . ASN D 1 41 ? 21.122 15.796 87.207 1.00 37.56 39 ASN D CA 1
ATOM 5068 C C . ASN D 1 41 ? 21.402 17.115 86.546 1.00 39.53 39 ASN D C 1
ATOM 5069 O O . ASN D 1 41 ? 22.340 17.776 87.035 1.00 41.32 39 ASN D O 1
ATOM 5074 N N . GLY D 1 42 ? 20.688 17.597 85.526 1.00 37.33 40 GLY D N 1
ATOM 5075 C CA . GLY D 1 42 ? 20.965 18.895 84.947 1.00 37.39 40 GLY D CA 1
ATOM 5076 C C . GLY D 1 42 ? 21.940 18.998 83.788 1.00 37.25 40 GLY D C 1
ATOM 5077 O O . GLY D 1 42 ? 22.107 20.153 83.294 1.00 39.56 40 GLY D O 1
ATOM 5078 N N . LEU D 1 43 ? 22.546 17.950 83.246 1.00 34.63 41 LEU D N 1
ATOM 5079 C CA . LEU D 1 43 ? 23.514 18.116 82.158 1.00 32.84 41 LEU D CA 1
ATOM 5080 C C . LEU D 1 43 ? 23.153 17.342 80.904 1.00 30.97 41 LEU D C 1
ATOM 5081 O O . LEU D 1 43 ? 23.652 16.189 80.809 1.00 34.25 41 LEU D O 1
ATOM 5086 N N . SER D 1 44 ? 22.430 17.933 79.965 1.00 29.44 42 SER D N 1
ATOM 5087 C CA . SER D 1 44 ? 22.063 17.169 78.757 1.00 29.29 42 SER D CA 1
ATOM 5088 C C . SER D 1 44 ? 23.005 17.480 77.585 1.00 28.42 42 SER D C 1
ATOM 5089 O O . SER D 1 44 ? 22.627 17.860 76.493 1.00 27.28 42 SER D O 1
ATOM 5092 N N . VAL D 1 45 ? 24.285 17.155 77.824 1.00 28.31 43 VAL D N 1
ATOM 5093 C CA . VAL D 1 45 ? 25.330 17.427 76.796 1.00 26.41 43 VAL D CA 1
ATOM 5094 C C . VAL D 1 45 ? 26.432 16.406 76.999 1.00 26.83 43 VAL D C 1
ATOM 5095 O O . VAL D 1 45 ? 26.608 15.918 78.125 1.00 27.69 43 VAL D O 1
ATOM 5099 N N . ALA D 1 46 ? 27.132 16.012 75.943 1.00 26.15 44 ALA D N 1
ATOM 5100 C CA . ALA D 1 46 ? 28.243 15.099 76.071 1.00 26.84 44 ALA D CA 1
ATOM 5101 C C . ALA D 1 46 ? 29.189 15.114 74.853 1.00 28.47 44 ALA D C 1
ATOM 5102 O O . ALA D 1 46 ? 28.725 15.167 73.714 1.00 26.41 44 ALA D O 1
ATOM 5104 N N . GLU D 1 47 ? 30.481 15.115 75.169 1.00 26.67 45 GLU D N 1
ATOM 5105 C CA . GLU D 1 47 ? 31.572 15.008 74.230 1.00 24.29 45 GLU D CA 1
ATOM 5106 C C . GLU D 1 47 ? 32.043 13.560 74.201 1.00 22.72 45 GLU D C 1
ATOM 5107 O O . GLU D 1 47 ? 32.607 13.097 75.191 1.00 22.45 45 GLU D O 1
ATOM 5113 N N . ILE D 1 48 ? 31.779 12.802 73.162 1.00 21.42 46 ILE D N 1
ATOM 5114 C CA . ILE D 1 48 ? 32.162 11.391 73.087 1.00 23.71 46 ILE D CA 1
ATOM 5115 C C . ILE D 1 48 ? 33.466 11.239 72.305 1.00 27.47 46 ILE D C 1
ATOM 5116 O O . ILE D 1 48 ? 33.499 11.361 71.075 1.00 26.75 46 ILE D O 1
ATOM 5121 N N . THR D 1 49 ? 34.535 10.825 73.032 1.00 28.83 47 THR D N 1
ATOM 5122 C CA . THR D 1 49 ? 35.853 10.735 72.314 1.00 28.70 47 THR D CA 1
ATOM 5123 C C . THR D 1 49 ? 35.998 9.602 71.383 1.00 30.07 47 THR D C 1
ATOM 5124 O O . THR D 1 49 ? 35.722 8.420 71.660 1.00 30.64 47 THR D O 1
ATOM 5128 N N . PHE D 1 50 ? 36.545 9.854 70.155 1.00 31.60 48 PHE D N 1
ATOM 5129 C CA . PHE D 1 50 ? 36.797 8.762 69.233 1.00 39.42 48 PHE D CA 1
ATOM 5130 C C . PHE D 1 50 ? 38.049 7.964 69.616 1.00 44.61 48 PHE D C 1
ATOM 5131 O O . PHE D 1 50 ? 38.491 7.084 68.862 1.00 47.38 48 PHE D O 1
ATOM 5139 N N . ARG D 1 51 ? 38.563 8.142 70.806 1.00 47.89 49 ARG D N 1
ATOM 5140 C CA . ARG D 1 51 ? 39.677 7.393 71.383 1.00 52.30 49 ARG D CA 1
ATOM 5141 C C . ARG D 1 51 ? 39.221 5.983 71.771 1.00 52.69 49 ARG D C 1
ATOM 5142 O O . ARG D 1 51 ? 39.936 5.187 72.380 1.00 53.40 49 ARG D O 1
ATOM 5150 N N . SER D 1 52 ? 37.968 5.669 71.503 1.00 52.90 50 SER D N 1
ATOM 5151 C CA . SER D 1 52 ? 37.299 4.419 71.726 1.00 52.18 50 SER D CA 1
ATOM 5152 C C . SER D 1 52 ? 36.708 3.951 70.389 1.00 51.69 50 SER D C 1
ATOM 5153 O O . SER D 1 52 ? 36.048 4.766 69.732 1.00 50.89 50 SER D O 1
ATOM 5156 N N . GLU D 1 53 ? 36.825 2.660 70.102 1.00 47.84 51 GLU D N 1
ATOM 5157 C CA . GLU D 1 53 ? 36.202 2.130 68.896 1.00 45.92 51 GLU D CA 1
ATOM 5158 C C . GLU D 1 53 ? 34.670 2.282 68.919 1.00 44.69 51 GLU D C 1
ATOM 5159 O O . GLU D 1 53 ? 33.996 2.404 67.884 1.00 42.76 51 GLU D O 1
ATOM 5161 N N . ALA D 1 54 ? 34.108 2.281 70.110 1.00 42.29 52 ALA D N 1
ATOM 5162 C CA . ALA D 1 54 ? 32.688 2.326 70.361 1.00 42.20 52 ALA D CA 1
ATOM 5163 C C . ALA D 1 54 ? 32.025 3.686 70.198 1.00 40.57 52 ALA D C 1
ATOM 5164 O O . ALA D 1 54 ? 30.807 3.763 70.342 1.00 39.58 52 ALA D O 1
ATOM 5166 N N . ALA D 1 55 ? 32.816 4.715 69.935 1.00 40.06 53 ALA D N 1
ATOM 5167 C CA . ALA D 1 55 ? 32.355 6.084 69.815 1.00 37.09 53 ALA D CA 1
ATOM 5168 C C . ALA D 1 55 ? 31.194 6.259 68.838 1.00 34.93 53 ALA D C 1
ATOM 5169 O O . ALA D 1 55 ? 30.150 6.783 69.237 1.00 35.14 53 ALA D O 1
ATOM 5171 N N . ALA D 1 56 ? 31.359 5.866 67.582 1.00 30.85 54 ALA D N 1
ATOM 5172 C CA . ALA D 1 56 ? 30.319 6.004 66.588 1.00 31.88 54 ALA D CA 1
ATOM 5173 C C . ALA D 1 56 ? 29.006 5.319 66.968 1.00 33.05 54 ALA D C 1
ATOM 5174 O O . ALA D 1 56 ? 27.914 5.962 66.903 1.00 31.91 54 ALA D O 1
ATOM 5176 N N . ASP D 1 57 ? 29.038 4.059 67.395 1.00 33.45 55 ASP D N 1
ATOM 5177 C CA . ASP D 1 57 ? 27.795 3.414 67.831 1.00 35.30 55 ASP D CA 1
ATOM 5178 C C . ASP D 1 57 ? 27.138 4.116 69.006 1.00 34.38 55 ASP D C 1
ATOM 5179 O O . ASP D 1 57 ? 25.884 4.147 69.127 1.00 31.77 55 ASP D O 1
ATOM 5184 N N . ALA D 1 58 ? 27.943 4.628 69.927 1.00 33.14 56 ALA D N 1
ATOM 5185 C CA . ALA D 1 58 ? 27.424 5.320 71.096 1.00 33.65 56 ALA D CA 1
ATOM 5186 C C . ALA D 1 58 ? 26.715 6.608 70.668 1.00 33.31 56 ALA D C 1
ATOM 5187 O O . ALA D 1 58 ? 25.653 6.946 71.209 1.00 31.78 56 ALA D O 1
ATOM 5189 N N . ILE D 1 59 ? 27.305 7.336 69.724 1.00 30.03 57 ILE D N 1
ATOM 5190 C CA . ILE D 1 59 ? 26.601 8.582 69.320 1.00 30.48 57 ILE D CA 1
ATOM 5191 C C . ILE D 1 59 ? 25.244 8.226 68.706 1.00 30.87 57 ILE D C 1
ATOM 5192 O O . ILE D 1 59 ? 24.259 8.931 68.921 1.00 29.55 57 ILE D O 1
ATOM 5197 N N . ARG D 1 60 ? 25.201 7.231 67.841 1.00 30.65 58 ARG D N 1
ATOM 5198 C CA . ARG D 1 60 ? 23.970 6.800 67.187 1.00 31.32 58 ARG D CA 1
ATOM 5199 C C . ARG D 1 60 ? 22.924 6.324 68.192 1.00 33.08 58 ARG D C 1
ATOM 5200 O O . ARG D 1 60 ? 21.741 6.643 67.997 1.00 31.65 58 ARG D O 1
ATOM 5208 N N . LEU D 1 61 ? 23.300 5.542 69.197 1.00 31.39 59 LEU D N 1
ATOM 5209 C CA . LEU D 1 61 ? 22.326 5.057 70.165 1.00 34.09 59 LEU D CA 1
ATOM 5210 C C . LEU D 1 61 ? 21.771 6.247 70.953 1.00 32.38 59 LEU D C 1
ATOM 5211 O O . LEU D 1 61 ? 20.593 6.295 71.255 1.00 33.10 59 LEU D O 1
ATOM 5216 N N . LEU D 1 62 ? 22.666 7.126 71.401 1.00 30.18 60 LEU D N 1
ATOM 5217 C CA . LEU D 1 62 ? 22.227 8.285 72.172 1.00 29.91 60 LEU D CA 1
ATOM 5218 C C . LEU D 1 62 ? 21.320 9.191 71.330 1.00 28.29 60 LEU D C 1
ATOM 5219 O O . LEU D 1 62 ? 20.283 9.660 71.834 1.00 30.56 60 LEU D O 1
ATOM 5224 N N . ARG D 1 63 ? 21.625 9.477 70.084 1.00 26.31 61 ARG D N 1
ATOM 5225 C CA . ARG D 1 63 ? 20.772 10.324 69.255 1.00 27.02 61 ARG D CA 1
ATOM 5226 C C . ARG D 1 63 ? 19.347 9.722 69.092 1.00 25.91 61 ARG D C 1
ATOM 5227 O O . ARG D 1 63 ? 18.403 10.487 68.976 1.00 23.79 61 ARG D O 1
ATOM 5235 N N . ALA D 1 64 ? 19.272 8.411 69.009 1.00 25.60 62 ALA D N 1
ATOM 5236 C CA . ALA D 1 64 ? 18.025 7.682 68.817 1.00 28.86 62 ALA D CA 1
ATOM 5237 C C . ALA D 1 64 ? 17.189 7.633 70.074 1.00 27.60 62 ALA D C 1
ATOM 5238 O O . ALA D 1 64 ? 15.981 7.846 69.984 1.00 31.01 62 ALA D O 1
ATOM 5240 N N . ASN D 1 65 ? 17.772 7.636 71.273 1.00 28.14 63 ASN D N 1
ATOM 5241 C CA . ASN D 1 65 ? 17.096 7.540 72.531 1.00 26.96 63 ASN D CA 1
ATOM 5242 C C . ASN D 1 65 ? 16.761 8.903 73.095 1.00 29.38 63 ASN D C 1
ATOM 5243 O O . ASN D 1 65 ? 15.700 9.116 73.753 1.00 28.95 63 ASN D O 1
ATOM 5248 N N . ARG D 1 66 ? 17.649 9.865 72.836 1.00 26.52 64 ARG D N 1
ATOM 5249 C CA . ARG D 1 66 ? 17.451 11.235 73.307 1.00 25.87 64 ARG D CA 1
ATOM 5250 C C . ARG D 1 66 ? 17.731 12.216 72.185 1.00 27.21 64 ARG D C 1
ATOM 5251 O O . ARG D 1 66 ? 18.796 12.865 72.121 1.00 27.02 64 ARG D O 1
ATOM 5259 N N . PRO D 1 67 ? 16.778 12.382 71.246 1.00 26.33 65 PRO D N 1
ATOM 5260 C CA . PRO D 1 67 ? 16.956 13.203 70.098 1.00 25.20 65 PRO D CA 1
ATOM 5261 C C . PRO D 1 67 ? 17.295 14.663 70.363 1.00 23.99 65 PRO D C 1
ATOM 5262 O O . PRO D 1 67 ? 17.920 15.226 69.462 1.00 23.65 65 PRO D O 1
ATOM 5266 N N . ASP D 1 68 ? 17.019 15.252 71.503 1.00 23.44 66 ASP D N 1
ATOM 5267 C CA . ASP D 1 68 ? 17.325 16.659 71.738 1.00 24.03 66 ASP D CA 1
ATOM 5268 C C . ASP D 1 68 ? 18.626 16.843 72.554 1.00 22.81 66 ASP D C 1
ATOM 5269 O O . ASP D 1 68 ? 18.933 17.937 73.025 1.00 23.28 66 ASP D O 1
ATOM 5274 N N . PHE D 1 69 ? 19.320 15.788 72.902 1.00 23.12 67 PHE D N 1
ATOM 5275 C CA . PHE D 1 69 ? 20.612 15.914 73.645 1.00 23.25 67 PHE D CA 1
ATOM 5276 C C . PHE D 1 69 ? 21.688 16.626 72.791 1.00 24.52 67 PHE D C 1
ATOM 5277 O O . PHE D 1 69 ? 21.689 16.589 71.530 1.00 25.19 67 PHE D O 1
ATOM 5285 N N . LEU D 1 70 ? 22.573 17.380 73.428 1.00 23.61 68 LEU D N 1
ATOM 5286 C CA . LEU D 1 70 ? 23.679 18.055 72.633 1.00 24.13 68 LEU D CA 1
ATOM 5287 C C . LEU D 1 70 ? 24.861 17.116 72.544 1.00 22.73 68 LEU D C 1
ATOM 5288 O O . LEU D 1 70 ? 25.408 16.740 73.567 1.00 24.49 68 LEU D O 1
ATOM 5293 N N . ILE D 1 71 ? 25.302 16.689 71.337 1.00 21.94 69 ILE D N 1
ATOM 5294 C CA . ILE D 1 71 ? 26.344 15.704 71.256 1.00 22.98 69 ILE D CA 1
ATOM 5295 C C . ILE D 1 71 ? 27.566 16.145 70.415 1.00 24.31 69 ILE D C 1
ATOM 5296 O O . ILE D 1 71 ? 27.382 16.585 69.294 1.00 23.78 69 ILE D O 1
ATOM 5301 N N . ALA D 1 72 ? 28.758 16.117 71.032 1.00 24.43 70 ALA D N 1
ATOM 5302 C CA . ALA D 1 72 ? 29.980 16.426 70.233 1.00 25.62 70 ALA D CA 1
ATOM 5303 C C . ALA D 1 72 ? 30.770 15.143 69.998 1.00 22.27 70 ALA D C 1
ATOM 5304 O O . ALA D 1 72 ? 30.731 14.233 70.813 1.00 25.70 70 ALA D O 1
ATOM 5306 N N . ALA D 1 73 ? 31.420 15.051 68.836 1.00 24.47 71 ALA D N 1
ATOM 5307 C CA . ALA D 1 73 ? 32.302 13.910 68.566 1.00 23.49 71 ALA D CA 1
ATOM 5308 C C . ALA D 1 73 ? 33.740 14.511 68.808 1.00 25.55 71 ALA D C 1
ATOM 5309 O O . ALA D 1 73 ? 34.081 15.539 68.211 1.00 25.91 71 ALA D O 1
ATOM 5311 N N . GLY D 1 74 ? 34.463 13.931 69.755 1.00 23.87 72 GLY D N 1
ATOM 5312 C CA . GLY D 1 74 ? 35.759 14.486 70.139 1.00 24.76 72 GLY D CA 1
ATOM 5313 C C . GLY D 1 74 ? 36.958 13.677 69.695 1.00 24.67 72 GLY D C 1
ATOM 5314 O O . GLY D 1 74 ? 36.883 12.486 69.333 1.00 24.66 72 GLY D O 1
ATOM 5315 N N . THR D 1 75 ? 38.152 14.286 69.856 1.00 26.10 73 THR D N 1
ATOM 5316 C CA . THR D 1 75 ? 39.415 13.645 69.419 1.00 24.75 73 THR D CA 1
ATOM 5317 C C . THR D 1 75 ? 39.352 13.166 67.976 1.00 25.46 73 THR D C 1
ATOM 5318 O O . THR D 1 75 ? 39.773 12.036 67.631 1.00 28.74 73 THR D O 1
ATOM 5322 N N . VAL D 1 76 ? 38.766 13.926 67.098 1.00 24.10 74 VAL D N 1
ATOM 5323 C CA . VAL D 1 76 ? 38.609 13.633 65.686 1.00 25.64 74 VAL D CA 1
ATOM 5324 C C . VAL D 1 76 ? 39.896 14.053 64.930 1.00 24.61 74 VAL D C 1
ATOM 5325 O O . VAL D 1 76 ? 40.203 15.252 64.882 1.00 25.37 74 VAL D O 1
ATOM 5329 N N . LEU D 1 77 ? 40.589 13.068 64.395 1.00 26.11 75 LEU D N 1
ATOM 5330 C CA . LEU D 1 77 ? 41.875 13.323 63.713 1.00 27.40 75 LEU D CA 1
ATOM 5331 C C . LEU D 1 77 ? 41.900 12.996 62.223 1.00 27.62 75 LEU D C 1
ATOM 5332 O O . LEU D 1 77 ? 42.889 13.438 61.562 1.00 29.58 75 LEU D O 1
ATOM 5337 N N . THR D 1 78 ? 40.929 12.274 61.667 1.00 27.34 76 THR D N 1
ATOM 5338 C CA . THR D 1 78 ? 40.978 11.897 60.242 1.00 25.41 76 THR D CA 1
ATOM 5339 C C . THR D 1 78 ? 39.684 12.206 59.503 1.00 24.66 76 THR D C 1
ATOM 5340 O O . THR D 1 78 ? 38.651 12.482 60.145 1.00 22.27 76 THR D O 1
ATOM 5344 N N . ALA D 1 79 ? 39.829 12.290 58.179 1.00 25.23 77 ALA D N 1
ATOM 5345 C CA . ALA D 1 79 ? 38.642 12.512 57.316 1.00 25.24 77 ALA D CA 1
ATOM 5346 C C . ALA D 1 79 ? 37.561 11.477 57.505 1.00 24.88 77 ALA D C 1
ATOM 5347 O O . ALA D 1 79 ? 36.328 11.791 57.519 1.00 24.52 77 ALA D O 1
ATOM 5349 N N . GLU D 1 80 ? 37.900 10.211 57.563 1.00 24.19 78 GLU D N 1
ATOM 5350 C CA . GLU D 1 80 ? 36.940 9.158 57.799 1.00 25.99 78 GLU D CA 1
ATOM 5351 C C . GLU D 1 80 ? 36.167 9.397 59.093 1.00 29.20 78 GLU D C 1
ATOM 5352 O O . GLU D 1 80 ? 34.941 9.129 59.122 1.00 26.63 78 GLU D O 1
ATOM 5358 N N . GLN D 1 81 ? 36.889 9.852 60.152 1.00 24.43 79 GLN D N 1
ATOM 5359 C CA . GLN D 1 81 ? 36.202 10.134 61.399 1.00 23.21 79 GLN D CA 1
ATOM 5360 C C . GLN D 1 81 ? 35.243 11.306 61.246 1.00 25.97 79 GLN D C 1
ATOM 5361 O O . GLN D 1 81 ? 34.161 11.298 61.896 1.00 26.68 79 GLN D O 1
ATOM 5367 N N . VAL D 1 82 ? 35.571 12.301 60.424 1.00 24.23 80 VAL D N 1
ATOM 5368 C CA . VAL D 1 82 ? 34.638 13.423 60.258 1.00 27.19 80 VAL D CA 1
ATOM 5369 C C . VAL D 1 82 ? 33.326 12.893 59.625 1.00 26.45 80 VAL D C 1
ATOM 5370 O O . VAL D 1 82 ? 32.218 13.234 60.090 1.00 24.22 80 VAL D O 1
ATOM 5374 N N . VAL D 1 83 ? 33.455 12.188 58.504 1.00 29.12 81 VAL D N 1
ATOM 5375 C CA . VAL D 1 83 ? 32.288 11.652 57.772 1.00 28.69 81 VAL D CA 1
ATOM 5376 C C . VAL D 1 83 ? 31.384 10.781 58.644 1.00 31.53 81 VAL D C 1
ATOM 5377 O O . VAL D 1 83 ? 30.149 10.919 58.636 1.00 28.90 81 VAL D O 1
ATOM 5381 N N . LEU D 1 84 ? 31.973 9.880 59.421 1.00 31.15 82 LEU D N 1
ATOM 5382 C CA . LEU D 1 84 ? 31.333 8.990 60.327 1.00 31.56 82 LEU D CA 1
ATOM 5383 C C . LEU D 1 84 ? 30.669 9.696 61.508 1.00 32.31 82 LEU D C 1
ATOM 5384 O O . LEU D 1 84 ? 29.534 9.339 61.841 1.00 30.70 82 LEU D O 1
ATOM 5389 N N . ALA D 1 85 ? 31.291 10.742 62.080 1.00 31.00 83 ALA D N 1
ATOM 5390 C CA . ALA D 1 85 ? 30.713 11.516 63.171 1.00 28.13 83 ALA D CA 1
ATOM 5391 C C . ALA D 1 85 ? 29.455 12.242 62.686 1.00 26.32 83 ALA D C 1
ATOM 5392 O O . ALA D 1 85 ? 28.442 12.326 63.435 1.00 24.66 83 ALA D O 1
ATOM 5394 N N . LYS D 1 86 ? 29.472 12.702 61.441 1.00 23.08 84 LYS D N 1
ATOM 5395 C CA . LYS D 1 86 ? 28.312 13.380 60.864 1.00 25.85 84 LYS D CA 1
ATOM 5396 C C . LYS D 1 86 ? 27.169 12.377 60.570 1.00 28.14 84 LYS D C 1
ATOM 5397 O O . LYS D 1 86 ? 26.058 12.604 61.099 1.00 29.01 84 LYS D O 1
ATOM 5403 N N . SER D 1 87 ? 27.447 11.237 59.959 1.00 27.37 85 SER D N 1
ATOM 5404 C CA . SER D 1 87 ? 26.378 10.261 59.663 1.00 30.01 85 SER D CA 1
ATOM 5405 C C . SER D 1 87 ? 25.886 9.583 60.936 1.00 31.47 85 SER D C 1
ATOM 5406 O O . SER D 1 87 ? 24.718 9.138 60.989 1.00 29.48 85 SER D O 1
ATOM 5409 N N . SER D 1 88 ? 26.652 9.594 62.028 1.00 27.39 86 SER D N 1
ATOM 5410 C CA . SER D 1 88 ? 26.232 9.005 63.276 1.00 26.95 86 SER D CA 1
ATOM 5411 C C . SER D 1 88 ? 25.275 9.913 64.017 1.00 25.79 86 SER D C 1
ATOM 5412 O O . SER D 1 88 ? 24.609 9.427 64.938 1.00 27.23 86 SER D O 1
ATOM 5415 N N . GLY D 1 89 ? 25.275 11.237 63.794 1.00 25.30 87 GLY D N 1
ATOM 5416 C CA . GLY D 1 89 ? 24.304 12.084 64.472 1.00 25.08 87 GLY D CA 1
ATOM 5417 C C . GLY D 1 89 ? 24.880 13.119 65.431 1.00 25.97 87 GLY D C 1
ATOM 5418 O O . GLY D 1 89 ? 24.123 13.868 66.052 1.00 23.16 87 GLY D O 1
ATOM 5419 N N . ALA D 1 90 ? 26.231 13.321 65.396 1.00 22.91 88 ALA D N 1
ATOM 5420 C CA . ALA D 1 90 ? 26.797 14.330 66.294 1.00 22.62 88 ALA D CA 1
ATOM 5421 C C . ALA D 1 90 ? 26.458 15.743 65.809 1.00 22.41 88 ALA D C 1
ATOM 5422 O O . ALA D 1 90 ? 26.322 15.967 64.601 1.00 20.98 88 ALA D O 1
ATOM 5424 N N . ASP D 1 91 ? 26.191 16.642 66.758 1.00 20.00 89 ASP D N 1
ATOM 5425 C CA . ASP D 1 91 ? 25.962 18.055 66.433 1.00 21.57 89 ASP D CA 1
ATOM 5426 C C . ASP D 1 91 ? 27.247 18.801 66.003 1.00 21.77 89 ASP D C 1
ATOM 5427 O O . ASP D 1 91 ? 27.120 19.838 65.340 1.00 22.68 89 ASP D O 1
ATOM 5432 N N . PHE D 1 92 ? 28.396 18.518 66.648 1.00 21.72 90 PHE D N 1
ATOM 5433 C CA . PHE D 1 92 ? 29.623 19.233 66.256 1.00 23.98 90 PHE D CA 1
ATOM 5434 C C . PHE D 1 92 ? 30.870 18.395 66.526 1.00 23.72 90 PHE D C 1
ATOM 5435 O O . PHE D 1 92 ? 30.860 17.327 67.151 1.00 25.72 90 PHE D O 1
ATOM 5443 N N . VAL D 1 93 ? 32.002 18.891 65.994 1.00 23.60 91 VAL D N 1
ATOM 5444 C CA . VAL D 1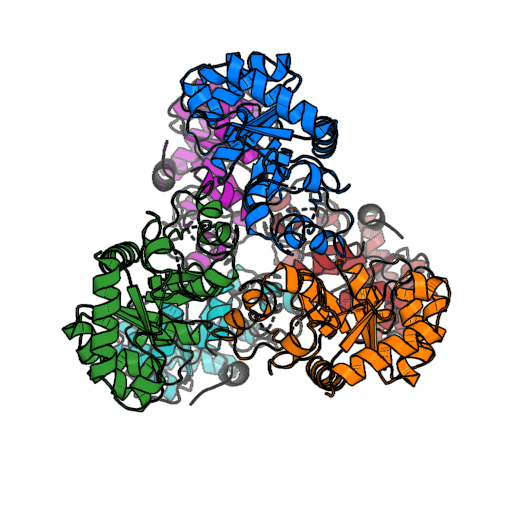 93 ? 33.294 18.222 66.115 1.00 23.71 91 VAL D CA 1
ATOM 5445 C C . VAL D 1 93 ? 34.257 19.004 67.015 1.00 20.59 91 VAL D C 1
ATOM 5446 O O . VAL D 1 93 ? 34.296 20.255 67.032 1.00 20.26 91 VAL D O 1
ATOM 5450 N N . VAL D 1 94 ? 34.974 18.294 67.839 1.00 21.15 92 VAL D N 1
ATOM 5451 C CA . VAL D 1 94 ? 35.996 18.908 68.724 1.00 22.27 92 VAL D CA 1
ATOM 5452 C C . VAL D 1 94 ? 37.336 18.219 68.399 1.00 21.25 92 VAL D C 1
ATOM 5453 O O . VAL D 1 94 ? 37.351 16.978 68.256 1.00 22.10 92 VAL D O 1
ATOM 5457 N N . THR D 1 95 ? 38.438 18.992 68.294 1.00 22.53 93 THR D N 1
ATOM 5458 C CA . THR D 1 95 ? 39.762 18.420 68.021 1.00 21.91 93 THR D CA 1
ATOM 5459 C C . THR D 1 95 ? 40.785 18.919 69.036 1.00 23.23 93 THR D C 1
ATOM 5460 O O . THR D 1 95 ? 40.721 20.110 69.445 1.00 26.86 93 THR D O 1
ATOM 5464 N N . PRO D 1 96 ? 41.839 18.155 69.302 1.00 23.30 94 PRO D N 1
ATOM 5465 C CA . PRO D 1 96 ? 42.801 18.531 70.348 1.00 23.15 94 PRO D CA 1
ATOM 5466 C C . PRO D 1 96 ? 43.750 19.602 69.843 1.00 25.33 94 PRO D C 1
ATOM 5467 O O . PRO D 1 96 ? 44.128 20.522 70.559 1.00 26.52 94 PRO D O 1
ATOM 5471 N N . GLY D 1 97 ? 44.063 19.589 68.544 1.00 23.50 95 GLY D N 1
ATOM 5472 C CA . GLY D 1 97 ? 44.929 20.573 67.922 1.00 27.54 95 GLY D CA 1
ATOM 5473 C C . GLY D 1 97 ? 44.194 21.057 66.663 1.00 28.37 95 GLY D C 1
ATOM 5474 O O . GLY D 1 97 ? 42.961 20.887 66.604 1.00 29.50 95 GLY D O 1
ATOM 5475 N N . LEU D 1 98 ? 44.864 21.755 65.770 1.00 24.49 96 LEU D N 1
ATOM 5476 C CA . LEU D 1 98 ? 44.191 22.236 64.591 1.00 24.56 96 LEU D CA 1
ATOM 5477 C C . LEU D 1 98 ? 44.865 21.704 63.326 1.00 26.40 96 LEU D C 1
ATOM 5478 O O . LEU D 1 98 ? 46.029 22.063 63.099 1.00 26.41 96 LEU D O 1
ATOM 5483 N N . ASN D 1 99 ? 44.183 20.868 62.561 1.00 23.91 97 ASN D N 1
ATOM 5484 C CA . ASN D 1 99 ? 44.671 20.350 61.291 1.00 24.19 97 ASN D CA 1
ATOM 5485 C C . ASN D 1 99 ? 43.861 21.038 60.211 1.00 25.25 97 ASN D C 1
ATOM 5486 O O . ASN D 1 99 ? 42.647 20.765 60.083 1.00 23.83 97 ASN D O 1
ATOM 5491 N N . PRO D 1 100 ? 44.393 21.999 59.481 1.00 25.02 98 PRO D N 1
ATOM 5492 C CA . PRO D 1 100 ? 43.680 22.716 58.447 1.00 24.64 98 PRO D CA 1
ATOM 5493 C C . PRO D 1 100 ? 42.851 21.821 57.515 1.00 24.85 98 PRO D C 1
ATOM 5494 O O . PRO D 1 100 ? 41.818 22.311 57.105 1.00 26.45 98 PRO D O 1
ATOM 5498 N N . LYS D 1 101 ? 43.321 20.631 57.172 1.00 24.99 99 LYS D N 1
ATOM 5499 C CA . LYS D 1 101 ? 42.549 19.766 56.267 1.00 25.45 99 LYS D CA 1
ATOM 5500 C C . LYS D 1 101 ? 41.213 19.426 56.938 1.00 23.77 99 LYS D C 1
ATOM 5501 O O . LYS D 1 101 ? 40.214 19.282 56.243 1.00 22.66 99 LYS D O 1
ATOM 5507 N N . ILE D 1 102 ? 41.261 19.010 58.201 1.00 25.60 100 ILE D N 1
ATOM 5508 C CA . ILE D 1 102 ? 40.080 18.616 58.962 1.00 22.90 100 ILE D CA 1
ATOM 5509 C C . ILE D 1 102 ? 39.117 19.790 59.109 1.00 24.65 100 ILE D C 1
ATOM 5510 O O . ILE D 1 102 ? 37.887 19.653 58.946 1.00 25.53 100 ILE D O 1
ATOM 5515 N N . VAL D 1 103 ? 39.617 20.956 59.484 1.00 23.79 101 VAL D N 1
ATOM 5516 C CA . VAL D 1 103 ? 38.799 22.143 59.658 1.00 23.17 101 VAL D CA 1
ATOM 5517 C C . VAL D 1 103 ? 38.098 22.504 58.364 1.00 22.43 101 VAL D C 1
ATOM 5518 O O . VAL D 1 103 ? 36.867 22.764 58.337 1.00 21.81 101 VAL D O 1
ATOM 5522 N N . LYS D 1 104 ? 38.851 22.537 57.267 1.00 21.29 102 LYS D N 1
ATOM 5523 C CA . LYS D 1 104 ? 38.275 22.806 55.956 1.00 20.96 102 LYS D CA 1
ATOM 5524 C C . LYS D 1 104 ? 37.193 21.798 55.585 1.00 21.83 102 LYS D C 1
ATOM 5525 O O . LYS D 1 104 ? 36.183 22.213 55.001 1.00 21.24 102 LYS D O 1
ATOM 5531 N N . LEU D 1 105 ? 37.374 20.481 55.750 1.00 19.34 103 LEU D N 1
ATOM 5532 C CA . LEU D 1 105 ? 36.346 19.511 55.469 1.00 21.35 103 LEU D CA 1
ATOM 5533 C C . LEU D 1 105 ? 35.053 19.686 56.259 1.00 22.53 103 LEU D C 1
ATOM 5534 O O . LEU D 1 105 ? 33.900 19.656 55.704 1.00 23.68 103 LEU D O 1
ATOM 5539 N N . CYS D 1 106 ? 35.155 20.065 57.560 1.00 20.96 104 CYS D N 1
ATOM 5540 C CA . CYS D 1 106 ? 33.962 20.315 58.376 1.00 22.59 104 CYS D CA 1
ATOM 5541 C C . CYS D 1 106 ? 33.243 21.553 57.863 1.00 25.57 104 CYS D C 1
ATOM 5542 O O . CYS D 1 106 ? 32.010 21.508 57.617 1.00 24.15 104 CYS D O 1
ATOM 5545 N N . GLN D 1 107 ? 34.012 22.587 57.431 1.00 24.49 105 GLN D N 1
ATOM 5546 C CA . GLN D 1 107 ? 33.384 23.751 56.872 1.00 25.33 105 GLN D CA 1
ATOM 5547 C C . GLN D 1 107 ? 32.777 23.445 55.483 1.00 27.02 105 GLN D C 1
ATOM 5548 O O . GLN D 1 107 ? 31.698 23.949 55.185 1.00 28.22 105 GLN D O 1
ATOM 5554 N N . ASP D 1 108 ? 33.373 22.548 54.695 1.00 27.21 106 ASP D N 1
ATOM 5555 C CA . ASP D 1 108 ? 32.822 22.282 53.346 1.00 28.89 106 ASP D CA 1
ATOM 5556 C C . ASP D 1 108 ? 31.596 21.348 53.425 1.00 27.71 106 ASP D C 1
ATOM 5557 O O . ASP D 1 108 ? 30.829 21.263 52.468 1.00 29.40 106 ASP D O 1
ATOM 5562 N N . LEU D 1 109 ? 31.326 20.780 54.595 1.00 27.93 107 LEU D N 1
ATOM 5563 C CA . LEU D 1 109 ? 30.188 19.936 54.870 1.00 28.56 107 LEU D CA 1
ATOM 5564 C C . LEU D 1 109 ? 29.176 20.618 55.811 1.00 28.85 107 LEU D C 1
ATOM 5565 O O . LEU D 1 109 ? 28.229 19.974 56.268 1.00 27.41 107 LEU D O 1
ATOM 5570 N N . ASN D 1 110 ? 29.343 21.925 56.007 1.00 26.92 108 ASN D N 1
ATOM 5571 C CA . ASN D 1 110 ? 28.469 22.668 56.892 1.00 29.72 108 ASN D CA 1
ATOM 5572 C C . ASN D 1 110 ? 28.292 21.966 58.223 1.00 29.12 108 ASN D C 1
ATOM 5573 O O . ASN D 1 110 ? 27.158 21.851 58.755 1.00 27.71 108 ASN D O 1
ATOM 5578 N N . PHE D 1 111 ? 29.393 21.493 58.800 1.00 25.99 109 PHE D N 1
ATOM 5579 C CA . PHE D 1 111 ? 29.413 20.773 60.068 1.00 25.46 109 PHE D CA 1
ATOM 5580 C C . PHE D 1 111 ? 30.268 21.551 61.061 1.00 27.24 109 PHE D C 1
ATOM 5581 O O . PHE D 1 111 ? 31.504 21.719 60.855 1.00 26.24 109 PHE D O 1
ATOM 5589 N N . PRO D 1 112 ? 29.692 22.067 62.157 1.00 26.24 110 PRO D N 1
ATOM 5590 C CA . PRO D 1 112 ? 30.374 22.894 63.119 1.00 23.96 110 PRO D CA 1
ATOM 5591 C C . PRO D 1 112 ? 31.539 22.192 63.774 1.00 25.16 110 PRO D C 1
ATOM 5592 O O . PRO D 1 112 ? 31.518 20.964 64.008 1.00 25.12 110 PRO D O 1
ATOM 5596 N N . ILE D 1 113 ? 32.659 22.952 63.932 1.00 24.87 111 ILE D N 1
ATOM 5597 C CA . ILE D 1 113 ? 33.851 22.396 64.576 1.00 23.78 111 ILE D CA 1
ATOM 5598 C C . ILE D 1 113 ? 34.505 23.419 65.520 1.00 22.54 111 ILE D C 1
ATOM 5599 O O . ILE D 1 113 ? 34.439 24.629 65.238 1.00 22.67 111 ILE D O 1
ATOM 5604 N N . THR D 1 114 ? 34.926 22.999 66.737 1.00 22.00 112 THR D N 1
ATOM 5605 C CA . THR D 1 114 ? 35.684 23.887 67.625 1.00 23.10 112 THR D CA 1
ATOM 5606 C C . THR D 1 114 ? 37.081 23.273 67.762 1.00 23.69 112 THR D C 1
ATOM 5607 O O . THR D 1 114 ? 37.268 22.290 68.496 1.00 24.83 112 THR D O 1
ATOM 5611 N N . PRO D 1 115 ? 38.080 23.706 66.952 1.00 25.11 113 PRO D N 1
ATOM 5612 C CA . PRO D 1 115 ? 39.407 23.114 67.009 1.00 22.93 113 PRO D CA 1
ATOM 5613 C C . PRO D 1 115 ? 40.221 23.606 68.182 1.00 22.71 113 PRO D C 1
ATOM 5614 O O . PRO D 1 115 ? 40.006 24.734 68.687 1.00 24.33 113 PRO D O 1
ATOM 5618 N N . GLY D 1 116 ? 41.238 22.864 68.595 1.00 24.03 114 GLY D N 1
ATOM 5619 C CA . GLY D 1 116 ? 42.076 23.224 69.734 1.00 25.43 114 GLY D CA 1
ATOM 5620 C C . GLY D 1 116 ? 43.346 24.029 69.332 1.00 25.07 114 GLY D C 1
ATOM 5621 O O . GLY D 1 116 ? 43.938 23.795 68.274 1.00 24.35 114 GLY D O 1
ATOM 5622 N N . VAL D 1 117 ? 43.693 24.984 70.205 1.00 27.30 115 VAL D N 1
ATOM 5623 C CA . VAL D 1 117 ? 44.861 25.852 70.107 1.00 24.15 115 VAL D CA 1
ATOM 5624 C C . VAL D 1 117 ? 45.528 26.053 71.463 1.00 27.21 115 VAL D C 1
ATOM 5625 O O . VAL D 1 117 ? 44.864 25.870 72.502 1.00 22.44 115 VAL D O 1
ATOM 5629 N N . ASN D 1 118 ? 46.836 26.429 71.513 1.00 23.33 116 ASN D N 1
ATOM 5630 C CA . ASN D 1 118 ? 47.479 26.687 72.805 1.00 24.06 116 ASN D CA 1
ATOM 5631 C C . ASN D 1 118 ? 48.546 27.776 72.691 1.00 25.47 116 ASN D C 1
ATOM 5632 O O . ASN D 1 118 ? 49.235 28.049 73.699 1.00 24.89 116 ASN D O 1
ATOM 5637 N N . ASN D 1 119 ? 48.702 28.434 71.566 1.00 25.42 117 ASN D N 1
ATOM 5638 C CA . ASN D 1 119 ? 49.685 29.494 71.326 1.00 24.23 117 ASN D CA 1
ATOM 5639 C C . ASN D 1 119 ? 49.235 30.508 70.295 1.00 26.01 117 ASN D C 1
ATOM 5640 O O . ASN D 1 119 ? 48.276 30.319 69.506 1.00 25.01 117 ASN D O 1
ATOM 5645 N N . PRO D 1 120 ? 49.962 31.622 70.101 1.00 22.78 118 PRO D N 1
ATOM 5646 C CA . PRO D 1 120 ? 49.623 32.611 69.149 1.00 22.69 118 PRO D CA 1
ATOM 5647 C C . PRO D 1 120 ? 49.659 32.161 67.671 1.00 25.36 118 PRO D C 1
ATOM 5648 O O . PRO D 1 120 ? 48.696 32.528 66.946 1.00 26.73 118 PRO D O 1
ATOM 5664 N N . ALA D 1 122 ? 48.834 29.148 66.322 1.00 26.93 120 ALA D N 1
ATOM 5665 C CA . ALA D 1 122 ? 47.611 28.365 66.143 1.00 27.59 120 ALA D CA 1
ATOM 5666 C C . ALA D 1 122 ? 46.347 29.208 66.206 1.00 25.52 120 ALA D C 1
ATOM 5667 O O . ALA D 1 122 ? 45.457 29.094 65.352 1.00 23.93 120 ALA D O 1
ATOM 5669 N N . ILE D 1 123 ? 46.356 30.254 67.037 1.00 25.68 121 ILE D N 1
ATOM 5670 C CA . ILE D 1 123 ? 45.246 31.208 67.064 1.00 24.53 121 ILE D CA 1
ATOM 5671 C C . ILE D 1 123 ? 45.127 31.940 65.745 1.00 26.44 121 ILE D C 1
ATOM 5672 O O . ILE D 1 123 ? 44.023 32.129 65.247 1.00 23.40 121 ILE D O 1
ATOM 5677 N N . GLU D 1 124 ? 46.251 32.488 65.218 1.00 25.50 122 GLU D N 1
ATOM 5678 C CA . GLU D 1 124 ? 46.203 33.165 63.937 1.00 26.35 122 GLU D CA 1
ATOM 5679 C C . GLU D 1 124 ? 45.810 32.281 62.775 1.00 26.47 122 GLU D C 1
ATOM 5680 O O . GLU D 1 124 ? 45.211 32.846 61.853 1.00 26.68 122 GLU D O 1
ATOM 5686 N N . ILE D 1 125 ? 46.122 30.998 62.686 1.00 23.13 123 ILE D N 1
ATOM 5687 C CA . ILE D 1 125 ? 45.536 30.102 61.690 1.00 23.48 123 ILE D CA 1
ATOM 5688 C C . ILE D 1 125 ? 44.010 29.976 61.878 1.00 22.93 123 ILE D C 1
ATOM 5689 O O . ILE D 1 125 ? 43.267 30.064 60.902 1.00 23.23 123 ILE D O 1
ATOM 5694 N N . ALA D 1 126 ? 43.512 29.722 63.086 1.00 21.66 124 ALA D N 1
ATOM 5695 C CA . ALA D 1 126 ? 42.048 29.690 63.350 1.00 20.98 124 ALA D CA 1
ATOM 5696 C C . ALA D 1 126 ? 41.345 30.930 62.847 1.00 25.31 124 ALA D C 1
ATOM 5697 O O . ALA D 1 126 ? 40.399 30.813 62.009 1.00 26.74 124 ALA D O 1
ATOM 5699 N N . LEU D 1 127 ? 41.823 32.124 63.177 1.00 21.41 125 LEU D N 1
ATOM 5700 C CA . LEU D 1 127 ? 41.184 33.353 62.748 1.00 23.77 125 LEU D CA 1
ATOM 5701 C C . LEU D 1 127 ? 41.269 33.544 61.228 1.00 27.50 125 LEU D C 1
ATOM 5702 O O . LEU D 1 127 ? 40.339 34.051 60.587 1.00 26.57 125 LEU D O 1
ATOM 5707 N N . GLU D 1 128 ? 42.416 33.123 60.641 1.00 26.67 126 GLU D N 1
ATOM 5708 C CA . GLU D 1 128 ? 42.531 33.255 59.180 1.00 27.71 126 GLU D CA 1
ATOM 5709 C C . GLU D 1 128 ? 41.428 32.412 58.507 1.00 28.09 126 GLU D C 1
ATOM 5710 O O . GLU D 1 128 ? 41.038 32.710 57.377 1.00 27.47 126 GLU D O 1
ATOM 5724 N N . GLY D 1 130 ? 38.450 31.884 59.542 1.00 27.90 128 GLY D N 1
ATOM 5725 C CA . GLY D 1 130 ? 37.088 32.306 59.883 1.00 27.51 128 GLY D CA 1
ATOM 5726 C C . GLY D 1 130 ? 36.584 31.752 61.201 1.00 29.70 128 GLY D C 1
ATOM 5727 O O . GLY D 1 130 ? 35.370 31.761 61.502 1.00 31.09 128 GLY D O 1
ATOM 5728 N N . ILE D 1 131 ? 37.482 31.228 62.046 1.00 29.48 129 ILE D N 1
ATOM 5729 C CA . ILE D 1 131 ? 37.071 30.615 63.308 1.00 29.99 129 ILE D CA 1
ATOM 5730 C C . ILE D 1 131 ? 37.423 31.478 64.504 1.00 33.06 129 ILE D C 1
ATOM 5731 O O . ILE D 1 131 ? 38.594 31.847 64.712 1.00 32.58 129 ILE D O 1
ATOM 5736 N N . SER D 1 132 ? 36.419 31.795 65.335 1.00 33.62 130 SER D N 1
ATOM 5737 C CA . SER D 1 132 ? 36.626 32.561 66.539 1.00 34.23 130 SER D CA 1
ATOM 5738 C C . SER D 1 132 ? 36.339 31.808 67.827 1.00 34.31 130 SER D C 1
ATOM 5739 O O . SER D 1 132 ? 36.618 32.374 68.894 1.00 34.88 130 SER D O 1
ATOM 5742 N N . ALA D 1 133 ? 35.751 30.608 67.811 1.00 31.17 131 ALA D N 1
ATOM 5743 C CA . ALA D 1 133 ? 35.524 29.837 69.022 1.00 28.20 131 ALA D CA 1
ATOM 5744 C C . ALA D 1 133 ? 36.397 28.590 68.985 1.00 26.91 131 ALA D C 1
ATOM 5745 O O . ALA D 1 133 ? 36.287 27.750 68.110 1.00 26.58 131 ALA D O 1
ATOM 5747 N N . VAL D 1 134 ? 37.316 28.458 69.961 1.00 26.11 132 VAL D N 1
ATOM 5748 C CA . VAL D 1 134 ? 38.281 27.379 69.989 1.00 26.11 132 VAL D CA 1
ATOM 5749 C C . VAL D 1 134 ? 38.461 26.694 71.333 1.00 25.75 132 VAL D C 1
ATOM 5750 O O . VAL D 1 134 ? 38.155 27.299 72.385 1.00 27.95 132 VAL D O 1
ATOM 5754 N N . LYS D 1 135 ? 38.822 25.410 71.329 1.00 26.55 133 LYS D N 1
ATOM 5755 C CA . LYS D 1 135 ? 39.207 24.760 72.575 1.00 27.58 133 LYS D CA 1
ATOM 5756 C C . LYS D 1 135 ? 40.644 25.235 72.949 1.00 28.01 133 LYS D C 1
ATOM 5757 O O . LYS D 1 135 ? 41.484 25.456 72.033 1.00 29.83 133 LYS D O 1
ATOM 5763 N N . PHE D 1 136 ? 40.893 25.459 74.203 1.00 25.64 134 PHE D N 1
ATOM 5764 C CA . PHE D 1 136 ? 42.280 25.778 74.682 1.00 24.56 134 PHE D CA 1
ATOM 5765 C C . PHE D 1 136 ? 42.739 24.484 75.331 1.00 26.94 134 PHE D C 1
ATOM 5766 O O . PHE D 1 136 ? 42.135 24.015 76.335 1.00 25.56 134 PHE D O 1
ATOM 5774 N N . PHE D 1 137 ? 43.682 23.783 74.720 1.00 22.12 135 PHE D N 1
ATOM 5775 C CA . PHE D 1 137 ? 44.147 22.497 75.228 1.00 22.96 135 PHE D CA 1
ATOM 5776 C C . PHE D 1 137 ? 45.652 22.318 74.981 1.00 26.32 135 PHE D C 1
ATOM 5777 O O . PHE D 1 137 ? 46.107 22.625 73.852 1.00 27.94 135 PHE D O 1
ATOM 5785 N N . PRO D 1 138 ? 46.414 21.770 75.897 1.00 27.71 136 PRO D N 1
ATOM 5786 C CA . PRO D 1 138 ? 45.930 21.315 77.215 1.00 26.97 136 PRO D CA 1
ATOM 5787 C C . PRO D 1 138 ? 45.887 22.526 78.113 1.00 28.78 136 PRO D C 1
ATOM 5788 O O . PRO D 1 138 ? 46.978 23.110 78.279 1.00 27.81 136 PRO D O 1
ATOM 5792 N N . ALA D 1 139 ? 44.805 22.828 78.854 1.00 27.80 137 ALA D N 1
ATOM 5793 C CA . ALA D 1 139 ? 44.764 24.100 79.555 1.00 27.04 137 ALA D CA 1
ATOM 5794 C C . ALA D 1 139 ? 45.780 24.283 80.670 1.00 25.89 137 ALA D C 1
ATOM 5795 O O . ALA D 1 139 ? 46.598 25.260 80.575 1.00 29.20 137 ALA D O 1
ATOM 5797 N N . GLU D 1 140 ? 45.824 23.394 81.644 1.00 24.27 138 GLU D N 1
ATOM 5798 C CA . GLU D 1 140 ? 46.731 23.641 82.786 1.00 28.62 138 GLU D CA 1
ATOM 5799 C C . GLU D 1 140 ? 48.193 23.499 82.380 1.00 27.99 138 GLU D C 1
ATOM 5800 O O . GLU D 1 140 ? 49.027 24.320 82.811 1.00 29.66 138 GLU D O 1
ATOM 5806 N N . ALA D 1 141 ? 48.538 22.472 81.603 1.00 29.60 139 ALA D N 1
ATOM 5807 C CA . ALA D 1 141 ? 49.986 22.353 81.242 1.00 29.53 139 ALA D CA 1
ATOM 5808 C C . ALA D 1 141 ? 50.475 23.454 80.352 1.00 29.67 139 ALA D C 1
ATOM 5809 O O . ALA D 1 141 ? 51.721 23.726 80.314 1.00 31.75 139 ALA D O 1
ATOM 5811 N N . SER D 1 142 ? 49.650 24.214 79.646 1.00 26.75 140 SER D N 1
ATOM 5812 C CA . SER D 1 142 ? 49.994 25.307 78.808 1.00 28.32 140 SER D CA 1
ATOM 5813 C C . SER D 1 142 ? 50.096 26.631 79.544 1.00 29.67 140 SER D C 1
ATOM 5814 O O . SER D 1 142 ? 50.604 27.612 78.980 1.00 31.98 140 SER D O 1
ATOM 5817 N N . GLY D 1 143 ? 49.910 26.643 80.885 1.00 29.21 141 GLY D N 1
ATOM 5818 C CA . GLY D 1 143 ? 50.049 27.873 81.634 1.00 27.00 141 GLY D CA 1
ATOM 5819 C C . GLY D 1 143 ? 48.749 28.316 82.300 1.00 28.55 141 GLY D C 1
ATOM 5820 O O . GLY D 1 143 ? 48.704 29.468 82.785 1.00 29.48 141 GLY D O 1
ATOM 5821 N N . GLY D 1 144 ? 47.646 27.610 82.026 1.00 27.67 142 GLY D N 1
ATOM 5822 C CA . GLY D 1 144 ? 46.373 27.890 82.655 1.00 26.55 142 GLY D CA 1
ATOM 5823 C C . GLY D 1 144 ? 45.763 29.242 82.500 1.00 29.47 142 GLY D C 1
ATOM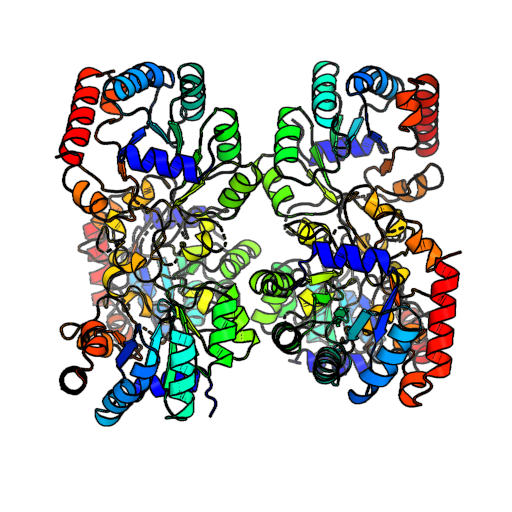 5824 O O . GLY D 1 144 ? 45.738 29.813 81.405 1.00 27.59 142 GLY D O 1
ATOM 5825 N N . VAL D 1 145 ? 45.084 29.752 83.559 1.00 26.46 143 VAL D N 1
ATOM 5826 C CA . VAL D 1 145 ? 44.396 31.043 83.544 1.00 25.88 143 VAL D CA 1
ATOM 5827 C C . VAL D 1 145 ? 45.350 32.157 83.215 1.00 27.26 143 VAL D C 1
ATOM 5828 O O . VAL D 1 145 ? 45.014 33.154 82.542 1.00 30.09 143 VAL D O 1
ATOM 5832 N N . LYS D 1 146 ? 46.591 32.072 83.718 1.00 28.37 144 LYS D N 1
ATOM 5833 C CA . LYS D 1 146 ? 47.588 33.097 83.391 1.00 29.04 144 LYS D CA 1
ATOM 5834 C C . LYS D 1 146 ? 47.868 33.090 81.872 1.00 27.37 144 LYS D C 1
ATOM 5835 O O . LYS D 1 146 ? 47.893 34.173 81.318 1.00 28.09 144 LYS D O 1
ATOM 5849 N N . ILE D 1 148 ? 45.851 32.085 79.415 1.00 30.09 146 ILE D N 1
ATOM 5850 C CA . ILE D 1 148 ? 44.634 32.563 78.728 1.00 28.61 146 ILE D CA 1
ATOM 5851 C C . ILE D 1 148 ? 44.483 34.054 78.853 1.00 27.27 146 ILE D C 1
ATOM 5852 O O . ILE D 1 148 ? 44.215 34.696 77.865 1.00 28.43 146 ILE D O 1
ATOM 5857 N N . LYS D 1 149 ? 44.734 34.632 80.042 1.00 29.02 147 LYS D N 1
ATOM 5858 C CA . LYS D 1 149 ? 44.588 36.104 80.142 1.00 28.25 147 LYS D CA 1
ATOM 5859 C C . LYS D 1 149 ? 45.680 36.800 79.318 1.00 28.62 147 LYS D C 1
ATOM 5860 O O . LYS D 1 149 ? 45.418 37.896 78.809 1.00 28.79 147 LYS D O 1
ATOM 5866 N N . ALA D 1 150 ? 46.891 36.261 79.273 1.00 24.51 148 ALA D N 1
ATOM 5867 C CA . ALA D 1 150 ? 47.916 36.919 78.389 1.00 28.28 148 ALA D CA 1
ATOM 5868 C C . ALA D 1 150 ? 47.495 36.883 76.913 1.00 27.11 148 ALA D C 1
ATOM 5869 O O . ALA D 1 150 ? 47.434 37.956 76.278 1.00 29.42 148 ALA D O 1
ATOM 5871 N N . LEU D 1 151 ? 46.900 35.788 76.417 1.00 28.52 149 LEU D N 1
ATOM 5872 C CA . LEU D 1 151 ? 46.468 35.706 75.000 1.00 25.01 149 LEU D CA 1
ATOM 5873 C C . LEU D 1 151 ? 45.314 36.590 74.696 1.00 27.99 149 LEU D C 1
ATOM 5874 O O . LEU D 1 151 ? 45.147 37.145 73.597 1.00 26.98 149 LEU D O 1
ATOM 5879 N N . LEU D 1 152 ? 44.373 36.798 75.690 1.00 28.30 150 LEU D N 1
ATOM 5880 C CA . LEU D 1 152 ? 43.235 37.682 75.476 1.00 28.62 150 LEU D CA 1
ATOM 5881 C C . LEU D 1 152 ? 43.602 39.142 75.337 1.00 29.69 150 LEU D C 1
ATOM 5882 O O . LEU D 1 152 ? 42.736 39.960 74.991 1.00 30.51 150 LEU D O 1
ATOM 5887 N N . GLY D 1 153 ? 44.823 39.580 75.728 1.00 29.05 151 GLY D N 1
ATOM 5888 C CA . GLY D 1 153 ? 45.229 40.954 75.471 1.00 27.84 151 GLY D CA 1
ATOM 5889 C C . GLY D 1 153 ? 45.096 41.315 73.995 1.00 30.62 151 GLY D C 1
ATOM 5890 O O . GLY D 1 153 ? 44.304 42.189 73.643 1.00 32.26 151 GLY D O 1
ATOM 5891 N N . PRO D 1 154 ? 45.822 40.670 73.069 1.00 30.07 152 PRO D N 1
ATOM 5892 C CA . PRO D 1 154 ? 45.666 40.942 71.655 1.00 30.33 152 PRO D CA 1
ATOM 5893 C C . PRO D 1 154 ? 44.500 40.236 70.956 1.00 30.91 152 PRO D C 1
ATOM 5894 O O . PRO D 1 154 ? 44.078 40.690 69.877 1.00 32.07 152 PRO D O 1
ATOM 5898 N N . TYR D 1 155 ? 44.003 39.131 71.469 1.00 27.06 153 TYR D N 1
ATOM 5899 C CA . TYR D 1 155 ? 42.966 38.341 70.817 1.00 29.97 153 TYR D CA 1
ATOM 5900 C C . TYR D 1 155 ? 41.684 38.422 71.653 1.00 31.09 153 TYR D C 1
ATOM 5901 O O . TYR D 1 155 ? 41.173 37.458 72.141 1.00 30.63 153 TYR D O 1
ATOM 5910 N N . ALA D 1 156 ? 41.225 39.663 71.826 1.00 34.16 154 ALA D N 1
ATOM 5911 C CA . ALA D 1 156 ? 40.122 39.973 72.698 1.00 37.29 154 ALA D CA 1
ATOM 5912 C C . ALA D 1 156 ? 38.770 39.432 72.255 1.00 39.19 154 ALA D C 1
ATOM 5913 O O . ALA D 1 156 ? 37.893 39.312 73.125 1.00 39.37 154 ALA D O 1
ATOM 5915 N N . GLN D 1 157 ? 38.548 39.107 70.996 1.00 38.93 155 GLN D N 1
ATOM 5916 C CA . GLN D 1 157 ? 37.215 38.573 70.653 1.00 41.34 155 GLN D CA 1
ATOM 5917 C C . GLN D 1 157 ? 37.163 37.062 70.695 1.00 40.09 155 GLN D C 1
ATOM 5918 O O . GLN D 1 157 ? 36.039 36.507 70.614 1.00 40.40 155 GLN D O 1
ATOM 5924 N N . LEU D 1 158 ? 38.257 36.363 71.035 1.00 33.82 156 LEU D N 1
ATOM 5925 C CA . LEU D 1 158 ? 38.158 34.916 71.050 1.00 33.89 156 LEU D CA 1
ATOM 5926 C C . LEU D 1 158 ? 37.126 34.401 72.062 1.00 33.82 156 LEU D C 1
ATOM 5927 O O . LEU D 1 158 ? 37.166 34.815 73.222 1.00 35.63 156 LEU D O 1
ATOM 5932 N N . GLN D 1 159 ? 36.387 33.380 71.667 1.00 32.03 157 GLN D N 1
ATOM 5933 C CA . GLN D 1 159 ? 35.478 32.660 72.559 1.00 28.98 157 GLN D CA 1
ATOM 5934 C C . GLN D 1 159 ? 36.199 31.362 72.901 1.00 29.85 157 GLN D C 1
ATOM 5935 O O . GLN D 1 159 ? 36.599 30.646 71.951 1.00 33.12 157 GLN D O 1
ATOM 5941 N N . ILE D 1 160 ? 36.439 31.060 74.167 1.00 29.20 158 ILE D N 1
ATOM 5942 C CA . ILE D 1 160 ? 37.275 29.933 74.535 1.00 26.51 158 ILE D CA 1
ATOM 5943 C C . ILE D 1 160 ? 36.690 28.840 75.353 1.00 27.78 158 ILE D C 1
ATOM 5944 O O . ILE D 1 160 ? 35.925 28.999 76.310 1.00 27.31 158 ILE D O 1
ATOM 5961 N N . PRO D 1 162 ? 38.214 25.873 77.587 1.00 29.53 160 PRO D N 1
ATOM 5962 C CA . PRO D 1 162 ? 39.347 25.158 78.142 1.00 28.54 160 PRO D CA 1
ATOM 5963 C C . PRO D 1 162 ? 39.114 23.713 78.499 1.00 28.79 160 PRO D C 1
ATOM 5964 O O . PRO D 1 162 ? 38.031 23.365 79.052 1.00 30.90 160 PRO D O 1
ATOM 5968 N N . THR D 1 163 ? 40.039 22.836 78.180 1.00 26.50 161 THR D N 1
ATOM 5969 C CA . THR D 1 163 ? 40.053 21.431 78.541 1.00 26.68 161 THR D CA 1
ATOM 5970 C C . THR D 1 163 ? 41.476 21.019 78.909 1.00 28.07 161 THR D C 1
ATOM 5971 O O . THR D 1 163 ? 42.488 21.382 78.212 1.00 27.43 161 THR D O 1
ATOM 5975 N N . GLY D 1 164 ? 41.668 20.106 79.831 1.00 26.27 162 GLY D N 1
ATOM 5976 C CA . GLY D 1 164 ? 43.003 19.665 80.235 1.00 27.89 162 GLY D CA 1
ATOM 5977 C C . GLY D 1 164 ? 43.340 20.115 81.666 1.00 26.61 162 GLY D C 1
ATOM 5978 O O . GLY D 1 164 ? 43.614 21.288 81.894 1.00 26.79 162 GLY D O 1
ATOM 5979 N N . GLY D 1 165 ? 43.311 19.225 82.624 1.00 26.65 163 GLY D N 1
ATOM 5980 C CA . GLY D 1 165 ? 43.570 19.571 84.029 1.00 29.79 163 GLY D CA 1
ATOM 5981 C C . GLY D 1 165 ? 42.487 20.377 84.732 1.00 30.78 163 GLY D C 1
ATOM 5982 O O . GLY D 1 165 ? 42.785 21.023 85.765 1.00 31.93 163 GLY D O 1
ATOM 5983 N N . ILE D 1 166 ? 41.268 20.463 84.256 1.00 28.04 164 ILE D N 1
ATOM 5984 C CA . ILE D 1 166 ? 40.186 21.254 84.834 1.00 29.22 164 ILE D CA 1
ATOM 5985 C C . ILE D 1 166 ? 39.564 20.423 85.985 1.00 29.70 164 ILE D C 1
ATOM 5986 O O . ILE D 1 166 ? 39.413 19.185 85.837 1.00 28.59 164 ILE D O 1
ATOM 5991 N N . GLY D 1 167 ? 39.418 21.075 87.124 1.00 29.95 165 GLY D N 1
ATOM 5992 C CA . GLY D 1 167 ? 38.751 20.300 88.246 1.00 30.95 165 GLY D CA 1
ATOM 5993 C C . GLY D 1 167 ? 37.922 21.238 89.098 1.00 28.81 165 GLY D C 1
ATOM 5994 O O . GLY D 1 167 ? 37.773 22.452 88.883 1.00 28.01 165 GLY D O 1
ATOM 5995 N N . LEU D 1 168 ? 37.345 20.659 90.184 1.00 32.43 166 LEU D N 1
ATOM 5996 C CA . LEU D 1 168 ? 36.461 21.478 91.073 1.00 33.55 166 LEU D CA 1
ATOM 5997 C C . LEU D 1 168 ? 37.235 22.678 91.638 1.00 33.39 166 LEU D C 1
ATOM 5998 O O . LEU D 1 168 ? 36.657 23.782 91.759 1.00 32.20 166 LEU D O 1
ATOM 6003 N N . HIS D 1 169 ? 38.508 22.473 91.952 1.00 34.35 167 HIS D N 1
ATOM 6004 C CA . HIS D 1 169 ? 39.360 23.550 92.483 1.00 35.94 167 HIS D CA 1
ATOM 6005 C C . HIS D 1 169 ? 39.632 24.690 91.529 1.00 38.88 167 HIS D C 1
ATOM 6006 O O . HIS D 1 169 ? 39.821 25.841 92.013 1.00 40.66 167 HIS D O 1
ATOM 6013 N N . ASN D 1 170 ? 39.593 24.487 90.196 1.00 35.48 168 ASN D N 1
ATOM 6014 C CA . ASN D 1 170 ? 39.884 25.616 89.315 1.00 35.58 168 ASN D CA 1
ATOM 6015 C C . ASN D 1 170 ? 38.822 25.929 88.306 1.00 35.15 168 ASN D C 1
ATOM 6016 O O . ASN D 1 170 ? 38.912 27.005 87.682 1.00 36.57 168 ASN D O 1
ATOM 6021 N N . ILE D 1 171 ? 37.623 25.283 88.354 1.00 34.34 169 ILE D N 1
ATOM 6022 C CA . ILE D 1 171 ? 36.649 25.662 87.310 1.00 31.91 169 ILE D CA 1
ATOM 6023 C C . ILE D 1 171 ? 36.171 27.075 87.440 1.00 33.23 169 ILE D C 1
ATOM 6024 O O . ILE D 1 171 ? 35.909 27.777 86.441 1.00 30.74 169 ILE D O 1
ATOM 6029 N N . ARG D 1 172 ? 35.982 27.554 88.717 1.00 33.55 170 ARG D N 1
ATOM 6030 C CA . ARG D 1 172 ? 35.500 28.927 88.894 1.00 33.17 170 ARG D CA 1
ATOM 6031 C C . ARG D 1 172 ? 36.534 29.932 88.382 1.00 31.86 170 ARG D C 1
ATOM 6032 O O . ARG D 1 172 ? 36.222 30.955 87.770 1.00 33.47 170 ARG D O 1
ATOM 6040 N N . ASP D 1 173 ? 37.811 29.673 88.609 1.00 32.69 171 ASP D N 1
ATOM 6041 C CA . ASP D 1 173 ? 38.836 30.574 88.082 1.00 33.24 171 ASP D CA 1
ATOM 6042 C C . ASP D 1 173 ? 38.647 30.750 86.567 1.00 31.27 171 ASP D C 1
ATOM 6043 O O . ASP D 1 173 ? 38.729 31.858 86.074 1.00 30.94 171 ASP D O 1
ATOM 6048 N N . TYR D 1 174 ? 38.419 29.662 85.857 1.00 30.89 172 TYR D N 1
ATOM 6049 C CA . TYR D 1 174 ? 38.242 29.796 84.374 1.00 30.12 172 TYR D CA 1
ATOM 6050 C C . TYR D 1 174 ? 36.944 30.447 84.016 1.00 32.02 172 TYR D C 1
ATOM 6051 O O . TYR D 1 174 ? 36.930 31.445 83.255 1.00 32.70 172 TYR D O 1
ATOM 6060 N N . LEU D 1 175 ? 35.832 30.087 84.712 1.00 31.50 173 LEU D N 1
ATOM 6061 C CA . LEU D 1 175 ? 34.540 30.717 84.382 1.00 32.59 173 LEU D CA 1
ATOM 6062 C C . LEU D 1 175 ? 34.466 32.178 84.757 1.00 33.29 173 LEU D C 1
ATOM 6063 O O . LEU D 1 175 ? 33.690 32.968 84.206 1.00 31.59 173 LEU D O 1
ATOM 6068 N N . ALA D 1 176 ? 35.383 32.613 85.629 1.00 33.47 174 ALA D N 1
ATOM 6069 C CA . ALA D 1 176 ? 35.424 34.035 85.985 1.00 35.77 174 ALA D CA 1
ATOM 6070 C C . ALA D 1 176 ? 35.789 34.884 84.793 1.00 36.78 174 ALA D C 1
ATOM 6071 O O . ALA D 1 176 ? 35.365 36.054 84.742 1.00 37.11 174 ALA D O 1
ATOM 6073 N N . ILE D 1 177 ? 36.595 34.390 83.845 1.00 37.11 175 ILE D N 1
ATOM 6074 C CA . ILE D 1 177 ? 36.918 35.192 82.632 1.00 35.55 175 ILE D CA 1
ATOM 6075 C C . ILE D 1 177 ? 35.752 35.166 81.675 1.00 36.68 175 ILE D C 1
ATOM 6076 O O . ILE D 1 177 ? 35.269 34.097 81.256 1.00 35.00 175 ILE D O 1
ATOM 6081 N N . PRO D 1 178 ? 35.259 36.324 81.232 1.00 37.17 176 PRO D N 1
ATOM 6082 C CA . PRO D 1 178 ? 34.119 36.444 80.362 1.00 36.91 176 PRO D CA 1
ATOM 6083 C C . PRO D 1 178 ? 34.233 35.801 78.988 1.00 37.63 176 PRO D C 1
ATOM 6084 O O . PRO D 1 178 ? 33.225 35.363 78.375 1.00 35.51 176 PRO D O 1
ATOM 6088 N N . ASN D 1 179 ? 35.433 35.806 78.371 1.00 32.74 177 ASN D N 1
ATOM 6089 C CA . ASN D 1 179 ? 35.543 35.183 77.051 1.00 33.52 177 ASN D CA 1
ATOM 6090 C C . ASN D 1 179 ? 35.429 33.671 77.137 1.00 33.82 177 ASN D C 1
ATOM 6091 O O . ASN D 1 179 ? 35.404 33.074 76.039 1.00 34.85 177 ASN D O 1
ATOM 6096 N N . ILE D 1 180 ? 35.550 33.090 78.334 1.00 30.79 178 ILE D N 1
ATOM 6097 C CA . ILE D 1 180 ? 35.435 31.627 78.424 1.00 30.94 178 ILE D CA 1
ATOM 6098 C C . ILE D 1 180 ? 33.960 31.232 78.392 1.00 33.10 178 ILE D C 1
ATOM 6099 O O . ILE D 1 180 ? 33.128 31.762 79.137 1.00 32.53 178 ILE D O 1
ATOM 6104 N N . VAL D 1 181 ? 33.627 30.320 77.469 1.00 31.13 179 VAL D N 1
ATOM 6105 C CA . VAL D 1 181 ? 32.234 29.863 77.291 1.00 30.86 179 VAL D CA 1
ATOM 6106 C C . VAL D 1 181 ? 31.886 28.750 78.249 1.00 30.09 179 VAL D C 1
ATOM 6107 O O . VAL D 1 181 ? 30.855 28.674 78.918 1.00 31.80 179 VAL D O 1
ATOM 6111 N N . ALA D 1 182 ? 32.712 27.713 78.292 1.00 28.05 180 ALA D N 1
ATOM 6112 C CA . ALA D 1 182 ? 32.546 26.539 79.091 1.00 27.79 180 ALA D CA 1
ATOM 6113 C C . ALA D 1 182 ? 33.831 25.722 79.150 1.00 29.25 180 ALA D C 1
ATOM 6114 O O . ALA D 1 182 ? 34.644 25.809 78.188 1.00 29.87 180 ALA D O 1
ATOM 6116 N N . CYS D 1 183 ? 33.944 24.806 80.115 1.00 29.62 181 CYS D N 1
ATOM 6117 C CA . CYS D 1 183 ? 35.147 23.994 80.254 1.00 30.15 181 CYS D CA 1
ATOM 6118 C C . CYS D 1 183 ? 34.747 22.535 80.101 1.00 28.19 181 CYS D C 1
ATOM 6119 O O . CYS D 1 183 ? 33.610 22.249 80.409 1.00 31.79 181 CYS D O 1
ATOM 6122 N N . GLY D 1 184 ? 35.635 21.708 79.624 1.00 29.91 182 GLY D N 1
ATOM 6123 C CA . GLY D 1 184 ? 35.544 20.291 79.421 1.00 27.21 182 GLY D CA 1
ATOM 6124 C C . GLY D 1 184 ? 36.160 19.528 80.573 1.00 31.73 182 GLY D C 1
ATOM 6125 O O . GLY D 1 184 ? 37.256 19.919 81.030 1.00 30.85 182 GLY D O 1
ATOM 6126 N N . GLY D 1 185 ? 35.516 18.445 81.059 1.00 32.53 183 GLY D N 1
ATOM 6127 C CA . GLY D 1 185 ? 36.200 17.749 82.185 1.00 35.26 183 GLY D CA 1
ATOM 6128 C C . GLY D 1 185 ? 35.819 16.293 82.226 1.00 35.16 183 GLY D C 1
ATOM 6129 O O . GLY D 1 185 ? 34.774 15.947 81.627 1.00 33.90 183 GLY D O 1
ATOM 6130 N N . SER D 1 186 ? 36.622 15.414 82.834 1.00 32.79 184 SER D N 1
ATOM 6131 C CA . SER D 1 186 ? 36.214 14.017 82.908 1.00 36.11 184 SER D CA 1
ATOM 6132 C C . SER D 1 186 ? 36.187 13.404 84.300 1.00 37.38 184 SER D C 1
ATOM 6133 O O . SER D 1 186 ? 35.833 12.214 84.429 1.00 37.18 184 SER D O 1
ATOM 6136 N N . TRP D 1 187 ? 36.482 14.190 85.330 1.00 38.92 185 TRP D N 1
ATOM 6137 C CA . TRP D 1 187 ? 36.537 13.626 86.698 1.00 41.27 185 TRP D CA 1
ATOM 6138 C C . TRP D 1 187 ? 35.174 13.141 87.167 1.00 42.71 185 TRP D C 1
ATOM 6139 O O . TRP D 1 187 ? 35.031 11.991 87.612 1.00 42.69 185 TRP D O 1
ATOM 6150 N N . PHE D 1 188 ? 34.112 13.941 86.955 1.00 44.36 186 PHE D N 1
ATOM 6151 C CA . PHE D 1 188 ? 32.767 13.579 87.371 1.00 43.93 186 PHE D CA 1
ATOM 6152 C C . PHE D 1 188 ? 32.160 12.438 86.570 1.00 45.91 186 PHE D C 1
ATOM 6153 O O . PHE D 1 188 ? 31.036 11.993 86.877 1.00 45.73 186 PHE D O 1
ATOM 6161 N N . VAL D 1 189 ? 32.800 11.951 85.510 1.00 46.12 187 VAL D N 1
ATOM 6162 C CA . VAL D 1 189 ? 32.406 10.837 84.698 1.00 46.71 187 VAL D CA 1
ATOM 6163 C C . VAL D 1 189 ? 33.603 9.914 84.399 1.00 49.34 187 VAL D C 1
ATOM 6164 O O . VAL D 1 189 ? 33.778 9.365 83.292 1.00 47.11 187 VAL D O 1
ATOM 6168 N N . GLU D 1 190 ? 34.471 9.747 85.380 1.00 51.06 188 GLU D N 1
ATOM 6169 C CA . GLU D 1 190 ? 35.692 8.925 85.218 1.00 54.13 188 GLU D CA 1
ATOM 6170 C C . GLU D 1 190 ? 35.392 7.574 84.625 1.00 53.53 188 GLU D C 1
ATOM 6171 O O . GLU D 1 190 ? 34.307 7.048 84.871 1.00 55.32 188 GLU D O 1
ATOM 6177 N N . LYS D 1 191 ? 36.313 6.952 83.896 1.00 55.17 189 LYS D N 1
ATOM 6178 C CA . LYS D 1 191 ? 36.072 5.689 83.231 1.00 57.48 189 LYS D CA 1
ATOM 6179 C C . LYS D 1 191 ? 35.771 4.495 84.110 1.00 59.06 189 LYS D C 1
ATOM 6180 O O . LYS D 1 191 ? 35.111 3.558 83.627 1.00 59.22 189 LYS D O 1
ATOM 6186 N N . LYS D 1 192 ? 36.280 4.459 85.337 1.00 61.03 190 LYS D N 1
ATOM 6187 C CA . LYS D 1 192 ? 36.002 3.356 86.259 1.00 61.49 190 LYS D CA 1
ATOM 6188 C C . LYS D 1 192 ? 34.560 3.444 86.743 1.00 60.37 190 LYS D C 1
ATOM 6189 O O . LYS D 1 192 ? 33.891 2.410 86.874 1.00 61.46 190 LYS D O 1
ATOM 6195 N N . LEU D 1 193 ? 34.106 4.673 87.017 1.00 59.03 191 LEU D N 1
ATOM 6196 C CA . LEU D 1 193 ? 32.703 4.822 87.450 1.00 58.07 191 LEU D CA 1
ATOM 6197 C C . LEU D 1 193 ? 31.814 4.260 86.340 1.00 57.46 191 LEU D C 1
ATOM 6198 O O . LEU D 1 193 ? 30.994 3.358 86.541 1.00 57.88 191 LEU D O 1
ATOM 6203 N N . ILE D 1 194 ? 32.087 4.691 85.104 1.00 56.77 192 ILE D N 1
ATOM 6204 C CA . ILE D 1 194 ? 31.301 4.217 83.967 1.00 56.52 192 ILE D CA 1
ATOM 6205 C C . ILE D 1 194 ? 31.381 2.699 83.875 1.00 57.07 192 ILE D C 1
ATOM 6206 O O . ILE D 1 194 ? 30.360 2.013 83.881 1.00 57.67 192 ILE D O 1
ATOM 6211 N N . GLN D 1 195 ? 32.584 2.152 83.845 1.00 58.35 193 GLN D N 1
ATOM 6212 C CA . GLN D 1 195 ? 32.841 0.731 83.778 1.00 59.47 193 GLN D CA 1
ATOM 6213 C C . GLN D 1 195 ? 32.125 -0.123 84.810 1.00 60.81 193 GLN D C 1
ATOM 6214 O O . GLN D 1 195 ? 31.734 -1.259 84.503 1.00 62.51 193 GLN D O 1
ATOM 6216 N N . SER D 1 196 ? 31.980 0.366 86.026 1.00 61.64 194 SER D N 1
ATOM 6217 C CA . SER D 1 196 ? 31.317 -0.346 87.103 1.00 60.74 194 SER D CA 1
ATOM 6218 C C . SER D 1 196 ? 29.844 -0.031 87.221 1.00 61.29 194 SER D C 1
ATOM 6219 O O . SER D 1 196 ? 29.205 -0.449 88.214 1.00 62.10 194 SER D O 1
ATOM 6222 N N . ASN D 1 197 ? 29.319 0.832 86.346 1.00 60.13 195 ASN D N 1
ATOM 6223 C CA . ASN D 1 197 ? 27.897 1.159 86.370 1.00 57.46 195 ASN D CA 1
ATOM 6224 C C . ASN D 1 197 ? 27.487 1.890 87.637 1.00 56.43 195 ASN D C 1
ATOM 6225 O O . ASN D 1 197 ? 26.306 1.929 88.014 1.00 55.74 195 ASN D O 1
ATOM 6230 N N . ASN D 1 198 ? 28.444 2.600 88.230 1.00 54.01 196 ASN D N 1
ATOM 6231 C CA . ASN D 1 198 ? 28.176 3.366 89.443 1.00 52.77 196 ASN D CA 1
ATOM 6232 C C . ASN D 1 198 ? 27.546 4.703 89.085 1.00 51.11 196 ASN D C 1
ATOM 6233 O O . ASN D 1 198 ? 28.067 5.805 89.309 1.00 49.75 196 ASN D O 1
ATOM 6238 N N . TRP D 1 199 ? 26.261 4.635 88.692 1.00 49.52 197 TRP D N 1
ATOM 6239 C CA . TRP D 1 199 ? 25.576 5.856 88.256 1.00 47.73 197 TRP D CA 1
ATOM 6240 C C . TRP D 1 199 ? 25.336 6.784 89.419 1.00 48.13 197 TRP D C 1
ATOM 6241 O O . TRP D 1 199 ? 25.199 8.023 89.283 1.00 47.70 197 TRP D O 1
ATOM 6252 N N . ASP D 1 200 ? 25.270 6.195 90.626 1.00 48.00 198 ASP D N 1
ATOM 6253 C CA . ASP D 1 200 ? 25.018 7.040 91.808 1.00 48.36 198 ASP D CA 1
ATOM 6254 C C . ASP D 1 200 ? 26.163 7.980 92.127 1.00 46.09 198 ASP D C 1
ATOM 6255 O O . ASP D 1 200 ? 25.931 9.166 92.446 1.00 45.84 198 ASP D O 1
ATOM 6260 N N . GLU D 1 201 ? 27.409 7.531 92.071 1.00 45.36 199 GLU D N 1
ATOM 6261 C CA . GLU D 1 201 ? 28.528 8.470 92.329 1.00 44.75 199 GLU D CA 1
ATOM 6262 C C . GLU D 1 201 ? 28.588 9.554 91.265 1.00 43.30 199 GLU D C 1
ATOM 6263 O O . GLU D 1 201 ? 28.616 10.751 91.581 1.00 43.35 199 GLU D O 1
ATOM 6269 N N . ILE D 1 202 ? 28.566 9.128 89.985 1.00 42.37 200 ILE D N 1
ATOM 6270 C CA . ILE D 1 202 ? 28.549 10.086 88.858 1.00 39.36 200 ILE D CA 1
ATOM 6271 C C . ILE D 1 202 ? 27.537 11.150 89.137 1.00 37.44 200 ILE D C 1
ATOM 6272 O O . ILE D 1 202 ? 27.752 12.365 89.174 1.00 38.42 200 ILE D O 1
ATOM 6277 N N . GLY D 1 203 ? 26.303 10.673 89.461 1.00 41.23 201 GLY D N 1
ATOM 6278 C CA . GLY D 1 203 ? 25.209 11.572 89.819 1.00 37.16 201 GLY D CA 1
ATOM 6279 C C . GLY D 1 203 ? 25.653 12.604 90.825 1.00 37.79 201 GLY D C 1
ATOM 6280 O O . GLY D 1 203 ? 25.280 13.772 90.702 1.00 38.30 201 GLY D O 1
ATOM 6281 N N . ARG D 1 204 ? 26.224 12.136 91.947 1.00 39.28 202 ARG D N 1
ATOM 6282 C CA . ARG D 1 204 ? 26.699 12.991 93.011 1.00 40.30 202 ARG D CA 1
ATOM 6283 C C . ARG D 1 204 ? 27.803 13.945 92.543 1.00 37.94 202 ARG D C 1
ATOM 6284 O O . ARG D 1 204 ? 27.780 15.131 92.858 1.00 37.74 202 ARG D O 1
ATOM 6292 N N . LEU D 1 205 ? 28.753 13.390 91.791 1.00 39.91 203 LEU D N 1
ATOM 6293 C CA . LEU D 1 205 ? 29.836 14.268 91.264 1.00 40.11 203 LEU D CA 1
ATOM 6294 C C . LEU D 1 205 ? 29.283 15.381 90.416 1.00 40.27 203 LEU D C 1
ATOM 6295 O O . LEU D 1 205 ? 29.628 16.556 90.624 1.00 41.83 203 LEU D O 1
ATOM 6300 N N . VAL D 1 206 ? 28.293 15.067 89.543 1.00 39.42 204 VAL D N 1
ATOM 6301 C CA . VAL D 1 206 ? 27.671 16.101 88.728 1.00 37.34 204 VAL D CA 1
ATOM 6302 C C . VAL D 1 206 ? 27.027 17.187 89.532 1.00 37.58 204 VAL D C 1
ATOM 6303 O O . VAL D 1 206 ? 27.207 18.388 89.303 1.00 37.04 204 VAL D O 1
ATOM 6307 N N . ARG D 1 207 ? 26.205 16.816 90.549 1.00 39.24 205 ARG D N 1
ATOM 6308 C CA . ARG D 1 207 ? 25.560 17.828 91.392 1.00 37.83 205 ARG D CA 1
ATOM 6309 C C . ARG D 1 207 ? 26.571 18.752 92.063 1.00 35.39 205 ARG D C 1
ATOM 6310 O O . ARG D 1 207 ? 26.400 19.988 92.225 1.00 34.24 205 ARG D O 1
ATOM 6318 N N . GLU D 1 208 ? 27.652 18.217 92.559 1.00 36.04 206 GLU D N 1
ATOM 6319 C CA . GLU D 1 208 ? 28.733 18.999 93.155 1.00 38.35 206 GLU D CA 1
ATOM 6320 C C . GLU D 1 208 ? 29.322 20.096 92.283 1.00 39.82 206 GLU D C 1
ATOM 6321 O O . GLU D 1 208 ? 29.349 21.304 92.675 1.00 39.43 206 GLU D O 1
ATOM 6327 N N . VAL D 1 209 ? 29.698 19.751 91.009 1.00 38.94 207 VAL D N 1
ATOM 6328 C CA . VAL D 1 209 ? 30.304 20.825 90.170 1.00 35.15 207 VAL D CA 1
ATOM 6329 C C . VAL D 1 209 ? 29.293 21.854 89.797 1.00 38.08 207 VAL D C 1
ATOM 6330 O O . VAL D 1 209 ? 29.498 23.090 89.827 1.00 36.60 207 VAL D O 1
ATOM 6334 N N . ILE D 1 210 ? 28.023 21.381 89.573 1.00 39.63 208 ILE D N 1
ATOM 6335 C CA . ILE D 1 210 ? 26.969 22.381 89.287 1.00 41.02 208 ILE D CA 1
ATOM 6336 C C . ILE D 1 210 ? 26.796 23.284 90.501 1.00 41.72 208 ILE D C 1
ATOM 6337 O O . ILE D 1 210 ? 26.562 24.510 90.366 1.00 42.30 208 ILE D O 1
ATOM 6342 N N . ASP D 1 211 ? 26.796 22.724 91.713 1.00 42.97 209 ASP D N 1
ATOM 6343 C CA . ASP D 1 211 ? 26.664 23.532 92.927 1.00 46.91 209 ASP D CA 1
ATOM 6344 C C . ASP D 1 211 ? 27.735 24.620 93.034 1.00 47.76 209 ASP D C 1
ATOM 6345 O O . ASP D 1 211 ? 27.443 25.829 93.138 1.00 48.97 209 ASP D O 1
ATOM 6350 N N . ILE D 1 212 ? 29.007 24.260 92.962 1.00 49.11 210 ILE D N 1
ATOM 6351 C CA . ILE D 1 212 ? 30.068 25.282 93.037 1.00 50.64 210 ILE D CA 1
ATOM 6352 C C . ILE D 1 212 ? 29.935 26.356 91.973 1.00 52.00 210 ILE D C 1
ATOM 6353 O O . ILE D 1 212 ? 30.080 27.545 92.283 1.00 52.05 210 ILE D O 1
ATOM 6355 N N . ILE D 1 213 ? 29.532 26.017 90.739 1.00 52.23 211 ILE D N 1
ATOM 6356 C CA . ILE D 1 213 ? 29.442 27.028 89.693 1.00 54.02 211 ILE D CA 1
ATOM 6357 C C . ILE D 1 213 ? 28.376 28.038 90.071 1.00 56.91 211 ILE D C 1
ATOM 6358 O O . ILE D 1 213 ? 28.436 29.223 89.731 1.00 55.92 211 ILE D O 1
ATOM 6363 N N . LYS D 1 214 ? 27.338 27.508 90.738 1.00 59.88 212 LYS D N 1
ATOM 6364 C CA . LYS D 1 214 ? 26.232 28.342 91.205 1.00 62.68 212 LYS D CA 1
ATOM 6365 C C . LYS D 1 214 ? 26.673 29.391 92.222 1.00 62.75 212 LYS D C 1
ATOM 6366 O O . LYS D 1 214 ? 26.191 30.530 92.097 1.00 63.81 212 LYS D O 1
ATOM 6368 N N . GLU D 1 215 ? 27.614 29.114 93.110 1.00 63.04 213 GLU D N 1
ATOM 6369 C CA . GLU D 1 215 ? 28.077 30.115 94.060 1.00 65.20 213 GLU D CA 1
ATOM 6370 C C . GLU D 1 215 ? 28.420 31.439 93.432 1.00 65.79 213 GLU D C 1
ATOM 6371 O O . GLU D 1 215 ? 27.625 32.388 93.429 1.00 66.64 213 GLU D O 1
ATOM 6373 N N . SER E 1 4 ? 64.210 55.760 54.616 1.00 59.70 2 SER E N 1
ATOM 6374 C CA . SER E 1 4 ? 63.666 54.539 55.267 1.00 59.05 2 SER E CA 1
ATOM 6375 C C . SER E 1 4 ? 64.770 53.663 55.857 1.00 57.71 2 SER E C 1
ATOM 6376 O O . SER E 1 4 ? 65.803 53.454 55.210 1.00 59.22 2 SER E O 1
ATOM 6379 N N . TYR E 1 5 ? 64.559 53.192 57.083 1.00 55.01 3 TYR E N 1
ATOM 6380 C CA . TYR E 1 5 ? 65.525 52.316 57.737 1.00 52.41 3 TYR E CA 1
ATOM 6381 C C . TYR E 1 5 ? 65.282 50.859 57.323 1.00 49.76 3 TYR E C 1
ATOM 6382 O O . TYR E 1 5 ? 64.169 50.490 56.950 1.00 49.07 3 TYR E O 1
ATOM 6391 N N . THR E 1 6 ? 66.351 50.098 57.195 1.00 46.23 4 THR E N 1
ATOM 6392 C CA . THR E 1 6 ? 66.249 48.667 56.918 1.00 42.66 4 THR E CA 1
ATOM 6393 C C . THR E 1 6 ? 65.973 47.954 58.255 1.00 40.44 4 THR E C 1
ATOM 6394 O O . THR E 1 6 ? 66.239 48.498 59.342 1.00 39.23 4 THR E O 1
ATOM 6398 N N . THR E 1 7 ? 65.561 46.683 58.146 1.00 38.43 5 THR E N 1
ATOM 6399 C CA . THR E 1 7 ? 65.270 45.904 59.331 1.00 36.04 5 THR E CA 1
ATOM 6400 C C . THR E 1 7 ? 66.425 45.870 60.319 1.00 36.74 5 THR E C 1
ATOM 6401 O O . THR E 1 7 ? 66.224 46.100 61.509 1.00 36.15 5 THR E O 1
ATOM 6405 N N . GLN E 1 8 ? 67.650 45.592 59.843 1.00 36.50 6 GLN E N 1
ATOM 6406 C CA . GLN E 1 8 ? 68.772 45.495 60.818 1.00 38.67 6 GLN E CA 1
ATOM 6407 C C . GLN E 1 8 ? 69.125 46.797 61.470 1.00 38.01 6 GLN E C 1
ATOM 6408 O O . GLN E 1 8 ? 69.407 46.890 62.682 1.00 38.60 6 GLN E O 1
ATOM 6414 N N . GLN E 1 9 ? 68.996 47.905 60.729 1.00 40.75 7 GLN E N 1
ATOM 6415 C CA . GLN E 1 9 ? 69.260 49.239 61.282 1.00 39.23 7 GLN E CA 1
ATOM 6416 C C . GLN E 1 9 ? 68.301 49.499 62.438 1.00 36.79 7 GLN E C 1
ATOM 6417 O O . GLN E 1 9 ? 68.660 50.123 63.420 1.00 36.41 7 GLN E O 1
ATOM 6423 N N . ILE E 1 10 ? 67.038 49.065 62.263 1.00 36.18 8 ILE E N 1
ATOM 6424 C CA . ILE E 1 10 ? 66.052 49.259 63.362 1.00 34.94 8 ILE E CA 1
ATOM 6425 C C . ILE E 1 10 ? 66.416 48.425 64.576 1.00 33.49 8 ILE E C 1
ATOM 6426 O O . ILE E 1 10 ? 66.383 48.888 65.721 1.00 33.30 8 ILE E O 1
ATOM 6431 N N . ILE E 1 11 ? 66.873 47.183 64.330 1.00 33.65 9 ILE E N 1
ATOM 6432 C CA . ILE E 1 11 ? 67.279 46.307 65.427 1.00 33.89 9 ILE E CA 1
ATOM 6433 C C . ILE E 1 11 ? 68.393 46.948 66.253 1.00 34.23 9 ILE E C 1
ATOM 6434 O O . ILE E 1 11 ? 68.399 46.920 67.472 1.00 33.75 9 ILE E O 1
ATOM 6439 N N . GLU E 1 12 ? 69.402 47.514 65.587 1.00 35.78 10 GLU E N 1
ATOM 6440 C CA . GLU E 1 12 ? 70.484 48.228 66.251 1.00 36.64 10 GLU E CA 1
ATOM 6441 C C . GLU E 1 12 ? 70.005 49.464 66.984 1.00 37.82 10 GLU E C 1
ATOM 6442 O O . GLU E 1 12 ? 70.555 49.812 68.061 1.00 37.11 10 GLU E O 1
ATOM 6448 N N . LYS E 1 13 ? 68.984 50.175 66.519 1.00 37.14 11 LYS E N 1
ATOM 6449 C CA . LYS E 1 13 ? 68.478 51.323 67.291 1.00 37.40 11 LYS E CA 1
ATOM 6450 C C . LYS E 1 13 ? 67.776 50.822 68.558 1.00 37.08 11 LYS E C 1
ATOM 6451 O O . LYS E 1 13 ? 67.874 51.446 69.630 1.00 36.78 11 LYS E O 1
ATOM 6457 N N . LEU E 1 14 ? 67.034 49.715 68.442 1.00 35.38 12 LEU E N 1
ATOM 6458 C CA . LEU E 1 14 ? 66.367 49.133 69.599 1.00 34.16 12 LEU E CA 1
ATOM 6459 C C . LEU E 1 14 ? 67.362 48.643 70.642 1.00 34.07 12 LEU E C 1
ATOM 6460 O O . LEU E 1 14 ? 67.123 48.850 71.824 1.00 33.30 12 LEU E O 1
ATOM 6465 N N . ARG E 1 15 ? 68.483 48.083 70.167 1.00 34.51 13 ARG E N 1
ATOM 6466 C CA . ARG E 1 15 ? 69.520 47.594 71.071 1.00 36.28 13 ARG E CA 1
ATOM 6467 C C . ARG E 1 15 ? 70.115 48.696 71.948 1.00 38.52 13 ARG E C 1
ATOM 6468 O O . ARG E 1 15 ? 70.476 48.498 73.122 1.00 39.34 13 ARG E O 1
ATOM 6476 N N . GLU E 1 16 ? 70.096 49.930 71.475 1.00 38.60 14 GLU E N 1
ATOM 6477 C CA . GLU E 1 16 ? 70.571 51.094 72.240 1.00 38.68 14 GLU E CA 1
ATOM 6478 C C . GLU E 1 16 ? 69.485 51.595 73.165 1.00 39.64 14 GLU E C 1
ATOM 6479 O O . GLU E 1 16 ? 69.717 51.935 74.345 1.00 37.69 14 GLU E O 1
ATOM 6482 N N . LEU E 1 17 ? 68.216 51.561 72.714 1.00 38.15 15 LEU E N 1
ATOM 6483 C CA . LEU E 1 17 ? 67.102 51.991 73.577 1.00 38.73 15 LEU E CA 1
ATOM 6484 C C . LEU E 1 17 ? 66.808 51.027 74.694 1.00 39.00 15 LEU E C 1
ATOM 6485 O O . LEU E 1 17 ? 66.446 51.398 75.832 1.00 41.26 15 LEU E O 1
ATOM 6490 N N . LYS E 1 18 ? 66.792 49.725 74.435 1.00 38.74 16 LYS E N 1
ATOM 6491 C CA . LYS E 1 18 ? 66.581 48.643 75.350 1.00 37.91 16 LYS E CA 1
ATOM 6492 C C . LYS E 1 18 ? 65.193 48.450 75.906 1.00 36.40 16 LYS E C 1
ATOM 6493 O O . LYS E 1 18 ? 64.891 47.346 76.409 1.00 38.09 16 LYS E O 1
ATOM 6499 N N . ILE E 1 19 ? 64.391 49.477 76.001 1.00 35.71 17 ILE E N 1
ATOM 6500 C CA . ILE E 1 19 ? 63.037 49.451 76.519 1.00 36.59 17 ILE E CA 1
ATOM 6501 C C . ILE E 1 19 ? 62.083 50.180 75.574 1.00 38.72 17 ILE E C 1
ATOM 6502 O O . ILE E 1 19 ? 62.357 51.291 75.058 1.00 40.85 17 ILE E O 1
ATOM 6507 N N . VAL E 1 20 ? 61.038 49.471 75.153 1.00 37.12 18 VAL E N 1
ATOM 6508 C CA . VAL E 1 20 ? 60.065 50.074 74.232 1.00 35.95 18 VAL E CA 1
ATOM 6509 C C . VAL E 1 20 ? 58.710 50.253 74.897 1.00 34.57 18 VAL E C 1
ATOM 6510 O O . VAL E 1 20 ? 58.111 49.302 75.398 1.00 35.46 18 VAL E O 1
ATOM 6514 N N . PRO E 1 21 ? 58.200 51.473 74.930 1.00 34.15 19 PRO E N 1
ATOM 6515 C CA . PRO E 1 21 ? 56.899 51.759 75.489 1.00 35.05 19 PRO E CA 1
ATOM 6516 C C . PRO E 1 21 ? 55.768 51.298 74.561 1.00 35.94 19 PRO E C 1
ATOM 6517 O O . PRO E 1 21 ? 55.810 51.641 73.369 1.00 37.89 19 PRO E O 1
ATOM 6521 N N . VAL E 1 22 ? 54.894 50.457 75.036 1.00 37.24 20 VAL E N 1
ATOM 6522 C CA . VAL E 1 22 ? 53.722 50.003 74.269 1.00 37.25 20 VAL E CA 1
ATOM 6523 C C . VAL E 1 22 ? 52.591 50.945 74.646 1.00 38.66 20 VAL E C 1
ATOM 6524 O O . VAL E 1 22 ? 52.117 50.928 75.798 1.00 40.19 20 VAL E O 1
ATOM 6528 N N . ILE E 1 23 ? 52.187 51.817 73.727 1.00 37.65 21 ILE E N 1
ATOM 6529 C CA . ILE E 1 23 ? 51.175 52.813 74.048 1.00 39.71 21 ILE E CA 1
ATOM 6530 C C . ILE E 1 23 ? 49.800 52.578 73.456 1.00 41.82 21 ILE E C 1
ATOM 6531 O O . ILE E 1 23 ? 49.600 52.424 72.236 1.00 42.15 21 ILE E O 1
ATOM 6536 N N . ALA E 1 24 ? 48.805 52.695 74.322 1.00 43.17 22 ALA E N 1
ATOM 6537 C CA . ALA E 1 24 ? 47.390 52.595 73.960 1.00 43.06 22 ALA E CA 1
ATOM 6538 C C . ALA E 1 24 ? 46.739 53.928 74.347 1.00 43.25 22 ALA E C 1
ATOM 6539 O O . ALA E 1 24 ? 46.990 54.395 75.463 1.00 45.24 22 ALA E O 1
ATOM 6541 N N . LEU E 1 25 ? 46.068 54.588 73.430 1.00 44.40 23 LEU E N 1
ATOM 6542 C CA . LEU E 1 25 ? 45.441 55.866 73.769 1.00 45.74 23 LEU E CA 1
ATOM 6543 C C . LEU E 1 25 ? 44.028 56.022 73.203 1.00 47.99 23 LEU E C 1
ATOM 6544 O O . LEU E 1 25 ? 43.669 55.475 72.170 1.00 48.11 23 LEU E O 1
ATOM 6549 N N . ASP E 1 26 ? 43.256 56.911 73.834 1.00 49.52 24 ASP E N 1
ATOM 6550 C CA . ASP E 1 26 ? 41.899 57.220 73.445 1.00 51.53 24 ASP E CA 1
ATOM 6551 C C . ASP E 1 26 ? 41.806 58.418 72.532 1.00 51.16 24 ASP E C 1
ATOM 6552 O O . ASP E 1 26 ? 40.951 58.416 71.666 1.00 53.11 24 ASP E O 1
ATOM 6557 N N . ASN E 1 27 ? 42.711 59.385 72.695 1.00 52.88 25 ASN E N 1
ATOM 6558 C CA . ASN E 1 27 ? 42.717 60.564 71.835 1.00 52.40 25 ASN E CA 1
ATOM 6559 C C . ASN E 1 27 ? 44.068 60.704 71.142 1.00 51.77 25 ASN E C 1
ATOM 6560 O O . ASN E 1 27 ? 45.086 60.972 71.790 1.00 51.49 25 ASN E O 1
ATOM 6565 N N . ALA E 1 28 ? 44.061 60.709 69.813 1.00 49.45 26 ALA E N 1
ATOM 6566 C CA . ALA E 1 28 ? 45.224 60.801 68.997 1.00 49.31 26 ALA E CA 1
ATOM 6567 C C . ALA E 1 28 ? 46.073 62.030 69.298 1.00 49.93 26 ALA E C 1
ATOM 6568 O O . ALA E 1 28 ? 47.286 61.962 69.158 1.00 48.39 26 ALA E O 1
ATOM 6570 N N . ASP E 1 29 ? 45.439 63.137 69.700 1.00 50.26 27 ASP E N 1
ATOM 6571 C CA . ASP E 1 29 ? 46.141 64.364 70.008 1.00 50.83 27 ASP E CA 1
ATOM 6572 C C . ASP E 1 29 ? 47.165 64.224 71.129 1.00 49.70 27 ASP E C 1
ATOM 6573 O O . ASP E 1 29 ? 48.184 64.921 71.058 1.00 50.42 27 ASP E O 1
ATOM 6578 N N . ASP E 1 30 ? 46.876 63.396 72.116 1.00 49.00 28 ASP E N 1
ATOM 6579 C CA . ASP E 1 30 ? 47.738 63.164 73.257 1.00 47.69 28 ASP E CA 1
ATOM 6580 C C . ASP E 1 30 ? 49.119 62.612 72.932 1.00 47.66 28 ASP E C 1
ATOM 6581 O O . ASP E 1 30 ? 49.996 62.588 73.807 1.00 47.14 28 ASP E O 1
ATOM 6586 N N . ILE E 1 31 ? 49.369 62.125 71.713 1.00 45.66 29 ILE E N 1
ATOM 6587 C CA . ILE E 1 31 ? 50.642 61.562 71.327 1.00 42.74 29 ILE E CA 1
ATOM 6588 C C . ILE E 1 31 ? 51.735 62.609 71.213 1.00 44.69 29 ILE E C 1
ATOM 6589 O O . ILE E 1 31 ? 52.933 62.317 71.373 1.00 42.95 29 ILE E O 1
ATOM 6594 N N . LEU E 1 32 ? 51.342 63.857 70.913 1.00 44.48 30 LEU E N 1
ATOM 6595 C CA . LEU E 1 32 ? 52.343 64.922 70.762 1.00 46.53 30 LEU E CA 1
ATOM 6596 C C . LEU E 1 32 ? 53.016 65.243 72.081 1.00 46.66 30 LEU E C 1
ATOM 6597 O O . LEU E 1 32 ? 54.225 65.029 72.266 1.00 47.47 30 LEU E O 1
ATOM 6602 N N . PRO E 1 33 ? 52.300 65.630 73.117 1.00 47.42 31 PRO E N 1
ATOM 6603 C CA . PRO E 1 33 ? 52.892 65.904 74.427 1.00 47.74 31 PRO E CA 1
ATOM 6604 C C . PRO E 1 33 ? 53.596 64.650 74.938 1.00 48.19 31 PRO E C 1
ATOM 6605 O O . PRO E 1 33 ? 54.671 64.700 75.541 1.00 49.55 31 PRO E O 1
ATOM 6609 N N . LEU E 1 34 ? 52.916 63.501 74.785 1.00 47.94 32 LEU E N 1
ATOM 6610 C CA . LEU E 1 34 ? 53.475 62.217 75.181 1.00 44.62 32 LEU E CA 1
ATOM 6611 C C . LEU E 1 34 ? 54.851 62.025 74.564 1.00 44.32 32 LEU E C 1
ATOM 6612 O O . LEU E 1 34 ? 55.856 61.845 75.273 1.00 43.46 32 LEU E O 1
ATOM 6617 N N . ALA E 1 35 ? 54.941 62.146 73.226 1.00 41.99 33 ALA E N 1
ATOM 6618 C CA . ALA E 1 35 ? 56.244 62.026 72.595 1.00 43.59 33 ALA E CA 1
ATOM 6619 C C . ALA E 1 35 ? 57.246 63.023 73.178 1.00 44.10 33 ALA E C 1
ATOM 6620 O O . ALA E 1 35 ? 58.434 62.720 73.308 1.00 45.13 33 ALA E O 1
ATOM 6622 N N . ASP E 1 36 ? 56.807 64.261 73.387 1.00 45.44 34 ASP E N 1
ATOM 6623 C CA . ASP E 1 36 ? 57.632 65.323 73.959 1.00 46.74 34 ASP E CA 1
ATOM 6624 C C . ASP E 1 36 ? 58.254 64.880 75.284 1.00 46.18 34 ASP E C 1
ATOM 6625 O O . ASP E 1 36 ? 59.430 65.136 75.547 1.00 46.94 34 ASP E O 1
ATOM 6630 N N . THR E 1 37 ? 57.470 64.254 76.151 1.00 45.72 35 THR E N 1
ATOM 6631 C CA . THR E 1 37 ? 58.002 63.737 77.408 1.00 45.17 35 THR E CA 1
ATOM 6632 C C . THR E 1 37 ? 59.006 62.626 77.203 1.00 45.44 35 THR E C 1
ATOM 6633 O O . THR E 1 37 ? 60.082 62.587 77.822 1.00 44.77 35 THR E O 1
ATOM 6637 N N . LEU E 1 38 ? 58.649 61.664 76.325 1.00 43.88 36 LEU E N 1
ATOM 6638 C CA . LEU E 1 38 ? 59.570 60.559 76.076 1.00 42.36 36 LEU E CA 1
ATOM 6639 C C . LEU E 1 38 ? 60.883 61.054 75.504 1.00 43.15 36 LEU E C 1
ATOM 6640 O O . LEU E 1 38 ? 61.936 60.532 75.896 1.00 43.61 36 LEU E O 1
ATOM 6645 N N . ALA E 1 39 ? 60.849 62.007 74.577 1.00 42.66 37 ALA E N 1
ATOM 6646 C CA . ALA E 1 39 ? 62.056 62.528 73.957 1.00 45.36 37 ALA E CA 1
ATOM 6647 C C . ALA E 1 39 ? 62.937 63.269 74.966 1.00 46.63 37 ALA E C 1
ATOM 6648 O O . ALA E 1 39 ? 64.161 63.081 74.967 1.00 46.95 37 ALA E O 1
ATOM 6650 N N . LYS E 1 40 ? 62.334 64.051 75.829 1.00 48.77 38 LYS E N 1
ATOM 6651 C CA . LYS E 1 40 ? 62.984 64.809 76.883 1.00 51.10 38 LYS E CA 1
ATOM 6652 C C . LYS E 1 40 ? 63.825 63.890 77.785 1.00 51.88 38 LYS E C 1
ATOM 6653 O O . LYS E 1 40 ? 64.935 64.244 78.202 1.00 52.38 38 LYS E O 1
ATOM 6659 N N . ASN E 1 41 ? 63.237 62.747 78.129 1.00 50.56 39 ASN E N 1
ATOM 6660 C CA . ASN E 1 41 ? 63.881 61.788 79.023 1.00 48.80 39 ASN E CA 1
ATOM 6661 C C . ASN E 1 41 ? 64.722 60.753 78.309 1.00 47.69 39 ASN E C 1
ATOM 6662 O O . ASN E 1 41 ? 65.129 59.750 78.888 1.00 48.10 39 ASN E O 1
ATOM 6667 N N . GLY E 1 42 ? 65.012 60.939 77.033 1.00 46.92 40 GLY E N 1
ATOM 6668 C CA . GLY E 1 42 ? 65.873 60.053 76.289 1.00 46.22 40 GLY E CA 1
ATOM 6669 C C . GLY E 1 42 ? 65.277 58.827 75.630 1.00 45.08 40 GLY E C 1
ATOM 6670 O O . GLY E 1 42 ? 66.088 57.976 75.205 1.00 44.76 40 GLY E O 1
ATOM 6671 N N . LEU E 1 43 ? 63.962 58.708 75.488 1.00 43.06 41 LEU E N 1
ATOM 6672 C CA . LEU E 1 43 ? 63.379 57.557 74.799 1.00 43.14 41 LEU E CA 1
ATOM 6673 C C . LEU E 1 43 ? 62.559 57.999 73.570 1.00 40.08 41 LEU E C 1
ATOM 6674 O O . LEU E 1 43 ? 61.346 58.080 73.763 1.00 40.31 41 LEU E O 1
ATOM 6679 N N . SER E 1 44 ? 63.179 58.249 72.432 1.00 40.31 42 SER E N 1
ATOM 6680 C CA . SER E 1 44 ? 62.459 58.642 71.216 1.00 40.54 42 SER E CA 1
ATOM 6681 C C . SER E 1 44 ? 61.970 57.433 70.383 1.00 39.29 42 SER E C 1
ATOM 6682 O O . SER E 1 44 ? 62.335 57.292 69.200 1.00 38.25 42 SER E O 1
ATOM 6685 N N . VAL E 1 45 ? 61.200 56.567 70.998 1.00 37.33 43 VAL E N 1
ATOM 6686 C CA . VAL E 1 45 ? 60.643 55.363 70.368 1.00 37.56 43 VAL E CA 1
ATOM 6687 C C . VAL E 1 45 ? 59.276 55.078 70.940 1.00 38.15 43 VAL E C 1
ATOM 6688 O O . VAL E 1 45 ? 58.952 55.388 72.108 1.00 38.68 43 VAL E O 1
ATOM 6692 N N . ALA E 1 46 ? 58.373 54.496 70.139 1.00 37.70 44 ALA E N 1
ATOM 6693 C CA . ALA E 1 46 ? 57.027 54.193 70.607 1.00 36.23 44 ALA E CA 1
ATOM 6694 C C . ALA E 1 46 ? 56.301 53.128 69.778 1.00 36.01 44 ALA E C 1
ATOM 6695 O O . ALA E 1 46 ? 56.349 53.215 68.535 1.00 35.60 44 ALA E O 1
ATOM 6697 N N . GLU E 1 47 ? 55.764 52.119 70.449 1.00 32.45 45 GLU E N 1
ATOM 6698 C CA . GLU E 1 47 ? 54.917 51.134 69.779 1.00 34.52 45 GLU E CA 1
ATOM 6699 C C . GLU E 1 47 ? 53.450 51.508 70.022 1.00 35.56 45 GLU E C 1
ATOM 6700 O O . GLU E 1 47 ? 52.983 51.471 71.165 1.00 35.26 45 GLU E O 1
ATOM 6706 N N . ILE E 1 48 ? 52.747 51.881 68.941 1.00 33.98 46 ILE E N 1
ATOM 6707 C CA . ILE E 1 48 ? 51.352 52.329 69.112 1.00 36.50 46 ILE E CA 1
ATOM 6708 C C . ILE E 1 48 ? 50.437 51.180 68.708 1.00 34.84 46 ILE E C 1
ATOM 6709 O O . ILE E 1 48 ? 50.432 50.731 67.555 1.00 35.31 46 ILE E O 1
ATOM 6714 N N . THR E 1 49 ? 49.701 50.644 69.680 1.00 36.25 47 THR E N 1
ATOM 6715 C CA . THR E 1 49 ? 48.899 49.456 69.428 1.00 34.12 47 THR E CA 1
ATOM 6716 C C . THR E 1 49 ? 47.644 49.710 68.638 1.00 35.05 47 THR E C 1
ATOM 6717 O O . THR E 1 49 ? 46.861 50.615 68.954 1.00 33.37 47 THR E O 1
ATOM 6721 N N . PHE E 1 50 ? 47.426 48.882 67.566 1.00 33.58 48 PHE E N 1
ATOM 6722 C CA . PHE E 1 50 ? 46.184 48.959 66.804 1.00 36.60 48 PHE E CA 1
ATOM 6723 C C . PHE E 1 50 ? 44.964 48.487 67.602 1.00 37.38 48 PHE E C 1
ATOM 6724 O O . PHE E 1 50 ? 43.856 48.493 67.055 1.00 39.29 48 PHE E O 1
ATOM 6732 N N . ARG E 1 51 ? 45.110 48.119 68.862 1.00 38.38 49 ARG E N 1
ATOM 6733 C CA . ARG E 1 51 ? 43.973 47.846 69.743 1.00 42.56 49 ARG E CA 1
ATOM 6734 C C . ARG E 1 51 ? 43.175 49.140 69.987 1.00 44.57 49 ARG E C 1
ATOM 6735 O O . ARG E 1 51 ? 41.968 49.096 70.264 1.00 45.82 49 ARG E O 1
ATOM 6743 N N . SER E 1 52 ? 43.844 50.294 69.938 1.00 43.73 50 SER E N 1
ATOM 6744 C CA . SER E 1 52 ? 43.231 51.591 70.071 1.00 44.33 50 SER E CA 1
ATOM 6745 C C . SER E 1 52 ? 42.771 52.084 68.692 1.00 45.55 50 SER E C 1
ATOM 6746 O O . SER E 1 52 ? 43.543 52.156 67.727 1.00 44.97 50 SER E O 1
ATOM 6749 N N . GLU E 1 53 ? 41.526 52.519 68.598 1.00 46.59 51 GLU E N 1
ATOM 6750 C CA . GLU E 1 53 ? 40.948 53.015 67.343 1.00 46.50 51 GLU E CA 1
ATOM 6751 C C . GLU E 1 53 ? 41.725 54.200 66.792 1.00 46.30 51 GLU E C 1
ATOM 6752 O O . GLU E 1 53 ? 41.788 54.426 65.570 1.00 47.17 51 GLU E O 1
ATOM 6758 N N . ALA E 1 54 ? 42.346 54.997 67.651 1.00 44.54 52 ALA E N 1
ATOM 6759 C CA . ALA E 1 54 ? 43.106 56.161 67.232 1.00 43.65 52 ALA E CA 1
ATOM 6760 C C . ALA E 1 54 ? 44.551 55.855 66.871 1.00 41.26 52 ALA E C 1
ATOM 6761 O O . ALA E 1 54 ? 45.314 56.802 66.608 1.00 42.51 52 ALA E O 1
ATOM 6763 N N . ALA E 1 55 ? 44.950 54.591 66.800 1.00 39.42 53 ALA E N 1
ATOM 6764 C CA . ALA E 1 55 ? 46.343 54.267 66.483 1.00 37.33 53 ALA E CA 1
ATOM 6765 C C . ALA E 1 55 ? 46.840 54.875 65.188 1.00 36.71 53 ALA E C 1
ATOM 6766 O O . ALA E 1 55 ? 47.905 55.466 65.153 1.00 35.36 53 ALA E O 1
ATOM 6768 N N . ALA E 1 56 ? 46.085 54.770 64.076 1.00 36.69 54 ALA E N 1
ATOM 6769 C CA . ALA E 1 56 ? 46.514 55.284 62.792 1.00 34.10 54 ALA E CA 1
ATOM 6770 C C . ALA E 1 56 ? 46.664 56.810 62.729 1.00 35.61 54 ALA E C 1
ATOM 6771 O O . ALA E 1 56 ? 47.655 57.290 62.162 1.00 33.65 54 ALA E O 1
ATOM 6773 N N . ASP E 1 57 ? 45.744 57.566 63.308 1.00 35.81 55 ASP E N 1
ATOM 6774 C CA . ASP E 1 57 ? 45.782 59.023 63.346 1.00 37.19 55 ASP E CA 1
ATOM 6775 C C . ASP E 1 57 ? 46.912 59.493 64.266 1.00 37.85 55 ASP E C 1
ATOM 6776 O O . ASP E 1 57 ? 47.595 60.493 63.967 1.00 39.30 55 ASP E O 1
ATOM 6781 N N . ALA E 1 58 ? 47.196 58.734 65.312 1.00 38.11 56 ALA E N 1
ATOM 6782 C CA . ALA E 1 58 ? 48.317 59.070 66.198 1.00 39.18 56 ALA E CA 1
ATOM 6783 C C . ALA E 1 58 ? 49.640 58.854 65.496 1.00 38.25 56 ALA E C 1
ATOM 6784 O O . ALA E 1 58 ? 50.522 59.701 65.548 1.00 40.60 56 ALA E O 1
ATOM 6786 N N . ILE E 1 59 ? 49.795 57.712 64.791 1.00 38.44 57 ILE E N 1
ATOM 6787 C CA . ILE E 1 59 ? 51.060 57.476 64.098 1.00 36.10 57 ILE E CA 1
ATOM 6788 C C . ILE E 1 59 ? 51.311 58.558 63.050 1.00 36.62 57 ILE E C 1
ATOM 6789 O O . ILE E 1 59 ? 52.443 58.951 62.795 1.00 34.89 57 ILE E O 1
ATOM 6794 N N . ARG E 1 60 ? 50.264 58.976 62.332 1.00 38.84 58 ARG E N 1
ATOM 6795 C CA . ARG E 1 60 ? 50.439 59.995 61.286 1.00 40.42 58 ARG E CA 1
ATOM 6796 C C . ARG E 1 60 ? 50.807 61.363 61.889 1.00 39.84 58 ARG E C 1
ATOM 6797 O O . ARG E 1 60 ? 51.689 62.079 61.387 1.00 38.44 58 ARG E O 1
ATOM 6805 N N . LEU E 1 61 ? 50.139 61.693 62.958 1.00 39.70 59 LEU E N 1
ATOM 6806 C CA . LEU E 1 61 ? 50.289 62.948 63.691 1.00 43.12 59 LEU E CA 1
ATOM 6807 C C . LEU E 1 61 ? 51.668 63.004 64.310 1.00 41.91 59 LEU E C 1
ATOM 6808 O O . LEU E 1 61 ? 52.412 63.966 64.087 1.00 44.83 59 LEU E O 1
ATOM 6813 N N . LEU E 1 62 ? 52.100 61.915 64.914 1.00 42.73 60 LEU E N 1
ATOM 6814 C CA . LEU E 1 62 ? 53.464 61.793 65.464 1.00 41.50 60 LEU E CA 1
ATOM 6815 C C . LEU E 1 62 ? 54.498 61.855 64.355 1.00 41.24 60 LEU E C 1
ATOM 6816 O O . LEU E 1 62 ? 55.521 62.557 64.491 1.00 42.13 60 LEU E O 1
ATOM 6821 N N . ARG E 1 63 ? 54.337 61.133 63.242 1.00 39.50 61 ARG E N 1
ATOM 6822 C CA . ARG E 1 63 ? 55.364 61.232 62.183 1.00 39.18 61 ARG E CA 1
ATOM 6823 C C . ARG E 1 63 ? 55.453 62.666 61.666 1.00 39.82 61 ARG E C 1
ATOM 6824 O O . ARG E 1 63 ? 56.536 63.180 61.353 1.00 40.90 61 ARG E O 1
ATOM 6832 N N . ALA E 1 64 ? 54.332 63.350 61.495 1.00 40.28 62 ALA E N 1
ATOM 6833 C CA . ALA E 1 64 ? 54.268 64.707 60.985 1.00 41.64 62 ALA E CA 1
ATOM 6834 C C . ALA E 1 64 ? 55.030 65.733 61.813 1.00 43.04 62 ALA E C 1
ATOM 6835 O O . ALA E 1 64 ? 55.687 66.591 61.197 1.00 45.16 62 ALA E O 1
ATOM 6837 N N . ASN E 1 65 ? 55.028 65.669 63.117 1.00 43.67 63 ASN E N 1
ATOM 6838 C CA . ASN E 1 65 ? 55.691 66.576 64.016 1.00 45.48 63 ASN E CA 1
ATOM 6839 C C . ASN E 1 65 ? 57.133 66.195 64.301 1.00 47.30 63 ASN E C 1
ATOM 6840 O O . ASN E 1 65 ? 58.005 67.057 64.463 1.00 48.87 63 ASN E O 1
ATOM 6845 N N . ARG E 1 66 ? 57.426 64.893 64.388 1.00 47.16 64 ARG E N 1
ATOM 6846 C CA . ARG E 1 66 ? 58.760 64.413 64.716 1.00 43.95 64 ARG E CA 1
ATOM 6847 C C . ARG E 1 66 ? 59.236 63.438 63.661 1.00 44.89 64 ARG E C 1
ATOM 6848 O O . ARG E 1 66 ? 59.213 62.209 63.816 1.00 45.90 64 ARG E O 1
ATOM 6856 N N . PRO E 1 67 ? 59.843 63.952 62.599 1.00 45.28 65 PRO E N 1
ATOM 6857 C CA . PRO E 1 67 ? 60.347 63.163 61.506 1.00 45.73 65 PRO E CA 1
ATOM 6858 C C . PRO E 1 67 ? 61.427 62.164 61.865 1.00 46.34 65 PRO E C 1
ATOM 6859 O O . PRO E 1 67 ? 61.603 61.218 61.074 1.00 46.69 65 PRO E O 1
ATOM 6863 N N . ASP E 1 68 ? 62.016 62.230 63.051 1.00 45.68 66 ASP E N 1
ATOM 6864 C CA . ASP E 1 68 ? 63.090 61.324 63.419 1.00 45.84 66 ASP E CA 1
ATOM 6865 C C . ASP E 1 68 ? 62.702 60.321 64.479 1.00 44.22 66 ASP E C 1
ATOM 6866 O O . ASP E 1 68 ? 63.506 59.446 64.860 1.00 44.64 66 ASP E O 1
ATOM 6871 N N . PHE E 1 69 ? 61.488 60.369 64.997 1.00 42.62 67 PHE E N 1
ATOM 6872 C CA . PHE E 1 69 ? 61.068 59.414 66.022 1.00 41.28 67 PHE E CA 1
ATOM 6873 C C . PHE E 1 69 ? 60.953 58.000 65.426 1.00 41.08 67 PHE E C 1
ATOM 6874 O O . PHE E 1 69 ? 60.610 57.857 64.247 1.00 41.47 67 PHE E O 1
ATOM 6882 N N . LEU E 1 70 ? 61.287 56.993 66.226 1.00 40.79 68 LEU E N 1
ATOM 6883 C CA . LEU E 1 70 ? 61.168 55.587 65.799 1.00 37.41 68 LEU E CA 1
ATOM 6884 C C . LEU E 1 70 ? 59.771 55.114 66.196 1.00 36.71 68 LEU E C 1
ATOM 6885 O O . LEU E 1 70 ? 59.381 55.065 67.368 1.00 34.36 68 LEU E O 1
ATOM 6890 N N . ILE E 1 71 ? 58.970 54.789 65.156 1.00 35.05 69 ILE E N 1
ATOM 6891 C CA . ILE E 1 71 ? 57.579 54.397 65.415 1.00 33.24 69 ILE E CA 1
ATOM 6892 C C . ILE E 1 71 ? 57.269 52.976 64.929 1.00 33.07 69 ILE E C 1
ATOM 6893 O O . ILE E 1 71 ? 57.546 52.603 63.771 1.00 32.71 69 ILE E O 1
ATOM 6898 N N . ALA E 1 72 ? 56.621 52.210 65.786 1.00 31.56 70 ALA E N 1
ATOM 6899 C CA . ALA E 1 72 ? 56.161 50.877 65.453 1.00 33.10 70 ALA E CA 1
ATOM 6900 C C . ALA E 1 72 ? 54.638 50.776 65.543 1.00 32.71 70 ALA E C 1
ATOM 6901 O O . ALA E 1 72 ? 54.010 51.476 66.346 1.00 33.66 70 ALA E O 1
ATOM 6903 N N . ALA E 1 73 ? 54.024 50.093 64.559 1.00 32.72 71 ALA E N 1
ATOM 6904 C CA . ALA E 1 73 ? 52.583 49.800 64.635 1.00 29.83 71 ALA E CA 1
ATOM 6905 C C . ALA E 1 73 ? 52.479 48.389 65.240 1.00 29.46 71 ALA E C 1
ATOM 6906 O O . ALA E 1 73 ? 52.966 47.415 64.621 1.00 29.72 71 ALA E O 1
ATOM 6908 N N . GLY E 1 74 ? 51.780 48.266 66.349 1.00 31.14 72 GLY E N 1
ATOM 6909 C CA . GLY E 1 74 ? 51.642 47.027 67.097 1.00 28.93 72 GLY E CA 1
ATOM 6910 C C . GLY E 1 74 ? 50.287 46.372 67.014 1.00 28.34 72 GLY E C 1
ATOM 6911 O O . GLY E 1 74 ? 49.255 46.948 66.623 1.00 28.70 72 GLY E O 1
ATOM 6912 N N . THR E 1 75 ? 50.227 45.098 67.404 1.00 28.15 73 THR E N 1
ATOM 6913 C CA . THR E 1 75 ? 49.013 44.297 67.304 1.00 29.12 73 THR E CA 1
ATOM 6914 C C . THR E 1 75 ? 48.393 44.284 65.906 1.00 26.85 73 THR E C 1
ATOM 6915 O O . THR E 1 75 ? 47.188 44.433 65.697 1.00 29.27 73 THR E O 1
ATOM 6919 N N . VAL E 1 76 ? 49.245 44.227 64.885 1.00 27.43 74 VAL E N 1
ATOM 6920 C CA . VAL E 1 76 ? 48.807 44.169 63.496 1.00 27.57 74 VAL E CA 1
ATOM 6921 C C . VAL E 1 76 ? 48.398 42.745 63.114 1.00 29.77 74 VAL E C 1
ATOM 6922 O O . VAL E 1 76 ? 49.273 41.848 63.053 1.00 30.30 74 VAL E O 1
ATOM 6926 N N . LEU E 1 77 ? 47.072 42.571 62.864 1.00 27.11 75 LEU E N 1
ATOM 6927 C CA . LEU E 1 77 ? 46.575 41.262 62.472 1.00 27.43 75 LEU E CA 1
ATOM 6928 C C . LEU E 1 77 ? 46.025 41.198 61.028 1.00 25.25 75 LEU E C 1
ATOM 6929 O O . LEU E 1 77 ? 45.831 40.056 60.585 1.00 24.19 75 LEU E O 1
ATOM 6934 N N . THR E 1 78 ? 45.713 42.272 60.365 1.00 23.34 76 THR E N 1
ATOM 6935 C CA . THR E 1 78 ? 45.051 42.235 59.043 1.00 26.86 76 THR E CA 1
ATOM 6936 C C . THR E 1 78 ? 45.808 42.964 57.938 1.00 26.60 76 THR E C 1
ATOM 6937 O O . THR E 1 78 ? 46.683 43.788 58.233 1.00 28.10 76 THR E O 1
ATOM 6941 N N . ALA E 1 79 ? 45.469 42.736 56.663 1.00 26.55 77 ALA E N 1
ATOM 6942 C CA . ALA E 1 79 ? 46.130 43.390 55.528 1.00 26.14 77 ALA E CA 1
ATOM 6943 C C . ALA E 1 79 ? 45.746 44.869 55.475 1.00 26.89 77 ALA E C 1
ATOM 6944 O O . ALA E 1 79 ? 46.587 45.727 55.194 1.00 27.21 77 ALA E O 1
ATOM 6946 N N . GLU E 1 80 ? 44.466 45.189 55.791 1.00 27.33 78 GLU E N 1
ATOM 6947 C CA . GLU E 1 80 ? 44.048 46.595 55.874 1.00 28.87 78 GLU E CA 1
ATOM 6948 C C . GLU E 1 80 ? 44.958 47.354 56.858 1.00 28.82 78 GLU E C 1
ATOM 6949 O O . GLU E 1 80 ? 45.360 48.505 56.627 1.00 28.59 78 GLU E O 1
ATOM 6955 N N . GLN E 1 81 ? 45.179 46.797 58.043 1.00 29.30 79 GLN E N 1
ATOM 6956 C CA . GLN E 1 81 ? 46.068 47.399 59.026 1.00 29.29 79 GLN E CA 1
ATOM 6957 C C . GLN E 1 81 ? 47.501 47.560 58.514 1.00 31.17 79 GLN E C 1
ATOM 6958 O O . GLN E 1 81 ? 48.069 48.625 58.831 1.00 32.75 79 GLN E O 1
ATOM 6964 N N . VAL E 1 82 ? 48.083 46.544 57.865 1.00 30.86 80 VAL E N 1
ATOM 6965 C CA . VAL E 1 82 ? 49.432 46.716 57.282 1.00 27.43 80 VAL E CA 1
ATOM 6966 C C . VAL E 1 82 ? 49.423 47.921 56.342 1.00 28.37 80 VAL E C 1
ATOM 6967 O O . VAL E 1 82 ? 50.295 48.819 56.431 1.00 27.97 80 VAL E O 1
ATOM 6971 N N . VAL E 1 83 ? 48.447 48.003 55.430 1.00 27.10 81 VAL E N 1
ATOM 6972 C CA . VAL E 1 83 ? 48.388 49.066 54.460 1.00 27.44 81 VAL E CA 1
ATOM 6973 C C . VAL E 1 83 ? 48.306 50.451 55.085 1.00 28.64 81 VAL E C 1
ATOM 6974 O O . VAL E 1 83 ? 49.040 51.333 54.623 1.00 27.82 81 VAL E O 1
ATOM 6978 N N . LEU E 1 84 ? 47.384 50.642 56.029 1.00 28.98 82 LEU E N 1
ATOM 6979 C CA . LEU E 1 84 ? 47.233 51.896 56.748 1.00 31.26 82 LEU E CA 1
ATOM 6980 C C . LEU E 1 84 ? 48.379 52.229 57.691 1.00 30.88 82 LEU E C 1
ATOM 6981 O O . LEU E 1 84 ? 48.780 53.406 57.804 1.00 32.07 82 LEU E O 1
ATOM 6986 N N . ALA E 1 85 ? 49.106 51.240 58.237 1.00 28.84 83 ALA E N 1
ATOM 6987 C CA . ALA E 1 85 ? 50.257 51.521 59.076 1.00 30.01 83 ALA E CA 1
ATOM 6988 C C . ALA E 1 85 ? 51.384 52.070 58.185 1.00 30.98 83 ALA E C 1
ATOM 6989 O O . ALA E 1 85 ? 52.164 52.959 58.548 1.00 31.47 83 ALA E O 1
ATOM 6991 N N . LYS E 1 86 ? 51.477 51.573 56.964 1.00 30.12 84 LYS E N 1
ATOM 6992 C CA . LYS E 1 86 ? 52.536 52.063 56.072 1.00 31.44 84 LYS E CA 1
ATOM 6993 C C . LYS E 1 86 ? 52.278 53.500 55.617 1.00 32.88 84 LYS E C 1
ATOM 6994 O O . LYS E 1 86 ? 53.218 54.312 55.629 1.00 31.73 84 LYS E O 1
ATOM 7000 N N . SER E 1 87 ? 51.057 53.778 55.160 1.00 32.90 85 SER E N 1
ATOM 7001 C CA . SER E 1 87 ? 50.726 55.134 54.705 1.00 35.20 85 SER E CA 1
ATOM 7002 C C . SER E 1 87 ? 50.711 56.123 55.846 1.00 37.11 85 SER E C 1
ATOM 7003 O O . SER E 1 87 ? 51.108 57.276 55.637 1.00 38.51 85 SER E O 1
ATOM 7006 N N . SER E 1 88 ? 50.417 55.743 57.104 1.00 37.72 86 SER E N 1
ATOM 7007 C CA . SER E 1 88 ? 50.482 56.658 58.230 1.00 36.39 86 SER E CA 1
ATOM 7008 C C . SER E 1 88 ? 51.932 57.016 58.611 1.00 36.97 86 SER E C 1
ATOM 7009 O O . SER E 1 88 ? 52.148 58.039 59.305 1.00 37.81 86 SER E O 1
ATOM 7012 N N . GLY E 1 89 ? 52.959 56.288 58.230 1.00 32.64 87 GLY E N 1
ATOM 7013 C CA . GLY E 1 89 ? 54.325 56.639 58.567 1.00 34.67 87 GLY E CA 1
ATOM 7014 C C . GLY E 1 89 ? 55.065 55.727 59.518 1.00 35.17 87 GLY E C 1
ATOM 7015 O O . GLY E 1 89 ? 56.283 55.929 59.771 1.00 38.15 87 GLY E O 1
ATOM 7016 N N . ALA E 1 90 ? 54.504 54.614 60.000 1.00 32.35 88 ALA E N 1
ATOM 7017 C CA . ALA E 1 90 ? 55.265 53.759 60.920 1.00 32.28 88 ALA E CA 1
ATOM 7018 C C . ALA E 1 90 ? 56.562 53.271 60.302 1.00 31.07 88 ALA E C 1
ATOM 7019 O O . ALA E 1 90 ? 56.629 53.076 59.075 1.00 32.20 88 ALA E O 1
ATOM 7021 N N . ASP E 1 91 ? 57.584 53.016 61.099 1.00 29.82 89 ASP E N 1
ATOM 7022 C CA . ASP E 1 91 ? 58.871 52.528 60.572 1.00 29.92 89 ASP E CA 1
ATOM 7023 C C . ASP E 1 91 ? 58.852 50.995 60.439 1.00 27.98 89 ASP E C 1
ATOM 7024 O O . ASP E 1 91 ? 59.540 50.423 59.598 1.00 28.53 89 ASP E O 1
ATOM 7029 N N . PHE E 1 92 ? 58.085 50.329 61.276 1.00 27.77 90 PHE E N 1
ATOM 7030 C CA . PHE E 1 92 ? 58.007 48.869 61.281 1.00 28.16 90 PHE E CA 1
ATOM 7031 C C . PHE E 1 92 ? 56.738 48.338 61.902 1.00 26.38 90 PHE E C 1
ATOM 7032 O O . PHE E 1 92 ? 55.996 49.069 62.592 1.00 30.02 90 PHE E O 1
ATOM 7040 N N . VAL E 1 93 ? 56.507 47.028 61.766 1.00 27.03 91 VAL E N 1
ATOM 7041 C CA . VAL E 1 93 ? 55.305 46.350 62.235 1.00 25.50 91 VAL E CA 1
ATOM 7042 C C . VAL E 1 93 ? 55.641 45.297 63.276 1.00 26.82 91 VAL E C 1
ATOM 7043 O O . VAL E 1 93 ? 56.678 44.601 63.167 1.00 27.71 91 VAL E O 1
ATOM 7047 N N . VAL E 1 94 ? 54.825 45.197 64.307 1.00 27.58 92 VAL E N 1
ATOM 7048 C CA . VAL E 1 94 ? 54.976 44.248 65.411 1.00 28.52 92 VAL E CA 1
ATOM 7049 C C . VAL E 1 94 ? 53.731 43.375 65.553 1.00 27.56 92 VAL E C 1
ATOM 7050 O O . VAL E 1 94 ? 52.611 43.919 65.568 1.00 27.35 92 VAL E O 1
ATOM 7054 N N . THR E 1 95 ? 53.849 42.029 65.605 1.00 25.82 93 THR E N 1
ATOM 7055 C CA . THR E 1 95 ? 52.652 41.180 65.726 1.00 28.55 93 THR E CA 1
ATOM 7056 C C . THR E 1 95 ? 52.776 40.206 66.888 1.00 28.15 93 THR E C 1
ATOM 7057 O O . THR E 1 95 ? 53.910 39.800 67.157 1.00 29.98 93 THR E O 1
ATOM 7061 N N . PRO E 1 96 ? 51.680 39.702 67.473 1.00 27.94 94 PRO E N 1
ATOM 7062 C CA . PRO E 1 96 ? 51.693 38.818 68.602 1.00 26.18 94 PRO E CA 1
ATOM 7063 C C . PRO E 1 96 ? 52.094 37.397 68.237 1.00 25.52 94 PRO E C 1
ATOM 7064 O O . PRO E 1 96 ? 52.767 36.715 68.997 1.00 23.32 94 PRO E O 1
ATOM 7068 N N . GLY E 1 97 ? 51.691 36.966 67.066 1.00 24.76 95 GLY E N 1
ATOM 7069 C CA . GLY E 1 97 ? 51.997 35.652 66.506 1.00 27.02 95 GLY E CA 1
ATOM 7070 C C . GLY E 1 97 ? 52.522 35.846 65.062 1.00 26.73 95 GLY E C 1
ATOM 7071 O O . GLY E 1 97 ? 52.855 36.974 64.675 1.00 30.94 95 GLY E O 1
ATOM 7072 N N . LEU E 1 98 ? 52.728 34.751 64.338 1.00 24.55 96 LEU E N 1
ATOM 7073 C CA . LEU E 1 98 ? 53.252 34.764 62.985 1.00 23.47 96 LEU E CA 1
ATOM 7074 C C . LEU E 1 98 ? 52.247 34.274 61.970 1.00 22.88 96 LEU E C 1
ATOM 7075 O O . LEU E 1 98 ? 51.997 33.055 61.921 1.00 21.12 96 LEU E O 1
ATOM 7080 N N . ASN E 1 99 ? 51.641 35.213 61.256 1.00 23.96 97 ASN E N 1
ATOM 7081 C CA . ASN E 1 99 ? 50.700 34.837 60.135 1.00 25.28 97 ASN E CA 1
ATOM 7082 C C . ASN E 1 99 ? 51.501 35.025 58.837 1.00 24.98 97 ASN E C 1
ATOM 7083 O O . ASN E 1 99 ? 51.815 36.152 58.451 1.00 26.90 97 ASN E O 1
ATOM 7088 N N . PRO E 1 100 ? 51.836 33.947 58.133 1.00 25.62 98 PRO E N 1
ATOM 7089 C CA . PRO E 1 100 ? 52.660 34.006 56.898 1.00 26.43 98 PRO E CA 1
ATOM 7090 C C . PRO E 1 100 ? 52.170 34.956 55.846 1.00 24.34 98 PRO E C 1
ATOM 7091 O O . PRO E 1 100 ? 53.000 35.604 55.148 1.00 26.46 98 PRO E O 1
ATOM 7095 N N . LYS E 1 101 ? 50.889 35.114 55.628 1.00 27.27 99 LYS E N 1
ATOM 7096 C CA . LYS E 1 101 ? 50.336 36.082 54.700 1.00 26.84 99 LYS E CA 1
ATOM 7097 C C . LYS E 1 101 ? 50.681 37.519 55.079 1.00 26.43 99 LYS E C 1
ATOM 7098 O O . LYS E 1 101 ? 50.949 38.311 54.171 1.00 26.78 99 LYS E O 1
ATOM 7104 N N . ILE E 1 102 ? 50.679 37.840 56.385 1.00 25.06 100 ILE E N 1
ATOM 7105 C CA . ILE E 1 102 ? 50.994 39.207 56.842 1.00 26.48 100 ILE E CA 1
ATOM 7106 C C . ILE E 1 102 ? 52.509 39.436 56.735 1.00 23.62 100 ILE E C 1
ATOM 7107 O O . ILE E 1 102 ? 52.953 40.525 56.310 1.00 24.03 100 ILE E O 1
ATOM 7112 N N . VAL E 1 103 ? 53.296 38.431 57.097 1.00 22.89 101 VAL E N 1
ATOM 7113 C CA . VAL E 1 103 ? 54.756 38.576 57.024 1.00 24.17 101 VAL E CA 1
ATOM 7114 C C . VAL E 1 103 ? 55.138 38.797 55.555 1.00 27.03 101 VAL E C 1
ATOM 7115 O O . VAL E 1 103 ? 55.890 39.717 55.251 1.00 25.96 101 VAL E O 1
ATOM 7119 N N . LYS E 1 104 ? 54.634 37.964 54.665 1.00 25.90 102 LYS E N 1
ATOM 7120 C CA . LYS E 1 104 ? 54.913 38.132 53.228 1.00 29.43 102 LYS E CA 1
ATOM 7121 C C . LYS E 1 104 ? 54.472 39.473 52.693 1.00 28.97 102 LYS E C 1
ATOM 7122 O O . LYS E 1 104 ? 55.181 40.105 51.864 1.00 29.59 102 LYS E O 1
ATOM 7128 N N . LEU E 1 105 ? 53.282 39.967 53.045 1.00 27.57 103 LEU E N 1
ATOM 7129 C CA . LEU E 1 105 ? 52.837 41.289 52.565 1.00 26.42 103 LEU E CA 1
ATOM 7130 C C . LEU E 1 105 ? 53.768 42.402 53.000 1.00 27.49 103 LEU E C 1
ATOM 7131 O O . LEU E 1 105 ? 54.171 43.303 52.222 1.00 27.71 103 LEU E O 1
ATOM 7136 N N . CYS E 1 106 ? 54.262 42.346 54.269 1.00 26.27 104 CYS E N 1
ATOM 7137 C CA . CYS E 1 106 ? 55.194 43.388 54.716 1.00 24.43 104 CYS E CA 1
ATOM 7138 C C . CYS E 1 106 ? 56.473 43.277 53.905 1.00 25.31 104 CYS E C 1
ATOM 7139 O O . CYS E 1 106 ? 57.077 44.287 53.487 1.00 24.36 104 CYS E O 1
ATOM 7142 N N . GLN E 1 107 ? 56.998 42.066 53.647 1.00 23.12 105 GLN E N 1
ATOM 7143 C CA . GLN E 1 107 ? 58.198 41.938 52.821 1.00 25.93 105 GLN E CA 1
ATOM 7144 C C . GLN E 1 107 ? 57.958 42.427 51.403 1.00 28.10 105 GLN E C 1
ATOM 7145 O O . GLN E 1 107 ? 58.828 43.132 50.879 1.00 27.62 105 GLN E O 1
ATOM 7151 N N . ASP E 1 108 ? 56.776 42.211 50.780 1.00 27.10 106 ASP E N 1
ATOM 7152 C CA . ASP E 1 108 ? 56.611 42.650 49.398 1.00 29.92 106 ASP E CA 1
ATOM 7153 C C . ASP E 1 108 ? 56.355 44.173 49.340 1.00 31.28 106 ASP E C 1
ATOM 7154 O O . ASP E 1 108 ? 56.414 44.782 48.278 1.00 28.77 106 ASP E O 1
ATOM 7159 N N . LEU E 1 109 ? 56.126 44.790 50.518 1.00 30.17 107 LEU E N 1
ATOM 7160 C CA . LEU E 1 109 ? 55.924 46.241 50.552 1.00 30.13 107 LEU E CA 1
ATOM 7161 C C . LEU E 1 109 ? 57.188 46.886 51.125 1.00 29.31 107 LEU E C 1
ATOM 7162 O O . LEU E 1 109 ? 57.228 48.065 51.453 1.00 30.51 107 LEU E O 1
ATOM 7167 N N . ASN E 1 110 ? 58.275 46.111 51.175 1.00 30.70 108 ASN E N 1
ATOM 7168 C CA . ASN E 1 110 ? 59.537 46.624 51.752 1.00 33.28 108 ASN E CA 1
ATOM 7169 C C . ASN E 1 110 ? 59.235 47.271 53.110 1.00 33.58 108 ASN E C 1
ATOM 7170 O O . ASN E 1 110 ? 59.696 48.379 53.389 1.00 34.04 108 ASN E O 1
ATOM 7175 N N . PHE E 1 111 ? 58.540 46.537 53.988 1.00 31.44 109 PHE E N 1
ATOM 7176 C CA . PHE E 1 111 ? 58.087 47.140 55.274 1.00 29.45 109 PHE E CA 1
ATOM 7177 C C . PHE E 1 111 ? 58.571 46.248 56.395 1.00 30.65 109 PHE E C 1
ATOM 7178 O O . PHE E 1 111 ? 58.141 45.064 56.514 1.00 30.99 109 PHE E O 1
ATOM 7186 N N . PRO E 1 112 ? 59.613 46.676 57.123 1.00 29.30 110 PRO E N 1
ATOM 7187 C CA . PRO E 1 112 ? 60.181 45.871 58.163 1.00 28.59 110 PRO E CA 1
ATOM 7188 C C . PRO E 1 112 ? 59.138 45.337 59.125 1.00 26.83 110 PRO E C 1
ATOM 7189 O O . PRO E 1 112 ? 58.188 46.031 59.540 1.00 26.12 110 PRO E O 1
ATOM 7193 N N . ILE E 1 113 ? 59.333 44.069 59.555 1.00 27.82 111 ILE E N 1
ATOM 7194 C CA . ILE E 1 113 ? 58.414 43.449 60.499 1.00 25.57 111 ILE E CA 1
ATOM 7195 C C . ILE E 1 113 ? 59.122 42.593 61.523 1.00 26.60 111 ILE E C 1
ATOM 7196 O O . ILE E 1 113 ? 60.092 41.909 61.151 1.00 28.72 111 ILE E O 1
ATOM 7201 N N . THR E 1 114 ? 58.705 42.608 62.790 1.00 25.91 112 THR E N 1
ATOM 7202 C CA . THR E 1 114 ? 59.254 41.730 63.822 1.00 25.90 112 THR E CA 1
ATOM 7203 C C . THR E 1 114 ? 58.063 40.877 64.331 1.00 25.32 112 THR E C 1
ATOM 7204 O O . THR E 1 114 ? 57.311 41.303 65.201 1.00 27.85 112 THR E O 1
ATOM 7208 N N . PRO E 1 115 ? 57.797 39.712 63.710 1.00 27.38 113 PRO E N 1
ATOM 7209 C CA . PRO E 1 115 ? 56.709 38.844 64.141 1.00 26.95 113 PRO E CA 1
ATOM 7210 C C . PRO E 1 115 ? 56.949 38.117 65.466 1.00 27.43 113 PRO E C 1
ATOM 7211 O O . PRO E 1 115 ? 58.090 37.817 65.860 1.00 26.91 113 PRO E O 1
ATOM 7215 N N . GLY E 1 116 ? 55.865 37.726 66.137 1.00 27.02 114 GLY E N 1
ATOM 7216 C CA . GLY E 1 116 ? 55.911 37.015 67.403 1.00 23.16 114 GLY E CA 1
ATOM 7217 C C . GLY E 1 116 ? 55.941 35.496 67.274 1.00 24.35 114 GLY E C 1
ATOM 7218 O O . GLY E 1 116 ? 55.219 34.904 66.481 1.00 21.62 114 GLY E O 1
ATOM 7219 N N . VAL E 1 117 ? 56.776 34.845 68.089 1.00 23.54 115 VAL E N 1
ATOM 7220 C CA . VAL E 1 117 ? 56.935 33.409 68.213 1.00 24.87 115 VAL E CA 1
ATOM 7221 C C . VAL E 1 117 ? 56.972 32.961 69.666 1.00 24.95 115 VAL E C 1
ATOM 7222 O O . VAL E 1 117 ? 57.227 33.813 70.542 1.00 27.69 115 VAL E O 1
ATOM 7226 N N . ASN E 1 118 ? 56.784 31.664 69.984 1.00 22.38 116 ASN E N 1
ATOM 7227 C CA . ASN E 1 118 ? 56.956 31.231 71.351 1.00 23.29 116 ASN E CA 1
ATOM 7228 C C . ASN E 1 118 ? 57.329 29.759 71.401 1.00 22.48 116 ASN E C 1
ATOM 7229 O O . ASN E 1 118 ? 57.454 29.225 72.508 1.00 25.88 116 ASN E O 1
ATOM 7234 N N . ASN E 1 119 ? 57.597 29.086 70.292 1.00 22.48 117 ASN E N 1
ATOM 7235 C CA . ASN E 1 119 ? 57.933 27.617 70.320 1.00 22.38 117 ASN E CA 1
ATOM 7236 C C . ASN E 1 119 ? 58.794 27.306 69.121 1.00 24.09 117 ASN E C 1
ATOM 7237 O O . ASN E 1 119 ? 58.876 28.156 68.219 1.00 25.93 117 ASN E O 1
ATOM 7242 N N . PRO E 1 120 ? 59.468 26.160 69.024 1.00 24.18 118 PRO E N 1
ATOM 7243 C CA . PRO E 1 120 ? 60.370 25.860 67.898 1.00 23.52 118 PRO E CA 1
ATOM 7244 C C . PRO E 1 120 ? 59.692 25.855 66.539 1.00 22.65 118 PRO E C 1
ATOM 7245 O O . PRO E 1 120 ? 60.297 26.216 65.529 1.00 24.18 118 PRO E O 1
ATOM 7261 N N . ALA E 1 122 ? 57.198 27.821 65.378 1.00 21.76 120 ALA E N 1
ATOM 7262 C CA . ALA E 1 122 ? 57.095 29.191 64.930 1.00 22.55 120 ALA E CA 1
ATOM 7263 C C . ALA E 1 122 ? 58.453 29.784 64.511 1.00 24.28 120 ALA E C 1
ATOM 7264 O O . ALA E 1 122 ? 58.542 30.542 63.514 1.00 21.24 120 ALA E O 1
ATOM 7266 N N . ILE E 1 123 ? 59.491 29.492 65.293 1.00 23.05 121 ILE E N 1
ATOM 7267 C CA . ILE E 1 123 ? 60.826 30.020 64.932 1.00 24.62 121 ILE E CA 1
ATOM 7268 C C . ILE E 1 123 ? 61.292 29.493 63.614 1.00 23.74 121 ILE E C 1
ATOM 7269 O O . ILE E 1 123 ? 61.938 30.202 62.836 1.00 24.91 121 ILE E O 1
ATOM 7274 N N . GLU E 1 124 ? 61.168 28.174 63.340 1.00 24.33 122 GLU E N 1
ATOM 7275 C CA . GLU E 1 124 ? 61.642 27.691 62.037 1.00 25.41 122 GLU E CA 1
ATOM 7276 C C . GLU E 1 124 ? 60.875 28.243 60.877 1.00 24.98 122 GLU E C 1
ATOM 7277 O O . GLU E 1 124 ? 61.481 28.327 59.788 1.00 22.64 122 GLU E O 1
ATOM 7283 N N . ILE E 1 125 ? 59.576 28.563 60.969 1.00 23.70 123 ILE E N 1
ATOM 7284 C CA . ILE E 1 125 ? 58.845 29.237 59.894 1.00 23.93 123 ILE E CA 1
ATOM 7285 C C . ILE E 1 125 ? 59.445 30.658 59.753 1.00 25.75 123 ILE E C 1
ATOM 7286 O O . ILE E 1 125 ? 59.694 31.148 58.635 1.00 23.36 123 ILE E O 1
ATOM 7291 N N . ALA E 1 126 ? 59.746 31.320 60.872 1.00 24.65 124 ALA E N 1
ATOM 7292 C CA . ALA E 1 126 ? 60.389 32.654 60.723 1.00 24.55 124 ALA E CA 1
ATOM 7293 C C . ALA E 1 126 ? 61.721 32.530 59.948 1.00 25.78 124 ALA E C 1
ATOM 7294 O O . ALA E 1 126 ? 62.005 33.317 59.006 1.00 24.08 124 ALA E O 1
ATOM 7296 N N . LEU E 1 127 ? 62.586 31.603 60.368 1.00 25.68 125 LEU E N 1
ATOM 7297 C CA . LEU E 1 127 ? 63.877 31.388 59.711 1.00 28.66 125 LEU E CA 1
ATOM 7298 C C . LEU E 1 127 ? 63.703 31.032 58.243 1.00 31.06 125 LEU E C 1
ATOM 7299 O O . LEU E 1 127 ? 64.417 31.556 57.385 1.00 30.54 125 LEU E O 1
ATOM 7304 N N . GLU E 1 128 ? 62.760 30.116 57.935 1.00 28.27 126 GLU E N 1
ATOM 7305 C CA . GLU E 1 128 ? 62.472 29.790 56.560 1.00 29.18 126 GLU E CA 1
ATOM 7306 C C . GLU E 1 128 ? 62.106 31.025 55.729 1.00 28.47 126 GLU E C 1
ATOM 7307 O O . GLU E 1 128 ? 62.505 31.061 54.558 1.00 29.19 126 GLU E O 1
ATOM 7321 N N . GLY E 1 130 ? 63.318 34.063 56.073 1.00 28.53 128 GLY E N 1
ATOM 7322 C CA . GLY E 1 130 ? 64.399 35.067 56.059 1.00 27.95 128 GLY E CA 1
ATOM 7323 C C . GLY E 1 130 ? 64.429 35.967 57.274 1.00 30.82 128 GLY E C 1
ATOM 7324 O O . GLY E 1 130 ? 65.074 37.020 57.347 1.00 28.71 128 GLY E O 1
ATOM 7325 N N . ILE E 1 131 ? 63.737 35.623 58.361 1.00 29.19 129 ILE E N 1
ATOM 7326 C CA . ILE E 1 131 ? 63.680 36.497 59.520 1.00 29.31 129 ILE E CA 1
ATOM 7327 C C . ILE E 1 131 ? 64.460 35.928 60.685 1.00 31.53 129 ILE E C 1
ATOM 7328 O O . ILE E 1 131 ? 64.129 34.803 61.144 1.00 34.07 129 ILE E O 1
ATOM 7333 N N . SER E 1 132 ? 65.297 36.738 61.336 1.00 31.07 130 SER E N 1
ATOM 7334 C CA . SER E 1 132 ? 66.047 36.310 62.503 1.00 31.44 130 SER E CA 1
ATOM 7335 C C . SER E 1 132 ? 65.769 37.194 63.711 1.00 31.19 130 SER E C 1
ATOM 7336 O O . SER E 1 132 ? 66.238 36.867 64.834 1.00 33.32 130 SER E O 1
ATOM 7339 N N . ALA E 1 133 ? 65.028 38.286 63.547 1.00 29.08 131 ALA E N 1
ATOM 7340 C CA . ALA E 1 133 ? 64.719 39.121 64.712 1.00 29.68 131 ALA E CA 1
ATOM 7341 C C . ALA E 1 133 ? 63.219 38.963 65.008 1.00 27.16 131 ALA E C 1
ATOM 7342 O O . ALA E 1 133 ? 62.413 39.348 64.164 1.00 26.42 131 ALA E O 1
ATOM 7344 N N . VAL E 1 134 ? 62.881 38.386 66.165 1.00 27.60 132 VAL E N 1
ATOM 7345 C CA . VAL E 1 134 ? 61.459 38.137 66.473 1.00 25.10 132 VAL E CA 1
ATOM 7346 C C . VAL E 1 134 ? 61.069 38.657 67.850 1.00 26.42 132 VAL E C 1
ATOM 7347 O O . VAL E 1 134 ? 61.893 38.962 68.729 1.00 27.00 132 VAL E O 1
ATOM 7351 N N . LYS E 1 135 ? 59.766 38.882 67.994 1.00 24.88 133 LYS E N 1
ATOM 7352 C CA . LYS E 1 135 ? 59.149 39.173 69.294 1.00 26.45 133 LYS E CA 1
ATOM 7353 C C . LYS E 1 135 ? 58.904 37.837 69.993 1.00 24.29 133 LYS E C 1
ATOM 7354 O O . LYS E 1 135 ? 58.639 36.812 69.312 1.00 25.98 133 LYS E O 1
ATOM 7360 N N . PHE E 1 136 ? 59.159 37.781 71.300 1.00 25.16 134 PHE E N 1
ATOM 7361 C CA . PHE E 1 136 ? 58.864 36.533 72.061 1.00 23.63 134 PHE E CA 1
ATOM 7362 C C . PHE E 1 136 ? 57.637 36.882 72.922 1.00 27.32 134 PHE E C 1
ATOM 7363 O O . PHE E 1 136 ? 57.725 37.792 73.707 1.00 27.29 134 PHE E O 1
ATOM 7371 N N . PHE E 1 137 ? 56.490 36.224 72.751 1.00 26.62 135 PHE E N 1
ATOM 7372 C CA . PHE E 1 137 ? 55.231 36.583 73.413 1.00 29.17 135 PHE E CA 1
ATOM 7373 C C . PHE E 1 137 ? 54.285 35.387 73.465 1.00 29.80 135 PHE E C 1
ATOM 7374 O O . PHE E 1 137 ? 54.169 34.652 72.461 1.00 28.42 135 PHE E O 1
ATOM 7382 N N . PRO E 1 138 ? 53.599 35.208 74.587 1.00 29.96 136 PRO E N 1
ATOM 7383 C CA . PRO E 1 138 ? 53.705 36.031 75.782 1.00 29.53 136 PRO E CA 1
ATOM 7384 C C . PRO E 1 138 ? 54.948 35.636 76.594 1.00 29.63 136 PRO E C 1
ATOM 7385 O O . PRO E 1 138 ? 55.074 34.441 76.910 1.00 29.28 136 PRO E O 1
ATOM 7389 N N . ALA E 1 139 ? 55.838 36.585 76.948 1.00 29.32 137 ALA E N 1
ATOM 7390 C CA . ALA E 1 139 ? 57.130 36.132 77.518 1.00 29.83 137 ALA E CA 1
ATOM 7391 C C . ALA E 1 139 ? 57.067 35.327 78.794 1.00 28.68 137 ALA E C 1
ATOM 7392 O O . ALA E 1 139 ? 57.533 34.172 78.815 1.00 29.62 137 ALA E O 1
ATOM 7394 N N . GLU E 1 140 ? 56.501 35.845 79.874 1.00 29.29 138 GLU E N 1
ATOM 7395 C CA . GLU E 1 140 ? 56.415 35.095 81.147 1.00 30.02 138 GLU E CA 1
ATOM 7396 C C . GLU E 1 140 ? 55.496 33.881 81.131 1.00 28.35 138 GLU E C 1
ATOM 7397 O O . GLU E 1 140 ? 55.922 32.782 81.586 1.00 28.88 138 GLU E O 1
ATOM 7403 N N . ALA E 1 141 ? 54.296 33.946 80.536 1.00 25.79 139 ALA E N 1
ATOM 7404 C CA . ALA E 1 141 ? 53.453 32.756 80.539 1.00 27.55 139 ALA E CA 1
ATOM 7405 C C . ALA E 1 141 ? 54.021 31.637 79.706 1.00 29.86 139 ALA E C 1
ATOM 7406 O O . ALA E 1 141 ? 53.706 30.453 80.004 1.00 30.43 139 ALA E O 1
ATOM 7408 N N . SER E 1 142 ? 54.839 31.877 78.649 1.00 27.91 140 SER E N 1
ATOM 7409 C CA . SER E 1 142 ? 55.426 30.770 77.913 1.00 28.78 140 SER E CA 1
ATOM 7410 C C . SER E 1 142 ? 56.645 30.166 78.584 1.00 30.46 140 SER E C 1
ATOM 7411 O O . SER E 1 142 ? 57.212 29.207 78.052 1.00 31.43 140 SER E O 1
ATOM 7414 N N . GLY E 1 143 ? 57.098 30.619 79.741 1.00 30.96 141 GLY E N 1
ATOM 7415 C CA . GLY E 1 143 ? 58.278 30.049 80.382 1.00 29.41 141 GLY E CA 1
ATOM 7416 C C . GLY E 1 143 ? 59.368 31.050 80.699 1.00 28.56 141 GLY E C 1
ATOM 7417 O O . GLY E 1 143 ? 60.428 30.678 81.301 1.00 30.64 141 GLY E O 1
ATOM 7418 N N . GLY E 1 144 ? 59.280 32.287 80.243 1.00 29.59 142 GLY E N 1
ATOM 7419 C CA . GLY E 1 144 ? 60.229 33.323 80.611 1.00 29.99 142 GLY E CA 1
ATOM 7420 C C . GLY E 1 144 ? 61.656 33.126 80.171 1.00 30.25 142 GLY E C 1
ATOM 7421 O O . GLY E 1 144 ? 61.985 32.593 79.093 1.00 30.33 142 GLY E O 1
ATOM 7422 N N . VAL E 1 145 ? 62.602 33.557 81.033 1.00 29.08 143 VAL E N 1
ATOM 7423 C CA . VAL E 1 145 ? 64.038 33.414 80.778 1.00 28.72 143 VAL E CA 1
ATOM 7424 C C . VAL E 1 145 ? 64.475 31.979 80.609 1.00 29.92 143 VAL E C 1
ATOM 7425 O O . VAL E 1 145 ? 65.312 31.685 79.725 1.00 29.06 143 VAL E O 1
ATOM 7429 N N . LYS E 1 146 ? 63.892 31.052 81.379 1.00 28.43 144 LYS E N 1
ATOM 7430 C CA . LYS E 1 146 ? 64.258 29.649 81.217 1.00 29.71 144 LYS E CA 1
ATOM 7431 C C . LYS E 1 146 ? 63.866 29.128 79.810 1.00 28.62 144 LYS E C 1
ATOM 7432 O O . LYS E 1 146 ? 64.628 28.338 79.263 1.00 28.67 144 LYS E O 1
ATOM 7446 N N . ILE E 1 148 ? 63.519 30.978 77.036 1.00 29.09 146 ILE E N 1
ATOM 7447 C CA . ILE E 1 148 ? 64.402 31.660 76.073 1.00 28.39 146 ILE E CA 1
ATOM 7448 C C . ILE E 1 148 ? 65.790 31.069 76.007 1.00 29.01 146 ILE E C 1
ATOM 7449 O O . ILE E 1 148 ? 66.367 30.807 74.939 1.00 28.20 146 ILE E O 1
ATOM 7454 N N . LYS E 1 149 ? 66.370 30.671 77.159 1.00 28.53 147 LYS E N 1
ATOM 7455 C CA . LYS E 1 149 ? 67.694 30.086 77.188 1.00 29.32 147 LYS E CA 1
ATOM 7456 C C . LYS E 1 149 ? 67.672 28.695 76.551 1.00 28.58 147 LYS E C 1
ATOM 7457 O O . LYS E 1 149 ? 68.605 28.362 75.816 1.00 29.76 147 LYS E O 1
ATOM 7463 N N . ALA E 1 150 ? 66.625 27.889 76.813 1.00 28.34 148 ALA E N 1
ATOM 7464 C CA . ALA E 1 150 ? 66.564 26.584 76.163 1.00 28.21 148 ALA E CA 1
ATOM 7465 C C . ALA E 1 150 ? 66.490 26.750 74.624 1.00 27.94 148 ALA E C 1
ATOM 7466 O O . ALA E 1 150 ? 67.184 26.063 73.868 1.00 26.24 148 ALA E O 1
ATOM 7468 N N . LEU E 1 151 ? 65.687 27.703 74.131 1.00 28.19 149 LEU E N 1
ATOM 7469 C CA . LEU E 1 151 ? 65.542 27.913 72.664 1.00 25.50 149 LEU E CA 1
ATOM 7470 C C . LEU E 1 151 ? 66.823 28.386 72.000 1.00 28.39 149 LEU E C 1
ATOM 7471 O O . LEU E 1 151 ? 67.183 27.994 70.869 1.00 28.54 149 LEU E O 1
ATOM 7476 N N . LEU E 1 152 ? 67.637 29.174 72.714 1.00 28.49 150 LEU E N 1
ATOM 7477 C CA . LEU E 1 152 ? 68.927 29.648 72.208 1.00 29.90 150 LEU E CA 1
ATOM 7478 C C . LEU E 1 152 ? 69.972 28.567 72.092 1.00 28.70 150 LEU E C 1
ATOM 7479 O O . LEU E 1 152 ? 71.028 28.844 71.530 1.00 30.44 150 LEU E O 1
ATOM 7484 N N . GLY E 1 153 ? 69.777 27.368 72.645 1.00 28.99 151 GLY E N 1
ATOM 7485 C CA . GLY E 1 153 ? 70.755 26.284 72.389 1.00 26.63 151 GLY E CA 1
ATOM 7486 C C . GLY E 1 153 ? 70.855 26.056 70.892 1.00 28.46 151 GLY E C 1
ATOM 7487 O O . GLY E 1 153 ? 71.943 26.248 70.305 1.00 27.06 151 GLY E O 1
ATOM 7488 N N . PRO E 1 154 ? 69.787 25.569 70.214 1.00 25.91 152 PRO E N 1
ATOM 7489 C CA . PRO E 1 154 ? 69.836 25.313 68.805 1.00 24.78 152 PRO E CA 1
ATOM 7490 C C . PRO E 1 154 ? 69.713 26.550 67.952 1.00 25.17 152 PRO E C 1
ATOM 7491 O O . PRO E 1 154 ? 70.068 26.540 66.748 1.00 26.97 152 PRO E O 1
ATOM 7495 N N . TYR E 1 155 ? 69.060 27.581 68.431 1.00 25.55 153 TYR E N 1
ATOM 7496 C CA . TYR E 1 155 ? 68.815 28.800 67.677 1.00 27.21 153 TYR E CA 1
ATOM 7497 C C . TYR E 1 155 ? 69.682 29.949 68.222 1.00 27.90 153 TYR E C 1
ATOM 7498 O O . TYR E 1 155 ? 69.206 31.059 68.442 1.00 30.42 153 TYR E O 1
ATOM 7507 N N . ALA E 1 156 ? 70.992 29.766 68.197 1.00 31.04 154 ALA E N 1
ATOM 7508 C CA . ALA E 1 156 ? 71.930 30.720 68.824 1.00 34.62 154 ALA E CA 1
ATOM 7509 C C . ALA E 1 156 ? 72.017 32.090 68.198 1.00 35.86 154 ALA E C 1
ATOM 7510 O O . ALA E 1 156 ? 72.464 33.018 68.880 1.00 37.44 154 ALA E O 1
ATOM 7512 N N . GLN E 1 157 ? 71.710 32.258 66.902 1.00 35.25 155 GLN E N 1
ATOM 7513 C CA . GLN E 1 157 ? 71.798 33.606 66.392 1.00 37.08 155 GLN E CA 1
ATOM 7514 C C . GLN E 1 157 ? 70.468 34.327 66.397 1.00 36.12 155 GLN E C 1
ATOM 7515 O O . GLN E 1 157 ? 70.420 35.439 65.868 1.00 36.79 155 GLN E O 1
ATOM 7521 N N . LEU E 1 158 ? 69.361 33.792 66.969 1.00 34.61 156 LEU E N 1
ATOM 7522 C CA . LEU E 1 158 ? 68.146 34.623 67.005 1.00 31.01 156 LEU E CA 1
ATOM 7523 C C . LEU E 1 158 ? 68.349 35.932 67.776 1.00 29.48 156 LEU E C 1
ATOM 7524 O O . LEU E 1 158 ? 69.016 35.929 68.814 1.00 29.46 156 LEU E O 1
ATOM 7529 N N . GLN E 1 159 ? 67.714 36.997 67.329 1.00 27.98 157 GLN E N 1
ATOM 7530 C CA . GLN E 1 159 ? 67.702 38.286 68.040 1.00 27.39 157 GLN E CA 1
ATOM 7531 C C . GLN E 1 159 ? 66.288 38.418 68.634 1.00 27.79 157 GLN E C 1
ATOM 7532 O O . GLN E 1 159 ? 65.313 38.191 67.874 1.00 30.50 157 GLN E O 1
ATOM 7538 N N . ILE E 1 160 ? 66.126 38.663 69.928 1.00 28.64 158 ILE E N 1
ATOM 7539 C CA . ILE E 1 160 ? 64.767 38.576 70.536 1.00 28.51 158 ILE E CA 1
ATOM 7540 C C . ILE E 1 160 ? 64.308 39.780 71.304 1.00 30.48 158 ILE E C 1
ATOM 7541 O O . ILE E 1 160 ? 65.036 40.424 72.081 1.00 31.74 158 ILE E O 1
ATOM 7558 N N . PRO E 1 162 ? 61.386 40.368 73.912 1.00 30.74 160 PRO E N 1
ATOM 7559 C CA . PRO E 1 162 ? 60.318 39.891 74.757 1.00 30.69 160 PRO E CA 1
ATOM 7560 C C . PRO E 1 162 ? 59.306 40.938 75.153 1.00 32.65 160 PRO E C 1
ATOM 7561 O O . PRO E 1 162 ? 59.605 42.096 75.460 1.00 32.74 160 PRO E O 1
ATOM 7565 N N . THR E 1 163 ? 58.032 40.502 75.147 1.00 32.84 161 THR E N 1
ATOM 7566 C CA . THR E 1 163 ? 56.922 41.293 75.625 1.00 32.57 161 THR E CA 1
ATOM 7567 C C . THR E 1 163 ? 55.939 40.331 76.351 1.00 31.77 161 THR E C 1
ATOM 7568 O O . THR E 1 163 ? 55.767 39.181 75.914 1.00 32.12 161 THR E O 1
ATOM 7572 N N . GLY E 1 164 ? 55.431 40.773 77.469 1.00 32.65 162 GLY E N 1
ATOM 7573 C CA . GLY E 1 164 ? 54.438 39.999 78.243 1.00 32.98 162 GLY E CA 1
ATOM 7574 C C . GLY E 1 164 ? 54.939 39.701 79.649 1.00 32.63 162 GLY E C 1
ATOM 7575 O O . GLY E 1 164 ? 55.754 38.836 79.915 1.00 32.17 162 GLY E O 1
ATOM 7576 N N . GLY E 1 165 ? 54.295 40.368 80.633 1.00 33.89 163 GLY E N 1
ATOM 7577 C CA . GLY E 1 165 ? 54.695 40.149 82.020 1.00 34.20 163 GLY E CA 1
ATOM 7578 C C . GLY E 1 165 ? 56.035 40.764 82.375 1.00 36.19 163 GLY E C 1
ATOM 7579 O O . GLY E 1 165 ? 56.645 40.338 83.377 1.00 35.93 163 GLY E O 1
ATOM 7580 N N . ILE E 1 166 ? 56.569 41.703 81.583 1.00 35.05 164 ILE E N 1
ATOM 7581 C CA . ILE E 1 166 ? 57.841 42.307 81.966 1.00 37.31 164 ILE E CA 1
ATOM 7582 C C . ILE E 1 166 ? 57.644 43.543 82.845 1.00 38.62 164 ILE E C 1
ATOM 7583 O O . ILE E 1 166 ? 56.775 44.360 82.598 1.00 39.52 164 ILE E O 1
ATOM 7588 N N . GLY E 1 167 ? 58.439 43.668 83.913 1.00 38.94 165 GLY E N 1
ATOM 7589 C CA . GLY E 1 167 ? 58.338 44.857 84.786 1.00 38.92 165 GLY E CA 1
ATOM 7590 C C . GLY E 1 167 ? 59.713 45.189 85.380 1.00 40.01 165 GLY E C 1
ATOM 7591 O O . GLY E 1 167 ? 60.742 44.593 85.045 1.00 39.74 165 GLY E O 1
ATOM 7592 N N . LEU E 1 168 ? 59.750 46.118 86.341 1.00 41.08 166 LEU E N 1
ATOM 7593 C CA . LEU E 1 168 ? 60.982 46.543 86.993 1.00 41.88 166 LEU E CA 1
ATOM 7594 C C . LEU E 1 168 ? 61.698 45.397 87.693 1.00 40.53 166 LEU E C 1
ATOM 7595 O O . LEU E 1 168 ? 62.930 45.358 87.698 1.00 41.81 166 LEU E O 1
ATOM 7600 N N . HIS E 1 169 ? 60.961 44.470 88.259 1.00 40.10 167 HIS E N 1
ATOM 7601 C CA . HIS E 1 169 ? 61.550 43.325 88.920 1.00 39.95 167 HIS E CA 1
ATOM 7602 C C . HIS E 1 169 ? 62.202 42.308 88.017 1.00 40.21 167 HIS E C 1
ATOM 7603 O O . HIS E 1 169 ? 62.945 41.476 88.564 1.00 40.87 167 HIS E O 1
ATOM 7610 N N . ASN E 1 170 ? 61.875 42.241 86.694 1.00 39.33 168 ASN E N 1
ATOM 7611 C CA . ASN E 1 170 ? 62.529 41.153 85.948 1.00 37.50 168 ASN E CA 1
ATOM 7612 C C . ASN E 1 170 ? 63.225 41.641 84.708 1.00 36.44 168 ASN E C 1
ATOM 7613 O O . ASN E 1 170 ? 63.902 40.815 84.092 1.00 37.38 168 ASN E O 1
ATOM 7618 N N . ILE E 1 171 ? 63.127 42.927 84.396 1.00 36.25 169 ILE E N 1
ATOM 7619 C CA . ILE E 1 171 ? 63.705 43.461 83.172 1.00 36.09 169 ILE E CA 1
ATOM 7620 C C . ILE E 1 171 ? 65.184 43.270 83.064 1.00 36.75 169 ILE E C 1
ATOM 7621 O O . ILE E 1 171 ? 65.697 42.935 81.970 1.00 35.31 169 ILE E O 1
ATOM 7626 N N . ARG E 1 172 ? 65.921 43.394 84.174 1.00 34.77 170 ARG E N 1
ATOM 7627 C CA . ARG E 1 172 ? 67.369 43.138 84.112 1.00 34.58 170 ARG E CA 1
ATOM 7628 C C . ARG E 1 172 ? 67.650 41.674 83.861 1.00 33.78 170 ARG E C 1
ATOM 7629 O O . ARG E 1 172 ? 68.672 41.300 83.227 1.00 33.81 170 ARG E O 1
ATOM 7637 N N . ASP E 1 173 ? 66.789 40.768 84.291 1.00 33.25 171 ASP E N 1
ATOM 7638 C CA . ASP E 1 173 ? 66.990 39.327 84.029 1.00 36.50 171 ASP E CA 1
ATOM 7639 C C . ASP E 1 173 ? 66.951 39.000 82.535 1.00 36.47 171 ASP E C 1
ATOM 7640 O O . ASP E 1 173 ? 67.758 38.211 81.983 1.00 37.35 171 ASP E O 1
ATOM 7645 N N . TYR E 1 174 ? 66.043 39.659 81.810 1.00 33.24 172 TYR E N 1
ATOM 7646 C CA . TYR E 1 174 ? 65.984 39.412 80.355 1.00 32.50 172 TYR E CA 1
ATOM 7647 C C . TYR E 1 174 ? 67.153 40.062 79.648 1.00 32.42 172 TYR E C 1
ATOM 7648 O O . TYR E 1 174 ? 67.874 39.477 78.831 1.00 31.21 172 TYR E O 1
ATOM 7657 N N . LEU E 1 175 ? 67.389 41.356 79.969 1.00 32.04 173 LEU E N 1
ATOM 7658 C CA . LEU E 1 175 ? 68.483 42.107 79.357 1.00 34.35 173 LEU E CA 1
ATOM 7659 C C . LEU E 1 175 ? 69.848 41.502 79.624 1.00 34.81 173 LEU E C 1
ATOM 7660 O O . LEU E 1 175 ? 70.785 41.697 78.835 1.00 33.98 173 LEU E O 1
ATOM 7665 N N . ALA E 1 176 ? 70.009 40.668 80.679 1.00 34.46 174 ALA E N 1
ATOM 7666 C CA . ALA E 1 176 ? 71.345 40.079 80.877 1.00 37.40 174 ALA E CA 1
ATOM 7667 C C . ALA E 1 176 ? 71.691 39.125 79.747 1.00 39.06 174 ALA E C 1
ATOM 7668 O O . ALA E 1 176 ? 72.880 38.835 79.525 1.00 38.26 174 ALA E O 1
ATOM 7670 N N . ILE E 1 177 ? 70.687 38.516 79.101 1.00 36.94 175 ILE E N 1
ATOM 7671 C CA . ILE E 1 177 ? 70.948 37.604 77.971 1.00 37.23 175 ILE E CA 1
ATOM 7672 C C . ILE E 1 177 ? 71.308 38.440 76.742 1.00 36.78 175 ILE E C 1
ATOM 7673 O O . ILE E 1 177 ? 70.573 39.356 76.340 1.00 35.92 175 ILE E O 1
ATOM 7678 N N . PRO E 1 178 ? 72.455 38.179 76.147 1.00 37.33 176 PRO E N 1
ATOM 7679 C CA . PRO E 1 178 ? 72.985 38.902 75.032 1.00 36.98 176 PRO E CA 1
ATOM 7680 C C . PRO E 1 178 ? 72.122 38.967 73.799 1.00 36.45 176 PRO E C 1
ATOM 7681 O O . PRO E 1 178 ? 72.041 40.034 73.163 1.00 36.97 176 PRO E O 1
ATOM 7685 N N . ASN E 1 179 ? 71.474 37.867 73.417 1.00 35.64 177 ASN E N 1
ATOM 7686 C CA . ASN E 1 179 ? 70.617 37.856 72.232 1.00 33.92 177 ASN E CA 1
ATOM 7687 C C . ASN E 1 179 ? 69.414 38.768 72.377 1.00 31.51 177 ASN E C 1
ATOM 7688 O O . ASN E 1 179 ? 68.726 38.987 71.366 1.00 32.47 177 ASN E O 1
ATOM 7693 N N . ILE E 1 180 ? 68.968 39.059 73.578 1.00 29.87 178 ILE E N 1
ATOM 7694 C CA . ILE E 1 180 ? 67.869 39.930 73.851 1.00 31.32 178 ILE E CA 1
ATOM 7695 C C . ILE E 1 180 ? 68.185 41.382 73.519 1.00 33.22 178 ILE E C 1
ATOM 7696 O O . ILE E 1 180 ? 69.120 41.971 74.041 1.00 32.76 178 ILE E O 1
ATOM 7701 N N . VAL E 1 181 ? 67.482 41.930 72.540 1.00 31.58 179 VAL E N 1
ATOM 7702 C CA . VAL E 1 181 ? 67.706 43.269 72.050 1.00 33.46 179 VAL E CA 1
ATOM 7703 C C . VAL E 1 181 ? 67.062 44.342 72.888 1.00 34.08 179 VAL E C 1
ATOM 7704 O O . VAL E 1 181 ? 67.657 45.365 73.251 1.00 31.76 179 VAL E O 1
ATOM 7708 N N . ALA E 1 182 ? 65.768 44.146 73.182 1.00 32.88 180 ALA E N 1
ATOM 7709 C CA . ALA E 1 182 ? 65.014 45.163 73.920 1.00 33.30 180 ALA E CA 1
ATOM 7710 C C . ALA E 1 182 ? 63.699 44.535 74.392 1.00 33.44 180 ALA E C 1
ATOM 7711 O O . ALA E 1 182 ? 63.289 43.544 73.740 1.00 33.94 180 ALA E O 1
ATOM 7713 N N . CYS E 1 183 ? 63.080 45.079 75.396 1.00 33.32 181 CYS E N 1
ATOM 7714 C CA . CYS E 1 183 ? 61.841 44.593 75.971 1.00 32.51 181 CYS E CA 1
ATOM 7715 C C . CYS E 1 183 ? 60.750 45.645 75.816 1.00 33.56 181 CYS E C 1
ATOM 7716 O O . CYS E 1 183 ? 61.018 46.862 75.792 1.00 35.34 181 CYS E O 1
ATOM 7719 N N . GLY E 1 184 ? 59.504 45.183 75.665 1.00 33.10 182 GLY E N 1
ATOM 7720 C CA . GLY E 1 184 ? 58.386 46.100 75.528 1.00 33.58 182 GLY E CA 1
ATOM 7721 C C . GLY E 1 184 ? 57.577 46.043 76.838 1.00 36.57 182 GLY E C 1
ATOM 7722 O O . GLY E 1 184 ? 57.497 44.955 77.413 1.00 36.69 182 GLY E O 1
ATOM 7723 N N . GLY E 1 185 ? 57.040 47.190 77.231 1.00 35.58 183 GLY E N 1
ATOM 7724 C CA . GLY E 1 185 ? 56.203 47.260 78.430 1.00 36.91 183 GLY E CA 1
ATOM 7725 C C . GLY E 1 185 ? 55.370 48.548 78.392 1.00 36.82 183 GLY E C 1
ATOM 7726 O O . GLY E 1 185 ? 55.642 49.484 77.627 1.00 36.92 183 GLY E O 1
ATOM 7727 N N . SER E 1 186 ? 54.301 48.593 79.180 1.00 39.07 184 SER E N 1
ATOM 7728 C CA . SER E 1 186 ? 53.508 49.821 79.248 1.00 40.34 184 SER E CA 1
ATOM 7729 C C . SER E 1 186 ? 53.299 50.367 80.651 1.00 41.71 184 SER E C 1
ATOM 7730 O O . SER E 1 186 ? 52.582 51.382 80.783 1.00 42.00 184 SER E O 1
ATOM 7733 N N . TRP E 1 187 ? 53.821 49.762 81.711 1.00 40.42 185 TRP E N 1
ATOM 7734 C CA . TRP E 1 187 ? 53.612 50.298 83.079 1.00 43.85 185 TRP E CA 1
ATOM 7735 C C . TRP E 1 187 ? 54.012 51.759 83.224 1.00 43.31 185 TRP E C 1
ATOM 7736 O O . TRP E 1 187 ? 53.357 52.554 83.904 1.00 45.07 185 TRP E O 1
ATOM 7747 N N . PHE E 1 188 ? 55.081 52.187 82.554 1.00 44.32 186 PHE E N 1
ATOM 7748 C CA . PHE E 1 188 ? 55.524 53.577 82.653 1.00 44.42 186 PHE E CA 1
ATOM 7749 C C . PHE E 1 188 ? 54.783 54.503 81.708 1.00 44.21 186 PHE E C 1
ATOM 7750 O O . PHE E 1 188 ? 55.114 55.694 81.660 1.00 44.49 186 PHE E O 1
ATOM 7758 N N . VAL E 1 189 ? 53.911 53.995 80.850 1.00 44.29 187 VAL E N 1
ATOM 7759 C CA . VAL E 1 189 ? 53.119 54.838 79.967 1.00 45.03 187 VAL E CA 1
ATOM 7760 C C . VAL E 1 189 ? 51.648 54.436 80.077 1.00 46.37 187 VAL E C 1
ATOM 7761 O O . VAL E 1 189 ? 50.878 54.564 79.123 1.00 46.40 187 VAL E O 1
ATOM 7765 N N . GLU E 1 190 ? 51.236 54.056 81.266 1.00 48.35 188 GLU E N 1
ATOM 7766 C CA . GLU E 1 190 ? 49.891 53.553 81.527 1.00 52.00 188 GLU E CA 1
ATOM 7767 C C . GLU E 1 190 ? 48.795 54.415 80.940 1.00 53.47 188 GLU E C 1
ATOM 7768 O O . GLU E 1 190 ? 48.873 55.649 81.021 1.00 53.01 188 GLU E O 1
ATOM 7774 N N . LYS E 1 191 ? 47.731 53.817 80.390 1.00 53.50 189 LYS E N 1
ATOM 7775 C CA . LYS E 1 191 ? 46.657 54.604 79.782 1.00 55.65 189 LYS E CA 1
ATOM 7776 C C . LYS E 1 191 ? 46.079 55.644 80.733 1.00 55.90 189 LYS E C 1
ATOM 7777 O O . LYS E 1 191 ? 45.828 56.796 80.313 1.00 56.12 189 LYS E O 1
ATOM 7779 N N . LYS E 1 192 ? 45.855 55.324 81.999 1.00 56.91 190 LYS E N 1
ATOM 7780 C CA . LYS E 1 192 ? 45.399 56.334 82.963 1.00 57.55 190 LYS E CA 1
ATOM 7781 C C . LYS E 1 192 ? 46.253 57.606 82.859 1.00 57.13 190 LYS E C 1
ATOM 7782 O O . LYS E 1 192 ? 45.757 58.671 82.476 1.00 57.66 190 LYS E O 1
ATOM 7788 N N . LEU E 1 193 ? 47.545 57.501 83.128 1.00 54.95 191 LEU E N 1
ATOM 7789 C CA . LEU E 1 193 ? 48.434 58.656 83.083 1.00 55.40 191 LEU E CA 1
ATOM 7790 C C . LEU E 1 193 ? 48.313 59.456 81.803 1.00 55.45 191 LEU E C 1
ATOM 7791 O O . LEU E 1 193 ? 48.286 60.693 81.812 1.00 54.77 191 LEU E O 1
ATOM 7793 N N . ILE E 1 194 ? 48.250 58.787 80.642 1.00 55.19 192 ILE E N 1
ATOM 7794 C CA . ILE E 1 194 ? 48.093 59.506 79.383 1.00 54.43 192 ILE E CA 1
ATOM 7795 C C . ILE E 1 194 ? 46.774 60.284 79.358 1.00 55.76 192 ILE E C 1
ATOM 7796 O O . ILE E 1 194 ? 46.709 61.403 78.855 1.00 55.52 192 ILE E O 1
ATOM 7801 N N . GLN E 1 195 ? 45.714 59.675 79.889 1.00 55.89 193 GLN E N 1
ATOM 7802 C CA . GLN E 1 195 ? 44.395 60.279 79.890 1.00 57.80 193 GLN E CA 1
ATOM 7803 C C . GLN E 1 195 ? 44.344 61.622 80.610 1.00 58.20 193 GLN E C 1
ATOM 7804 O O . GLN E 1 195 ? 43.983 62.652 80.034 1.00 57.57 193 GLN E O 1
ATOM 7810 N N . SER E 1 196 ? 44.837 61.646 81.854 1.00 57.91 194 SER E N 1
ATOM 7811 C CA . SER E 1 196 ? 44.834 62.844 82.667 1.00 58.73 194 SER E CA 1
ATOM 7812 C C . SER E 1 196 ? 45.958 63.797 82.280 1.00 59.13 194 SER E C 1
ATOM 7813 O O . SER E 1 196 ? 46.074 64.884 82.855 1.00 59.79 194 SER E O 1
ATOM 7816 N N . ASN E 1 197 ? 46.794 63.382 81.337 1.00 58.11 195 ASN E N 1
ATOM 7817 C CA . ASN E 1 197 ? 47.886 64.207 80.851 1.00 58.43 195 ASN E CA 1
ATOM 7818 C C . ASN E 1 197 ? 48.926 64.409 81.941 1.00 58.15 195 ASN E C 1
ATOM 7819 O O . ASN E 1 197 ? 49.709 65.369 81.930 1.00 58.32 195 ASN E O 1
ATOM 7824 N N . ASN E 1 198 ? 49.089 63.403 82.804 1.00 57.77 196 ASN E N 1
ATOM 7825 C CA . ASN E 1 198 ? 50.087 63.477 83.870 1.00 56.12 196 ASN E CA 1
ATOM 7826 C C . ASN E 1 198 ? 51.487 63.306 83.316 1.00 54.34 196 ASN E C 1
ATOM 7827 O O . ASN E 1 198 ? 52.213 62.355 83.621 1.00 55.31 196 ASN E O 1
ATOM 7832 N N . TRP E 1 199 ? 51.968 64.284 82.564 1.00 53.78 197 TRP E N 1
ATOM 7833 C CA . TRP E 1 199 ? 53.281 64.277 81.958 1.00 53.95 197 TRP E CA 1
ATOM 7834 C C . TRP E 1 199 ? 54.400 64.168 82.989 1.00 54.42 197 TRP E C 1
ATOM 7835 O O . TRP E 1 199 ? 55.453 63.569 82.712 1.00 54.56 197 TRP E O 1
ATOM 7846 N N . ASP E 1 200 ? 54.215 64.735 84.188 1.00 53.64 198 ASP E N 1
ATOM 7847 C CA . ASP E 1 200 ? 55.297 64.642 85.181 1.00 52.42 198 ASP E CA 1
ATOM 7848 C C . ASP E 1 200 ? 55.498 63.231 85.697 1.00 50.11 198 ASP E C 1
ATOM 7849 O O . ASP E 1 200 ? 56.654 62.783 85.827 1.00 49.55 198 ASP E O 1
ATOM 7854 N N . GLU E 1 201 ? 54.432 62.536 86.054 1.00 48.06 199 GLU E N 1
ATOM 7855 C CA . GLU E 1 201 ? 54.542 61.183 86.586 1.00 47.97 199 GLU E CA 1
ATOM 7856 C C . GLU E 1 201 ? 55.104 60.213 85.549 1.00 48.95 199 GLU E C 1
ATOM 7857 O O . GLU E 1 201 ? 56.040 59.460 85.824 1.00 48.78 199 GLU E O 1
ATOM 7863 N N . ILE E 1 202 ? 54.594 60.305 84.301 1.00 48.00 200 ILE E N 1
ATOM 7864 C CA . ILE E 1 202 ? 55.094 59.436 83.228 1.00 47.12 200 ILE E CA 1
ATOM 7865 C C . ILE E 1 202 ? 56.586 59.663 83.077 1.00 47.68 200 ILE E C 1
ATOM 7866 O O . ILE E 1 202 ? 57.350 58.718 82.917 1.00 50.45 200 ILE E O 1
ATOM 7871 N N . GLY E 1 203 ? 57.000 60.924 83.116 1.00 47.93 201 GLY E N 1
ATOM 7872 C CA . GLY E 1 203 ? 58.434 61.238 82.990 1.00 47.56 201 GLY E CA 1
ATOM 7873 C C . GLY E 1 203 ? 59.222 60.633 84.151 1.00 48.65 201 GLY E C 1
ATOM 7874 O O . GLY E 1 203 ? 60.392 60.320 83.963 1.00 50.41 201 GLY E O 1
ATOM 7875 N N . ARG E 1 204 ? 58.620 60.506 85.324 1.00 48.87 202 ARG E N 1
ATOM 7876 C CA . ARG E 1 204 ? 59.257 59.926 86.494 1.00 50.31 202 ARG E CA 1
ATOM 7877 C C . ARG E 1 204 ? 59.461 58.425 86.291 1.00 49.50 202 ARG E C 1
ATOM 7878 O O . ARG E 1 204 ? 60.576 57.918 86.361 1.00 49.75 202 ARG E O 1
ATOM 7886 N N . LEU E 1 205 ? 58.390 57.741 85.889 1.00 49.33 203 LEU E N 1
ATOM 7887 C CA . LEU E 1 205 ? 58.462 56.285 85.643 1.00 47.83 203 LEU E CA 1
ATOM 7888 C C . LEU E 1 205 ? 59.414 55.939 84.524 1.00 45.34 203 LEU E C 1
ATOM 7889 O O . LEU E 1 205 ? 60.148 54.950 84.572 1.00 46.54 203 LEU E O 1
ATOM 7894 N N . VAL E 1 206 ? 59.541 56.803 83.511 1.00 45.43 204 VAL E N 1
ATOM 7895 C CA . VAL E 1 206 ? 60.479 56.532 82.411 1.00 43.11 204 VAL E CA 1
ATOM 7896 C C . VAL E 1 206 ? 61.901 56.607 82.931 1.00 44.76 204 VAL E C 1
ATOM 7897 O O . VAL E 1 206 ? 62.704 55.705 82.697 1.00 45.80 204 VAL E O 1
ATOM 7901 N N . ARG E 1 207 ? 62.219 57.687 83.661 1.00 45.34 205 ARG E N 1
ATOM 7902 C CA . ARG E 1 207 ? 63.551 57.838 84.261 1.00 45.37 205 ARG E CA 1
ATOM 7903 C C . ARG E 1 207 ? 63.880 56.673 85.175 1.00 43.18 205 ARG E C 1
ATOM 7904 O O . ARG E 1 207 ? 65.014 56.168 85.163 1.00 44.08 205 ARG E O 1
ATOM 7912 N N . GLU E 1 208 ? 62.885 56.232 85.939 1.00 43.45 206 GLU E N 1
ATOM 7913 C CA . GLU E 1 208 ? 63.065 55.108 86.853 1.00 43.39 206 GLU E CA 1
ATOM 7914 C C . GLU E 1 208 ? 63.471 53.824 86.138 1.00 45.50 206 GLU E C 1
ATOM 7915 O O . GLU E 1 208 ? 64.214 53.024 86.695 1.00 44.59 206 GLU E O 1
ATOM 7921 N N . VAL E 1 209 ? 62.821 53.488 84.987 1.00 44.34 207 VAL E N 1
ATOM 7922 C CA . VAL E 1 209 ? 63.200 52.225 84.335 1.00 43.93 207 VAL E CA 1
ATOM 7923 C C . VAL E 1 209 ? 64.549 52.343 83.668 1.00 43.60 207 VAL E C 1
ATOM 7924 O O . VAL E 1 209 ? 65.416 51.445 83.746 1.00 43.97 207 VAL E O 1
ATOM 7928 N N . ILE E 1 210 ? 64.803 53.515 83.056 1.00 43.15 208 ILE E N 1
ATOM 7929 C CA . ILE E 1 210 ? 66.075 53.788 82.428 1.00 44.63 208 ILE E CA 1
ATOM 7930 C C . ILE E 1 210 ? 67.219 53.675 83.451 1.00 46.91 208 ILE E C 1
ATOM 7931 O O . ILE E 1 210 ? 68.299 53.212 83.090 1.00 45.24 208 ILE E O 1
ATOM 7936 N N . ASP E 1 211 ? 66.967 54.092 84.709 1.00 48.30 209 ASP E N 1
ATOM 7937 C CA . ASP E 1 211 ? 67.988 54.018 85.741 1.00 51.63 209 ASP E CA 1
ATOM 7938 C C . ASP E 1 211 ? 68.295 52.586 86.164 1.00 51.86 209 ASP E C 1
ATOM 7939 O O . ASP E 1 211 ? 69.461 52.194 86.213 1.00 52.91 209 ASP E O 1
ATOM 7944 N N . ILE E 1 212 ? 67.253 51.801 86.418 1.00 51.89 210 ILE E N 1
ATOM 7945 C CA . ILE E 1 212 ? 67.444 50.406 86.811 1.00 52.13 210 ILE E CA 1
ATOM 7946 C C . ILE E 1 212 ? 68.180 49.638 85.727 1.00 52.31 210 ILE E C 1
ATOM 7947 O O . ILE E 1 212 ? 69.047 48.824 86.036 1.00 52.26 210 ILE E O 1
ATOM 7949 N N . ILE E 1 213 ? 67.895 49.902 84.450 1.00 52.97 211 ILE E N 1
ATOM 7950 C CA . ILE E 1 213 ? 68.567 49.258 83.330 1.00 52.13 211 ILE E CA 1
ATOM 7951 C C . ILE E 1 213 ? 70.035 49.637 83.304 1.00 53.37 211 ILE E C 1
ATOM 7952 O O . ILE E 1 213 ? 70.897 48.785 83.073 1.00 52.98 211 ILE E O 1
ATOM 7957 N N . LYS E 1 214 ? 70.321 50.925 83.509 1.00 55.13 212 LYS E N 1
ATOM 7958 C CA . LYS E 1 214 ? 71.709 51.401 83.532 1.00 56.84 212 LYS E CA 1
ATOM 7959 C C . LYS E 1 214 ? 72.432 50.919 84.798 1.00 57.93 212 LYS E C 1
ATOM 7960 O O . LYS E 1 214 ? 73.589 50.523 84.742 1.00 57.28 212 LYS E O 1
ATOM 7962 N N . GLU E 1 215 ? 71.726 50.893 85.929 1.00 59.08 213 GLU E N 1
ATOM 7963 C CA . GLU E 1 215 ? 72.231 50.462 87.201 1.00 61.17 213 GLU E CA 1
ATOM 7964 C C . GLU E 1 215 ? 72.550 48.972 87.297 1.00 62.30 213 GLU E C 1
ATOM 7965 O O . GLU E 1 215 ? 71.842 48.329 88.148 1.00 63.51 213 GLU E O 1
ATOM 7967 N N . LEU F 1 3 ? 73.367 -3.192 57.911 1.00 51.06 1 LEU F N 1
ATOM 7968 C CA . LEU F 1 3 ? 73.888 -1.907 57.399 1.00 51.45 1 LEU F CA 1
ATOM 7969 C C . LEU F 1 3 ? 72.870 -0.794 57.263 1.00 51.71 1 LEU F C 1
ATOM 7970 O O . LEU F 1 3 ? 73.291 0.382 57.351 1.00 54.18 1 LEU F O 1
ATOM 7972 N N . SER F 1 4 ? 71.606 -1.061 56.910 1.00 49.99 2 SER F N 1
ATOM 7973 C CA . SER F 1 4 ? 70.640 0.051 56.794 1.00 47.91 2 SER F CA 1
ATOM 7974 C C . SER F 1 4 ? 69.365 -0.180 57.579 1.00 46.36 2 SER F C 1
ATOM 7975 O O . SER F 1 4 ? 68.722 -1.237 57.376 1.00 48.78 2 SER F O 1
ATOM 7978 N N . TYR F 1 5 ? 68.876 0.738 58.392 1.00 41.00 3 TYR F N 1
ATOM 7979 C CA . TYR F 1 5 ? 67.695 0.488 59.222 1.00 37.98 3 TYR F CA 1
ATOM 7980 C C . TYR F 1 5 ? 66.469 1.336 58.939 1.00 34.44 3 TYR F C 1
ATOM 7981 O O . TYR F 1 5 ? 66.589 2.510 58.558 1.00 35.20 3 TYR F O 1
ATOM 7990 N N . THR F 1 6 ? 65.264 0.767 58.957 1.00 32.68 4 THR F N 1
ATOM 7991 C CA . THR F 1 6 ? 64.030 1.567 58.797 1.00 29.05 4 THR F CA 1
ATOM 7992 C C . THR F 1 6 ? 63.826 2.462 59.989 1.00 26.55 4 THR F C 1
ATOM 7993 O O . THR F 1 6 ? 64.404 2.232 61.058 1.00 30.22 4 THR F O 1
ATOM 7997 N N . THR F 1 7 ? 63.019 3.504 59.900 1.00 27.95 5 THR F N 1
ATOM 7998 C CA . THR F 1 7 ? 62.770 4.347 61.068 1.00 29.03 5 THR F CA 1
ATOM 7999 C C . THR F 1 7 ? 62.309 3.521 62.260 1.00 29.35 5 THR F C 1
ATOM 8000 O O . THR F 1 7 ? 62.749 3.749 63.390 1.00 27.85 5 THR F O 1
ATOM 8004 N N . GLN F 1 8 ? 61.313 2.612 62.030 1.00 29.94 6 GLN F N 1
ATOM 8005 C CA . GLN F 1 8 ? 60.810 1.836 63.156 1.00 31.32 6 GLN F CA 1
ATOM 8006 C C . GLN F 1 8 ? 61.872 0.930 63.752 1.00 28.25 6 GLN F C 1
ATOM 8007 O O . GLN F 1 8 ? 61.916 0.811 64.994 1.00 29.95 6 GLN F O 1
ATOM 8013 N N . GLN F 1 9 ? 62.733 0.289 63.038 1.00 27.49 7 GLN F N 1
ATOM 8014 C CA . GLN F 1 9 ? 63.845 -0.515 63.607 1.00 29.21 7 GLN F CA 1
ATOM 8015 C C . GLN F 1 9 ? 64.780 0.350 64.451 1.00 26.49 7 GLN F C 1
ATOM 8016 O O . GLN F 1 9 ? 65.261 -0.032 65.539 1.00 27.70 7 GLN F O 1
ATOM 8022 N N . ILE F 1 10 ? 64.937 1.630 64.077 1.00 27.39 8 ILE F N 1
ATOM 8023 C CA . ILE F 1 10 ? 65.822 2.526 64.911 1.00 24.24 8 ILE F CA 1
ATOM 8024 C C . ILE F 1 10 ? 65.109 2.832 66.216 1.00 25.99 8 ILE F C 1
ATOM 8025 O O . ILE F 1 10 ? 65.719 2.845 67.299 1.00 26.76 8 ILE F O 1
ATOM 8030 N N . ILE F 1 11 ? 63.804 3.234 66.150 1.00 25.47 9 ILE F N 1
ATOM 8031 C CA . ILE F 1 11 ? 63.063 3.422 67.421 1.00 26.96 9 ILE F CA 1
ATOM 8032 C C . ILE F 1 11 ? 63.183 2.197 68.312 1.00 25.92 9 ILE F C 1
ATOM 8033 O O . ILE F 1 11 ? 63.419 2.354 69.532 1.00 27.07 9 ILE F O 1
ATOM 8038 N N . GLU F 1 12 ? 63.118 0.945 67.816 1.00 26.24 10 GLU F N 1
ATOM 8039 C CA . GLU F 1 12 ? 63.230 -0.176 68.771 1.00 27.26 10 GLU F CA 1
ATOM 8040 C C . GLU F 1 12 ? 64.629 -0.281 69.350 1.00 26.75 10 GLU F C 1
ATOM 8041 O O . GLU F 1 12 ? 64.826 -0.678 70.533 1.00 26.64 10 GLU F O 1
ATOM 8047 N N . LYS F 1 13 ? 65.646 -0.001 68.524 1.00 26.40 11 LYS F N 1
ATOM 8048 C CA . LYS F 1 13 ? 67.031 0.019 69.036 1.00 24.75 11 LYS F CA 1
ATOM 8049 C C . LYS F 1 13 ? 67.160 1.016 70.136 1.00 21.89 11 LYS F C 1
ATOM 8050 O O . LYS F 1 13 ? 67.730 0.788 71.234 1.00 24.38 11 LYS F O 1
ATOM 8056 N N . LEU F 1 14 ? 66.623 2.240 69.931 1.00 23.60 12 LEU F N 1
ATOM 8057 C CA . LEU F 1 14 ? 66.651 3.277 70.976 1.00 24.11 12 LEU F CA 1
ATOM 8058 C C . LEU F 1 14 ? 65.909 2.869 72.230 1.00 27.23 12 LEU F C 1
ATOM 8059 O O . LEU F 1 14 ? 66.345 3.235 73.349 1.00 25.03 12 LEU F O 1
ATOM 8064 N N . ARG F 1 15 ? 64.782 2.138 72.086 1.00 26.75 13 ARG F N 1
ATOM 8065 C CA . ARG F 1 15 ? 64.003 1.714 73.290 1.00 27.37 13 ARG F CA 1
ATOM 8066 C C . ARG F 1 15 ? 64.813 0.832 74.190 1.00 27.77 13 ARG F C 1
ATOM 8067 O O . ARG F 1 15 ? 64.742 0.870 75.449 1.00 28.05 13 ARG F O 1
ATOM 8075 N N . GLU F 1 16 ? 65.745 0.042 73.661 1.00 29.24 14 GLU F N 1
ATOM 8076 C CA . GLU F 1 16 ? 66.643 -0.783 74.460 1.00 31.50 14 GLU F CA 1
ATOM 8077 C C . GLU F 1 16 ? 67.774 0.020 75.119 1.00 33.24 14 GLU F C 1
ATOM 8078 O O . GLU F 1 16 ? 68.195 -0.294 76.247 1.00 31.49 14 GLU F O 1
ATOM 8084 N N . LEU F 1 17 ? 68.242 1.072 74.431 1.00 32.08 15 LEU F N 1
ATOM 8085 C CA . LEU F 1 17 ? 69.344 1.890 74.992 1.00 31.08 15 LEU F CA 1
ATOM 8086 C C . LEU F 1 17 ? 68.848 2.831 76.063 1.00 29.85 15 LEU F C 1
ATOM 8087 O O . LEU F 1 17 ? 69.590 3.125 77.028 1.00 31.22 15 LEU F O 1
ATOM 8092 N N . LYS F 1 18 ? 67.724 3.513 75.854 1.00 29.13 16 LYS F N 1
ATOM 8093 C CA . LYS F 1 18 ? 67.098 4.414 76.803 1.00 26.23 16 LYS F CA 1
ATOM 8094 C C . LYS F 1 18 ? 67.684 5.773 77.019 1.00 25.15 16 LYS F C 1
ATOM 8095 O O . LYS F 1 18 ? 67.005 6.734 77.399 1.00 23.08 16 LYS F O 1
ATOM 8101 N N . ILE F 1 19 ? 69.032 5.891 76.799 1.00 26.60 17 ILE F N 1
ATOM 8102 C CA . ILE F 1 19 ? 69.673 7.209 76.982 1.00 25.79 17 ILE F CA 1
ATOM 8103 C C . ILE F 1 19 ? 70.605 7.447 75.789 1.00 27.04 17 ILE F C 1
ATOM 8104 O O . ILE F 1 19 ? 71.321 6.539 75.322 1.00 29.53 17 ILE F O 1
ATOM 8109 N N . VAL F 1 20 ? 70.535 8.616 75.148 1.00 25.49 18 VAL F N 1
ATOM 8110 C CA . VAL F 1 20 ? 71.355 8.988 73.993 1.00 25.44 18 VAL F CA 1
ATOM 8111 C C . VAL F 1 20 ? 72.303 10.137 74.348 1.00 22.15 18 VAL F C 1
ATOM 8112 O O . VAL F 1 20 ? 71.896 11.264 74.623 1.00 20.99 18 VAL F O 1
ATOM 8116 N N . PRO F 1 21 ? 73.595 9.928 74.201 1.00 23.39 19 PRO F N 1
ATOM 8117 C CA . PRO F 1 21 ? 74.594 10.970 74.386 1.00 21.34 19 PRO F CA 1
ATOM 8118 C C . PRO F 1 21 ? 74.493 12.011 73.288 1.00 20.56 19 PRO F C 1
ATOM 8119 O O . PRO F 1 21 ? 74.594 11.676 72.081 1.00 22.70 19 PRO F O 1
ATOM 8123 N N . VAL F 1 22 ? 74.377 13.270 73.581 1.00 21.85 20 VAL F N 1
ATOM 8124 C CA . VAL F 1 22 ? 74.342 14.384 72.616 1.00 24.35 20 VAL F CA 1
ATOM 8125 C C . VAL F 1 22 ? 75.742 15.026 72.646 1.00 26.86 20 VAL F C 1
ATOM 8126 O O . VAL F 1 22 ? 76.126 15.594 73.667 1.00 26.80 20 VAL F O 1
ATOM 8130 N N . ILE F 1 23 ? 76.492 14.904 71.542 1.00 24.31 21 ILE F N 1
ATOM 8131 C CA . ILE 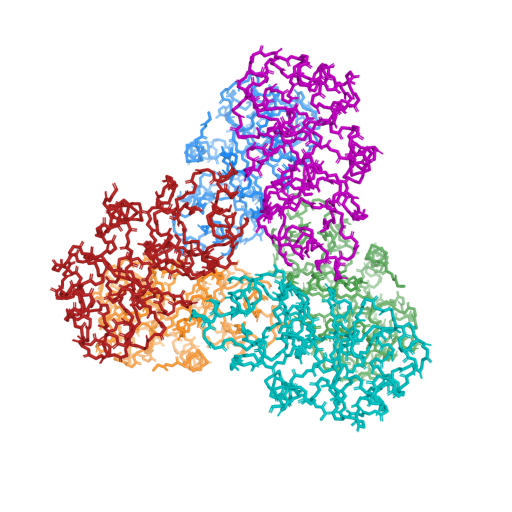F 1 23 ? 77.941 15.284 71.622 1.00 24.05 21 ILE F CA 1
ATOM 8132 C C . ILE F 1 23 ? 78.300 16.430 70.698 1.00 25.26 21 ILE F C 1
ATOM 8133 O O . ILE F 1 23 ? 77.884 16.456 69.499 1.00 24.16 21 ILE F O 1
ATOM 8138 N N . ALA F 1 24 ? 78.901 17.447 71.316 1.00 24.81 22 ALA F N 1
ATOM 8139 C CA . ALA F 1 24 ? 79.420 18.586 70.566 1.00 24.49 22 ALA F CA 1
ATOM 8140 C C . ALA F 1 24 ? 80.969 18.563 70.678 1.00 27.34 22 ALA F C 1
ATOM 8141 O O . ALA F 1 24 ? 81.505 18.262 71.745 1.00 26.18 22 ALA F O 1
ATOM 8143 N N . LEU F 1 25 ? 81.638 18.636 69.526 1.00 26.76 23 LEU F N 1
ATOM 8144 C CA . LEU F 1 25 ? 83.108 18.568 69.695 1.00 29.32 23 LEU F CA 1
ATOM 8145 C C . LEU F 1 25 ? 83.835 19.549 68.805 1.00 28.19 23 LEU F C 1
ATOM 8146 O O . LEU F 1 25 ? 83.335 19.831 67.729 1.00 25.26 23 LEU F O 1
ATOM 8151 N N . ASP F 1 26 ? 85.070 19.887 69.203 1.00 28.45 24 ASP F N 1
ATOM 8152 C CA . ASP F 1 26 ? 85.911 20.787 68.379 1.00 30.61 24 ASP F CA 1
ATOM 8153 C C . ASP F 1 26 ? 86.889 20.028 67.512 1.00 30.19 24 ASP F C 1
ATOM 8154 O O . ASP F 1 26 ? 87.303 20.504 66.452 1.00 32.29 24 ASP F O 1
ATOM 8159 N N . ASN F 1 27 ? 87.377 18.876 67.924 1.00 28.00 25 ASN F N 1
ATOM 8160 C CA . ASN F 1 27 ? 88.280 18.059 67.177 1.00 26.87 25 ASN F CA 1
ATOM 8161 C C . ASN F 1 27 ? 87.574 16.755 66.757 1.00 26.25 25 ASN F C 1
ATOM 8162 O O . ASN F 1 27 ? 87.419 15.871 67.597 1.00 23.57 25 ASN F O 1
ATOM 8167 N N . ALA F 1 28 ? 87.372 16.552 65.453 1.00 23.37 26 ALA F N 1
ATOM 8168 C CA . ALA F 1 28 ? 86.680 15.363 64.984 1.00 23.58 26 ALA F CA 1
ATOM 8169 C C . ALA F 1 28 ? 87.393 14.099 65.310 1.00 24.37 26 ALA F C 1
ATOM 8170 O O . ALA F 1 28 ? 86.717 13.070 65.530 1.00 23.51 26 ALA F O 1
ATOM 8172 N N . ASP F 1 29 ? 88.741 14.105 65.444 1.00 23.59 27 ASP F N 1
ATOM 8173 C CA . ASP F 1 29 ? 89.457 12.872 65.780 1.00 22.71 27 ASP F CA 1
ATOM 8174 C C . ASP F 1 29 ? 89.149 12.414 67.215 1.00 20.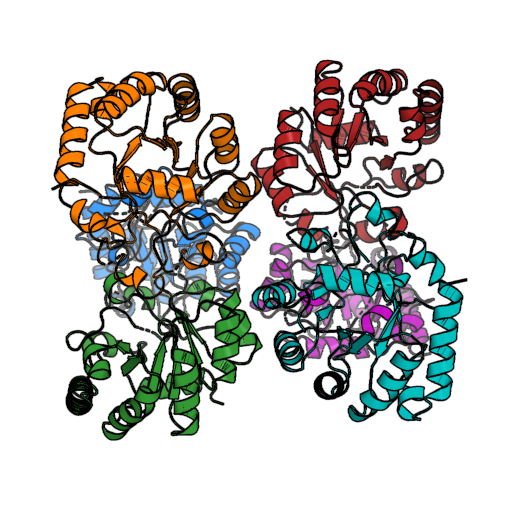55 27 ASP F C 1
ATOM 8175 O O . ASP F 1 29 ? 89.448 11.262 67.574 1.00 19.90 27 ASP F O 1
ATOM 8180 N N . ASP F 1 30 ? 88.598 13.274 68.042 1.00 19.82 28 ASP F N 1
ATOM 8181 C CA . ASP F 1 30 ? 88.234 12.807 69.385 1.00 20.62 28 ASP F CA 1
ATOM 8182 C C . ASP F 1 30 ? 87.073 11.822 69.375 1.00 21.01 28 ASP F C 1
ATOM 8183 O O . ASP F 1 30 ? 86.779 11.249 70.448 1.00 21.22 28 ASP F O 1
ATOM 8188 N N . ILE F 1 31 ? 86.332 11.692 68.263 1.00 20.37 29 ILE F N 1
ATOM 8189 C CA . ILE F 1 31 ? 85.162 10.766 68.289 1.00 21.65 29 ILE F CA 1
ATOM 8190 C C . ILE F 1 31 ? 85.607 9.347 68.421 1.00 21.99 29 ILE F C 1
ATOM 8191 O O . ILE F 1 31 ? 84.791 8.564 68.947 1.00 21.10 29 ILE F O 1
ATOM 8196 N N . LEU F 1 32 ? 86.824 8.932 68.055 1.00 19.08 30 LEU F N 1
ATOM 8197 C CA . LEU F 1 32 ? 87.241 7.532 68.162 1.00 20.36 30 LEU F CA 1
ATOM 8198 C C . LEU F 1 32 ? 87.421 7.077 69.597 1.00 23.70 30 LEU F C 1
ATOM 8199 O O . LEU F 1 32 ? 86.759 6.066 70.001 1.00 24.88 30 LEU F O 1
ATOM 8204 N N . PRO F 1 33 ? 88.331 7.615 70.413 1.00 23.13 31 PRO F N 1
ATOM 8205 C CA . PRO F 1 33 ? 88.416 7.218 71.815 1.00 21.44 31 PRO F CA 1
ATOM 8206 C C . PRO F 1 33 ? 87.125 7.430 72.580 1.00 20.49 31 PRO F C 1
ATOM 8207 O O . PRO F 1 33 ? 86.801 6.721 73.535 1.00 23.57 31 PRO F O 1
ATOM 8211 N N . LEU F 1 34 ? 86.370 8.506 72.358 1.00 21.03 32 LEU F N 1
ATOM 8212 C CA . LEU F 1 34 ? 85.116 8.795 73.000 1.00 21.83 32 LEU F CA 1
ATOM 8213 C C . LEU F 1 34 ? 84.115 7.681 72.699 1.00 20.37 32 LEU F C 1
ATOM 8214 O O . LEU F 1 34 ? 83.511 7.117 73.608 1.00 23.78 32 LEU F O 1
ATOM 8219 N N . ALA F 1 35 ? 83.979 7.262 71.441 1.00 20.43 33 ALA F N 1
ATOM 8220 C CA . ALA F 1 35 ? 83.060 6.158 71.112 1.00 23.08 33 ALA F CA 1
ATOM 8221 C C . ALA F 1 35 ? 83.520 4.832 71.707 1.00 24.35 33 ALA F C 1
ATOM 8222 O O . ALA F 1 35 ? 82.663 3.968 72.046 1.00 25.23 33 ALA F O 1
ATOM 8224 N N . ASP F 1 36 ? 84.828 4.580 71.788 1.00 24.78 34 ASP F N 1
ATOM 8225 C CA . ASP F 1 36 ? 85.325 3.379 72.443 1.00 25.27 34 ASP F CA 1
ATOM 8226 C C . ASP F 1 36 ? 84.893 3.396 73.930 1.00 24.19 34 ASP F C 1
ATOM 8227 O O . ASP F 1 36 ? 84.526 2.328 74.438 1.00 24.80 34 ASP F O 1
ATOM 8232 N N . THR F 1 37 ? 84.900 4.573 74.516 1.00 21.46 35 THR F N 1
ATOM 8233 C CA . THR F 1 37 ? 84.518 4.677 75.935 1.00 23.24 35 THR F CA 1
ATOM 8234 C C . THR F 1 37 ? 83.024 4.394 76.127 1.00 24.92 35 THR F C 1
ATOM 8235 O O . THR F 1 37 ? 82.660 3.836 77.185 1.00 25.22 35 THR F O 1
ATOM 8239 N N . LEU F 1 38 ? 82.213 4.949 75.227 1.00 23.39 36 LEU F N 1
ATOM 8240 C CA . LEU F 1 38 ? 80.778 4.764 75.252 1.00 25.84 36 LEU F CA 1
ATOM 8241 C C . LEU F 1 38 ? 80.437 3.279 75.085 1.00 26.61 36 LEU F C 1
ATOM 8242 O O . LEU F 1 38 ? 79.627 2.758 75.892 1.00 26.59 36 LEU F O 1
ATOM 8247 N N . ALA F 1 39 ? 81.087 2.645 74.136 1.00 25.11 37 ALA F N 1
ATOM 8248 C CA . ALA F 1 39 ? 80.779 1.244 73.840 1.00 29.85 37 ALA F CA 1
ATOM 8249 C C . ALA F 1 39 ? 81.221 0.270 74.916 1.00 31.28 37 ALA F C 1
ATOM 8250 O O . ALA F 1 39 ? 80.529 -0.747 75.194 1.00 32.25 37 ALA F O 1
ATOM 8252 N N . LYS F 1 40 ? 82.401 0.521 75.497 1.00 30.08 38 LYS F N 1
ATOM 8253 C CA . LYS F 1 40 ? 82.892 -0.318 76.565 1.00 32.89 38 LYS F CA 1
ATOM 8254 C C . LYS F 1 40 ? 81.970 -0.217 77.809 1.00 31.89 38 LYS F C 1
ATOM 8255 O O . LYS F 1 40 ? 81.973 -1.151 78.622 1.00 29.50 38 LYS F O 1
ATOM 8261 N N . ASN F 1 41 ? 81.307 0.918 78.014 1.00 28.15 39 ASN F N 1
ATOM 8262 C CA . ASN F 1 41 ? 80.420 1.060 79.158 1.00 30.64 39 ASN F CA 1
ATOM 8263 C C . ASN F 1 41 ? 78.955 0.818 78.828 1.00 32.41 39 ASN F C 1
ATOM 8264 O O . ASN F 1 41 ? 78.101 1.220 79.611 1.00 31.19 39 ASN F O 1
ATOM 8269 N N . GLY F 1 42 ? 78.652 0.167 77.685 1.00 31.59 40 GLY F N 1
ATOM 8270 C CA . GLY F 1 42 ? 77.297 -0.190 77.406 1.00 33.51 40 GLY F CA 1
ATOM 8271 C C . GLY F 1 42 ? 76.486 0.703 76.515 1.00 35.94 40 GLY F C 1
ATOM 8272 O O . GLY F 1 42 ? 75.318 0.302 76.291 1.00 35.31 40 GLY F O 1
ATOM 8273 N N . LEU F 1 43 ? 77.016 1.755 75.872 1.00 31.99 41 LEU F N 1
ATOM 8274 C CA . LEU F 1 43 ? 76.142 2.623 75.074 1.00 30.83 41 LEU F CA 1
ATOM 8275 C C . LEU F 1 43 ? 76.673 2.905 73.660 1.00 28.73 41 LEU F C 1
ATOM 8276 O O . LEU F 1 43 ? 77.363 3.966 73.456 1.00 26.90 41 LEU F O 1
ATOM 8281 N N . SER F 1 44 ? 76.408 2.034 72.720 1.00 26.16 42 SER F N 1
ATOM 8282 C CA . SER F 1 44 ? 76.854 2.161 71.322 1.00 24.94 42 SER F CA 1
ATOM 8283 C C . SER F 1 44 ? 75.932 3.000 70.466 1.00 24.10 42 SER F C 1
ATOM 8284 O O . SER F 1 44 ? 75.559 2.631 69.343 1.00 24.58 42 SER F O 1
ATOM 8287 N N . VAL F 1 45 ? 75.754 4.253 70.850 1.00 22.24 43 VAL F N 1
ATOM 8288 C CA . VAL F 1 45 ? 74.888 5.182 70.126 1.00 23.21 43 VAL F CA 1
ATOM 8289 C C . VAL F 1 45 ? 75.343 6.605 70.408 1.00 23.84 43 VAL F C 1
ATOM 8290 O O . VAL F 1 45 ? 75.950 6.880 71.458 1.00 25.16 43 VAL F O 1
ATOM 8294 N N . ALA F 1 46 ? 75.193 7.480 69.422 1.00 23.38 44 ALA F N 1
ATOM 8295 C CA . ALA F 1 46 ? 75.521 8.880 69.670 1.00 25.67 44 ALA F CA 1
ATOM 8296 C C . ALA F 1 46 ? 74.697 9.770 68.742 1.00 23.39 44 ALA F C 1
ATOM 8297 O O . ALA F 1 46 ? 74.544 9.430 67.564 1.00 24.04 44 ALA F O 1
ATOM 8299 N N . GLU F 1 47 ? 74.394 10.969 69.195 1.00 24.15 45 GLU F N 1
ATOM 8300 C CA . GLU F 1 47 ? 73.766 12.000 68.410 1.00 23.08 45 GLU F CA 1
ATOM 8301 C C . GLU F 1 47 ? 74.856 13.099 68.272 1.00 25.42 45 GLU F C 1
ATOM 8302 O O . GLU F 1 47 ? 75.290 13.563 69.337 1.00 22.84 45 GLU F O 1
ATOM 8308 N N . ILE F 1 48 ? 75.299 13.355 67.050 1.00 22.79 46 ILE F N 1
ATOM 8309 C CA . ILE F 1 48 ? 76.405 14.334 66.874 1.00 23.48 46 ILE F CA 1
ATOM 8310 C C . ILE F 1 48 ? 75.843 15.635 66.356 1.00 22.37 46 ILE F C 1
ATOM 8311 O O . ILE F 1 48 ? 75.368 15.735 65.194 1.00 23.48 46 ILE F O 1
ATOM 8316 N N . THR F 1 49 ? 75.944 16.697 67.143 1.00 21.64 47 THR F N 1
ATOM 8317 C CA . THR F 1 49 ? 75.339 17.983 66.765 1.00 25.67 47 THR F CA 1
ATOM 8318 C C . THR F 1 49 ? 76.068 18.721 65.668 1.00 27.66 47 THR F C 1
ATOM 8319 O O . THR F 1 49 ? 77.269 19.000 65.720 1.00 27.14 47 THR F O 1
ATOM 8323 N N . PHE F 1 50 ? 75.302 19.203 64.678 1.00 27.72 48 PHE F N 1
ATOM 8324 C CA . PHE F 1 50 ? 75.819 20.040 63.605 1.00 32.21 48 PHE F CA 1
ATOM 8325 C C . PHE F 1 50 ? 76.048 21.481 64.067 1.00 32.34 48 PHE F C 1
ATOM 8326 O O . PHE F 1 50 ? 76.372 22.380 63.287 1.00 32.54 48 PHE F O 1
ATOM 8334 N N . ARG F 1 51 ? 75.886 21.797 65.346 1.00 31.87 49 ARG F N 1
ATOM 8335 C CA . ARG F 1 51 ? 76.273 23.113 65.860 1.00 36.23 49 ARG F CA 1
ATOM 8336 C C . ARG F 1 51 ? 77.827 23.142 65.837 1.00 38.02 49 ARG F C 1
ATOM 8337 O O . ARG F 1 51 ? 78.424 24.208 65.902 1.00 41.58 49 ARG F O 1
ATOM 8345 N N . SER F 1 52 ? 78.438 21.953 65.904 1.00 35.50 50 SER F N 1
ATOM 8346 C CA . SER F 1 52 ? 79.900 21.860 65.811 1.00 35.18 50 SER F CA 1
ATOM 8347 C C . SER F 1 52 ? 80.264 21.694 64.348 1.00 36.02 50 SER F C 1
ATOM 8348 O O . SER F 1 52 ? 79.734 20.792 63.693 1.00 35.13 50 SER F O 1
ATOM 8351 N N . GLU F 1 53 ? 81.283 22.439 63.900 1.00 34.74 51 GLU F N 1
ATOM 8352 C CA . GLU F 1 53 ? 81.721 22.350 62.500 1.00 33.55 51 GLU F CA 1
ATOM 8353 C C . GLU F 1 53 ? 82.345 20.989 62.221 1.00 31.84 51 GLU F C 1
ATOM 8354 O O . GLU F 1 53 ? 82.292 20.519 61.054 1.00 30.67 51 GLU F O 1
ATOM 8360 N N . ALA F 1 54 ? 82.900 20.310 63.226 1.00 27.41 52 ALA F N 1
ATOM 8361 C CA . ALA F 1 54 ? 83.519 19.005 63.010 1.00 25.94 52 ALA F CA 1
ATOM 8362 C C . ALA F 1 54 ? 82.556 17.806 62.874 1.00 22.80 52 ALA F C 1
ATOM 8363 O O . ALA F 1 54 ? 83.018 16.696 62.667 1.00 21.23 52 ALA F O 1
ATOM 8365 N N . ALA F 1 55 ? 81.277 18.010 62.918 1.00 26.00 53 ALA F N 1
ATOM 8366 C CA . ALA F 1 55 ? 80.267 16.927 62.920 1.00 25.42 53 ALA F CA 1
ATOM 8367 C C . ALA F 1 55 ? 80.362 15.997 61.789 1.00 23.51 53 ALA F C 1
ATOM 8368 O O . ALA F 1 55 ? 80.420 14.743 61.951 1.00 26.04 53 ALA F O 1
ATOM 8370 N N . ALA F 1 56 ? 80.330 16.499 60.527 1.00 24.04 54 ALA F N 1
ATOM 8371 C CA . ALA F 1 56 ? 80.359 15.596 59.382 1.00 23.11 54 ALA F CA 1
ATOM 8372 C C . ALA F 1 56 ? 81.593 14.715 59.330 1.00 24.38 54 ALA F C 1
ATOM 8373 O O . ALA F 1 56 ? 81.518 13.484 59.089 1.00 22.79 54 ALA F O 1
ATOM 8375 N N . ASP F 1 57 ? 82.770 15.327 59.593 1.00 22.42 55 ASP F N 1
ATOM 8376 C CA . ASP F 1 57 ? 84.000 14.545 59.598 1.00 21.59 55 ASP F CA 1
ATOM 8377 C C . ASP F 1 57 ? 83.949 13.512 60.722 1.00 21.17 55 ASP F C 1
ATOM 8378 O O . ASP F 1 57 ? 84.412 12.381 60.521 1.00 23.33 55 ASP F O 1
ATOM 8383 N N . ALA F 1 58 ? 83.373 13.912 61.880 1.00 21.78 56 ALA F N 1
ATOM 8384 C CA . ALA F 1 58 ? 83.349 12.921 62.967 1.00 21.79 56 ALA F CA 1
ATOM 8385 C C . ALA F 1 58 ? 82.432 11.735 62.694 1.00 24.51 56 ALA F C 1
ATOM 8386 O O . ALA F 1 58 ? 82.818 10.577 62.975 1.00 24.18 56 ALA F O 1
ATOM 8388 N N . ILE F 1 59 ? 81.262 12.030 62.104 1.00 22.45 57 ILE F N 1
ATOM 8389 C CA . ILE F 1 59 ? 80.396 10.903 61.691 1.00 25.01 57 ILE F CA 1
ATOM 8390 C C . ILE F 1 59 ? 81.115 9.990 60.723 1.00 23.82 57 ILE F C 1
ATOM 8391 O O . ILE F 1 59 ? 81.078 8.759 60.816 1.00 21.82 57 ILE F O 1
ATOM 8396 N N . ARG F 1 60 ? 81.763 10.529 59.684 1.00 24.27 58 ARG F N 1
ATOM 8397 C CA . ARG F 1 60 ? 82.508 9.729 58.728 1.00 23.54 58 ARG F CA 1
ATOM 8398 C C . ARG F 1 60 ? 83.605 8.874 59.331 1.00 24.18 58 ARG F C 1
ATOM 8399 O O . ARG F 1 60 ? 83.723 7.638 59.060 1.00 20.59 58 ARG F O 1
ATOM 8407 N N . LEU F 1 61 ? 84.473 9.419 60.185 1.00 23.85 59 LEU F N 1
ATOM 8408 C CA . LEU F 1 61 ? 85.479 8.582 60.879 1.00 24.68 59 LEU F CA 1
ATOM 8409 C C . LEU F 1 61 ? 84.851 7.508 61.750 1.00 23.80 59 LEU F C 1
ATOM 8410 O O . LEU F 1 61 ? 85.296 6.345 61.833 1.00 23.10 59 LEU F O 1
ATOM 8415 N N . LEU F 1 62 ? 83.822 7.855 62.558 1.00 24.03 60 LEU F N 1
ATOM 8416 C CA . LEU F 1 62 ? 83.152 6.856 63.386 1.00 25.05 60 LEU F CA 1
ATOM 8417 C C . LEU F 1 62 ? 82.521 5.741 62.540 1.00 24.27 60 LEU F C 1
ATOM 8418 O O . LEU F 1 62 ? 82.720 4.551 62.861 1.00 23.39 60 LEU F O 1
ATOM 8423 N N . ARG F 1 63 ? 81.804 6.089 61.440 1.00 23.17 61 ARG F N 1
ATOM 8424 C CA . ARG F 1 63 ? 81.266 4.992 60.595 1.00 24.01 61 ARG F CA 1
ATOM 8425 C C . ARG F 1 63 ? 82.317 4.016 60.126 1.00 24.82 61 ARG F C 1
ATOM 8426 O O . ARG F 1 63 ? 82.140 2.795 60.120 1.00 23.44 61 ARG F O 1
ATOM 8434 N N . ALA F 1 64 ? 83.503 4.481 59.748 1.00 26.53 62 ALA F N 1
ATOM 8435 C CA . ALA F 1 64 ? 84.596 3.676 59.239 1.00 27.89 62 ALA F CA 1
ATOM 8436 C C . ALA F 1 64 ? 85.280 2.809 60.280 1.00 27.54 62 ALA F C 1
ATOM 8437 O O . ALA F 1 64 ? 85.565 1.619 59.996 1.00 28.20 62 ALA F O 1
ATOM 8439 N N . ASN F 1 65 ? 85.408 3.283 61.516 1.00 29.66 63 ASN F N 1
ATOM 8440 C CA . ASN F 1 65 ? 86.049 2.476 62.581 1.00 27.75 63 ASN F CA 1
ATOM 8441 C C . ASN F 1 65 ? 85.073 1.539 63.269 1.00 29.21 63 ASN F C 1
ATOM 8442 O O . ASN F 1 65 ? 85.479 0.427 63.694 1.00 28.61 63 ASN F O 1
ATOM 8447 N N . ARG F 1 66 ? 83.784 1.944 63.362 1.00 26.09 64 ARG F N 1
ATOM 8448 C CA . ARG F 1 66 ? 82.791 1.127 64.086 1.00 25.67 64 ARG F CA 1
ATOM 8449 C C . ARG F 1 66 ? 81.519 1.100 63.208 1.00 23.99 64 ARG F C 1
ATOM 8450 O O . ARG F 1 66 ? 80.549 1.779 63.456 1.00 23.39 64 ARG F O 1
ATOM 8458 N N . PRO F 1 67 ? 81.513 0.230 62.168 1.00 23.36 65 PRO F N 1
ATOM 8459 C CA . PRO F 1 67 ? 80.481 0.274 61.158 1.00 21.90 65 PRO F CA 1
ATOM 8460 C C . PRO F 1 67 ? 79.077 -0.063 61.676 1.00 22.29 65 PRO F C 1
ATOM 8461 O O . PRO F 1 67 ? 78.077 0.332 61.033 1.00 23.30 65 PRO F O 1
ATOM 8465 N N . ASP F 1 68 ? 78.949 -0.688 62.843 1.00 24.52 66 ASP F N 1
ATOM 8466 C CA . ASP F 1 68 ? 77.668 -1.041 63.438 1.00 25.41 66 ASP F CA 1
ATOM 8467 C C . ASP F 1 68 ? 77.141 -0.052 64.450 1.00 26.59 66 ASP F C 1
ATOM 8468 O O . ASP F 1 68 ? 76.072 -0.255 65.069 1.00 26.28 66 ASP F O 1
ATOM 8473 N N . PHE F 1 69 ? 77.838 1.051 64.692 1.00 25.90 67 PHE F N 1
ATOM 8474 C CA . PHE F 1 69 ? 77.387 2.034 65.675 1.00 25.18 67 PHE F CA 1
ATOM 8475 C C . PHE F 1 69 ? 76.128 2.734 65.209 1.00 24.19 67 PHE F C 1
ATOM 8476 O O . PHE F 1 69 ? 75.943 2.900 63.980 1.00 25.24 67 PHE F O 1
ATOM 8484 N N . LEU F 1 70 ? 75.253 3.077 66.134 1.00 22.81 68 LEU F N 1
ATOM 8485 C CA . LEU F 1 70 ? 74.035 3.832 65.851 1.00 23.77 68 LEU F CA 1
ATOM 8486 C C . LEU F 1 70 ? 74.379 5.325 65.910 1.00 22.61 68 LEU F C 1
ATOM 8487 O O . LEU F 1 70 ? 74.780 5.787 66.992 1.00 25.48 68 LEU F O 1
ATOM 8492 N N . ILE F 1 71 ? 74.318 6.009 64.769 1.00 20.91 69 ILE F N 1
ATOM 8493 C CA . ILE F 1 71 ? 74.709 7.411 64.720 1.00 21.30 69 ILE F CA 1
ATOM 8494 C C . ILE F 1 71 ? 73.592 8.345 64.280 1.00 24.12 69 ILE F C 1
ATOM 8495 O O . ILE F 1 71 ? 73.025 8.146 63.200 1.00 23.18 69 ILE F O 1
ATOM 8500 N N . ALA F 1 72 ? 73.323 9.434 65.027 1.00 25.06 70 ALA F N 1
ATOM 8501 C CA . ALA F 1 72 ? 72.360 10.411 64.551 1.00 24.39 70 ALA F CA 1
ATOM 8502 C C . ALA F 1 72 ? 73.042 11.754 64.270 1.00 24.24 70 ALA F C 1
ATOM 8503 O O . ALA F 1 72 ? 73.997 12.072 64.964 1.00 23.76 70 ALA F O 1
ATOM 8505 N N . ALA F 1 73 ? 72.532 12.477 63.291 1.00 22.44 71 ALA F N 1
ATOM 8506 C CA . ALA F 1 73 ? 73.024 13.847 63.055 1.00 23.43 71 ALA F CA 1
ATOM 8507 C C . ALA F 1 73 ? 71.990 14.748 63.703 1.00 24.21 71 ALA F C 1
ATOM 8508 O O . ALA F 1 73 ? 70.786 14.754 63.245 1.00 24.95 71 ALA F O 1
ATOM 8510 N N . GLY F 1 74 ? 72.338 15.588 64.682 1.00 21.36 72 GLY F N 1
ATOM 8511 C CA . GLY F 1 74 ? 71.375 16.415 65.375 1.00 21.72 72 GLY F CA 1
ATOM 8512 C C . GLY F 1 74 ? 71.451 17.893 65.015 1.00 22.34 72 GLY F C 1
ATOM 8513 O O . GLY F 1 74 ? 72.457 18.387 64.451 1.00 21.73 72 GLY F O 1
ATOM 8514 N N . THR F 1 75 ? 70.453 18.646 65.425 1.00 20.82 73 THR F N 1
ATOM 8515 C CA . THR F 1 75 ? 70.286 20.065 65.158 1.00 20.83 73 THR F CA 1
ATOM 8516 C C . THR F 1 75 ? 70.466 20.347 63.659 1.00 24.18 73 THR F C 1
ATOM 8517 O O . THR F 1 75 ? 71.057 21.377 63.257 1.00 25.55 73 THR F O 1
ATOM 8521 N N . VAL F 1 76 ? 69.866 19.561 62.799 1.00 23.28 74 VAL F N 1
ATOM 8522 C CA . VAL F 1 76 ? 69.884 19.705 61.328 1.00 24.84 74 VAL F CA 1
ATOM 8523 C C . VAL F 1 76 ? 68.809 20.708 60.929 1.00 24.97 74 VAL F C 1
ATOM 8524 O O . VAL F 1 76 ? 67.614 20.495 61.209 1.00 27.73 74 VAL F O 1
ATOM 8528 N N . LEU F 1 77 ? 69.192 21.893 60.421 1.00 24.24 75 LEU F N 1
ATOM 8529 C CA . LEU F 1 77 ? 68.217 22.917 60.053 1.00 23.24 75 LEU F CA 1
ATOM 8530 C C . LEU F 1 77 ? 68.121 23.190 58.538 1.00 23.52 75 LEU F C 1
ATOM 8531 O O . LEU F 1 77 ? 67.111 23.839 58.127 1.00 26.67 75 LEU F O 1
ATOM 8536 N N . THR F 1 78 ? 69.044 22.726 57.748 1.00 20.90 76 THR F N 1
ATOM 8537 C CA . THR F 1 78 ? 69.034 23.039 56.300 1.00 21.38 76 THR F CA 1
ATOM 8538 C C . THR F 1 78 ? 69.138 21.870 55.383 1.00 21.60 76 THR F C 1
ATOM 8539 O O . THR F 1 78 ? 69.590 20.770 55.734 1.00 22.84 76 THR F O 1
ATOM 8543 N N . ALA F 1 79 ? 68.731 22.089 54.067 1.00 21.24 77 ALA F N 1
ATOM 8544 C CA . ALA F 1 79 ? 68.911 21.038 53.080 1.00 21.20 77 ALA F CA 1
ATOM 8545 C C . ALA F 1 79 ? 70.334 20.589 52.842 1.00 21.19 77 ALA F C 1
ATOM 8546 O O . ALA F 1 79 ? 70.635 19.383 52.679 1.00 19.99 77 ALA F O 1
ATOM 8548 N N . GLU F 1 80 ? 71.318 21.511 52.834 1.00 19.41 78 GLU F N 1
ATOM 8549 C CA . GLU F 1 80 ? 72.721 21.118 52.726 1.00 23.06 78 GLU F CA 1
ATOM 8550 C C . GLU F 1 80 ? 73.135 20.217 53.871 1.00 21.13 78 GLU F C 1
ATOM 8551 O O . GLU F 1 80 ? 73.917 19.286 53.634 1.00 22.30 78 GLU F O 1
ATOM 8557 N N . GLN F 1 81 ? 72.661 20.453 55.104 1.00 22.12 79 GLN F N 1
ATOM 8558 C CA . GLN F 1 81 ? 72.990 19.589 56.213 1.00 20.19 79 GLN F CA 1
ATOM 8559 C C . GLN F 1 81 ? 72.394 18.186 56.055 1.00 22.58 79 GLN F C 1
ATOM 8560 O O . GLN F 1 81 ? 73.087 17.189 56.307 1.00 21.79 79 GLN F O 1
ATOM 8566 N N . VAL F 1 82 ? 71.134 18.129 55.559 1.00 20.63 80 VAL F N 1
ATOM 8567 C CA . VAL F 1 82 ? 70.549 16.794 55.326 1.00 21.58 80 VAL F CA 1
ATOM 8568 C C . VAL F 1 82 ? 71.432 16.016 54.373 1.00 22.05 80 VAL F C 1
ATOM 8569 O O . VAL F 1 82 ? 71.736 14.854 54.619 1.00 22.55 80 VAL F O 1
ATOM 8573 N N . VAL F 1 83 ? 71.787 16.648 53.222 1.00 22.60 81 VAL F N 1
ATOM 8574 C CA . VAL F 1 83 ? 72.577 15.953 52.197 1.00 23.30 81 VAL F CA 1
ATOM 8575 C C . VAL F 1 83 ? 73.939 15.464 52.675 1.00 24.74 81 VAL F C 1
ATOM 8576 O O . VAL F 1 83 ? 74.344 14.311 52.456 1.00 24.00 81 VAL F O 1
ATOM 8580 N N . LEU F 1 84 ? 74.609 16.317 53.426 1.00 25.50 82 LEU F N 1
ATOM 8581 C CA . LEU F 1 84 ? 75.929 15.998 54.008 1.00 25.52 82 LEU F CA 1
ATOM 8582 C C . LEU F 1 84 ? 75.830 14.973 55.124 1.00 23.75 82 LEU F C 1
ATOM 8583 O O . LEU F 1 84 ? 76.651 14.047 55.228 1.00 22.46 82 LEU F O 1
ATOM 8588 N N . ALA F 1 85 ? 74.729 15.003 55.899 1.00 23.00 83 ALA F N 1
ATOM 8589 C CA . ALA F 1 85 ? 74.553 13.993 56.938 1.00 22.77 83 ALA F CA 1
ATOM 8590 C C . ALA F 1 85 ? 74.403 12.613 56.322 1.00 23.08 83 ALA F C 1
ATOM 8591 O O . ALA F 1 85 ? 75.000 11.640 56.830 1.00 21.16 83 ALA F O 1
ATOM 8593 N N . LYS F 1 86 ? 73.656 12.516 55.193 1.00 22.90 84 LYS F N 1
ATOM 8594 C CA . LYS F 1 86 ? 73.501 11.192 54.589 1.00 22.12 84 LYS F CA 1
ATOM 8595 C C . LYS F 1 86 ? 74.783 10.690 53.947 1.00 23.02 84 LYS F C 1
ATOM 8596 O O . LYS F 1 86 ? 75.106 9.492 54.122 1.00 23.63 84 LYS F O 1
ATOM 8602 N N . SER F 1 87 ? 75.478 11.533 53.197 1.00 22.52 85 SER F N 1
ATOM 8603 C CA . SER F 1 87 ? 76.733 11.099 52.551 1.00 25.43 85 SER F CA 1
ATOM 8604 C C . SER F 1 87 ? 77.809 10.828 53.612 1.00 25.35 85 SER F C 1
ATOM 8605 O O . SER F 1 87 ? 78.669 9.974 53.345 1.00 27.63 85 SER F O 1
ATOM 8608 N N . SER F 1 88 ? 77.713 11.396 54.820 1.00 27.14 86 SER F N 1
ATOM 8609 C CA . SER F 1 88 ? 78.707 11.081 55.874 1.00 25.76 86 SER F CA 1
ATOM 8610 C C . SER F 1 88 ? 78.468 9.745 56.515 1.00 25.79 86 SER F C 1
ATOM 8611 O O . SER F 1 88 ? 79.390 9.230 57.192 1.00 25.52 86 SER F O 1
ATOM 8614 N N . GLY F 1 89 ? 77.246 9.160 56.472 1.00 24.98 87 GLY F N 1
ATOM 8615 C CA . GLY F 1 89 ? 77.087 7.822 57.029 1.00 22.64 87 GLY F CA 1
ATOM 8616 C C . GLY F 1 89 ? 76.125 7.783 58.236 1.00 21.87 87 GLY F C 1
ATOM 8617 O O . GLY F 1 89 ? 76.180 6.809 58.969 1.00 23.91 87 GLY F O 1
ATOM 8618 N N . ALA F 1 90 ? 75.448 8.869 58.564 1.00 21.08 88 ALA F N 1
ATOM 8619 C CA . ALA F 1 90 ? 74.514 8.823 59.707 1.00 21.93 88 ALA F CA 1
ATOM 8620 C C . ALA F 1 90 ? 73.310 7.912 59.429 1.00 20.33 88 ALA F C 1
ATOM 8621 O O . ALA F 1 90 ? 72.904 7.786 58.259 1.00 18.57 88 ALA F O 1
ATOM 8623 N N . ASP F 1 91 ? 72.791 7.294 60.446 1.00 20.27 89 ASP F N 1
ATOM 8624 C CA . ASP F 1 91 ? 71.575 6.465 60.385 1.00 24.54 89 ASP F CA 1
ATOM 8625 C C . ASP F 1 91 ? 70.301 7.306 60.368 1.00 23.42 89 ASP F C 1
ATOM 8626 O O . ASP F 1 91 ? 69.366 6.947 59.592 1.00 26.31 89 ASP F O 1
ATOM 8631 N N . PHE F 1 92 ? 70.212 8.409 61.094 1.00 21.60 90 PHE F N 1
ATOM 8632 C CA . PHE F 1 92 ? 69.009 9.223 61.082 1.00 22.54 90 PHE F CA 1
ATOM 8633 C C . PHE F 1 92 ? 69.266 10.676 61.491 1.00 21.81 90 PHE F C 1
ATOM 8634 O O . PHE F 1 92 ? 70.373 10.983 61.981 1.00 24.10 90 PHE F O 1
ATOM 8642 N N . VAL F 1 93 ? 68.360 11.550 61.208 1.00 21.34 91 VAL F N 1
ATOM 8643 C CA . VAL F 1 93 ? 68.373 12.970 61.471 1.00 20.15 91 VAL F CA 1
ATOM 8644 C C . VAL F 1 93 ? 67.481 13.285 62.677 1.00 23.01 91 VAL F C 1
ATOM 8645 O O . VAL F 1 93 ? 66.356 12.721 62.797 1.00 22.68 91 VAL F O 1
ATOM 8649 N N . VAL F 1 94 ? 67.921 14.191 63.527 1.00 21.18 92 VAL F N 1
ATOM 8650 C CA . VAL F 1 94 ? 67.168 14.714 64.679 1.00 20.21 92 VAL F CA 1
ATOM 8651 C C . VAL F 1 94 ? 67.089 16.220 64.515 1.00 22.05 92 VAL F C 1
ATOM 8652 O O . VAL F 1 94 ? 68.113 16.867 64.066 1.00 22.59 92 VAL F O 1
ATOM 8656 N N . THR F 1 95 ? 65.939 16.846 64.701 1.00 21.40 93 THR F N 1
ATOM 8657 C CA . THR F 1 95 ? 65.742 18.300 64.566 1.00 20.27 93 THR F CA 1
ATOM 8658 C C . THR F 1 95 ? 65.043 18.872 65.763 1.00 23.45 93 THR F C 1
ATOM 8659 O O . THR F 1 95 ? 64.258 18.175 66.438 1.00 25.44 93 THR F O 1
ATOM 8663 N N . PRO F 1 96 ? 65.297 20.139 66.136 1.00 24.69 94 PRO F N 1
ATOM 8664 C CA . PRO F 1 96 ? 64.731 20.729 67.335 1.00 23.94 94 PRO F CA 1
ATOM 8665 C C . PRO F 1 96 ? 63.246 21.058 67.116 1.00 24.05 94 PRO F C 1
ATOM 8666 O O . PRO F 1 96 ? 62.442 20.958 68.024 1.00 21.44 94 PRO F O 1
ATOM 8670 N N . GLY F 1 97 ? 62.883 21.469 65.919 1.00 22.08 95 GLY F N 1
ATOM 8671 C CA . GLY F 1 97 ? 61.508 21.815 65.535 1.00 24.08 95 GLY F CA 1
ATOM 8672 C C . GLY F 1 97 ? 61.132 21.002 64.266 1.00 21.16 95 GLY F C 1
ATOM 8673 O O . GLY F 1 97 ? 61.749 19.959 64.090 1.00 24.87 95 GLY F O 1
ATOM 8674 N N . LEU F 1 98 ? 59.998 21.293 63.648 1.00 24.27 96 LEU F N 1
ATOM 8675 C CA . LEU F 1 98 ? 59.498 20.565 62.483 1.00 24.07 96 LEU F CA 1
ATOM 8676 C C . LEU F 1 98 ? 59.315 21.538 61.327 1.00 25.07 96 LEU F C 1
ATOM 8677 O O . LEU F 1 98 ? 58.499 22.443 61.368 1.00 26.70 96 LEU F O 1
ATOM 8682 N N . ASN F 1 99 ? 60.170 21.450 60.308 1.00 26.86 97 ASN F N 1
ATOM 8683 C CA . ASN F 1 99 ? 60.158 22.291 59.115 1.00 25.10 97 ASN F CA 1
ATOM 8684 C C . ASN F 1 99 ? 59.784 21.336 57.996 1.00 24.27 97 ASN F C 1
ATOM 8685 O O . ASN F 1 99 ? 60.510 20.380 57.690 1.00 23.19 97 ASN F O 1
ATOM 8690 N N . PRO F 1 100 ? 58.501 21.401 57.560 1.00 24.15 98 PRO F N 1
ATOM 8691 C CA . PRO F 1 100 ? 57.952 20.502 56.552 1.00 24.39 98 PRO F CA 1
ATOM 8692 C C . PRO F 1 100 ? 58.867 20.239 55.384 1.00 23.78 98 PRO F C 1
ATOM 8693 O O . PRO F 1 100 ? 58.961 19.084 54.964 1.00 23.26 98 PRO F O 1
ATOM 8697 N N . LYS F 1 101 ? 59.615 21.236 54.884 1.00 22.88 99 LYS F N 1
ATOM 8698 C CA . LYS F 1 101 ? 60.488 20.954 53.744 1.00 23.80 99 LYS F CA 1
ATOM 8699 C C . LYS F 1 101 ? 61.659 20.048 54.093 1.00 22.91 99 LYS F C 1
ATOM 8700 O O . LYS F 1 101 ? 62.145 19.341 53.211 1.00 25.92 99 LYS F O 1
ATOM 8706 N N . ILE F 1 102 ? 62.220 20.090 55.286 1.00 22.37 100 ILE F N 1
ATOM 8707 C CA . ILE F 1 102 ? 63.335 19.243 55.724 1.00 20.94 100 ILE F CA 1
ATOM 8708 C C . ILE F 1 102 ? 62.807 17.835 55.973 1.00 21.89 100 ILE F C 1
ATOM 8709 O O . ILE F 1 102 ? 63.460 16.899 55.561 1.00 22.52 100 ILE F O 1
ATOM 8714 N N . VAL F 1 103 ? 61.617 17.675 56.641 1.00 20.82 101 VAL F N 1
ATOM 8715 C CA . VAL F 1 103 ? 61.071 16.304 56.794 1.00 21.31 101 VAL F CA 1
ATOM 8716 C C . VAL F 1 103 ? 60.747 15.720 55.425 1.00 21.91 101 VAL F C 1
ATOM 8717 O O . VAL F 1 103 ? 61.075 14.541 55.160 1.00 23.07 101 VAL F O 1
ATOM 8721 N N . LYS F 1 104 ? 60.167 16.472 54.526 1.00 20.37 102 LYS F N 1
ATOM 8722 C CA . LYS F 1 104 ? 59.845 15.941 53.161 1.00 23.88 102 LYS F CA 1
ATOM 8723 C C . LYS F 1 104 ? 61.075 15.518 52.396 1.00 23.87 102 LYS F C 1
ATOM 8724 O O . LYS F 1 104 ? 61.133 14.458 51.731 1.00 24.71 102 LYS F O 1
ATOM 8730 N N . LEU F 1 105 ? 62.186 16.290 52.475 1.00 24.67 103 LEU F N 1
ATOM 8731 C CA . LEU F 1 105 ? 63.407 15.876 51.746 1.00 21.74 103 LEU F CA 1
ATOM 8732 C C . LEU F 1 105 ? 64.005 14.616 52.293 1.00 19.43 103 LEU F C 1
ATOM 8733 O O . LEU F 1 105 ? 64.352 13.693 51.586 1.00 23.14 103 LEU F O 1
ATOM 8738 N N . CYS F 1 106 ? 64.020 14.431 53.653 1.00 21.93 104 CYS F N 1
ATOM 8739 C CA . CYS F 1 106 ? 64.530 13.215 54.250 1.00 20.50 104 CYS F CA 1
ATOM 8740 C C . CYS F 1 106 ? 63.658 12.040 53.784 1.00 21.04 104 CYS F C 1
ATOM 8741 O O . CYS F 1 106 ? 64.164 10.916 53.571 1.00 21.87 104 CYS F O 1
ATOM 8744 N N . GLN F 1 107 ? 62.318 12.231 53.782 1.00 21.16 105 GLN F N 1
ATOM 8745 C CA . GLN F 1 107 ? 61.466 11.126 53.308 1.00 21.63 105 GLN F CA 1
ATOM 8746 C C . GLN F 1 107 ? 61.736 10.839 51.825 1.00 24.59 105 GLN F C 1
ATOM 8747 O O . GLN F 1 107 ? 61.796 9.655 51.434 1.00 25.74 105 GLN F O 1
ATOM 8753 N N . ASP F 1 108 ? 61.950 11.876 50.998 1.00 22.94 106 ASP F N 1
ATOM 8754 C CA . ASP F 1 108 ? 62.241 11.655 49.573 1.00 25.47 106 ASP F CA 1
ATOM 8755 C C . ASP F 1 108 ? 63.588 10.984 49.359 1.00 26.79 106 ASP F C 1
ATOM 8756 O O . ASP F 1 108 ? 63.770 10.420 48.267 1.00 28.22 106 ASP F O 1
ATOM 8761 N N . LEU F 1 109 ? 64.517 10.980 50.312 1.00 25.87 107 LEU F N 1
ATOM 8762 C CA . LEU F 1 109 ? 65.801 10.322 50.218 1.00 25.74 107 LEU F CA 1
ATOM 8763 C C . LEU F 1 109 ? 65.871 9.030 51.003 1.00 26.26 107 LEU F C 1
ATOM 8764 O O . LEU F 1 109 ? 66.980 8.524 51.295 1.00 26.80 107 LEU F O 1
ATOM 8769 N N . ASN F 1 110 ? 64.694 8.530 51.439 1.00 25.94 108 ASN F N 1
ATOM 8770 C CA . ASN F 1 110 ? 64.594 7.319 52.241 1.00 25.81 108 ASN F CA 1
ATOM 8771 C C . ASN F 1 110 ? 65.518 7.425 53.455 1.00 25.56 108 ASN F C 1
ATOM 8772 O O . ASN F 1 110 ? 66.157 6.419 53.827 1.00 24.87 108 ASN F O 1
ATOM 8777 N N . PHE F 1 111 ? 65.507 8.578 54.100 1.00 25.85 109 PHE F N 1
ATOM 8778 C CA . PHE F 1 111 ? 66.442 8.809 55.253 1.00 25.93 109 PHE F CA 1
ATOM 8779 C C . PHE F 1 111 ? 65.652 9.071 56.530 1.00 21.40 109 PHE F C 1
ATOM 8780 O O . PHE F 1 111 ? 64.924 10.079 56.645 1.00 23.49 109 PHE F O 1
ATOM 8788 N N . PRO F 1 112 ? 65.679 8.191 57.499 1.00 23.32 110 PRO F N 1
ATOM 8789 C CA . PRO F 1 112 ? 64.917 8.328 58.751 1.00 21.38 110 PRO F CA 1
ATOM 8790 C C . PRO F 1 112 ? 65.085 9.648 59.466 1.00 24.15 110 PRO F C 1
ATOM 8791 O O . PRO F 1 112 ? 66.230 10.159 59.569 1.00 23.24 110 PRO F O 1
ATOM 8795 N N . ILE F 1 113 ? 64.012 10.229 60.019 1.00 22.40 111 ILE F N 1
ATOM 8796 C CA . ILE F 1 113 ? 64.024 11.509 60.722 1.00 19.03 111 ILE F CA 1
ATOM 8797 C C . ILE F 1 113 ? 63.087 11.506 61.933 1.00 20.66 111 ILE F C 1
ATOM 8798 O O . ILE F 1 113 ? 61.985 10.920 61.846 1.00 20.40 111 ILE F O 1
ATOM 8803 N N . THR F 1 114 ? 63.567 11.981 63.086 1.00 19.69 112 THR F N 1
ATOM 8804 C CA . THR F 1 114 ? 62.689 12.150 64.283 1.00 21.17 112 THR F CA 1
ATOM 8805 C C . THR F 1 114 ? 62.632 13.652 64.560 1.00 21.57 112 THR F C 1
ATOM 8806 O O . THR F 1 114 ? 63.574 14.158 65.229 1.00 24.31 112 THR F O 1
ATOM 8810 N N . PRO F 1 115 ? 61.716 14.402 64.004 1.00 21.81 113 PRO F N 1
ATOM 8811 C CA . PRO F 1 115 ? 61.618 15.832 64.203 1.00 21.80 113 PRO F CA 1
ATOM 8812 C C . PRO F 1 115 ? 61.062 16.207 65.567 1.00 23.22 113 PRO F C 1
ATOM 8813 O O . PRO F 1 115 ? 60.320 15.411 66.172 1.00 25.15 113 PRO F O 1
ATOM 8817 N N . GLY F 1 116 ? 61.296 17.435 65.992 1.00 23.96 114 GLY F N 1
ATOM 8818 C CA . GLY F 1 116 ? 60.893 17.969 67.278 1.00 22.68 114 GLY F CA 1
ATOM 8819 C C . GLY F 1 116 ? 59.547 18.675 67.294 1.00 22.42 114 GLY F C 1
ATOM 8820 O O . GLY F 1 116 ? 59.157 19.319 66.336 1.00 20.94 114 GLY F O 1
ATOM 8821 N N . VAL F 1 117 ? 58.795 18.473 68.404 1.00 22.13 115 VAL F N 1
ATOM 8822 C CA . VAL F 1 117 ? 57.489 19.107 68.583 1.00 20.19 115 VAL F CA 1
ATOM 8823 C C . VAL F 1 117 ? 57.314 19.511 70.059 1.00 21.93 115 VAL F C 1
ATOM 8824 O O . VAL F 1 117 ? 58.092 18.924 70.840 1.00 24.98 115 VAL F O 1
ATOM 8828 N N . ASN F 1 118 ? 56.478 20.447 70.435 1.00 22.45 116 ASN F N 1
ATOM 8829 C CA . ASN F 1 118 ? 56.178 20.734 71.803 1.00 23.26 116 ASN F CA 1
ATOM 8830 C C . ASN F 1 118 ? 54.709 21.116 72.025 1.00 25.54 116 ASN F C 1
ATOM 8831 O O . ASN F 1 118 ? 54.426 21.557 73.143 1.00 23.99 116 ASN F O 1
ATOM 8836 N N . ASN F 1 119 ? 53.808 21.047 71.027 1.00 25.11 117 ASN F N 1
ATOM 8837 C CA . ASN F 1 119 ? 52.382 21.368 71.220 1.00 24.19 117 ASN F CA 1
ATOM 8838 C C . ASN F 1 119 ? 51.505 20.564 70.268 1.00 24.32 117 ASN F C 1
ATOM 8839 O O . ASN F 1 119 ? 52.017 19.944 69.273 1.00 23.20 117 ASN F O 1
ATOM 8844 N N . PRO F 1 120 ? 50.182 20.591 70.443 1.00 23.83 118 PRO F N 1
ATOM 8845 C CA . PRO F 1 120 ? 49.284 19.871 69.561 1.00 22.97 118 PRO F CA 1
ATOM 8846 C C . PRO F 1 120 ? 49.402 20.214 68.088 1.00 22.79 118 PRO F C 1
ATOM 8847 O O . PRO F 1 120 ? 49.331 19.297 67.251 1.00 22.86 118 PRO F O 1
ATOM 8863 N N . ALA F 1 122 ? 51.978 21.182 66.222 1.00 25.15 120 ALA F N 1
ATOM 8864 C CA . ALA F 1 122 ? 53.116 20.516 65.635 1.00 23.09 120 ALA F CA 1
ATOM 8865 C C . ALA F 1 122 ? 52.924 19.014 65.602 1.00 23.37 120 ALA F C 1
ATOM 8866 O O . ALA F 1 122 ? 53.364 18.387 64.615 1.00 24.76 120 ALA F O 1
ATOM 8868 N N . ILE F 1 123 ? 52.260 18.416 66.596 1.00 19.40 121 ILE F N 1
ATOM 8869 C CA . ILE F 1 123 ? 52.044 16.970 66.577 1.00 19.69 121 ILE F CA 1
ATOM 8870 C C . ILE F 1 123 ? 51.145 16.555 65.394 1.00 21.45 121 ILE F C 1
ATOM 8871 O O . ILE F 1 123 ? 51.330 15.478 64.797 1.00 21.12 121 ILE F O 1
ATOM 8876 N N . GLU F 1 124 ? 50.124 17.366 65.107 1.00 22.19 122 GLU F N 1
ATOM 8877 C CA . GLU F 1 124 ? 49.178 17.096 64.009 1.00 22.71 122 GLU F CA 1
ATOM 8878 C C . GLU F 1 124 ? 49.838 17.198 62.654 1.00 23.80 122 GLU F C 1
ATOM 8879 O O . GLU F 1 124 ? 49.437 16.467 61.773 1.00 22.61 122 GLU F O 1
ATOM 8885 N N . ILE F 1 125 ? 50.823 18.110 62.517 1.00 23.49 123 ILE F N 1
ATOM 8886 C CA . ILE F 1 125 ? 51.572 18.162 61.212 1.00 23.02 123 ILE F CA 1
ATOM 8887 C C . ILE F 1 125 ? 52.338 16.858 61.083 1.00 21.09 123 ILE F C 1
ATOM 8888 O O . ILE F 1 125 ? 52.421 16.316 59.997 1.00 22.32 123 ILE F O 1
ATOM 8893 N N . ALA F 1 126 ? 53.085 16.455 62.105 1.00 20.55 124 ALA F N 1
ATOM 8894 C CA . ALA F 1 126 ? 53.814 15.165 62.051 1.00 22.94 124 ALA F CA 1
ATOM 8895 C C . ALA F 1 126 ? 52.947 14.000 61.633 1.00 25.00 124 ALA F C 1
ATOM 8896 O O . ALA F 1 126 ? 53.320 13.222 60.739 1.00 24.26 124 ALA F O 1
ATOM 8898 N N . LEU F 1 127 ? 51.823 13.766 62.362 1.00 23.59 125 LEU F N 1
ATOM 8899 C CA . LEU F 1 127 ? 50.885 12.701 61.999 1.00 26.12 125 LEU F CA 1
ATOM 8900 C C . LEU F 1 127 ? 50.418 12.827 60.565 1.00 23.25 125 LEU F C 1
ATOM 8901 O O . LEU F 1 127 ? 50.356 11.827 59.815 1.00 23.44 125 LEU F O 1
ATOM 8906 N N . GLU F 1 128 ? 50.101 14.020 60.069 1.00 22.54 126 GLU F N 1
ATOM 8907 C CA . GLU F 1 128 ? 49.644 14.218 58.691 1.00 25.41 126 GLU F CA 1
ATOM 8908 C C . GLU F 1 128 ? 50.777 13.846 57.703 1.00 28.54 126 GLU F C 1
ATOM 8909 O O . GLU F 1 128 ? 50.487 13.360 56.589 1.00 26.13 126 GLU F O 1
ATOM 8923 N N . GLY F 1 130 ? 52.781 11.368 58.271 1.00 24.46 128 GLY F N 1
ATOM 8924 C CA . GLY F 1 130 ? 53.102 9.940 58.453 1.00 28.42 128 GLY F CA 1
ATOM 8925 C C . GLY F 1 130 ? 54.116 9.655 59.561 1.00 27.70 128 GLY F C 1
ATOM 8926 O O . GLY F 1 130 ? 54.697 8.556 59.630 1.00 28.38 128 GLY F O 1
ATOM 8927 N N . ILE F 1 131 ? 54.342 10.552 60.502 1.00 27.37 129 ILE F N 1
ATOM 8928 C CA . ILE F 1 131 ? 55.335 10.292 61.565 1.00 25.99 129 ILE F CA 1
ATOM 8929 C C . ILE F 1 131 ? 54.661 10.142 62.905 1.00 28.41 129 ILE F C 1
ATOM 8930 O O . ILE F 1 131 ? 53.894 11.033 63.319 1.00 28.53 129 ILE F O 1
ATOM 8935 N N . SER F 1 132 ? 55.026 9.107 63.666 1.00 27.88 130 SER F N 1
ATOM 8936 C CA . SER F 1 132 ? 54.553 8.876 64.982 1.00 27.98 130 SER F CA 1
ATOM 8937 C C . SER F 1 132 ? 55.693 8.926 66.003 1.00 28.87 130 SER F C 1
ATOM 8938 O O . SER F 1 132 ? 55.436 8.877 67.204 1.00 28.87 130 SER F O 1
ATOM 8941 N N . ALA F 1 133 ? 56.952 8.954 65.548 1.00 25.85 131 ALA F N 1
ATOM 8942 C CA . ALA F 1 133 ? 58.027 9.025 66.562 1.00 25.05 131 ALA F CA 1
ATOM 8943 C C . ALA F 1 133 ? 58.691 10.400 66.487 1.00 24.27 131 ALA F C 1
ATOM 8944 O O . ALA F 1 133 ? 59.321 10.786 65.501 1.00 22.31 131 ALA F O 1
ATOM 8946 N N . VAL F 1 134 ? 58.490 11.191 67.534 1.00 22.81 132 VAL F N 1
ATOM 8947 C CA . VAL F 1 134 ? 58.940 12.523 67.659 1.00 20.73 132 VAL F CA 1
ATOM 8948 C C . VAL F 1 134 ? 59.873 12.836 68.832 1.00 24.39 132 VAL F C 1
ATOM 8949 O O . VAL F 1 134 ? 59.822 12.191 69.857 1.00 23.62 132 VAL F O 1
ATOM 8953 N N . LYS F 1 135 ? 60.706 13.874 68.590 1.00 23.94 133 LYS F N 1
ATOM 8954 C CA . LYS F 1 135 ? 61.570 14.383 69.676 1.00 25.71 133 LYS F CA 1
ATOM 8955 C C . LYS F 1 135 ? 60.710 15.375 70.451 1.00 23.87 133 LYS F C 1
ATOM 8956 O O . LYS F 1 135 ? 59.876 16.031 69.808 1.00 27.22 133 LYS F O 1
ATOM 8962 N N . PHE F 1 136 ? 60.689 15.406 71.789 1.00 24.07 134 PHE F N 1
ATOM 8963 C CA . PHE F 1 136 ? 59.918 16.433 72.508 1.00 24.58 134 PHE F CA 1
ATOM 8964 C C . PHE F 1 136 ? 60.918 17.483 73.005 1.00 25.46 134 PHE F C 1
ATOM 8965 O O . PHE F 1 136 ? 61.665 17.169 73.981 1.00 26.75 134 PHE F O 1
ATOM 8973 N N . PHE F 1 137 ? 60.837 18.735 72.600 1.00 26.07 135 PHE F N 1
ATOM 8974 C CA . PHE F 1 137 ? 61.867 19.731 72.989 1.00 23.38 135 PHE F CA 1
ATOM 8975 C C . PHE F 1 137 ? 61.319 21.115 72.920 1.00 23.33 135 PHE F C 1
ATOM 8976 O O . PHE F 1 137 ? 60.577 21.413 71.956 1.00 28.26 135 PHE F O 1
ATOM 8984 N N . PRO F 1 138 ? 61.628 22.024 73.829 1.00 22.49 136 PRO F N 1
ATOM 8985 C CA . PRO F 1 138 ? 62.478 21.726 74.977 1.00 27.59 136 PRO F CA 1
ATOM 8986 C C . PRO F 1 138 ? 61.662 21.086 76.116 1.00 27.24 136 PRO F C 1
ATOM 8987 O O . PRO F 1 138 ? 60.679 21.665 76.553 1.00 26.49 136 PRO F O 1
ATOM 8991 N N . ALA F 1 139 ? 62.074 19.889 76.595 1.00 28.10 137 ALA F N 1
ATOM 8992 C CA . ALA F 1 139 ? 61.206 19.179 77.510 1.00 26.03 137 ALA F CA 1
ATOM 8993 C C . ALA F 1 139 ? 60.843 19.875 78.790 1.00 27.18 137 ALA F C 1
ATOM 8994 O O . ALA F 1 139 ? 59.656 20.121 79.044 1.00 24.49 137 ALA F O 1
ATOM 8996 N N . GLU F 1 140 ? 61.785 20.196 79.706 1.00 25.66 138 GLU F N 1
ATOM 8997 C CA . GLU F 1 140 ? 61.430 20.819 80.928 1.00 24.99 138 GLU F CA 1
ATOM 8998 C C . GLU F 1 140 ? 60.799 22.167 80.775 1.00 27.51 138 GLU F C 1
ATOM 8999 O O . GLU F 1 140 ? 59.748 22.428 81.408 1.00 30.68 138 GLU F O 1
ATOM 9005 N N . ALA F 1 141 ? 61.287 23.030 79.904 1.00 27.86 139 ALA F N 1
ATOM 9006 C CA . ALA F 1 141 ? 60.746 24.379 79.781 1.00 27.56 139 ALA F CA 1
ATOM 9007 C C . ALA F 1 141 ? 59.343 24.362 79.161 1.00 29.33 139 ALA F C 1
ATOM 9008 O O . ALA F 1 141 ? 58.590 25.324 79.367 1.00 28.64 139 ALA F O 1
ATOM 9010 N N . SER F 1 142 ? 58.971 23.280 78.471 1.00 29.33 140 SER F N 1
ATOM 9011 C CA . SER F 1 142 ? 57.609 23.267 77.861 1.00 30.94 140 SER F CA 1
ATOM 9012 C C . SER F 1 142 ? 56.587 22.657 78.803 1.00 30.87 140 SER F C 1
ATOM 9013 O O . SER F 1 142 ? 55.430 22.535 78.415 1.00 32.20 140 SER F O 1
ATOM 9016 N N . GLY F 1 143 ? 56.976 22.231 80.034 1.00 32.11 141 GLY F N 1
ATOM 9017 C CA . GLY F 1 143 ? 55.951 21.607 80.884 1.00 30.84 141 GLY F CA 1
ATOM 9018 C C . GLY F 1 143 ? 56.408 20.261 81.390 1.00 31.54 141 GLY F C 1
ATOM 9019 O O . GLY F 1 143 ? 55.737 19.702 82.287 1.00 33.63 141 GLY F O 1
ATOM 9020 N N . GLY F 1 144 ? 57.493 19.691 80.865 1.00 31.07 142 GLY F N 1
ATOM 9021 C CA . GLY F 1 144 ? 57.995 18.416 81.431 1.00 30.04 142 GLY F CA 1
ATOM 9022 C C . GLY F 1 144 ? 57.075 17.222 81.345 1.00 30.81 142 GLY F C 1
ATOM 9023 O O . GLY F 1 144 ? 56.290 17.004 80.399 1.00 29.33 142 GLY F O 1
ATOM 9024 N N . VAL F 1 145 ? 57.183 16.296 82.289 1.00 30.46 143 VAL F N 1
ATOM 9025 C CA . VAL F 1 145 ? 56.362 15.077 82.360 1.00 30.98 143 VAL F CA 1
ATOM 9026 C C . VAL F 1 145 ? 54.868 15.395 82.395 1.00 30.74 143 VAL F C 1
ATOM 9027 O O . VAL F 1 145 ? 54.077 14.684 81.755 1.00 30.51 143 VAL F O 1
ATOM 9031 N N . LYS F 1 146 ? 54.432 16.443 83.061 1.00 30.58 144 LYS F N 1
ATOM 9032 C CA . LYS F 1 146 ? 53.048 16.884 83.091 1.00 34.05 144 LYS F CA 1
ATOM 9033 C C . LYS F 1 146 ? 52.488 17.243 81.689 1.00 32.21 144 LYS F C 1
ATOM 9034 O O . LYS F 1 146 ? 51.351 16.865 81.396 1.00 29.57 144 LYS F O 1
ATOM 9048 N N . ILE F 1 148 ? 53.738 16.139 78.840 1.00 28.19 146 ILE F N 1
ATOM 9049 C CA . ILE F 1 148 ? 53.756 14.894 78.038 1.00 29.44 146 ILE F CA 1
ATOM 9050 C C . ILE F 1 148 ? 52.530 14.059 78.372 1.00 30.71 146 ILE F C 1
ATOM 9051 O O . ILE F 1 148 ? 51.912 13.513 77.471 1.00 31.81 146 ILE F O 1
ATOM 9056 N N . LYS F 1 149 ? 52.258 13.826 79.671 1.00 29.05 147 LYS F N 1
ATOM 9057 C CA . LYS F 1 149 ? 51.053 13.076 80.049 1.00 30.74 147 LYS F CA 1
ATOM 9058 C C . LYS F 1 149 ? 49.791 13.690 79.489 1.00 26.70 147 LYS F C 1
ATOM 9059 O O . LYS F 1 149 ? 48.962 12.915 79.005 1.00 28.29 147 LYS F O 1
ATOM 9065 N N . ALA F 1 150 ? 49.630 15.023 79.495 1.00 24.58 148 ALA F N 1
ATOM 9066 C CA . ALA F 1 150 ? 48.395 15.614 78.963 1.00 25.93 148 ALA F CA 1
ATOM 9067 C C . ALA F 1 150 ? 48.268 15.411 77.457 1.00 26.86 148 ALA F C 1
ATOM 9068 O O . ALA F 1 150 ? 47.183 15.066 76.918 1.00 25.67 148 ALA F O 1
ATOM 9070 N N . LEU F 1 151 ? 49.421 15.428 76.761 1.00 25.16 149 LEU F N 1
ATOM 9071 C CA . LEU F 1 151 ? 49.429 15.252 75.301 1.00 25.23 149 LEU F CA 1
ATOM 9072 C C . LEU F 1 151 ? 49.157 13.799 74.945 1.00 25.60 149 LEU F C 1
ATOM 9073 O O . LEU F 1 151 ? 48.463 13.499 73.984 1.00 24.35 149 LEU F O 1
ATOM 9078 N N . LEU F 1 152 ? 49.597 12.852 75.793 1.00 24.99 150 LEU F N 1
ATOM 9079 C CA . LEU F 1 152 ? 49.301 11.449 75.511 1.00 26.71 150 LEU F CA 1
ATOM 9080 C C . LEU F 1 152 ? 47.825 11.078 75.750 1.00 29.31 150 LEU F C 1
ATOM 9081 O O . LEU F 1 152 ? 47.466 9.901 75.507 1.00 29.79 150 LEU F O 1
ATOM 9086 N N . GLY F 1 153 ? 46.967 11.952 76.262 1.00 30.14 151 GLY F N 1
ATOM 9087 C CA . GLY F 1 153 ? 45.527 11.611 76.390 1.00 29.55 151 GLY F CA 1
ATOM 9088 C C . GLY F 1 153 ? 44.931 11.383 74.997 1.00 28.97 151 GLY F C 1
ATOM 9089 O O . GLY F 1 153 ? 44.619 10.262 74.583 1.00 28.31 151 GLY F O 1
ATOM 9090 N N . PRO F 1 154 ? 44.977 12.418 74.145 1.00 28.11 152 PRO F N 1
ATOM 9091 C CA . PRO F 1 154 ? 44.470 12.306 72.782 1.00 27.30 152 PRO F CA 1
ATOM 9092 C C . PRO F 1 154 ? 45.418 11.647 71.831 1.00 29.26 152 PRO F C 1
ATOM 9093 O O . PRO F 1 154 ? 44.971 10.950 70.898 1.00 30.05 152 PRO F O 1
ATOM 9097 N N . TYR F 1 155 ? 46.748 11.763 72.012 1.00 26.85 153 TYR F N 1
ATOM 9098 C CA . TYR F 1 155 ? 47.674 11.183 71.003 1.00 27.46 153 TYR F CA 1
ATOM 9099 C C . TYR F 1 155 ? 48.339 9.952 71.607 1.00 31.14 153 TYR F C 1
ATOM 9100 O O . TYR F 1 155 ? 49.538 9.888 71.795 1.00 28.80 153 TYR F O 1
ATOM 9109 N N . ALA F 1 156 ? 47.529 8.964 71.981 1.00 31.74 154 ALA F N 1
ATOM 9110 C CA . ALA F 1 156 ? 47.934 7.785 72.711 1.00 33.48 154 ALA F CA 1
ATOM 9111 C C . ALA F 1 156 ? 48.945 6.890 72.060 1.00 33.50 154 ALA F C 1
ATOM 9112 O O . ALA F 1 156 ? 49.629 6.153 72.796 1.00 35.68 154 ALA F O 1
ATOM 9114 N N . GLN F 1 157 ? 49.114 6.857 70.757 1.00 33.89 155 GLN F N 1
ATOM 9115 C CA . GLN F 1 157 ? 50.132 6.035 70.127 1.00 36.22 155 GLN F CA 1
ATOM 9116 C C . GLN F 1 157 ? 51.463 6.762 69.822 1.00 33.06 155 GLN F C 1
ATOM 9117 O O . GLN F 1 157 ? 52.360 6.148 69.203 1.00 34.29 155 GLN F O 1
ATOM 9123 N N . LEU F 1 158 ? 51.645 8.005 70.159 1.00 31.03 156 LEU F N 1
ATOM 9124 C CA . LEU F 1 158 ? 52.903 8.717 69.838 1.00 31.05 156 LEU F CA 1
ATOM 9125 C C . LEU F 1 158 ? 54.100 8.083 70.526 1.00 28.75 156 LEU F C 1
ATOM 9126 O O . LEU F 1 158 ? 53.967 7.773 71.719 1.00 29.77 156 LEU F O 1
ATOM 9131 N N . GLN F 1 159 ? 55.248 8.006 69.868 1.00 27.89 157 GLN F N 1
ATOM 9132 C CA . GLN F 1 159 ? 56.487 7.468 70.526 1.00 27.33 157 GLN F CA 1
ATOM 9133 C C . GLN F 1 159 ? 57.354 8.713 70.786 1.00 30.34 157 GLN F C 1
ATOM 9134 O O . GLN F 1 159 ? 57.565 9.454 69.832 1.00 29.70 157 GLN F O 1
ATOM 9140 N N . ILE F 1 160 ? 57.841 8.951 72.002 1.00 27.90 158 ILE F N 1
ATOM 9141 C CA . ILE F 1 160 ? 58.454 10.251 72.295 1.00 27.46 158 ILE F CA 1
ATOM 9142 C C . ILE F 1 160 ? 59.904 10.128 72.787 1.00 27.74 158 ILE F C 1
ATOM 9143 O O . ILE F 1 160 ? 60.266 9.199 73.513 1.00 26.62 158 ILE F O 1
ATOM 9160 N N . PRO F 1 162 ? 62.337 12.770 74.542 1.00 23.74 160 PRO F N 1
ATOM 9161 C CA . PRO F 1 162 ? 62.595 14.075 75.108 1.00 24.95 160 PRO F CA 1
ATOM 9162 C C . PRO F 1 162 ? 64.054 14.490 75.281 1.00 25.44 160 PRO F C 1
ATOM 9163 O O . PRO F 1 162 ? 64.881 13.663 75.658 1.00 24.35 160 PRO F O 1
ATOM 9167 N N . THR F 1 163 ? 64.308 15.808 75.166 1.00 22.92 161 THR F N 1
ATOM 9168 C CA . THR F 1 163 ? 65.611 16.367 75.341 1.00 24.55 161 THR F CA 1
ATOM 9169 C C . THR F 1 163 ? 65.317 17.791 75.853 1.00 22.98 161 THR F C 1
ATOM 9170 O O . THR F 1 163 ? 64.338 18.337 75.393 1.00 22.09 161 THR F O 1
ATOM 9174 N N . GLY F 1 164 ? 66.095 18.213 76.836 1.00 27.42 162 GLY F N 1
ATOM 9175 C CA . GLY F 1 164 ? 65.907 19.601 77.316 1.00 24.73 162 GLY F CA 1
ATOM 9176 C C . GLY F 1 164 ? 65.712 19.600 78.826 1.00 29.93 162 GLY F C 1
ATOM 9177 O O . GLY F 1 164 ? 64.602 19.299 79.287 1.00 27.12 162 GLY F O 1
ATOM 9178 N N . GLY F 1 165 ? 66.798 19.848 79.580 1.00 27.67 163 GLY F N 1
ATOM 9179 C CA . GLY F 1 165 ? 66.632 19.908 81.036 1.00 29.03 163 GLY F CA 1
ATOM 9180 C C . GLY F 1 165 ? 66.556 18.550 81.675 1.00 28.71 163 GLY F C 1
ATOM 9181 O O . GLY F 1 165 ? 66.138 18.393 82.843 1.00 31.32 163 GLY F O 1
ATOM 9182 N N . ILE F 1 166 ? 66.967 17.491 81.007 1.00 28.05 164 ILE F N 1
ATOM 9183 C CA . ILE F 1 166 ? 66.927 16.169 81.679 1.00 29.87 164 ILE F CA 1
ATOM 9184 C C . ILE F 1 166 ? 68.274 15.967 82.403 1.00 31.75 164 ILE F C 1
ATOM 9185 O O . ILE F 1 166 ? 69.324 16.288 81.864 1.00 29.97 164 ILE F O 1
ATOM 9190 N N . GLY F 1 167 ? 68.246 15.337 83.548 1.00 33.01 165 GLY F N 1
ATOM 9191 C CA . GLY F 1 167 ? 69.368 15.042 84.406 1.00 32.20 165 GLY F CA 1
ATOM 9192 C C . GLY F 1 167 ? 69.132 13.790 85.246 1.00 33.59 165 GLY F C 1
ATOM 9193 O O . GLY F 1 167 ? 68.160 13.048 85.088 1.00 31.17 165 GLY F O 1
ATOM 9194 N N . LEU F 1 168 ? 70.094 13.467 86.145 1.00 33.04 166 LEU F N 1
ATOM 9195 C CA . LEU F 1 168 ? 69.932 12.340 87.053 1.00 34.44 166 LEU F CA 1
ATOM 9196 C C . LEU F 1 168 ? 68.722 12.478 87.979 1.00 33.71 166 LEU F C 1
ATOM 9197 O O . LEU F 1 168 ? 68.138 11.441 88.318 1.00 34.15 166 LEU F O 1
ATOM 9202 N N . HIS F 1 169 ? 68.340 13.671 88.401 1.00 33.76 167 HIS F N 1
ATOM 9203 C CA . HIS F 1 169 ? 67.194 13.861 89.261 1.00 35.57 167 HIS F CA 1
ATOM 9204 C C . HIS F 1 169 ? 65.839 13.633 88.593 1.00 34.96 167 HIS F C 1
ATOM 9205 O O . HIS F 1 169 ? 64.849 13.500 89.347 1.00 35.38 167 HIS F O 1
ATOM 9212 N N . ASN F 1 170 ? 65.711 13.655 87.267 1.00 32.72 168 ASN F N 1
ATOM 9213 C CA . ASN F 1 170 ? 64.383 13.483 86.662 1.00 30.68 168 ASN F CA 1
ATOM 9214 C C . ASN F 1 170 ? 64.320 12.462 85.559 1.00 30.39 168 ASN F C 1
ATOM 9215 O O . ASN F 1 170 ? 63.210 12.098 85.130 1.00 29.44 168 ASN F O 1
ATOM 9220 N N . ILE F 1 171 ? 65.420 11.814 85.182 1.00 30.91 169 ILE F N 1
ATOM 9221 C CA . ILE F 1 171 ? 65.383 10.854 84.083 1.00 31.21 169 ILE F CA 1
ATOM 9222 C C . ILE F 1 171 ? 64.498 9.661 84.375 1.00 31.87 169 ILE F C 1
ATOM 9223 O O . ILE F 1 171 ? 63.819 9.138 83.448 1.00 31.43 169 ILE F O 1
ATOM 9228 N N . ARG F 1 172 ? 64.430 9.195 85.623 1.00 30.58 170 ARG F N 1
ATOM 9229 C CA . ARG F 1 172 ? 63.505 8.092 85.927 1.00 31.23 170 ARG F CA 1
ATOM 9230 C C . ARG F 1 172 ? 62.047 8.500 85.759 1.00 29.86 170 ARG F C 1
ATOM 9231 O O . ARG F 1 172 ? 61.229 7.649 85.414 1.00 30.65 170 ARG F O 1
ATOM 9239 N N . ASP F 1 173 ? 61.661 9.740 86.004 1.00 31.28 171 ASP F N 1
ATOM 9240 C CA . ASP F 1 173 ? 60.280 10.220 85.850 1.00 30.72 171 ASP F CA 1
ATOM 9241 C C . ASP F 1 173 ? 59.834 10.195 84.408 1.00 30.86 171 ASP F C 1
ATOM 9242 O O . ASP F 1 173 ? 58.656 9.930 84.103 1.00 26.35 171 ASP F O 1
ATOM 9247 N N . TYR F 1 174 ? 60.690 10.534 83.447 1.00 28.04 172 TYR F N 1
ATOM 9248 C CA . TYR F 1 174 ? 60.342 10.416 82.018 1.00 27.20 172 TYR F CA 1
ATOM 9249 C C . TYR F 1 174 ? 60.257 8.962 81.577 1.00 27.92 172 TYR F C 1
ATOM 9250 O O . TYR F 1 174 ? 59.314 8.527 80.871 1.00 26.75 172 TYR F O 1
ATOM 9259 N N . LEU F 1 175 ? 61.244 8.132 81.952 1.00 26.01 173 LEU F N 1
ATOM 9260 C CA . LEU F 1 175 ? 61.280 6.739 81.530 1.00 26.72 173 LEU F CA 1
ATOM 9261 C C . LEU F 1 175 ? 60.155 5.883 82.121 1.00 26.25 173 LEU F C 1
ATOM 9262 O O . LEU F 1 175 ? 59.893 4.777 81.617 1.00 26.25 173 LEU F O 1
ATOM 9267 N N . ALA F 1 176 ? 59.556 6.329 83.204 1.00 28.91 174 ALA F N 1
ATOM 9268 C CA . ALA F 1 176 ? 58.421 5.599 83.800 1.00 31.26 174 ALA F CA 1
ATOM 9269 C C . ALA F 1 176 ? 57.213 5.593 82.862 1.00 32.24 174 ALA F C 1
ATOM 9270 O O . ALA F 1 176 ? 56.310 4.750 83.009 1.00 32.21 174 ALA F O 1
ATOM 9272 N N . ILE F 1 177 ? 57.103 6.550 81.934 1.00 32.05 175 ILE F N 1
ATOM 9273 C CA . ILE F 1 177 ? 56.036 6.607 80.933 1.00 31.16 175 ILE F CA 1
ATOM 9274 C C . ILE F 1 177 ? 56.321 5.706 79.764 1.00 33.23 175 ILE F C 1
ATOM 9275 O O . ILE F 1 177 ? 57.304 5.836 78.990 1.00 31.04 175 ILE F O 1
ATOM 9280 N N . PRO F 1 178 ? 55.490 4.669 79.554 1.00 34.02 176 PRO F N 1
ATOM 9281 C CA . PRO F 1 178 ? 55.618 3.719 78.471 1.00 33.34 176 PRO F CA 1
ATOM 9282 C C . PRO F 1 178 ? 55.779 4.301 77.098 1.00 30.61 176 PRO F C 1
ATOM 9283 O O . PRO F 1 178 ? 56.630 3.795 76.348 1.00 32.19 176 PRO F O 1
ATOM 9287 N N . ASN F 1 179 ? 55.154 5.407 76.706 1.00 29.54 177 ASN F N 1
ATOM 9288 C CA . ASN F 1 179 ? 55.386 5.915 75.337 1.00 30.00 177 ASN F CA 1
ATOM 9289 C C . ASN F 1 179 ? 56.765 6.597 75.207 1.00 29.85 177 ASN F C 1
ATOM 9290 O O . ASN F 1 179 ? 57.098 6.985 74.067 1.00 29.46 177 ASN F O 1
ATOM 9295 N N . ILE F 1 180 ? 57.484 6.834 76.297 1.00 27.07 178 ILE F N 1
ATOM 9296 C CA . ILE F 1 180 ? 58.838 7.447 76.172 1.00 27.10 178 ILE F CA 1
ATOM 9297 C C . ILE F 1 180 ? 59.829 6.407 75.741 1.00 28.62 178 ILE F C 1
ATOM 9298 O O . ILE F 1 180 ? 60.107 5.352 76.328 1.00 31.65 178 ILE F O 1
ATOM 9303 N N . VAL F 1 181 ? 60.441 6.585 74.562 1.00 28.26 179 VAL F N 1
ATOM 9304 C CA . VAL F 1 181 ? 61.444 5.644 74.041 1.00 26.19 179 VAL F CA 1
ATOM 9305 C C . VAL F 1 181 ? 62.839 5.800 74.649 1.00 25.80 179 VAL F C 1
ATOM 9306 O O . VAL F 1 181 ? 63.447 4.840 75.183 1.00 24.42 179 VAL F O 1
ATOM 9310 N N . ALA F 1 182 ? 63.352 7.032 74.722 1.00 24.23 180 ALA F N 1
ATOM 9311 C CA . ALA F 1 182 ? 64.725 7.277 75.160 1.00 22.56 180 ALA F CA 1
ATOM 9312 C C . ALA F 1 182 ? 64.868 8.783 75.391 1.00 25.82 180 ALA F C 1
ATOM 9313 O O . ALA F 1 182 ? 64.089 9.524 74.781 1.00 26.64 180 ALA F O 1
ATOM 9315 N N . CYS F 1 183 ? 65.759 9.199 76.302 1.00 21.95 181 CYS F N 1
ATOM 9316 C CA . CYS F 1 183 ? 65.921 10.665 76.500 1.00 22.60 181 CYS F CA 1
ATOM 9317 C C . CYS F 1 183 ? 67.304 11.080 75.980 1.00 21.99 181 CYS F C 1
ATOM 9318 O O . CYS F 1 183 ? 68.187 10.230 76.033 1.00 25.12 181 CYS F O 1
ATOM 9321 N N . GLY F 1 184 ? 67.520 12.374 75.678 1.00 23.67 182 GLY F N 1
ATOM 9322 C CA . GLY F 1 184 ? 68.907 12.768 75.257 1.00 24.02 182 GLY F CA 1
ATOM 9323 C C . GLY F 1 184 ? 69.481 13.677 76.341 1.00 26.94 182 GLY F C 1
ATOM 9324 O O . GLY F 1 184 ? 68.772 14.331 77.160 1.00 26.89 182 GLY F O 1
ATOM 9325 N N . GLY F 1 185 ? 70.834 13.607 76.468 1.00 25.87 183 GLY F N 1
ATOM 9326 C CA . GLY F 1 185 ? 71.485 14.518 77.453 1.00 25.63 183 GLY F CA 1
ATOM 9327 C C . GLY F 1 185 ? 72.984 14.647 77.142 1.00 24.47 183 GLY F C 1
ATOM 9328 O O . GLY F 1 185 ? 73.513 13.868 76.341 1.00 24.04 183 GLY F O 1
ATOM 9329 N N . SER F 1 186 ? 73.627 15.700 77.671 1.00 24.56 184 SER F N 1
ATOM 9330 C CA . SER F 1 186 ? 75.097 15.786 77.432 1.00 24.13 184 SER F CA 1
ATOM 9331 C C . SER F 1 186 ? 75.922 15.907 78.713 1.00 26.83 184 SER F C 1
ATOM 9332 O O . SER F 1 186 ? 77.179 15.965 78.577 1.00 25.96 184 SER F O 1
ATOM 9335 N N . TRP F 1 187 ? 75.314 15.836 79.909 1.00 25.27 185 TRP F N 1
ATOM 9336 C CA . TRP F 1 187 ? 76.131 16.005 81.125 1.00 26.83 185 TRP F CA 1
ATOM 9337 C C . TRP F 1 187 ? 77.189 14.944 81.307 1.00 28.20 185 TRP F C 1
ATOM 9338 O O . TRP F 1 187 ? 78.236 15.263 81.903 1.00 28.54 185 TRP F O 1
ATOM 9349 N N . PHE F 1 188 ? 77.012 13.704 80.893 1.00 26.53 186 PHE F N 1
ATOM 9350 C CA . PHE F 1 188 ? 77.943 12.624 81.002 1.00 26.57 186 PHE F CA 1
ATOM 9351 C C . PHE F 1 188 ? 78.951 12.585 79.842 1.00 27.53 186 PHE F C 1
ATOM 9352 O O . PHE F 1 188 ? 79.847 11.696 79.863 1.00 27.05 186 PHE F O 1
ATOM 9360 N N . VAL F 1 189 ? 78.804 13.450 78.843 1.00 25.59 187 VAL F N 1
ATOM 9361 C CA . VAL F 1 189 ? 79.788 13.544 77.743 1.00 27.61 187 VAL F CA 1
ATOM 9362 C C . VAL F 1 189 ? 80.121 15.040 77.560 1.00 28.35 187 VAL F C 1
ATOM 9363 O O . VAL F 1 189 ? 80.193 15.562 76.453 1.00 29.52 187 VAL F O 1
ATOM 9367 N N . GLU F 1 190 ? 80.206 15.757 78.658 1.00 29.97 188 GLU F N 1
ATOM 9368 C CA . GLU F 1 190 ? 80.471 17.200 78.677 1.00 33.26 188 GLU F CA 1
ATOM 9369 C C . GLU F 1 190 ? 81.662 17.588 77.794 1.00 34.38 188 GLU F C 1
ATOM 9370 O O . GLU F 1 190 ? 82.719 16.946 77.817 1.00 28.66 188 GLU F O 1
ATOM 9376 N N . LYS F 1 191 ? 81.537 18.697 77.066 1.00 33.33 189 LYS F N 1
ATOM 9377 C CA . LYS F 1 191 ? 82.569 19.100 76.105 1.00 35.92 189 LYS F CA 1
ATOM 9378 C C . LYS F 1 191 ? 83.915 19.348 76.740 1.00 33.59 189 LYS F C 1
ATOM 9379 O O . LYS F 1 191 ? 84.950 18.920 76.217 1.00 33.70 189 LYS F O 1
ATOM 9385 N N . LYS F 1 192 ? 83.979 19.953 77.929 1.00 35.28 190 LYS F N 1
ATOM 9386 C CA . LYS F 1 192 ? 85.263 20.147 78.620 1.00 34.07 190 LYS F CA 1
ATOM 9387 C C . LYS F 1 192 ? 85.934 18.823 78.917 1.00 32.90 190 LYS F C 1
ATOM 9388 O O . LYS F 1 192 ? 87.172 18.745 78.876 1.00 32.19 190 LYS F O 1
ATOM 9394 N N . LEU F 1 193 ? 85.217 17.754 79.252 1.00 29.41 191 LEU F N 1
ATOM 9395 C CA . LEU F 1 193 ? 85.829 16.451 79.487 1.00 28.51 191 LEU F CA 1
ATOM 9396 C C . LEU F 1 193 ? 86.336 15.844 78.161 1.00 29.18 191 LEU F C 1
ATOM 9397 O O . LEU F 1 193 ? 87.353 15.123 78.144 1.00 30.26 191 LEU F O 1
ATOM 9402 N N . ILE F 1 194 ? 85.643 16.092 77.038 1.00 26.48 192 ILE F N 1
ATOM 9403 C CA . ILE F 1 194 ? 86.142 15.579 75.759 1.00 27.05 192 ILE F CA 1
ATOM 9404 C C . ILE F 1 194 ? 87.477 16.256 75.378 1.00 27.25 192 ILE F C 1
ATOM 9405 O O . ILE F 1 194 ? 88.398 15.600 74.919 1.00 25.83 192 ILE F O 1
ATOM 9410 N N . GLN F 1 195 ? 87.561 17.570 75.524 1.00 27.60 193 GLN F N 1
ATOM 9411 C CA . GLN F 1 195 ? 88.748 18.362 75.236 1.00 30.62 193 GLN F CA 1
ATOM 9412 C C . GLN F 1 195 ? 89.941 18.066 76.122 1.00 29.38 193 GLN F C 1
ATOM 9413 O O . GLN F 1 195 ? 91.119 18.113 75.674 1.00 31.12 193 GLN F O 1
ATOM 9419 N N . SER F 1 196 ? 89.738 17.569 77.319 1.00 28.22 194 SER F N 1
ATOM 9420 C CA . SER F 1 196 ? 90.815 17.195 78.225 1.00 26.56 194 SER F CA 1
ATOM 9421 C C . SER F 1 196 ? 91.123 15.717 78.073 1.00 27.24 194 SER F C 1
ATOM 9422 O O . SER F 1 196 ? 92.033 15.165 78.698 1.00 27.05 194 SER F O 1
ATOM 9425 N N . ASN F 1 197 ? 90.403 15.048 77.117 1.00 21.81 195 ASN F N 1
ATOM 9426 C CA . ASN F 1 197 ? 90.603 13.624 76.894 1.00 22.40 195 ASN F CA 1
ATOM 9427 C C . ASN F 1 197 ? 90.465 12.822 78.147 1.00 23.85 195 ASN F C 1
ATOM 9428 O O . ASN F 1 197 ? 91.096 11.735 78.344 1.00 25.31 195 ASN F O 1
ATOM 9433 N N . ASN F 1 198 ? 89.563 13.218 79.055 1.00 26.52 196 ASN F N 1
ATOM 9434 C CA . ASN F 1 198 ? 89.339 12.514 80.325 1.00 26.37 196 ASN F CA 1
ATOM 9435 C C . ASN F 1 198 ? 88.315 11.386 80.098 1.00 28.61 196 ASN F C 1
ATOM 9436 O O . ASN F 1 198 ? 87.168 11.440 80.552 1.00 27.87 196 ASN F O 1
ATOM 9441 N N . TRP F 1 199 ? 88.787 10.277 79.525 1.00 27.72 197 TRP F N 1
ATOM 9442 C CA . TRP F 1 199 ? 87.926 9.166 79.178 1.00 29.90 197 TRP F CA 1
ATOM 9443 C C . TRP F 1 199 ? 87.448 8.422 80.408 1.00 30.14 197 TRP F C 1
ATOM 9444 O O . TRP F 1 199 ? 86.304 7.945 80.438 1.00 29.53 197 TRP F O 1
ATOM 9455 N N . ASP F 1 200 ? 88.296 8.335 81.436 1.00 29.25 198 ASP F N 1
ATOM 9456 C CA . ASP F 1 200 ? 87.907 7.640 82.654 1.00 31.51 198 ASP F CA 1
ATOM 9457 C C . ASP F 1 200 ? 86.718 8.299 83.361 1.00 28.16 198 ASP F C 1
ATOM 9458 O O . ASP F 1 200 ? 85.848 7.556 83.804 1.00 29.68 198 ASP F O 1
ATOM 9463 N N . GLU F 1 201 ? 86.657 9.606 83.488 1.00 26.51 199 GLU F N 1
ATOM 9464 C CA . GLU F 1 201 ? 85.554 10.330 84.092 1.00 25.50 199 GLU F CA 1
ATOM 9465 C C . GLU F 1 201 ? 84.287 10.236 83.220 1.00 26.45 199 GLU F C 1
ATOM 9466 O O . GLU F 1 201 ? 83.200 10.082 83.776 1.00 25.99 199 GLU F O 1
ATOM 9472 N N . ILE F 1 202 ? 84.408 10.249 81.898 1.00 26.26 200 ILE F N 1
ATOM 9473 C CA . ILE F 1 202 ? 83.202 10.092 81.037 1.00 26.64 200 ILE F CA 1
ATOM 9474 C C . ILE F 1 202 ? 82.632 8.699 81.278 1.00 27.38 200 ILE F C 1
ATOM 9475 O O . ILE F 1 202 ? 81.412 8.515 81.474 1.00 27.25 200 ILE F O 1
ATOM 9480 N N . GLY F 1 203 ? 83.513 7.701 81.413 1.00 27.73 201 GLY F N 1
ATOM 9481 C CA . GLY F 1 203 ? 83.133 6.321 81.672 1.00 28.36 201 GLY F CA 1
ATOM 9482 C C . GLY F 1 203 ? 82.348 6.218 82.985 1.00 31.41 201 GLY F C 1
ATOM 9483 O O . GLY F 1 203 ? 81.329 5.529 83.054 1.00 30.22 201 GLY F O 1
ATOM 9484 N N . ARG F 1 204 ? 82.845 6.893 84.041 1.00 30.46 202 ARG F N 1
ATOM 9485 C CA . ARG F 1 204 ? 82.118 6.855 85.323 1.00 28.89 202 ARG F CA 1
ATOM 9486 C C . ARG F 1 204 ? 80.751 7.522 85.204 1.00 29.36 202 ARG F C 1
ATOM 9487 O O . ARG F 1 204 ? 79.733 7.028 85.791 1.00 28.56 202 ARG F O 1
ATOM 9495 N N . LEU F 1 205 ? 80.661 8.683 84.562 1.00 27.32 203 LEU F N 1
ATOM 9496 C CA . LEU F 1 205 ? 79.349 9.318 84.393 1.00 28.99 203 LEU F CA 1
ATOM 9497 C C . LEU F 1 205 ? 78.379 8.469 83.593 1.00 28.29 203 LEU F C 1
ATOM 9498 O O . LEU F 1 205 ? 77.162 8.448 83.902 1.00 29.08 203 LEU F O 1
ATOM 9503 N N . VAL F 1 206 ? 78.794 7.791 82.551 1.00 27.70 204 VAL F N 1
ATOM 9504 C CA . VAL F 1 206 ? 77.949 6.906 81.734 1.00 30.30 204 VAL F CA 1
ATOM 9505 C C . VAL F 1 206 ? 77.448 5.753 82.629 1.00 30.48 204 VAL F C 1
ATOM 9506 O O . VAL F 1 206 ? 76.239 5.483 82.659 1.00 27.82 204 VAL F O 1
ATOM 9510 N N . ARG F 1 207 ? 78.328 5.050 83.333 1.00 29.46 205 ARG F N 1
ATOM 9511 C CA . ARG F 1 207 ? 77.889 3.992 84.275 1.00 31.88 205 ARG F CA 1
ATOM 9512 C C . ARG F 1 207 ? 76.960 4.543 85.343 1.00 28.78 205 ARG F C 1
ATOM 9513 O O . ARG F 1 207 ? 76.009 3.825 85.675 1.00 30.79 205 ARG F O 1
ATOM 9521 N N . GLU F 1 208 ? 77.151 5.734 85.877 1.00 28.66 206 GLU F N 1
ATOM 9522 C CA . GLU F 1 208 ? 76.237 6.287 86.888 1.00 29.95 206 GLU F CA 1
ATOM 9523 C C . GLU F 1 208 ? 74.817 6.417 86.314 1.00 31.14 206 GLU F C 1
ATOM 9524 O O . GLU F 1 208 ? 73.837 5.925 86.924 1.00 30.69 206 GLU F O 1
ATOM 9530 N N . VAL F 1 209 ? 74.644 7.070 85.147 1.00 29.33 207 VAL F N 1
ATOM 9531 C CA . VAL F 1 209 ? 73.291 7.204 84.557 1.00 29.47 207 VAL F CA 1
ATOM 9532 C C . VAL F 1 209 ? 72.691 5.888 84.229 1.00 30.69 207 VAL F C 1
ATOM 9533 O O . VAL F 1 209 ? 71.472 5.620 84.512 1.00 34.33 207 VAL F O 1
ATOM 9537 N N . ILE F 1 210 ? 73.415 4.935 83.680 1.00 33.22 208 ILE F N 1
ATOM 9538 C CA . ILE F 1 210 ? 72.865 3.612 83.352 1.00 34.16 208 ILE F CA 1
ATOM 9539 C C . ILE F 1 210 ? 72.387 2.903 84.635 1.00 37.47 208 ILE F C 1
ATOM 9540 O O . ILE F 1 210 ? 71.305 2.265 84.667 1.00 36.45 208 ILE F O 1
ATOM 9545 N N . ASP F 1 211 ? 73.158 2.968 85.731 1.00 36.94 209 ASP F N 1
ATOM 9546 C CA . ASP F 1 211 ? 72.761 2.300 86.966 1.00 37.67 209 ASP F CA 1
ATOM 9547 C C . ASP F 1 211 ? 71.478 2.914 87.532 1.00 37.07 209 ASP F C 1
ATOM 9548 O O . ASP F 1 211 ? 70.551 2.159 87.900 1.00 38.36 209 ASP F O 1
ATOM 9553 N N . ILE F 1 212 ? 71.332 4.228 87.552 1.00 34.12 210 ILE F N 1
ATOM 9554 C CA . ILE F 1 212 ? 70.131 4.850 88.079 1.00 37.66 210 ILE F CA 1
ATOM 9555 C C . ILE F 1 212 ? 68.873 4.372 87.357 1.00 40.42 210 ILE F C 1
ATOM 9556 O O . ILE F 1 212 ? 67.814 4.179 87.985 1.00 40.44 210 ILE F O 1
ATOM 9558 N N . ILE F 1 213 ? 68.948 4.204 86.055 1.00 39.62 211 ILE F N 1
ATOM 9559 C CA . ILE F 1 213 ? 67.825 3.761 85.223 1.00 42.97 211 ILE F CA 1
ATOM 9560 C C . ILE F 1 213 ? 67.457 2.318 85.495 1.00 45.81 211 ILE F C 1
ATOM 9561 O O . ILE F 1 213 ? 66.302 1.907 85.348 1.00 44.26 211 ILE F O 1
ATOM 9566 N N . LYS F 1 214 ? 68.427 1.472 85.838 1.00 48.73 212 LYS F N 1
ATOM 9567 C CA . LYS F 1 214 ? 68.192 0.053 86.080 1.00 53.14 212 LYS F CA 1
ATOM 9568 C C . LYS F 1 214 ? 67.881 -0.206 87.553 1.00 54.81 212 LYS F C 1
ATOM 9569 O O . LYS F 1 214 ? 67.512 -1.316 87.927 1.00 56.16 212 LYS F O 1
ATOM 9571 N N . GLU F 1 215 ? 68.010 0.833 88.374 1.00 56.83 213 GLU F N 1
ATOM 9572 C CA . GLU F 1 215 ? 67.764 0.734 89.798 1.00 57.80 213 GLU F CA 1
ATOM 9573 C C . GLU F 1 215 ? 66.346 0.242 90.086 1.00 59.91 213 GLU F C 1
ATOM 9574 O O . GLU F 1 215 ? 66.263 -0.777 90.842 1.00 61.24 213 GLU F O 1
#

Organism: Haemophilus influenzae (strain ATCC 51907 / DSM 11121 / KW20 / Rd) (NCBI:txid71421)